Protein AF-0000000072323793 (afdb_homodimer)

Structure (mmCIF, N/CA/C/O backbone):
data_AF-0000000072323793-model_v1
#
loop_
_entity.id
_entity.type
_entity.pdbx_description
1 polymer 'non-reducing end alpha-L-arabinofuranosidase'
#
loop_
_atom_site.group_PDB
_atom_site.id
_atom_site.type_symbol
_atom_site.label_atom_id
_atom_site.label_alt_id
_atom_site.label_comp_id
_atom_site.label_asym_id
_atom_site.label_entity_id
_atom_site.label_seq_id
_atom_site.pdbx_PDB_ins_code
_atom_site.Cartn_x
_atom_site.Cartn_y
_atom_site.Cartn_z
_atom_site.occupancy
_atom_site.B_iso_or_equiv
_atom_site.auth_seq_id
_atom_site.auth_comp_id
_atom_site.auth_asym_id
_atom_site.auth_atom_id
_atom_site.pdbx_PDB_model_num
ATOM 1 N N . MET A 1 1 ? -12.787 -113.35 -5.081 1 18.27 1 MET A N 1
ATOM 2 C CA . MET A 1 1 ? -13.259 -112.503 -6.173 1 18.27 1 MET A CA 1
ATOM 3 C C . MET A 1 1 ? -13.75 -111.159 -5.646 1 18.27 1 MET A C 1
ATOM 5 O O . MET A 1 1 ? -14.801 -111.084 -5.008 1 18.27 1 MET A O 1
ATOM 9 N N . LYS A 1 2 ? -12.688 -110.393 -5.195 1 25.82 2 LYS A N 1
ATOM 10 C CA . LYS A 1 2 ? -12.521 -109.036 -4.682 1 25.82 2 LYS A CA 1
ATOM 11 C C . LYS A 1 2 ? -13.152 -108.012 -5.62 1 25.82 2 LYS A C 1
ATOM 13 O O . LYS A 1 2 ? -12.564 -107.656 -6.644 1 25.82 2 LYS A O 1
ATOM 18 N N . LYS A 1 3 ? -14.492 -108.191 -6.012 1 28.42 3 LYS A N 1
ATOM 19 C CA . LYS A 1 3 ? -15.191 -107.338 -6.969 1 28.42 3 LYS A CA 1
ATOM 20 C C . LYS A 1 3 ? -15.074 -105.866 -6.582 1 28.42 3 LYS A C 1
ATOM 22 O O . LYS A 1 3 ? -15.504 -105.468 -5.497 1 28.42 3 LYS A O 1
ATOM 27 N N . PHE A 1 4 ? -14.09 -105.135 -7.041 1 26.76 4 PHE A N 1
ATOM 28 C CA . PHE A 1 4 ? -13.703 -103.734 -6.925 1 26.76 4 PHE A CA 1
ATOM 29 C C . PHE A 1 4 ? -14.753 -102.829 -7.557 1 26.76 4 PHE A C 1
ATOM 31 O O . PHE A 1 4 ? -15.066 -102.965 -8.742 1 26.76 4 PHE A O 1
ATOM 38 N N . ILE A 1 5 ? -15.868 -102.491 -6.86 1 35.15 5 ILE A N 1
ATOM 39 C CA . ILE A 1 5 ? -16.909 -101.574 -7.312 1 35.15 5 ILE A CA 1
ATOM 40 C C . ILE A 1 5 ? -16.293 -100.218 -7.647 1 35.15 5 ILE A C 1
ATOM 42 O O . ILE A 1 5 ? -15.56 -99.645 -6.837 1 35.15 5 ILE A O 1
ATOM 46 N N . PHE A 1 6 ? -16.113 -99.847 -8.939 1 30.15 6 PHE A N 1
ATOM 47 C CA . PHE A 1 6 ? -15.674 -98.632 -9.615 1 30.15 6 PHE A CA 1
ATOM 48 C C . PHE A 1 6 ? -16.539 -97.445 -9.21 1 30.15 6 PHE A C 1
ATOM 50 O O . PHE A 1 6 ? -17.768 -97.519 -9.261 1 30.15 6 PHE A O 1
ATOM 57 N N . THR A 1 7 ? -16.111 -96.503 -8.342 1 30.54 7 THR A N 1
ATOM 58 C CA . THR A 1 7 ? -16.539 -95.22 -7.797 1 30.54 7 THR A CA 1
ATOM 59 C C . THR A 1 7 ? -16.63 -94.168 -8.899 1 30.54 7 THR A C 1
ATOM 61 O O . THR A 1 7 ? -15.613 -93.77 -9.471 1 30.54 7 THR A O 1
ATOM 64 N N . ALA A 1 8 ? -17.595 -94.174 -9.843 1 33.44 8 ALA A N 1
ATOM 65 C CA . ALA A 1 8 ? -17.637 -93.101 -10.834 1 33.44 8 ALA A CA 1
ATOM 66 C C . ALA A 1 8 ? -17.93 -91.757 -10.173 1 33.44 8 ALA A C 1
ATOM 68 O O . ALA A 1 8 ? -18.961 -91.593 -9.516 1 33.44 8 ALA A O 1
ATOM 69 N N . THR A 1 9 ? -16.978 -90.933 -9.824 1 29.99 9 THR A N 1
ATOM 70 C CA . THR A 1 9 ? -17.042 -89.576 -9.295 1 29.99 9 THR A CA 1
ATOM 71 C C . THR A 1 9 ? -17.604 -88.615 -10.34 1 29.99 9 THR A C 1
ATOM 73 O O . THR A 1 9 ? -17.064 -88.503 -11.442 1 29.99 9 THR A O 1
ATOM 76 N N . ILE A 1 10 ? -18.903 -88.248 -10.37 1 33.21 10 ILE A N 1
ATOM 77 C CA . ILE A 1 10 ? -19.568 -87.256 -11.209 1 33.21 10 ILE A CA 1
ATOM 78 C C . ILE A 1 10 ? -19.009 -85.868 -10.907 1 33.21 10 ILE A C 1
ATOM 80 O O . ILE A 1 10 ? -19.076 -85.399 -9.768 1 33.21 10 ILE A O 1
ATOM 84 N N . ALA A 1 11 ? -18.063 -85.301 -11.652 1 34.49 11 ALA A N 1
ATOM 85 C CA . ALA A 1 11 ? -17.523 -83.944 -11.632 1 34.49 11 ALA A CA 1
ATOM 86 C C . ALA A 1 11 ? -18.603 -82.919 -11.968 1 34.49 11 ALA A C 1
ATOM 88 O O . ALA A 1 11 ? -19.14 -82.916 -13.079 1 34.49 11 ALA A O 1
ATOM 89 N N . LEU A 1 12 ? -19.385 -82.386 -11.044 1 33.77 12 LEU A N 1
ATOM 90 C CA . LEU A 1 12 ? -20.275 -81.243 -11.22 1 33.77 12 LEU A CA 1
ATOM 91 C C . LEU A 1 12 ? -19.499 -80.019 -11.694 1 33.77 12 LEU A C 1
ATOM 93 O O . LEU A 1 12 ? -18.603 -79.538 -10.997 1 33.77 12 LEU A O 1
ATOM 97 N N . ALA A 1 13 ? -19.423 -79.712 -12.966 1 36.98 13 ALA A N 1
ATOM 98 C CA . ALA A 1 13 ? -18.908 -78.484 -13.567 1 36.98 13 ALA A CA 1
ATOM 99 C C . ALA A 1 13 ? -19.687 -77.267 -13.079 1 36.98 13 ALA A C 1
ATOM 101 O O . ALA A 1 13 ? -20.892 -77.156 -13.318 1 36.98 13 ALA A O 1
ATOM 102 N N . PHE A 1 14 ? -19.327 -76.606 -11.953 1 35.62 14 PHE A N 1
ATOM 103 C CA . PHE A 1 14 ? -19.832 -75.287 -11.591 1 35.62 14 PHE A CA 1
ATOM 104 C C . PHE A 1 14 ? -19.54 -74.274 -12.691 1 35.62 14 PHE A C 1
ATOM 106 O O . PHE A 1 14 ? -18.379 -74.032 -13.027 1 35.62 14 PHE A O 1
ATOM 113 N N . ALA A 1 15 ? -20.474 -74.068 -13.638 1 34.79 15 ALA A N 1
ATOM 114 C CA . ALA A 1 15 ? -20.429 -72.924 -14.544 1 34.79 15 ALA A CA 1
ATOM 115 C C . ALA A 1 15 ? -20.37 -71.611 -13.769 1 34.79 15 ALA A C 1
ATOM 117 O O . ALA A 1 15 ? -21.309 -71.267 -13.047 1 34.79 15 ALA A O 1
ATOM 118 N N . THR A 1 16 ? -19.225 -71.163 -13.387 1 35.62 16 THR A N 1
ATOM 119 C CA . THR A 1 16 ? -19.105 -69.786 -12.919 1 35.62 16 THR A CA 1
ATOM 120 C C . THR A 1 16 ? -19.744 -68.82 -13.913 1 35.62 16 THR A C 1
ATOM 122 O O . THR A 1 16 ? -19.358 -68.779 -15.082 1 35.62 16 THR A O 1
ATOM 125 N N . SER A 1 17 ? -21.087 -68.654 -13.862 1 35.11 17 SER A N 1
ATOM 126 C CA . SER A 1 17 ? -21.657 -67.526 -14.592 1 35.11 17 SER A CA 1
ATOM 127 C C . SER A 1 17 ? -20.727 -66.319 -14.557 1 35.11 17 SER A C 1
ATOM 129 O O . SER A 1 17 ? -20.309 -65.881 -13.483 1 35.11 17 SER A O 1
ATOM 131 N N . ALA A 1 18 ? -19.913 -66.18 -15.538 1 38.66 18 ALA A N 1
ATOM 132 C CA . ALA A 1 18 ? -19.244 -64.896 -15.737 1 38.66 18 ALA A CA 1
ATOM 133 C C . ALA A 1 18 ? -20.197 -63.734 -15.471 1 38.66 18 ALA A C 1
ATOM 135 O O . ALA A 1 18 ? -21.149 -63.519 -16.225 1 38.66 18 ALA A O 1
ATOM 136 N N . SER A 1 19 ? -20.684 -63.465 -14.268 1 39.88 19 SER A N 1
ATOM 137 C CA . SER A 1 19 ? -21.384 -62.204 -14.04 1 39.88 19 SER A CA 1
ATOM 138 C C . SER A 1 19 ? -20.84 -61.1 -14.94 1 39.88 19 SER A C 1
ATOM 140 O O . SER A 1 19 ? -19.644 -60.803 -14.914 1 39.88 19 SER A O 1
ATOM 142 N N . ALA A 1 20 ? -21.332 -60.95 -16.058 1 45.39 20 ALA A N 1
ATOM 143 C CA . ALA A 1 20 ? -21.017 -59.811 -16.916 1 45.39 20 ALA A CA 1
ATOM 144 C C . ALA A 1 20 ? -20.728 -58.563 -16.087 1 45.39 20 ALA A C 1
ATOM 146 O O . ALA A 1 20 ? -21.57 -58.124 -15.3 1 45.39 20 ALA A O 1
ATOM 147 N N . ALA A 1 21 ? -19.518 -58.334 -15.709 1 58.97 21 ALA A N 1
ATOM 148 C CA . ALA A 1 21 ? -19.072 -57.186 -14.924 1 58.97 21 ALA A CA 1
ATOM 149 C C . ALA A 1 21 ? -19.848 -55.928 -15.304 1 58.97 21 ALA A C 1
ATOM 151 O O . ALA A 1 21 ? -19.892 -55.549 -16.477 1 58.97 21 ALA A O 1
ATOM 152 N N . GLU A 1 22 ? -20.969 -55.484 -14.625 1 79.21 22 GLU A N 1
ATOM 153 C CA . GLU A 1 22 ? -21.842 -54.325 -14.79 1 79.21 22 GLU A CA 1
ATOM 154 C C . GLU A 1 22 ? -21.032 -53.056 -15.044 1 79.21 22 GLU A C 1
ATOM 156 O O . GLU A 1 22 ? -19.989 -52.845 -14.422 1 79.21 22 GLU A O 1
ATOM 161 N N . ASN A 1 23 ? -21.384 -52.337 -16.167 1 90.1 23 ASN A N 1
ATOM 162 C CA . ASN A 1 23 ? -20.757 -51.065 -16.508 1 90.1 23 ASN A CA 1
ATOM 163 C C . ASN A 1 23 ? -20.843 -50.07 -15.354 1 90.1 23 ASN A C 1
ATOM 165 O O . ASN A 1 23 ? -21.829 -50.054 -14.616 1 90.1 23 ASN A O 1
ATOM 169 N N . VAL A 1 24 ? -19.771 -49.389 -15.07 1 95.89 24 VAL A N 1
ATOM 170 C CA . VAL A 1 24 ? -19.806 -48.29 -14.111 1 95.89 24 VAL A CA 1
ATOM 171 C C . VAL A 1 24 ? -20.763 -47.206 -14.603 1 95.89 24 VAL A C 1
ATOM 173 O O . VAL A 1 24 ? -20.798 -46.894 -15.796 1 95.89 24 VAL A O 1
ATOM 176 N N . LYS A 1 25 ? -21.55 -46.653 -13.771 1 95.48 25 LYS A N 1
ATOM 177 C CA . LYS A 1 25 ? -22.51 -45.617 -14.139 1 95.48 25 LYS A CA 1
ATOM 178 C C . LYS A 1 25 ? -22.01 -44.234 -13.731 1 95.48 25 LYS A C 1
ATOM 180 O O . LYS A 1 25 ? -21.409 -44.075 -12.667 1 95.48 25 LYS A O 1
ATOM 185 N N . ALA A 1 26 ? -22.239 -43.269 -14.622 1 97.06 26 ALA A N 1
ATOM 186 C CA . ALA A 1 26 ? -21.906 -41.872 -14.357 1 97.06 26 ALA A CA 1
ATOM 187 C C . ALA A 1 26 ? -22.978 -40.939 -14.914 1 97.06 26 ALA A C 1
ATOM 189 O O . ALA A 1 26 ? -23.619 -41.25 -15.921 1 97.06 26 ALA A O 1
ATOM 190 N N . THR A 1 27 ? -23.237 -39.839 -14.236 1 97.04 27 THR A N 1
ATOM 191 C CA . THR A 1 27 ? -24.157 -38.809 -14.706 1 97.04 27 THR A CA 1
ATOM 192 C C . THR A 1 27 ? -23.459 -37.454 -14.782 1 97.04 27 THR A C 1
ATOM 194 O O . THR A 1 27 ? -22.867 -36.999 -13.801 1 97.04 27 THR A O 1
ATOM 197 N N . VAL A 1 28 ? -23.487 -36.867 -15.949 1 97.34 28 VAL A N 1
ATOM 198 C CA . VAL A 1 28 ? -23.057 -35.484 -16.127 1 97.34 28 VAL A CA 1
ATOM 199 C C . VAL A 1 28 ? -24.266 -34.554 -16.058 1 97.34 28 VAL A C 1
ATOM 201 O O . VAL A 1 28 ? -25.192 -34.669 -16.864 1 97.34 28 VAL A O 1
ATOM 204 N N . HIS A 1 29 ? -24.244 -33.671 -15.138 1 97.19 29 HIS A N 1
ATOM 205 C CA . HIS A 1 29 ? -25.372 -32.765 -14.955 1 97.19 29 HIS A CA 1
ATOM 206 C C . HIS A 1 29 ? -25.233 -31.526 -15.833 1 97.19 29 HIS A C 1
ATOM 208 O O . HIS A 1 29 ? -24.956 -30.433 -15.333 1 97.19 29 HIS A O 1
ATOM 214 N N . ALA A 1 30 ? -25.525 -31.696 -17.059 1 96.27 30 ALA A N 1
ATOM 215 C CA . ALA A 1 30 ? -25.408 -30.618 -18.038 1 96.27 30 ALA A CA 1
ATOM 216 C C . ALA A 1 30 ? -26.454 -29.535 -17.789 1 96.27 30 ALA A C 1
ATOM 218 O O . ALA A 1 30 ? -26.352 -28.429 -18.326 1 96.27 30 ALA A O 1
ATOM 219 N N . ASP A 1 31 ? -27.396 -29.794 -16.92 1 95.2 31 ASP A N 1
ATOM 220 C CA . ASP A 1 31 ? -28.464 -28.864 -16.567 1 95.2 31 ASP A CA 1
ATOM 221 C C . ASP A 1 31 ? -28.107 -28.07 -15.312 1 95.2 31 ASP A C 1
ATOM 223 O O . ASP A 1 31 ? -28.882 -27.22 -14.868 1 95.2 31 ASP A O 1
ATOM 227 N N . GLN A 1 32 ? -26.992 -28.35 -14.753 1 95.55 32 GLN A N 1
ATOM 228 C CA . GLN A 1 32 ? -26.543 -27.665 -13.546 1 95.55 32 GLN A CA 1
ATOM 229 C C . GLN A 1 32 ? -25.192 -26.99 -13.766 1 95.55 32 GLN A C 1
ATOM 231 O O . GLN A 1 32 ? -24.188 -27.391 -13.174 1 95.55 32 GLN A O 1
ATOM 236 N N . ALA A 1 33 ? -25.197 -25.911 -14.481 1 93.45 33 ALA A N 1
ATOM 237 C CA . ALA A 1 33 ? -23.966 -25.203 -14.822 1 93.45 33 ALA A CA 1
ATOM 238 C C . ALA A 1 33 ? -23.307 -24.617 -13.577 1 93.45 33 ALA A C 1
ATOM 240 O O . ALA A 1 33 ? -23.975 -23.99 -12.751 1 93.45 33 ALA A O 1
ATOM 241 N N . GLY A 1 34 ? -22.025 -24.949 -13.421 1 95.74 34 GLY A N 1
ATOM 242 C CA . GLY A 1 34 ? -21.248 -24.346 -12.35 1 95.74 34 GLY A CA 1
ATOM 243 C C . GLY A 1 34 ? -20.511 -23.092 -12.78 1 95.74 34 GLY A C 1
ATOM 244 O O . GLY A 1 34 ? -20.979 -22.36 -13.654 1 95.74 34 GLY A O 1
ATOM 245 N N . ALA A 1 35 ? -19.392 -22.824 -12.076 1 96.68 35 ALA A N 1
ATOM 246 C CA . ALA A 1 35 ? -18.578 -21.647 -12.371 1 96.68 35 ALA A CA 1
ATOM 247 C C . ALA A 1 35 ? -17.738 -21.862 -13.627 1 96.68 35 ALA A C 1
ATOM 249 O O . ALA A 1 35 ? -17.539 -22.999 -14.061 1 96.68 35 ALA A O 1
ATOM 250 N N . LYS A 1 36 ? -17.33 -20.799 -14.204 1 97.96 36 LYS A N 1
ATOM 251 C CA . LYS A 1 36 ? -16.411 -20.836 -15.338 1 97.96 36 LYS A CA 1
ATOM 252 C C . LYS A 1 36 ? -15.031 -21.329 -14.91 1 97.96 36 LYS A C 1
ATOM 254 O O . LYS A 1 36 ? -14.529 -20.943 -13.852 1 97.96 36 LYS A O 1
ATOM 259 N N . ILE A 1 37 ? -14.419 -22.24 -15.668 1 98.49 37 ILE A N 1
ATOM 260 C CA . ILE A 1 37 ? -13.043 -22.683 -15.471 1 98.49 37 ILE A CA 1
ATOM 261 C C . ILE A 1 37 ? -12.082 -21.671 -16.091 1 98.49 37 ILE A C 1
ATOM 263 O O . ILE A 1 37 ? -11.94 -21.61 -17.315 1 98.49 37 ILE A O 1
ATOM 267 N N . ASN A 1 38 ? -11.445 -20.907 -15.235 1 98.14 38 ASN A N 1
ATOM 268 C CA . ASN A 1 38 ? -10.5 -19.914 -15.733 1 98.14 38 ASN A CA 1
ATOM 269 C C . ASN A 1 38 ? -9.327 -20.569 -16.456 1 98.14 38 ASN A C 1
ATOM 271 O O . ASN A 1 38 ? -8.796 -21.582 -15.996 1 98.14 38 ASN A O 1
ATOM 275 N N . LYS A 1 39 ? -8.963 -19.999 -17.55 1 98.38 39 LYS A N 1
ATOM 276 C CA . LYS A 1 39 ? -7.827 -20.571 -18.267 1 98.38 39 LYS A CA 1
ATOM 277 C C . LYS A 1 39 ? -6.565 -20.543 -17.409 1 98.38 39 LYS A C 1
ATOM 279 O O . LYS A 1 39 ? -5.673 -21.377 -17.581 1 98.38 39 LYS A O 1
ATOM 284 N N . GLU A 1 40 ? -6.555 -19.624 -16.453 1 98.51 40 GLU A N 1
ATOM 285 C CA . GLU A 1 40 ? -5.385 -19.457 -15.596 1 98.51 40 GLU A CA 1
ATOM 286 C C . GLU A 1 40 ? -5.157 -20.69 -14.727 1 98.51 40 GLU A C 1
ATOM 288 O O . GLU A 1 40 ? -4.092 -20.845 -14.127 1 98.51 40 GLU A O 1
ATOM 293 N N . ILE A 1 41 ? -6.072 -21.628 -14.68 1 98.54 41 ILE A N 1
ATOM 294 C CA . ILE A 1 41 ? -5.913 -22.889 -13.965 1 98.54 41 ILE A CA 1
ATOM 295 C C . ILE A 1 41 ? -4.831 -23.731 -14.639 1 98.54 41 ILE A C 1
ATOM 297 O O . ILE A 1 41 ? -4.252 -24.624 -14.015 1 98.54 41 ILE A O 1
ATOM 301 N N . TYR A 1 42 ? -4.516 -23.425 -15.864 1 98.56 42 TYR A N 1
ATOM 302 C CA . TYR A 1 42 ? -3.531 -24.173 -16.636 1 98.56 42 TYR A CA 1
ATOM 303 C C . TYR A 1 42 ? -2.227 -23.395 -16.757 1 98.56 42 TYR A C 1
ATOM 305 O O . TYR A 1 42 ? -1.531 -23.49 -17.771 1 98.56 42 TYR A O 1
ATOM 313 N N . GLY A 1 43 ? -1.918 -22.613 -15.737 1 98.46 43 GLY A N 1
ATOM 314 C CA . GLY A 1 43 ? -0.735 -21.767 -15.731 1 98.46 43 GLY A CA 1
ATOM 315 C C . GLY A 1 43 ? 0.552 -22.544 -15.53 1 98.46 43 GLY A C 1
ATOM 316 O O . GLY A 1 43 ? 0.522 -23.727 -15.183 1 98.46 43 GLY A O 1
ATOM 317 N N . GLN A 1 44 ? 1.658 -21.841 -15.799 1 98.42 44 GLN A N 1
ATOM 318 C CA . GLN A 1 44 ? 3 -22.406 -15.715 1 98.42 44 GLN A CA 1
ATOM 319 C C . GLN A 1 44 ? 3.88 -21.597 -14.766 1 98.42 44 GLN A C 1
ATOM 321 O O . GLN A 1 44 ? 3.717 -20.381 -14.646 1 98.42 44 GLN A O 1
ATOM 326 N N . PHE A 1 45 ? 4.772 -22.304 -14.095 1 98.1 45 PHE A N 1
ATOM 327 C CA . PHE A 1 45 ? 5.715 -21.685 -13.172 1 98.1 45 PHE A CA 1
ATOM 328 C C . PHE A 1 45 ? 7.145 -21.83 -13.681 1 98.1 45 PHE A C 1
ATOM 330 O O . PHE A 1 45 ? 7.543 -22.906 -14.13 1 98.1 45 PHE A O 1
ATOM 337 N N . SER A 1 46 ? 7.915 -20.712 -13.697 1 97.8 46 SER A N 1
ATOM 338 C CA . SER A 1 46 ? 9.332 -20.714 -14.047 1 97.8 46 SER A CA 1
ATOM 339 C C . SER A 1 46 ? 10.166 -20.017 -12.977 1 97.8 46 SER A C 1
ATOM 341 O O . SER A 1 46 ? 9.746 -19.001 -12.419 1 97.8 46 SER A O 1
ATOM 343 N N . GLU A 1 47 ? 11.261 -20.568 -12.664 1 95.84 47 GLU A N 1
ATOM 344 C CA . GLU A 1 47 ? 12.218 -20.049 -11.692 1 95.84 47 GLU A CA 1
ATOM 345 C C . GLU A 1 47 ? 13.653 -20.24 -12.174 1 95.84 47 GLU A C 1
ATOM 347 O O . GLU A 1 47 ? 13.931 -21.134 -12.976 1 95.84 47 GLU A O 1
ATOM 352 N N . HIS A 1 48 ? 14.498 -19.357 -11.754 1 94.99 48 HIS A N 1
ATOM 353 C CA . HIS A 1 48 ? 15.924 -19.585 -11.96 1 94.99 48 HIS A CA 1
ATOM 354 C C . HIS A 1 48 ? 16.417 -20.769 -11.134 1 94.99 48 HIS A C 1
ATOM 356 O O . HIS A 1 48 ? 17.064 -20.583 -10.101 1 94.99 48 HIS A O 1
ATOM 362 N N . LEU A 1 49 ? 16.117 -21.89 -11.579 1 94.61 49 LEU A N 1
ATOM 363 C CA . LEU A 1 49 ? 16.402 -23.174 -10.947 1 94.61 49 LEU A CA 1
ATOM 364 C C . LEU A 1 49 ? 16.853 -24.2 -11.98 1 94.61 49 LEU A C 1
ATOM 366 O O . LEU A 1 49 ? 16.136 -24.472 -12.946 1 94.61 49 LEU A O 1
ATOM 370 N N . GLY A 1 50 ? 18.053 -24.716 -11.746 1 93.57 50 GLY A N 1
ATOM 371 C CA . GLY A 1 50 ? 18.606 -25.634 -12.73 1 93.57 50 GLY A CA 1
ATOM 372 C C . GLY A 1 50 ? 18.696 -25.035 -14.12 1 93.57 50 GLY A C 1
ATOM 373 O O . GLY A 1 50 ? 19.233 -23.939 -14.297 1 93.57 50 GLY A O 1
ATOM 374 N N . SER A 1 51 ? 18.167 -25.808 -15.09 1 95.13 51 SER A N 1
ATOM 375 C CA . SER A 1 51 ? 18.24 -25.335 -16.469 1 95.13 51 SER A CA 1
ATOM 376 C C . SER A 1 51 ? 16.872 -24.892 -16.975 1 95.13 51 SER A C 1
ATOM 378 O O . SER A 1 51 ? 16.597 -24.957 -18.175 1 95.13 51 SER A O 1
ATOM 380 N N . CYS A 1 52 ? 16.011 -24.505 -16.018 1 96.83 52 CYS A N 1
ATOM 381 C CA . CYS A 1 52 ? 14.683 -24.059 -16.423 1 96.83 52 CYS A CA 1
ATOM 382 C C . CYS A 1 52 ? 14.771 -22.826 -17.315 1 96.83 52 CYS A C 1
ATOM 384 O O . CYS A 1 52 ? 14.184 -22.796 -18.398 1 96.83 52 CYS A O 1
ATOM 386 N N . ILE A 1 53 ? 15.579 -21.839 -16.821 1 97.14 53 ILE A N 1
ATOM 387 C CA . ILE A 1 53 ? 15.75 -20.619 -17.603 1 97.14 53 ILE A CA 1
ATOM 388 C C . ILE A 1 53 ? 16.846 -20.824 -18.647 1 97.14 53 ILE A C 1
ATOM 390 O O . ILE A 1 53 ? 16.556 -21.021 -19.829 1 97.14 53 ILE A O 1
ATOM 394 N N . TYR A 1 54 ? 18.043 -21.03 -18.2 1 95.66 54 TYR A N 1
ATOM 395 C CA . TYR A 1 54 ? 19.185 -21.173 -19.095 1 95.66 54 TYR A CA 1
ATOM 396 C C . TYR A 1 54 ? 19.286 -22.598 -19.627 1 95.66 54 TYR A C 1
ATOM 398 O O . TYR A 1 54 ? 19.482 -23.542 -18.857 1 95.66 54 TYR A O 1
ATOM 406 N N . GLY A 1 55 ? 19.121 -22.722 -20.87 1 96.05 55 GLY A N 1
ATOM 407 C CA . GLY A 1 55 ? 19.079 -24.025 -21.514 1 96.05 55 GLY A CA 1
ATOM 408 C C . GLY A 1 55 ? 17.667 -24.516 -21.774 1 96.05 55 GLY A C 1
ATOM 409 O O . GLY A 1 55 ? 17.459 -25.422 -22.583 1 96.05 55 GLY A O 1
ATOM 410 N N . GLY A 1 56 ? 16.711 -23.94 -21.061 1 97.72 56 GLY A N 1
ATOM 411 C CA . GLY A 1 56 ? 15.307 -24.263 -21.256 1 97.72 56 GLY A CA 1
ATOM 412 C C . GLY A 1 56 ? 14.546 -23.189 -22.01 1 97.72 56 GLY A C 1
ATOM 413 O O . GLY A 1 56 ? 14.406 -23.263 -23.233 1 97.72 56 GLY A O 1
ATOM 414 N N . LEU A 1 57 ? 14.265 -22.075 -21.324 1 98.49 57 LEU A N 1
ATOM 415 C CA . LEU A 1 57 ? 13.541 -20.981 -21.962 1 98.49 57 LEU A CA 1
ATOM 416 C C . LEU A 1 57 ? 14.487 -20.104 -22.774 1 98.49 57 LEU A C 1
ATOM 418 O O . LEU A 1 57 ? 14.108 -19.581 -23.825 1 98.49 57 LEU A O 1
ATOM 422 N N . TRP A 1 58 ? 15.709 -20.003 -22.337 1 98.28 58 TRP A N 1
ATOM 423 C CA . TRP A 1 58 ? 16.66 -19.02 -22.846 1 98.28 58 TRP A CA 1
ATOM 424 C C . TRP A 1 58 ? 17.993 -19.678 -23.186 1 98.28 58 TRP A C 1
ATOM 426 O O . TRP A 1 58 ? 18.564 -20.4 -22.365 1 98.28 58 TRP A O 1
ATOM 436 N N . VAL A 1 59 ? 18.525 -19.425 -24.36 1 97.91 59 VAL A N 1
ATOM 437 C CA . VAL A 1 59 ? 19.825 -19.961 -24.751 1 97.91 59 VAL A CA 1
ATOM 438 C C . VAL A 1 59 ? 20.721 -18.829 -25.251 1 97.91 59 VAL A C 1
ATOM 440 O O . VAL A 1 59 ? 21.905 -19.041 -25.524 1 97.91 59 VAL A O 1
ATOM 443 N N . GLY A 1 60 ? 20.167 -17.634 -25.362 1 96.15 60 GLY A N 1
ATOM 444 C CA . GLY A 1 60 ? 20.921 -16.489 -25.848 1 96.15 60 GLY A CA 1
ATOM 445 C C . GLY A 1 60 ? 20.857 -16.33 -27.356 1 96.15 60 GLY A C 1
ATOM 446 O O . GLY A 1 60 ? 20.644 -17.304 -28.08 1 96.15 60 GLY A O 1
ATOM 447 N N . GLU A 1 61 ? 21.101 -15.208 -27.819 1 95.41 61 GLU A N 1
ATOM 448 C CA . GLU A 1 61 ? 20.938 -14.867 -29.229 1 95.41 61 GLU A CA 1
ATOM 449 C C . GLU A 1 61 ? 22.039 -15.494 -30.08 1 95.41 61 GLU A C 1
ATOM 451 O O . GLU A 1 61 ? 21.835 -15.771 -31.264 1 95.41 61 GLU A O 1
ATOM 456 N N . ASN A 1 62 ? 23.18 -15.799 -29.491 1 94.82 62 ASN A N 1
ATOM 457 C CA . ASN A 1 62 ? 24.321 -16.313 -30.241 1 94.82 62 ASN A CA 1
ATOM 458 C C . ASN A 1 62 ? 24.513 -17.81 -30.013 1 94.82 62 ASN A C 1
ATOM 460 O O . ASN A 1 62 ? 25.572 -18.359 -30.322 1 94.82 62 ASN A O 1
ATOM 464 N N . SER A 1 63 ? 23.525 -18.413 -29.519 1 96.05 63 SER A N 1
ATOM 465 C CA . SER A 1 63 ? 23.593 -19.841 -29.226 1 96.05 63 SER A CA 1
ATOM 466 C C . SER A 1 63 ? 23.535 -20.671 -30.504 1 96.05 63 SER A C 1
ATOM 468 O O . SER A 1 63 ? 22.896 -20.273 -31.48 1 96.05 63 SER A O 1
ATOM 470 N N . GLN A 1 64 ? 24.153 -21.828 -30.489 1 96.47 64 GLN A N 1
ATOM 471 C CA . GLN A 1 64 ? 24.043 -22.788 -31.583 1 96.47 64 GLN A CA 1
ATOM 472 C C . GLN A 1 64 ? 22.686 -23.486 -31.569 1 96.47 64 GLN A C 1
ATOM 474 O O . GLN A 1 64 ? 22.276 -24.079 -32.569 1 96.47 64 GLN A O 1
ATOM 479 N N . ILE A 1 65 ? 22.073 -23.453 -30.449 1 98.14 65 ILE A N 1
ATOM 480 C CA . ILE A 1 65 ? 20.709 -23.963 -30.361 1 98.14 65 ILE A CA 1
ATOM 481 C C . ILE A 1 65 ? 19.747 -22.979 -31.023 1 98.14 65 ILE A C 1
ATOM 483 O O . ILE A 1 65 ? 19.754 -21.786 -30.708 1 98.14 65 ILE A O 1
ATOM 487 N N . PRO A 1 66 ? 18.937 -23.432 -32.01 1 98.2 66 PRO A N 1
ATOM 488 C CA . PRO A 1 66 ? 18.009 -22.519 -32.681 1 98.2 66 PRO A CA 1
ATOM 489 C C . PRO A 1 66 ? 17.184 -21.689 -31.7 1 98.2 66 PRO A C 1
ATOM 491 O O . PRO A 1 66 ? 16.656 -22.227 -30.723 1 98.2 66 PRO A O 1
ATOM 494 N N . ASN A 1 67 ? 17.105 -20.371 -31.922 1 98.22 67 ASN A N 1
ATOM 495 C CA . ASN A 1 67 ? 16.445 -19.473 -30.981 1 98.22 67 ASN A CA 1
ATOM 496 C C . ASN A 1 67 ? 15.77 -18.307 -31.697 1 98.22 67 ASN A C 1
ATOM 498 O O . ASN A 1 67 ? 16.058 -18.039 -32.864 1 98.22 67 ASN A O 1
ATOM 502 N N . ILE A 1 68 ? 14.833 -17.728 -31.139 1 98.19 68 ILE A N 1
ATOM 503 C CA . ILE A 1 68 ? 14.178 -16.489 -31.544 1 98.19 68 ILE A CA 1
ATOM 504 C C . ILE A 1 68 ? 14.557 -15.367 -30.58 1 98.19 68 ILE A C 1
ATOM 506 O O . ILE A 1 68 ? 13.961 -15.232 -29.509 1 98.19 68 ILE A O 1
ATOM 510 N N . ASN A 1 69 ? 15.542 -14.545 -30.945 1 96.42 69 ASN A N 1
ATOM 511 C CA . ASN A 1 69 ? 16.011 -13.45 -30.104 1 96.42 69 ASN A CA 1
ATOM 512 C C . ASN A 1 69 ? 16.478 -13.951 -28.74 1 96.42 69 ASN A C 1
ATOM 514 O O . ASN A 1 69 ? 16.144 -13.362 -27.71 1 96.42 69 ASN A O 1
ATOM 518 N N . GLY A 1 70 ? 17.014 -15.144 -28.739 1 98.11 70 GLY A N 1
ATOM 519 C CA . GLY A 1 70 ? 17.586 -15.698 -27.522 1 98.11 70 GLY A CA 1
ATOM 520 C C . GLY A 1 70 ? 16.705 -16.749 -26.874 1 98.11 70 GLY A C 1
ATOM 521 O O . GLY A 1 70 ? 17.178 -17.551 -26.067 1 98.11 70 GLY A O 1
ATOM 522 N N . TYR A 1 71 ? 15.422 -16.782 -27.209 1 98.75 71 TYR A N 1
ATOM 523 C CA . TYR A 1 71 ? 14.506 -17.785 -26.674 1 98.75 71 TYR A CA 1
ATOM 524 C C . TYR A 1 71 ? 14.654 -19.108 -27.415 1 98.75 71 TYR A C 1
ATOM 526 O O . TYR A 1 71 ? 14.636 -19.142 -28.648 1 98.75 71 TYR A O 1
ATOM 534 N N . ARG A 1 72 ? 14.772 -20.108 -26.677 1 98.74 72 ARG A N 1
ATOM 535 C CA . ARG A 1 72 ? 14.929 -21.406 -27.326 1 98.74 72 ARG A CA 1
ATOM 536 C C . ARG A 1 72 ? 13.733 -21.72 -28.219 1 98.74 72 ARG A C 1
ATOM 538 O O . ARG A 1 72 ? 12.604 -21.832 -27.736 1 98.74 72 ARG A O 1
ATOM 545 N N . LYS A 1 73 ? 13.872 -21.924 -29.45 1 98.63 73 LYS A N 1
ATOM 546 C CA . LYS A 1 73 ? 12.812 -21.933 -30.454 1 98.63 73 LYS A CA 1
ATOM 547 C C . LYS A 1 73 ? 11.87 -23.116 -30.248 1 98.63 73 LYS A C 1
ATOM 549 O O . LYS A 1 73 ? 10.648 -22.955 -30.277 1 98.63 73 LYS A O 1
ATOM 554 N N . ASP A 1 74 ? 12.38 -24.307 -30.083 1 98.6 74 ASP A N 1
ATOM 555 C CA . ASP A 1 74 ? 11.541 -25.496 -29.968 1 98.6 74 ASP A CA 1
ATOM 556 C C . ASP A 1 74 ? 10.68 -25.441 -28.708 1 98.6 74 ASP A C 1
ATOM 558 O O . ASP A 1 74 ? 9.5 -25.793 -28.741 1 98.6 74 ASP A O 1
ATOM 562 N N . VAL A 1 75 ? 11.206 -24.96 -27.62 1 98.8 75 VAL A N 1
ATOM 563 C CA . VAL A 1 75 ? 10.449 -24.784 -26.385 1 98.8 75 VAL A CA 1
ATOM 564 C C . VAL A 1 75 ? 9.362 -23.732 -26.59 1 98.8 75 VAL A C 1
ATOM 566 O O . VAL A 1 75 ? 8.21 -23.936 -26.199 1 98.8 75 VAL A O 1
ATOM 569 N N . PHE A 1 76 ? 9.721 -22.642 -27.24 1 98.64 76 PHE A N 1
ATOM 570 C CA . PHE A 1 76 ? 8.766 -21.578 -27.53 1 98.64 76 PHE A CA 1
ATOM 571 C C . PHE A 1 76 ? 7.578 -22.117 -28.317 1 98.64 76 PHE A C 1
ATOM 573 O O . PHE A 1 76 ? 6.425 -21.861 -27.964 1 98.64 76 PHE A O 1
ATOM 580 N N . GLU A 1 77 ? 7.855 -22.822 -29.32 1 98.68 77 GLU A N 1
ATOM 581 C CA . GLU A 1 77 ? 6.807 -23.353 -30.186 1 98.68 77 GLU A CA 1
ATOM 582 C C . GLU A 1 77 ? 5.914 -24.335 -29.432 1 98.68 77 GLU A C 1
ATOM 584 O O . GLU A 1 77 ? 4.699 -24.363 -29.641 1 98.68 77 GLU A O 1
ATOM 589 N N . ALA A 1 78 ? 6.53 -25.126 -28.589 1 98.69 78 ALA A N 1
ATOM 590 C CA . ALA A 1 78 ? 5.752 -26.077 -27.799 1 98.69 78 ALA A CA 1
ATOM 591 C C . ALA A 1 78 ? 4.812 -25.353 -26.839 1 98.69 78 ALA A C 1
ATOM 593 O O . ALA A 1 78 ? 3.653 -25.744 -26.683 1 98.69 78 ALA A O 1
ATOM 594 N N . LEU A 1 79 ? 5.301 -24.321 -26.19 1 98.74 79 LEU A N 1
ATOM 595 C CA . LEU A 1 79 ? 4.488 -23.57 -25.24 1 98.74 79 LEU A CA 1
ATOM 596 C C . LEU A 1 79 ? 3.384 -22.801 -25.958 1 98.74 79 LEU A C 1
ATOM 598 O O . LEU A 1 79 ? 2.273 -22.672 -25.438 1 98.74 79 LEU A O 1
ATOM 602 N N . LYS A 1 80 ? 3.716 -22.251 -27.113 1 97.92 80 LYS A N 1
ATOM 603 C CA . LYS A 1 80 ? 2.707 -21.575 -27.924 1 97.92 80 LYS A CA 1
ATOM 604 C C . LYS A 1 80 ? 1.579 -22.529 -28.306 1 97.92 80 LYS A C 1
ATOM 606 O O . LYS A 1 80 ? 0.403 -22.165 -28.241 1 97.92 80 LYS A O 1
ATOM 611 N N . ALA A 1 81 ? 2.006 -23.697 -28.701 1 97.7 81 ALA A N 1
ATOM 612 C CA . ALA A 1 81 ? 1.023 -24.712 -29.071 1 97.7 81 ALA A CA 1
ATOM 613 C C . ALA A 1 81 ? 0.145 -25.084 -27.88 1 97.7 81 ALA A C 1
ATOM 615 O O . ALA A 1 81 ? -1.039 -25.389 -28.044 1 97.7 81 ALA A O 1
ATOM 616 N N . LEU A 1 82 ? 0.668 -25.032 -26.723 1 97.22 82 LEU A N 1
ATOM 617 C CA . LEU A 1 82 ? -0.043 -25.384 -25.499 1 97.22 82 LEU A CA 1
ATOM 618 C C . LEU A 1 82 ? -0.974 -24.256 -25.066 1 97.22 82 LEU A C 1
ATOM 620 O O . LEU A 1 82 ? -1.838 -24.453 -24.209 1 97.22 82 LEU A O 1
ATOM 624 N N . GLN A 1 83 ? -0.798 -23.106 -25.627 1 96.07 83 GLN A N 1
ATOM 625 C CA . GLN A 1 83 ? -1.609 -21.937 -25.303 1 96.07 83 GLN A CA 1
ATOM 626 C C . GLN A 1 83 ? -1.577 -21.643 -23.807 1 96.07 83 GLN A C 1
ATOM 628 O O . GLN A 1 83 ? -2.625 -21.506 -23.173 1 96.07 83 GLN A O 1
ATOM 633 N N . ILE A 1 84 ? -0.364 -21.581 -23.253 1 97.67 84 ILE A N 1
ATOM 634 C CA . ILE A 1 84 ? -0.266 -21.348 -21.816 1 97.67 84 ILE A CA 1
ATOM 635 C C . ILE A 1 84 ? -0.828 -19.969 -21.477 1 97.67 84 ILE A C 1
ATOM 637 O O . ILE A 1 84 ? -0.521 -18.984 -22.152 1 97.67 84 ILE A O 1
ATOM 641 N N . PRO A 1 85 ? -1.688 -19.874 -20.514 1 98.32 85 PRO A N 1
ATOM 642 C CA . PRO A 1 85 ? -2.409 -18.626 -20.253 1 98.32 85 PRO A CA 1
ATOM 643 C C . PRO A 1 85 ? -1.643 -17.684 -19.327 1 98.32 85 PRO A C 1
ATOM 645 O O . PRO A 1 85 ? -1.869 -16.472 -19.351 1 98.32 85 PRO A O 1
ATOM 648 N N . VAL A 1 86 ? -0.807 -18.275 -18.44 1 98.55 86 VAL A N 1
ATOM 649 C CA . VAL A 1 86 ? -0.049 -17.497 -17.466 1 98.55 86 VAL A CA 1
ATOM 650 C C . VAL A 1 86 ? 1.327 -18.127 -17.258 1 98.55 86 VAL A C 1
ATOM 652 O O . VAL A 1 86 ? 1.457 -19.353 -17.227 1 98.55 86 VAL A O 1
ATOM 655 N N . LEU A 1 87 ? 2.328 -17.346 -17.221 1 98.75 87 LEU A N 1
ATOM 656 C CA . LEU A 1 87 ? 3.685 -17.752 -16.871 1 98.75 87 LEU A CA 1
ATOM 657 C C . LEU A 1 87 ? 4.207 -16.943 -15.689 1 98.75 87 LEU A C 1
ATOM 659 O O . LEU A 1 87 ? 4.256 -15.712 -15.746 1 98.75 87 LEU A O 1
ATOM 663 N N . ARG A 1 88 ? 4.522 -17.632 -14.616 1 98.6 88 ARG A N 1
ATOM 664 C CA . ARG A 1 88 ? 4.956 -17.016 -13.366 1 98.6 88 ARG A CA 1
ATOM 665 C C . ARG A 1 88 ? 6.477 -16.97 -13.278 1 98.6 88 ARG A C 1
ATOM 667 O O . ARG A 1 88 ? 7.153 -17.952 -13.592 1 98.6 88 ARG A O 1
ATOM 674 N N . TRP A 1 89 ? 7.074 -15.887 -12.882 1 98.12 89 TRP A N 1
ATOM 675 C CA . TRP A 1 89 ? 8.504 -15.622 -12.76 1 98.12 89 TRP A CA 1
ATOM 676 C C . TRP A 1 89 ? 8.764 -14.454 -11.815 1 98.12 89 TRP A C 1
ATOM 678 O O . TRP A 1 89 ? 7.946 -13.537 -11.713 1 98.12 89 TRP A O 1
ATOM 688 N N . PRO A 1 90 ? 9.957 -14.309 -11.181 1 94.99 90 PRO A N 1
ATOM 689 C CA . PRO A 1 90 ? 11.074 -15.254 -11.098 1 94.99 90 PRO A CA 1
ATOM 690 C C . PRO A 1 90 ? 10.759 -16.464 -10.222 1 94.99 90 PRO A C 1
ATOM 692 O O . PRO A 1 90 ? 11.271 -17.559 -10.469 1 94.99 90 PRO A O 1
ATOM 695 N N . GLY A 1 91 ? 9.77 -16.166 -9.269 1 80.51 91 GLY A N 1
ATOM 696 C CA . GLY A 1 91 ? 9.079 -17.145 -8.445 1 80.51 91 GLY A CA 1
ATOM 697 C C . GLY A 1 91 ? 10.014 -17.941 -7.553 1 80.51 91 GLY A C 1
ATOM 698 O O . GLY A 1 91 ? 11.224 -17.707 -7.549 1 80.51 91 GLY A O 1
ATOM 699 N N . GLY A 1 92 ? 9.488 -18.776 -6.717 1 90.26 92 GLY A N 1
ATOM 700 C CA . GLY A 1 92 ? 10.166 -19.621 -5.747 1 90.26 92 GLY A CA 1
ATOM 701 C C . GLY A 1 92 ? 11.06 -18.844 -4.8 1 90.26 92 GLY A C 1
ATOM 702 O O . GLY A 1 92 ? 10.779 -17.687 -4.481 1 90.26 92 GLY A O 1
ATOM 703 N N . CYS A 1 93 ? 12.021 -19.497 -4.335 1 90.56 93 CYS A N 1
ATOM 704 C CA . CYS A 1 93 ? 12.924 -18.9 -3.357 1 90.56 93 CYS A CA 1
ATOM 705 C C . CYS A 1 93 ? 13.831 -17.866 -4.012 1 90.56 93 CYS A C 1
ATOM 707 O O . CYS A 1 93 ? 14.307 -16.943 -3.349 1 90.56 93 CYS A O 1
ATOM 709 N N . PHE A 1 94 ? 13.952 -18 -5.275 1 93.38 94 PHE A N 1
ATOM 710 C CA . PHE A 1 94 ? 14.821 -17.08 -5.999 1 93.38 94 PHE A CA 1
ATOM 711 C C . PHE A 1 94 ? 14.237 -15.672 -6.002 1 93.38 94 PHE A C 1
ATOM 713 O O . PHE A 1 94 ? 14.978 -14.687 -5.975 1 93.38 94 PHE A O 1
ATOM 720 N N . ALA A 1 95 ? 12.908 -15.583 -6.03 1 93.97 95 ALA A N 1
ATOM 721 C CA . ALA A 1 95 ? 12.215 -14.302 -6.151 1 93.97 95 ALA A CA 1
ATOM 722 C C . ALA A 1 95 ? 12.608 -13.358 -5.018 1 93.97 95 ALA A C 1
ATOM 724 O O . ALA A 1 95 ? 12.671 -12.141 -5.21 1 93.97 95 ALA A O 1
ATOM 725 N N . ASP A 1 96 ? 12.912 -13.928 -3.842 1 91.94 96 ASP A N 1
ATOM 726 C CA . ASP A 1 96 ? 13.165 -13.099 -2.668 1 91.94 96 ASP A CA 1
ATOM 727 C C . ASP A 1 96 ? 14.644 -12.736 -2.561 1 91.94 96 ASP A C 1
ATOM 729 O O . ASP A 1 96 ? 15.038 -11.965 -1.683 1 91.94 96 ASP A O 1
ATOM 733 N N . ASP A 1 97 ? 15.434 -13.22 -3.505 1 91.24 97 ASP A N 1
ATOM 734 C CA . ASP A 1 97 ? 16.839 -12.836 -3.613 1 91.24 97 ASP A CA 1
ATOM 735 C C . ASP A 1 97 ? 17.084 -11.997 -4.864 1 91.24 97 ASP A C 1
ATOM 737 O O . ASP A 1 97 ? 18.176 -11.455 -5.05 1 91.24 97 ASP A O 1
ATOM 741 N N . TYR A 1 98 ? 16.109 -11.946 -5.655 1 94.15 98 TYR A N 1
ATOM 742 C CA . TYR A 1 98 ? 16.258 -11.296 -6.952 1 94.15 98 TYR A CA 1
ATOM 743 C C . TYR A 1 98 ? 16.01 -9.796 -6.842 1 94.15 98 TYR A C 1
ATOM 745 O O . TYR A 1 98 ? 14.958 -9.367 -6.363 1 94.15 98 TYR A O 1
ATOM 753 N N . HIS A 1 99 ? 16.915 -9.023 -7.21 1 96.47 99 HIS A N 1
ATOM 754 C CA . HIS A 1 99 ? 16.792 -7.575 -7.337 1 96.47 99 HIS A CA 1
ATOM 755 C C . HIS A 1 99 ? 16.711 -7.156 -8.801 1 96.47 99 HIS A C 1
ATOM 757 O O . HIS A 1 99 ? 17.7 -7.242 -9.532 1 96.47 99 HIS A O 1
ATOM 763 N N . TRP A 1 100 ? 15.599 -6.667 -9.269 1 97.56 100 TRP A N 1
ATOM 764 C CA . TRP A 1 100 ? 15.191 -6.579 -10.667 1 97.56 100 TRP A CA 1
ATOM 765 C C . TRP A 1 100 ? 16.118 -5.653 -11.448 1 97.56 100 TRP A C 1
ATOM 767 O O . TRP A 1 100 ? 16.317 -5.833 -12.651 1 97.56 100 TRP A O 1
ATOM 777 N N . MET A 1 101 ? 16.681 -4.658 -10.775 1 97.36 101 MET A N 1
ATOM 778 C CA . MET A 1 101 ? 17.546 -3.712 -11.475 1 97.36 101 MET A CA 1
ATOM 779 C C . MET A 1 101 ? 18.811 -4.401 -11.977 1 97.36 101 MET A C 1
ATOM 781 O O . MET A 1 101 ? 19.465 -3.911 -12.9 1 97.36 101 MET A O 1
ATOM 785 N N . ASP A 1 102 ? 19.119 -5.493 -11.354 1 96.79 102 ASP A N 1
ATOM 786 C CA . ASP A 1 102 ? 20.282 -6.268 -11.775 1 96.79 102 ASP A CA 1
ATOM 787 C C . ASP A 1 102 ? 20.018 -6.978 -13.101 1 96.79 102 ASP A C 1
ATOM 789 O O . ASP A 1 102 ? 20.951 -7.443 -13.759 1 96.79 102 ASP A O 1
ATOM 793 N N . GLY A 1 103 ? 18.773 -7.109 -13.54 1 97.29 103 GLY A N 1
ATOM 794 C CA . GLY A 1 103 ? 18.416 -7.868 -14.728 1 97.29 103 GLY A CA 1
ATOM 795 C C . GLY A 1 103 ? 17.965 -6.992 -15.882 1 97.29 103 GLY A C 1
ATOM 796 O O . GLY A 1 103 ? 17.317 -7.471 -16.814 1 97.29 103 GLY A O 1
ATOM 797 N N . ILE A 1 104 ? 18.269 -5.659 -15.836 1 98.12 104 ILE A N 1
ATOM 798 C CA . ILE A 1 104 ? 17.879 -4.77 -16.925 1 98.12 104 ILE A CA 1
ATOM 799 C C . ILE A 1 104 ? 19.118 -4.09 -17.504 1 98.12 104 ILE A C 1
ATOM 801 O O . ILE A 1 104 ? 20.205 -4.169 -16.926 1 98.12 104 ILE A O 1
ATOM 805 N N . GLY A 1 105 ? 18.956 -3.394 -18.661 1 97 105 GLY A N 1
ATOM 806 C CA . GLY A 1 105 ? 20.078 -2.749 -19.325 1 97 105 GLY A CA 1
ATOM 807 C C . GLY A 1 105 ? 20.923 -3.711 -20.138 1 97 105 GLY A C 1
ATOM 808 O O . GLY A 1 105 ? 20.541 -4.865 -20.338 1 97 105 GLY A O 1
ATOM 809 N N . PRO A 1 106 ? 22.039 -3.211 -20.619 1 96.24 106 PRO A N 1
ATOM 810 C CA . PRO A 1 106 ? 22.921 -4.076 -21.407 1 96.24 106 PRO A CA 1
ATOM 811 C C . PRO A 1 106 ? 23.387 -5.306 -20.632 1 96.24 106 PRO A C 1
ATOM 813 O O . PRO A 1 106 ? 23.825 -5.188 -19.484 1 96.24 106 PRO A O 1
ATOM 816 N N . LYS A 1 107 ? 23.303 -6.427 -21.204 1 94.59 107 LYS A N 1
ATOM 817 C CA . LYS A 1 107 ? 23.606 -7.698 -20.553 1 94.59 107 LYS A CA 1
ATOM 818 C C . LYS A 1 107 ? 25.026 -7.705 -19.993 1 94.59 107 LYS A C 1
ATOM 820 O O . LYS A 1 107 ? 25.277 -8.272 -18.928 1 94.59 107 LYS A O 1
ATOM 825 N N . SER A 1 108 ? 25.944 -7.019 -20.697 1 94 108 SER A N 1
ATOM 826 C CA . SER A 1 108 ? 27.349 -6.993 -20.301 1 94 108 SER A CA 1
ATOM 827 C C . SER A 1 108 ? 27.542 -6.223 -18.999 1 94 108 SER A C 1
ATOM 829 O O . SER A 1 108 ? 28.577 -6.353 -18.343 1 94 108 SER A O 1
ATOM 831 N N . GLU A 1 109 ? 26.595 -5.465 -18.605 1 95.8 109 GLU A N 1
ATOM 832 C CA . GLU A 1 109 ? 26.711 -4.62 -17.42 1 95.8 109 GLU A CA 1
ATOM 833 C C . GLU A 1 109 ? 25.908 -5.19 -16.255 1 95.8 109 GLU A C 1
ATOM 835 O O . GLU A 1 109 ? 25.944 -4.651 -15.147 1 95.8 109 GLU A O 1
ATOM 840 N N . ARG A 1 110 ? 25.198 -6.294 -16.437 1 96.07 110 ARG A N 1
ATOM 841 C CA . ARG A 1 110 ? 24.374 -6.897 -15.395 1 96.07 110 ARG A CA 1
ATOM 842 C C . ARG A 1 110 ? 25.227 -7.698 -14.417 1 96.07 110 ARG A C 1
ATOM 844 O O . ARG A 1 110 ? 26.043 -8.525 -14.83 1 96.07 110 ARG A O 1
ATOM 851 N N . PRO A 1 111 ? 25.053 -7.385 -13.157 1 94.97 111 PRO A N 1
ATOM 852 C CA . PRO A 1 111 ? 25.855 -8.129 -12.183 1 94.97 111 PRO A CA 1
ATOM 853 C C . PRO A 1 111 ? 25.426 -9.589 -12.058 1 94.97 111 PRO A C 1
ATOM 855 O O . PRO A 1 111 ? 24.234 -9.895 -12.139 1 94.97 111 PRO A O 1
ATOM 858 N N . SER A 1 112 ? 26.404 -10.439 -11.87 1 91.77 112 SER A N 1
ATOM 859 C CA . SER A 1 112 ? 26.097 -11.843 -11.616 1 91.77 112 SER A CA 1
ATOM 860 C C . SER A 1 112 ? 25.765 -12.079 -10.147 1 91.77 112 SER A C 1
ATOM 862 O O . SER A 1 112 ? 26.103 -11.26 -9.289 1 91.77 112 SER A O 1
ATOM 864 N N . LEU A 1 113 ? 25.017 -13.068 -9.911 1 88.76 113 LEU A N 1
ATOM 865 C CA . LEU A 1 113 ? 24.689 -13.464 -8.546 1 88.76 113 LEU A CA 1
ATOM 866 C C . LEU A 1 113 ? 24.811 -14.975 -8.375 1 88.76 113 LEU A C 1
ATOM 868 O O . LEU A 1 113 ? 24.499 -15.735 -9.294 1 88.76 113 LEU A O 1
ATOM 872 N N . ARG A 1 114 ? 25.252 -15.347 -7.237 1 85.7 114 ARG A N 1
ATOM 873 C CA . ARG A 1 114 ? 25.233 -16.765 -6.894 1 85.7 114 ARG A CA 1
ATOM 874 C C . ARG A 1 114 ? 23.853 -17.191 -6.403 1 85.7 114 ARG A C 1
ATOM 876 O O . ARG A 1 114 ? 23.311 -16.599 -5.468 1 85.7 114 ARG A O 1
ATOM 883 N N . ASN A 1 115 ? 23.318 -18.1 -7.026 1 87.16 115 ASN A N 1
ATOM 884 C CA . ASN A 1 115 ? 22.042 -18.653 -6.582 1 87.16 115 ASN A CA 1
ATOM 885 C C . ASN A 1 115 ? 22.21 -19.524 -5.34 1 87.16 115 ASN A C 1
ATOM 887 O O . ASN A 1 115 ? 22.485 -20.72 -5.448 1 87.16 115 ASN A O 1
ATOM 891 N N . ASN A 1 116 ? 21.956 -18.989 -4.251 1 80.17 116 ASN A N 1
ATOM 892 C CA . ASN A 1 116 ? 22.224 -19.646 -2.976 1 80.17 116 ASN A CA 1
ATOM 893 C C . ASN A 1 116 ? 21.127 -20.644 -2.618 1 80.17 116 ASN A C 1
ATOM 895 O O . ASN A 1 116 ? 21.308 -21.481 -1.732 1 80.17 116 ASN A O 1
ATOM 899 N N . ASN A 1 117 ? 20.115 -20.619 -3.339 1 82.31 117 ASN A N 1
ATOM 900 C CA . ASN A 1 117 ? 18.999 -21.507 -3.03 1 82.31 117 ASN A CA 1
ATOM 901 C C . ASN A 1 117 ? 19.113 -22.832 -3.778 1 82.31 117 ASN A C 1
ATOM 903 O O . ASN A 1 117 ? 18.633 -23.862 -3.301 1 82.31 117 ASN A O 1
ATOM 907 N N . TRP A 1 118 ? 19.75 -22.621 -4.959 1 84.33 118 TRP A N 1
ATOM 908 C CA . TRP A 1 118 ? 19.688 -23.794 -5.824 1 84.33 118 TRP A CA 1
ATOM 909 C C . TRP A 1 118 ? 21.06 -24.114 -6.407 1 84.33 118 TRP A C 1
ATOM 911 O O . TRP A 1 118 ? 21.376 -23.705 -7.527 1 84.33 118 TRP A O 1
ATOM 921 N N . GLY A 1 119 ? 21.816 -24.959 -5.831 1 77.72 119 GLY A N 1
ATOM 922 C CA . GLY A 1 119 ? 23.035 -25.569 -6.338 1 77.72 119 GLY A CA 1
ATOM 923 C C . GLY A 1 119 ? 24.197 -24.598 -6.424 1 77.72 119 GLY A C 1
ATOM 924 O O . GLY A 1 119 ? 25.287 -24.963 -6.868 1 77.72 119 GLY A O 1
ATOM 925 N N . GLY A 1 120 ? 23.955 -23.294 -6.12 1 80.72 120 GLY A N 1
ATOM 926 C CA . GLY A 1 120 ? 25.047 -22.334 -6.084 1 80.72 120 GLY A CA 1
ATOM 927 C C . GLY A 1 120 ? 25.481 -21.872 -7.462 1 80.72 120 GLY A C 1
ATOM 928 O O . GLY A 1 120 ? 26.58 -21.338 -7.626 1 80.72 120 GLY A O 1
ATOM 929 N N . THR A 1 121 ? 24.641 -22.102 -8.495 1 84.87 121 THR A N 1
ATOM 930 C CA . THR A 1 121 ? 24.96 -21.7 -9.86 1 84.87 121 THR A CA 1
ATOM 931 C C . THR A 1 121 ? 25.068 -20.181 -9.966 1 84.87 121 THR A C 1
ATOM 933 O O . THR A 1 121 ? 24.397 -19.453 -9.231 1 84.87 121 THR A O 1
ATOM 936 N N . ILE A 1 122 ? 25.891 -19.753 -10.854 1 87.72 122 ILE A N 1
ATOM 937 C CA . ILE A 1 122 ? 26.05 -18.32 -11.073 1 87.72 122 ILE A CA 1
ATOM 938 C C . ILE A 1 122 ? 24.998 -17.829 -12.064 1 87.72 122 ILE A C 1
ATOM 940 O O . ILE A 1 122 ? 24.874 -18.369 -13.166 1 87.72 122 ILE A O 1
ATOM 944 N N . GLU A 1 123 ? 24.237 -16.956 -11.681 1 88.45 123 GLU A N 1
ATOM 945 C CA . GLU A 1 123 ? 23.24 -16.253 -12.484 1 88.45 123 GLU A CA 1
ATOM 946 C C . GLU A 1 123 ? 23.829 -14.997 -13.12 1 88.45 123 GLU A C 1
ATOM 948 O O . GLU A 1 123 ? 24.265 -14.084 -12.415 1 88.45 123 GLU A O 1
ATOM 953 N N . ASP A 1 124 ? 23.827 -14.932 -14.397 1 92.52 124 ASP A N 1
ATOM 954 C CA . ASP A 1 124 ? 24.424 -13.767 -15.042 1 92.52 124 ASP A CA 1
ATOM 955 C C . ASP A 1 124 ? 23.371 -12.702 -15.337 1 92.52 124 ASP A C 1
ATOM 957 O O . ASP A 1 124 ? 23.678 -11.665 -15.929 1 92.52 124 ASP A O 1
ATOM 961 N N . ASN A 1 125 ? 22.099 -13.012 -15.025 1 95.1 125 ASN A N 1
ATOM 962 C CA . ASN A 1 125 ? 20.963 -12.102 -15.128 1 95.1 125 ASN A CA 1
ATOM 963 C C . ASN A 1 125 ? 20.691 -11.706 -16.576 1 95.1 125 ASN A C 1
ATOM 965 O O . ASN A 1 125 ? 20.125 -10.643 -16.838 1 95.1 125 ASN A O 1
ATOM 969 N N . SER A 1 126 ? 21.192 -12.542 -17.5 1 96.09 126 SER A N 1
ATOM 970 C CA . SER A 1 126 ? 20.915 -12.243 -18.902 1 96.09 126 SER A CA 1
ATOM 971 C C . SER A 1 126 ? 19.434 -12.418 -19.222 1 96.09 126 SER A C 1
ATOM 973 O O . SER A 1 126 ? 18.953 -11.927 -20.245 1 96.09 126 SER A O 1
ATOM 975 N N . PHE A 1 127 ? 18.782 -13.163 -18.417 1 97.05 127 PHE A N 1
ATOM 976 C CA . PHE A 1 127 ? 17.327 -13.248 -18.464 1 97.05 127 PHE A CA 1
ATOM 977 C C . PHE A 1 127 ? 16.701 -12.448 -17.328 1 97.05 127 PHE A C 1
ATOM 979 O O . PHE A 1 127 ? 16.752 -12.862 -16.168 1 97.05 127 PHE A O 1
ATOM 986 N N . GLY A 1 128 ? 16.148 -11.292 -17.665 1 97.74 128 GLY A N 1
ATOM 987 C CA . GLY A 1 128 ? 15.558 -10.4 -16.679 1 97.74 128 GLY A CA 1
ATOM 988 C C . GLY A 1 128 ? 14.169 -9.924 -17.06 1 97.74 128 GLY A C 1
ATOM 989 O O . GLY A 1 128 ? 13.402 -10.664 -17.68 1 97.74 128 GLY A O 1
ATOM 990 N N . THR A 1 129 ? 13.822 -8.773 -16.669 1 98.62 129 THR A N 1
ATOM 991 C CA . THR A 1 129 ? 12.482 -8.217 -16.822 1 98.62 129 THR A CA 1
ATOM 992 C C . THR A 1 129 ? 12.081 -8.168 -18.293 1 98.62 129 THR A C 1
ATOM 994 O O . THR A 1 129 ? 10.994 -8.618 -18.661 1 98.62 129 THR A O 1
ATOM 997 N N . HIS A 1 130 ? 12.966 -7.668 -19.132 1 98.6 130 HIS A N 1
ATOM 998 C CA . HIS A 1 130 ? 12.654 -7.536 -20.55 1 98.6 130 HIS A CA 1
ATOM 999 C C . HIS A 1 130 ? 12.468 -8.902 -21.203 1 98.6 130 HIS A C 1
ATOM 1001 O O . HIS A 1 130 ? 11.505 -9.115 -21.943 1 98.6 130 HIS A O 1
ATOM 1007 N N . GLU A 1 131 ? 13.359 -9.764 -20.926 1 98.48 131 GLU A N 1
ATOM 1008 C CA . GLU A 1 131 ? 13.304 -11.1 -21.512 1 98.48 131 GLU A CA 1
ATOM 1009 C C . GLU A 1 131 ? 12.025 -11.828 -21.108 1 98.48 131 GLU A C 1
ATOM 1011 O O . GLU A 1 131 ? 11.349 -12.42 -21.951 1 98.48 131 GLU A O 1
ATOM 1016 N N . PHE A 1 132 ? 11.71 -11.724 -19.863 1 98.67 132 PHE A N 1
ATOM 1017 C CA . PHE A 1 132 ? 10.526 -12.429 -19.384 1 98.67 132 PHE A CA 1
ATOM 1018 C C . PHE A 1 132 ? 9.261 -11.84 -19.997 1 98.67 132 PHE A C 1
ATOM 1020 O O . PHE A 1 132 ? 8.426 -12.572 -20.533 1 98.67 132 PHE A O 1
ATOM 1027 N N . LEU A 1 133 ? 9.11 -10.55 -19.916 1 98.83 133 LEU A N 1
ATOM 1028 C CA . LEU A 1 133 ? 7.867 -9.924 -20.352 1 98.83 133 LEU A CA 1
ATOM 1029 C C . LEU A 1 133 ? 7.731 -9.984 -21.87 1 98.83 133 LEU A C 1
ATOM 1031 O O . LEU A 1 133 ? 6.625 -10.131 -22.394 1 98.83 133 LEU A O 1
ATOM 1035 N N . ASN A 1 134 ? 8.818 -9.845 -22.591 1 98.56 134 ASN A N 1
ATOM 1036 C CA . ASN A 1 134 ? 8.775 -10.036 -24.037 1 98.56 134 ASN A CA 1
ATOM 1037 C C . ASN A 1 134 ? 8.352 -11.456 -24.402 1 98.56 134 ASN A C 1
ATOM 1039 O O . ASN A 1 134 ? 7.6 -11.658 -25.358 1 98.56 134 ASN A O 1
ATOM 1043 N N . LEU A 1 135 ? 8.839 -12.42 -23.628 1 98.66 135 LEU A N 1
ATOM 1044 C CA . LEU A 1 135 ? 8.427 -13.801 -23.855 1 98.66 135 LEU A CA 1
ATOM 1045 C C . LEU A 1 135 ? 6.919 -13.953 -23.685 1 98.66 135 LEU A C 1
ATOM 1047 O O . LEU A 1 135 ? 6.256 -14.572 -24.52 1 98.66 135 LEU A O 1
ATOM 1051 N N . CYS A 1 136 ? 6.393 -13.427 -22.635 1 98.72 136 CYS A N 1
ATOM 1052 C CA . CYS A 1 136 ? 4.959 -13.51 -22.382 1 98.72 136 CYS A CA 1
ATOM 1053 C C . CYS A 1 136 ? 4.166 -12.885 -23.524 1 98.72 136 CYS A C 1
ATOM 1055 O O . CYS A 1 136 ? 3.153 -13.437 -23.957 1 98.72 136 CYS A O 1
ATOM 1057 N N . GLU A 1 137 ? 4.639 -11.749 -23.975 1 98.27 137 GLU A N 1
ATOM 1058 C CA . GLU A 1 137 ? 3.971 -11.1 -25.1 1 98.27 137 GLU A CA 1
ATOM 1059 C C . GLU A 1 137 ? 3.996 -11.987 -26.342 1 98.27 137 GLU A C 1
ATOM 1061 O O . GLU A 1 137 ? 2.984 -12.125 -27.032 1 98.27 137 GLU A O 1
ATOM 1066 N N . MET A 1 138 ? 5.186 -12.551 -26.616 1 98.28 138 MET A N 1
ATOM 1067 C CA . MET A 1 138 ? 5.325 -13.4 -27.796 1 98.28 138 MET A CA 1
ATOM 1068 C C . MET A 1 138 ? 4.439 -14.636 -27.684 1 98.28 138 MET A C 1
ATOM 1070 O O . MET A 1 138 ? 3.887 -15.101 -28.683 1 98.28 138 MET A O 1
ATOM 1074 N N . LEU A 1 139 ? 4.251 -15.124 -26.48 1 98.4 139 LEU A N 1
ATOM 1075 C CA . LEU A 1 139 ? 3.452 -16.321 -26.244 1 98.4 139 LEU A CA 1
ATOM 1076 C C . LEU A 1 139 ? 1.968 -15.979 -26.17 1 98.4 139 LEU A C 1
ATOM 1078 O O . LEU A 1 139 ? 1.116 -16.864 -26.278 1 98.4 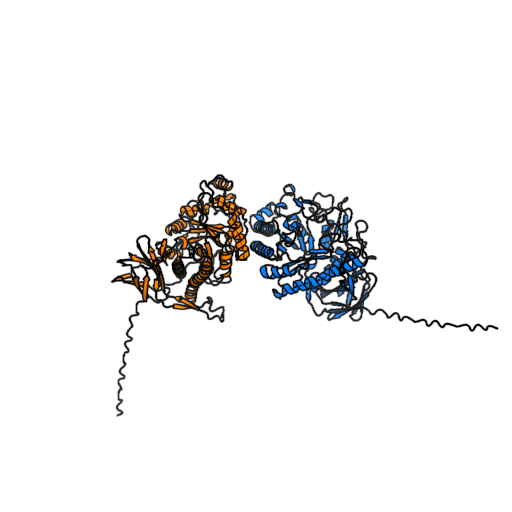139 LEU A O 1
ATOM 1082 N N . GLY A 1 140 ? 1.688 -14.721 -25.935 1 97.89 140 GLY A N 1
ATOM 1083 C CA . GLY A 1 140 ? 0.306 -14.297 -25.77 1 97.89 140 GLY A CA 1
ATOM 1084 C C . GLY A 1 140 ? -0.283 -14.693 -24.429 1 97.89 140 GLY A C 1
ATOM 1085 O O . GLY A 1 140 ? -1.487 -14.939 -24.323 1 97.89 140 GLY A O 1
ATOM 1086 N N . CYS A 1 141 ? 0.579 -14.837 -23.399 1 98.08 141 CYS A N 1
ATOM 1087 C CA . CYS A 1 141 ? 0.091 -15.204 -22.074 1 98.08 141 CYS A CA 1
ATOM 1088 C C . CYS A 1 141 ? 0.269 -14.054 -21.09 1 98.08 141 CYS A C 1
ATOM 1090 O O . CYS A 1 141 ? 0.938 -13.066 -21.397 1 98.08 141 CYS A O 1
ATOM 1092 N N . GLU A 1 142 ? -0.372 -14.141 -19.953 1 98.4 142 GLU A N 1
ATOM 1093 C CA . GLU A 1 142 ? -0.273 -13.131 -18.904 1 98.4 142 GLU A CA 1
ATOM 1094 C C . GLU A 1 142 ? 0.952 -13.365 -18.025 1 98.4 142 GLU A C 1
ATOM 1096 O O . GLU A 1 142 ? 1.206 -14.491 -17.593 1 98.4 142 GLU A O 1
ATOM 1101 N N . PRO A 1 143 ? 1.713 -12.332 -17.808 1 98.68 143 PRO A N 1
ATOM 1102 C CA . PRO A 1 143 ? 2.797 -12.467 -16.832 1 98.68 143 PRO A CA 1
ATOM 1103 C C . PRO A 1 143 ? 2.299 -12.45 -15.389 1 98.68 143 PRO A C 1
ATOM 1105 O O . PRO A 1 143 ? 1.369 -11.708 -15.062 1 98.68 143 PRO A O 1
ATOM 1108 N N . TYR A 1 144 ? 2.781 -13.32 -14.588 1 98.71 144 TYR A N 1
ATOM 1109 C CA . TYR A 1 144 ? 2.669 -13.295 -13.134 1 98.71 144 TYR A CA 1
ATOM 1110 C C . TYR A 1 144 ? 4.026 -13.044 -12.487 1 98.71 144 TYR A C 1
ATOM 1112 O O . TYR A 1 144 ? 4.907 -13.906 -12.525 1 98.71 144 TYR A O 1
ATOM 1120 N N . ILE A 1 145 ? 4.172 -11.856 -11.905 1 98.48 145 ILE A N 1
ATOM 1121 C CA . ILE A 1 145 ? 5.437 -11.441 -11.309 1 98.48 145 ILE A CA 1
ATOM 1122 C C . ILE A 1 145 ? 5.389 -11.651 -9.797 1 98.48 145 ILE A C 1
ATOM 1124 O O . ILE A 1 145 ? 4.429 -11.243 -9.138 1 98.48 145 ILE A O 1
ATOM 1128 N N . SER A 1 146 ? 6.386 -12.276 -9.279 1 97.38 146 SER A N 1
ATOM 1129 C CA . SER A 1 146 ? 6.551 -12.365 -7.832 1 97.38 146 SER A CA 1
ATOM 1130 C C . SER A 1 146 ? 7.528 -11.311 -7.321 1 97.38 146 SER A C 1
ATOM 1132 O O . SER A 1 146 ? 8.718 -11.352 -7.643 1 97.38 146 SER A O 1
ATOM 1134 N N . GLY A 1 147 ? 7.067 -10.448 -6.54 1 97.67 147 GLY A N 1
ATOM 1135 C CA . GLY A 1 147 ? 7.9 -9.378 -6.015 1 97.67 147 GLY A CA 1
ATOM 1136 C C . GLY A 1 147 ? 8.702 -9.789 -4.795 1 97.67 147 GLY A C 1
ATOM 1137 O O . GLY A 1 147 ? 8.244 -10.601 -3.989 1 97.67 147 GLY A O 1
ATOM 1138 N N . ASN A 1 148 ? 9.805 -9.17 -4.549 1 97.64 148 ASN A N 1
ATOM 1139 C CA . ASN A 1 148 ? 10.757 -9.476 -3.486 1 97.64 148 ASN A CA 1
ATOM 1140 C C . ASN A 1 148 ? 10.415 -8.737 -2.196 1 97.64 148 ASN A C 1
ATOM 1142 O O . ASN A 1 148 ? 10.632 -7.528 -2.092 1 97.64 148 ASN A O 1
ATOM 1146 N N . VAL A 1 149 ? 9.896 -9.424 -1.232 1 97.4 149 VAL A N 1
ATOM 1147 C CA . VAL A 1 149 ? 9.616 -8.864 0.087 1 97.4 149 VAL A CA 1
ATOM 1148 C C . VAL A 1 149 ? 10.727 -9.253 1.06 1 97.4 149 VAL A C 1
ATOM 1150 O O . VAL A 1 149 ? 10.982 -8.544 2.036 1 97.4 149 VAL A O 1
ATOM 1153 N N . GLY A 1 150 ? 11.372 -10.388 0.757 1 95.37 150 GLY A N 1
ATOM 1154 C CA . GLY A 1 150 ? 12.336 -10.959 1.684 1 95.37 150 GLY A CA 1
ATOM 1155 C C . GLY A 1 150 ? 13.589 -10.118 1.835 1 95.37 150 GLY A C 1
ATOM 1156 O O . GLY A 1 150 ? 13.925 -9.688 2.941 1 95.37 150 GLY A O 1
ATOM 1157 N N . SER A 1 151 ? 14.253 -9.805 0.774 1 95.73 151 SER A N 1
ATOM 1158 C CA . SER A 1 151 ? 15.513 -9.069 0.832 1 95.73 151 SER A CA 1
ATOM 1159 C C . SER A 1 151 ? 15.385 -7.702 0.169 1 95.73 151 SER A C 1
ATOM 1161 O O . SER A 1 151 ? 16.331 -6.911 0.179 1 95.73 151 SER A O 1
ATOM 1163 N N . GLY A 1 152 ? 14.24 -7.445 -0.462 1 96.13 152 GLY A N 1
ATOM 1164 C CA . GLY A 1 152 ? 14.014 -6.176 -1.136 1 96.13 152 GLY A CA 1
ATOM 1165 C C . GLY A 1 152 ? 13.343 -5.142 -0.251 1 96.13 152 GLY A C 1
ATOM 1166 O O . GLY A 1 152 ? 13.14 -5.376 0.942 1 96.13 152 GLY A O 1
ATOM 1167 N N . THR A 1 153 ? 13.038 -3.95 -0.863 1 96.72 153 THR A N 1
ATOM 1168 C CA . THR A 1 153 ? 12.398 -2.849 -0.152 1 96.72 153 THR A CA 1
ATOM 1169 C C . THR A 1 153 ? 11.102 -2.438 -0.845 1 96.72 153 THR A C 1
ATOM 1171 O O . THR A 1 153 ? 10.869 -2.797 -2.001 1 96.72 153 THR A O 1
ATOM 1174 N N . VAL A 1 154 ? 10.31 -1.693 -0.122 1 96.99 154 VAL A N 1
ATOM 1175 C CA . VAL A 1 154 ? 9.072 -1.145 -0.664 1 96.99 154 VAL A CA 1
ATOM 1176 C C . VAL A 1 154 ? 9.377 -0.302 -1.9 1 96.99 154 VAL A C 1
ATOM 1178 O O . VAL A 1 154 ? 8.729 -0.453 -2.938 1 96.99 154 VAL A O 1
ATOM 1181 N N . LYS A 1 155 ? 10.367 0.55 -1.821 1 95.19 155 LYS A N 1
ATOM 1182 C CA . LYS A 1 155 ? 10.754 1.422 -2.926 1 95.19 155 LYS A CA 1
ATOM 1183 C C . LYS A 1 155 ? 11.136 0.61 -4.16 1 95.19 155 LYS A C 1
ATOM 1185 O O . LYS A 1 155 ? 10.699 0.916 -5.271 1 95.19 155 LYS A O 1
ATOM 1190 N N . GLU A 1 156 ? 11.93 -0.402 -3.939 1 96.65 156 GLU A N 1
ATOM 1191 C CA . GLU A 1 156 ? 12.395 -1.234 -5.045 1 96.65 156 GLU A CA 1
ATOM 1192 C C . GLU A 1 156 ? 11.224 -1.878 -5.782 1 96.65 156 GLU A C 1
ATOM 1194 O O . GLU A 1 156 ? 11.177 -1.866 -7.014 1 96.65 156 GLU A O 1
ATOM 1199 N N . MET A 1 157 ? 10.318 -2.436 -5.057 1 97.6 157 MET A N 1
ATOM 1200 C CA . MET A 1 157 ? 9.175 -3.105 -5.67 1 97.6 157 MET A CA 1
ATOM 1201 C C . MET A 1 157 ? 8.29 -2.106 -6.408 1 97.6 157 MET A C 1
ATOM 1203 O O . MET A 1 157 ? 7.853 -2.368 -7.53 1 97.6 157 MET A O 1
ATOM 1207 N N . ALA A 1 158 ? 8.017 -0.984 -5.767 1 95.91 158 ALA A N 1
ATOM 1208 C CA . ALA A 1 158 ? 7.196 0.052 -6.389 1 95.91 158 ALA A CA 1
ATOM 1209 C C . ALA A 1 158 ? 7.812 0.527 -7.701 1 95.91 158 ALA A C 1
ATOM 1211 O O . ALA A 1 158 ? 7.104 0.722 -8.692 1 95.91 158 ALA A O 1
ATOM 1212 N N . GLN A 1 159 ? 9.098 0.733 -7.703 1 95.78 159 GLN A N 1
ATOM 1213 C CA . GLN A 1 159 ? 9.805 1.188 -8.895 1 95.78 159 GLN A CA 1
ATOM 1214 C C . GLN A 1 159 ? 9.748 0.139 -10.002 1 95.78 159 GLN A C 1
ATOM 1216 O O . GLN A 1 159 ? 9.709 0.48 -11.186 1 95.78 159 GLN A O 1
ATOM 1221 N N . TRP A 1 160 ? 9.705 -1.159 -9.607 1 98.09 160 TRP A N 1
ATOM 1222 C CA . TRP A 1 160 ? 9.605 -2.21 -10.614 1 98.09 160 TRP A CA 1
ATOM 1223 C C . TRP A 1 160 ? 8.263 -2.148 -11.335 1 98.09 160 TRP A C 1
ATOM 1225 O O . TRP A 1 160 ? 8.205 -2.25 -12.563 1 98.09 160 TRP A O 1
ATOM 1235 N N . VAL A 1 161 ? 7.241 -1.978 -10.592 1 97.38 161 VAL A N 1
ATOM 1236 C CA . VAL A 1 161 ? 5.907 -1.875 -11.175 1 97.38 161 VAL A CA 1
ATOM 1237 C C . VAL A 1 161 ? 5.84 -0.664 -12.103 1 97.38 161 VAL A C 1
ATOM 1239 O O . VAL A 1 161 ? 5.319 -0.757 -13.217 1 97.38 161 VAL A O 1
ATOM 1242 N N . GLU A 1 162 ? 6.4 0.448 -11.632 1 95.11 162 GLU A N 1
ATOM 1243 C CA . GLU A 1 162 ? 6.442 1.644 -12.468 1 95.11 162 GLU A CA 1
ATOM 1244 C C . GLU A 1 162 ? 7.236 1.396 -13.747 1 95.11 162 GLU A C 1
ATOM 1246 O O . GLU A 1 162 ? 6.797 1.765 -14.839 1 95.11 162 GLU A O 1
ATOM 1251 N N . TYR A 1 163 ? 8.367 0.76 -13.588 1 96.97 163 TYR A N 1
ATOM 1252 C CA . TYR A 1 163 ? 9.232 0.444 -14.719 1 96.97 163 TYR A CA 1
ATOM 1253 C C . TYR A 1 163 ? 8.488 -0.382 -15.762 1 96.97 163 TYR A C 1
ATOM 1255 O O . TYR A 1 163 ? 8.571 -0.102 -16.96 1 96.97 163 TYR A O 1
ATOM 1263 N N . MET A 1 164 ? 7.739 -1.243 -15.33 1 98.2 164 MET A N 1
ATOM 1264 C CA . MET A 1 164 ? 7.092 -2.192 -16.231 1 98.2 164 MET A CA 1
ATOM 1265 C C . MET A 1 164 ? 5.84 -1.583 -16.855 1 98.2 164 MET A C 1
ATOM 1267 O O . MET A 1 164 ? 5.564 -1.795 -18.037 1 98.2 164 MET A O 1
ATOM 1271 N N . THR A 1 165 ? 5.121 -0.728 -16.117 1 97 165 THR A N 1
ATOM 1272 C CA . THR A 1 165 ? 3.732 -0.542 -16.521 1 97 165 THR A CA 1
ATOM 1273 C C . THR A 1 165 ? 3.433 0.934 -16.768 1 97 165 THR A C 1
ATOM 1275 O O . THR A 1 165 ? 2.39 1.276 -17.328 1 97 165 THR A O 1
ATOM 1278 N N . SER A 1 166 ? 4.305 1.805 -16.332 1 93.2 166 SER A N 1
ATOM 1279 C CA . SER A 1 166 ? 4.012 3.227 -16.484 1 93.2 166 SER A CA 1
ATOM 1280 C C . SER A 1 166 ? 4.139 3.665 -17.94 1 93.2 166 SER A C 1
ATOM 1282 O O . SER A 1 166 ? 5.123 3.341 -18.608 1 93.2 166 SER A O 1
ATOM 1284 N N . ASP A 1 167 ? 3.204 4.415 -18.436 1 89.05 167 ASP A N 1
ATOM 1285 C CA . ASP A 1 167 ? 3.273 4.956 -19.79 1 89.05 167 ASP A CA 1
ATOM 1286 C C . ASP A 1 167 ? 3.589 6.449 -19.769 1 89.05 167 ASP A C 1
ATOM 1288 O O . ASP A 1 167 ? 3.64 7.093 -20.819 1 89.05 167 ASP A O 1
ATOM 1292 N N . GLY A 1 168 ? 3.775 6.989 -18.639 1 85.6 168 GLY A N 1
ATOM 1293 C CA . GLY A 1 168 ? 4.028 8.415 -18.505 1 85.6 168 GLY A CA 1
ATOM 1294 C C . GLY A 1 168 ? 5.502 8.768 -18.569 1 85.6 168 GLY A C 1
ATOM 1295 O O . GLY A 1 168 ? 6.326 7.945 -18.972 1 85.6 168 GLY A O 1
ATOM 1296 N N . ASP A 1 169 ? 5.786 9.996 -18.277 1 86.46 169 ASP A N 1
ATOM 1297 C CA . ASP A 1 169 ? 7.163 10.481 -18.237 1 86.46 169 ASP A CA 1
ATOM 1298 C C . ASP A 1 169 ? 7.707 10.475 -16.811 1 86.46 169 ASP A C 1
ATOM 1300 O O . ASP A 1 169 ? 7.879 11.533 -16.202 1 86.46 169 ASP A O 1
ATOM 1304 N N . THR A 1 170 ? 7.994 9.312 -16.303 1 85.51 170 THR A N 1
ATOM 1305 C CA . THR A 1 170 ? 8.535 9.085 -14.967 1 85.51 170 THR A CA 1
ATOM 1306 C C . THR A 1 170 ? 9.97 8.573 -15.045 1 85.51 170 THR A C 1
ATOM 1308 O O . THR A 1 170 ? 10.411 8.101 -16.095 1 85.51 170 THR A O 1
ATOM 1311 N N . PRO A 1 171 ? 10.664 8.639 -13.984 1 87.51 171 PRO A N 1
ATOM 1312 C CA . PRO A 1 171 ? 12.051 8.169 -14.009 1 87.51 171 PRO A CA 1
ATOM 1313 C C . PRO A 1 171 ? 12.171 6.708 -14.436 1 87.51 171 PRO A C 1
ATOM 1315 O O . PRO A 1 171 ? 13.022 6.371 -15.263 1 87.51 171 PRO A O 1
ATOM 1318 N N . MET A 1 172 ? 11.281 5.884 -13.999 1 93.7 172 MET A N 1
ATOM 1319 C CA . MET A 1 172 ? 11.388 4.462 -14.309 1 93.7 172 MET A CA 1
ATOM 1320 C C . MET A 1 172 ? 10.951 4.182 -15.743 1 93.7 172 MET A C 1
ATOM 1322 O O . MET A 1 172 ? 11.491 3.289 -16.398 1 93.7 172 MET A O 1
ATOM 1326 N N . ALA A 1 173 ? 9.948 4.946 -16.191 1 94.04 173 ALA A N 1
ATOM 1327 C CA . ALA A 1 173 ? 9.545 4.814 -17.589 1 94.04 173 ALA A CA 1
ATOM 1328 C C . ALA A 1 173 ? 10.671 5.241 -18.527 1 94.04 173 ALA A C 1
ATOM 1330 O O . ALA A 1 173 ? 10.907 4.601 -19.554 1 94.04 173 ALA A O 1
ATOM 1331 N N . ARG A 1 174 ? 11.371 6.351 -18.169 1 94.84 174 ARG A N 1
ATOM 1332 C CA . ARG A 1 174 ? 12.505 6.806 -18.966 1 94.84 174 ARG A CA 1
ATOM 1333 C C . ARG A 1 174 ? 13.62 5.764 -18.977 1 94.84 174 ARG A C 1
ATOM 1335 O O . ARG A 1 174 ? 14.25 5.533 -20.01 1 94.84 174 ARG A O 1
ATOM 1342 N N . LEU A 1 175 ? 13.786 5.203 -17.824 1 96.51 175 LEU A N 1
ATOM 1343 C CA . LEU A 1 175 ? 14.807 4.164 -17.738 1 96.51 175 LEU A CA 1
ATOM 1344 C C . LEU A 1 175 ? 14.455 2.98 -18.632 1 96.51 175 LEU A C 1
ATOM 1346 O O . LEU A 1 175 ? 15.324 2.431 -19.313 1 96.51 175 LEU A O 1
ATOM 1350 N N . ARG A 1 176 ? 13.193 2.539 -18.637 1 97.87 176 ARG A N 1
ATOM 1351 C CA . ARG A 1 176 ? 12.739 1.457 -19.505 1 97.87 176 ARG A CA 1
ATOM 1352 C C . ARG A 1 176 ? 12.994 1.789 -20.972 1 97.87 176 ARG A C 1
ATOM 1354 O O . ARG A 1 176 ? 13.483 0.947 -21.728 1 97.87 176 ARG A O 1
ATOM 1361 N N . ARG A 1 177 ? 12.69 3.019 -21.361 1 97.66 177 ARG A N 1
ATOM 1362 C CA . ARG A 1 177 ? 12.914 3.465 -22.732 1 97.66 177 ARG A CA 1
ATOM 1363 C C . ARG A 1 177 ? 14.4 3.459 -23.074 1 97.66 177 ARG A C 1
ATOM 1365 O O . ARG A 1 177 ? 14.79 3.031 -24.163 1 97.66 177 ARG A O 1
ATOM 1372 N N . ALA A 1 178 ? 15.162 3.909 -22.085 1 97.38 178 ALA A N 1
ATOM 1373 C CA . ALA A 1 178 ? 16.609 3.908 -22.283 1 97.38 178 ALA A CA 1
ATOM 1374 C C . ALA A 1 178 ? 17.136 2.489 -22.469 1 97.38 178 ALA A C 1
ATOM 1376 O O . ALA A 1 178 ? 18.148 2.279 -23.143 1 97.38 178 ALA A O 1
ATOM 1377 N N . ASN A 1 179 ? 16.389 1.563 -21.935 1 97.87 179 ASN A N 1
ATOM 1378 C CA . ASN A 1 179 ? 16.796 0.165 -22.036 1 97.87 179 ASN A CA 1
ATOM 1379 C C . ASN A 1 179 ? 16.152 -0.521 -23.237 1 97.87 179 ASN A C 1
ATOM 1381 O O . ASN A 1 179 ? 16.161 -1.749 -23.334 1 97.87 179 ASN A O 1
ATOM 1385 N N . GLY A 1 180 ? 15.483 0.237 -24.071 1 96.65 180 GLY A N 1
ATOM 1386 C CA . GLY A 1 180 ? 15.112 -0.278 -25.38 1 96.65 180 GLY A CA 1
ATOM 1387 C C . GLY A 1 180 ? 13.646 -0.655 -25.479 1 96.65 180 GLY A C 1
ATOM 1388 O O . GLY A 1 180 ? 13.238 -1.34 -26.419 1 96.6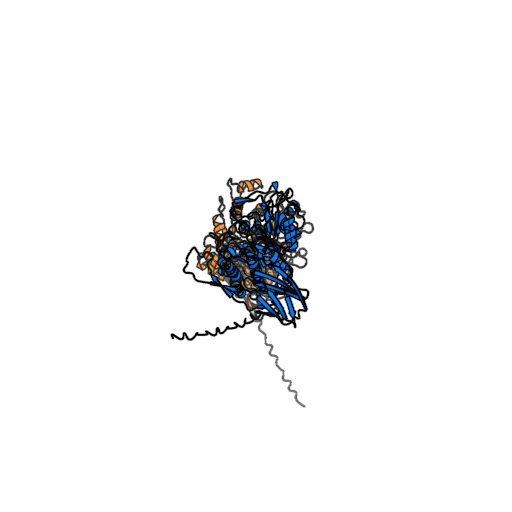5 180 GLY A O 1
ATOM 1389 N N . ARG A 1 181 ? 12.871 -0.248 -24.458 1 97.46 181 ARG A N 1
ATOM 1390 C CA . ARG A 1 181 ? 11.443 -0.549 -24.487 1 97.46 181 ARG A CA 1
ATOM 1391 C C . ARG A 1 181 ? 10.613 0.725 -24.365 1 97.46 181 ARG A C 1
ATOM 1393 O O . ARG A 1 181 ? 10.435 1.253 -23.266 1 97.46 181 ARG A O 1
ATOM 1400 N N . GLU A 1 182 ? 10.052 1.051 -25.373 1 96.41 182 GLU A N 1
ATOM 1401 C CA . GLU A 1 182 ? 9.293 2.298 -25.406 1 96.41 182 GLU A CA 1
ATOM 1402 C C . GLU A 1 182 ? 7.937 2.137 -24.724 1 96.41 182 GLU A C 1
ATOM 1404 O O . GLU A 1 182 ? 7.584 2.92 -23.84 1 96.41 182 GLU A O 1
ATOM 1409 N N . LYS A 1 183 ? 7.238 1.084 -25.161 1 96.57 183 LYS A N 1
ATOM 1410 C CA . LYS A 1 183 ? 5.879 0.889 -24.662 1 96.57 183 LYS A CA 1
ATOM 1411 C C . LYS A 1 183 ? 5.883 0.121 -23.343 1 96.57 183 LYS A C 1
ATOM 1413 O O . LYS A 1 183 ? 6.641 -0.837 -23.18 1 96.57 183 LYS A O 1
ATOM 1418 N N . ALA A 1 184 ? 5.099 0.499 -22.378 1 97.14 184 ALA A N 1
ATOM 1419 C CA . ALA A 1 184 ? 4.917 -0.247 -21.135 1 97.14 184 ALA A CA 1
ATOM 1420 C C . ALA A 1 184 ? 4.331 -1.63 -21.406 1 97.14 184 ALA A C 1
ATOM 1422 O O . ALA A 1 184 ? 3.679 -1.845 -22.43 1 97.14 184 ALA A O 1
ATOM 1423 N N . TRP A 1 185 ? 4.63 -2.546 -20.591 1 98.06 185 TRP A N 1
ATOM 1424 C CA . TRP A 1 185 ? 3.96 -3.842 -20.634 1 98.06 185 TRP A CA 1
ATOM 1425 C C . TRP A 1 185 ? 2.658 -3.808 -19.842 1 98.06 185 TRP A C 1
ATOM 1427 O O . TRP A 1 185 ? 2.406 -2.864 -19.089 1 98.06 185 TRP A O 1
ATOM 1437 N N . LYS A 1 186 ? 1.844 -4.746 -20.078 1 97.03 186 LYS A N 1
ATOM 1438 C CA . LYS A 1 186 ? 0.706 -5.041 -19.212 1 97.03 186 LYS A CA 1
ATOM 1439 C C . LYS A 1 186 ? 1.034 -6.172 -18.241 1 97.03 186 LYS A C 1
ATOM 1441 O O . LYS A 1 186 ? 1.423 -7.264 -18.659 1 97.03 186 LYS A O 1
ATOM 1446 N N . VAL A 1 187 ? 0.971 -5.853 -17.016 1 98.13 187 VAL A N 1
ATOM 1447 C CA . VAL A 1 187 ? 1.201 -6.843 -15.969 1 98.13 187 VAL A CA 1
ATOM 1448 C C . VAL A 1 187 ? -0.021 -6.924 -15.056 1 98.13 187 VAL A C 1
ATOM 1450 O O . VAL A 1 187 ? -0.281 -6.007 -14.274 1 98.13 187 VAL A O 1
ATOM 1453 N N . LYS A 1 188 ? -0.673 -7.947 -15.138 1 97.63 188 LYS A N 1
ATOM 1454 C CA . LYS A 1 188 ? -1.903 -8.078 -14.362 1 97.63 188 LYS A CA 1
ATOM 1455 C C . LYS A 1 188 ? -1.626 -8.695 -12.994 1 97.63 188 LYS A C 1
ATOM 1457 O O . LYS A 1 188 ? -1.957 -8.106 -11.963 1 97.63 188 LYS A O 1
ATOM 1462 N N . TYR A 1 189 ? -0.965 -9.858 -12.96 1 98.68 189 TYR A N 1
ATOM 1463 C CA . TYR A 1 189 ? -0.811 -10.617 -11.724 1 98.68 189 TYR A CA 1
ATOM 1464 C C . TYR A 1 189 ? 0.5 -10.267 -11.029 1 98.68 189 TYR A C 1
ATOM 1466 O O . TYR A 1 189 ? 1.57 -10.333 -11.639 1 98.68 189 TYR A O 1
ATOM 1474 N N . PHE A 1 190 ? 0.423 -9.922 -9.822 1 98.66 190 PHE A N 1
ATOM 1475 C CA . PHE A 1 190 ? 1.604 -9.52 -9.068 1 98.66 190 PHE A CA 1
ATOM 1476 C C . PHE A 1 190 ? 1.565 -10.091 -7.655 1 98.66 190 PHE A C 1
ATOM 1478 O O . PHE A 1 190 ? 0.674 -9.758 -6.87 1 98.66 190 PHE A O 1
ATOM 1485 N N . GLY A 1 191 ? 2.513 -10.942 -7.396 1 98.43 191 GLY A N 1
ATOM 1486 C CA . GLY A 1 191 ? 2.652 -11.476 -6.051 1 98.43 191 GLY A CA 1
ATOM 1487 C C . GLY A 1 191 ? 3.482 -10.591 -5.141 1 98.43 191 GLY A C 1
ATOM 1488 O O . GLY A 1 191 ? 4.544 -10.105 -5.538 1 98.43 191 GLY A O 1
ATOM 1489 N N . ILE A 1 192 ? 3.017 -10.38 -3.974 1 98.35 192 ILE A N 1
ATOM 1490 C CA . ILE A 1 192 ? 3.765 -9.634 -2.968 1 98.35 192 ILE A CA 1
ATOM 1491 C C . ILE A 1 192 ? 4.41 -10.603 -1.98 1 98.35 192 ILE A C 1
ATOM 1493 O O . ILE A 1 192 ? 3.839 -10.897 -0.927 1 98.35 192 ILE A O 1
ATOM 1497 N N . GLY A 1 193 ? 5.591 -11.027 -2.364 1 96.56 193 GLY A N 1
ATOM 1498 C CA . GLY A 1 193 ? 6.293 -12.075 -1.641 1 96.56 193 GLY A CA 1
ATOM 1499 C C . GLY A 1 193 ? 6.007 -13.465 -2.178 1 96.56 193 GLY A C 1
ATOM 1500 O O . GLY A 1 193 ? 5.095 -13.648 -2.987 1 96.56 193 GLY A O 1
ATOM 1501 N N . ASN A 1 194 ? 6.792 -14.327 -1.782 1 96.54 194 ASN A N 1
ATOM 1502 C CA . ASN A 1 194 ? 6.69 -15.745 -2.112 1 96.54 194 ASN A CA 1
ATOM 1503 C C . ASN A 1 194 ? 7.213 -16.623 -0.979 1 96.54 194 ASN A C 1
ATOM 1505 O O . ASN A 1 194 ? 8.32 -16.409 -0.483 1 96.54 194 ASN A O 1
ATOM 1509 N N . GLU A 1 195 ? 6.421 -17.508 -0.56 1 96.78 195 GLU A N 1
ATOM 1510 C CA . GLU A 1 195 ? 6.826 -18.453 0.476 1 96.78 195 GLU A CA 1
ATOM 1511 C C . GLU A 1 195 ? 7.414 -17.73 1.684 1 96.78 195 GLU A C 1
ATOM 1513 O O . GLU A 1 195 ? 8.496 -18.082 2.159 1 96.78 195 GLU A O 1
ATOM 1518 N N . ALA A 1 196 ? 6.704 -16.744 2.064 1 96.94 196 ALA A N 1
ATOM 1519 C CA . ALA A 1 196 ? 7.161 -15.877 3.147 1 96.94 196 ALA A CA 1
ATOM 1520 C C . ALA A 1 196 ? 7.416 -16.678 4.42 1 96.94 196 ALA A C 1
ATOM 1522 O O . ALA A 1 196 ? 8.242 -16.29 5.25 1 96.94 196 ALA A O 1
ATOM 1523 N N . TRP A 1 197 ? 6.814 -17.87 4.633 1 96.67 197 TRP A N 1
ATOM 1524 C CA . TRP A 1 197 ? 6.93 -18.732 5.805 1 96.67 197 TRP A CA 1
ATOM 1525 C C . TRP A 1 197 ? 8.223 -19.539 5.761 1 96.67 197 TRP A C 1
ATOM 1527 O O . TRP A 1 197 ? 8.613 -20.154 6.756 1 96.67 197 TRP A O 1
ATOM 1537 N N . GLY A 1 198 ? 8.897 -19.571 4.704 1 94.62 198 GLY A N 1
ATOM 1538 C CA . GLY A 1 198 ? 10.118 -20.336 4.506 1 94.62 198 GLY A CA 1
ATOM 1539 C C . GLY A 1 198 ? 11.251 -19.511 3.926 1 94.62 198 GLY A C 1
ATOM 1540 O O . GLY A 1 198 ? 11.617 -18.472 4.48 1 94.62 198 GLY A O 1
ATOM 1541 N N . CYS A 1 199 ? 11.635 -19.808 2.726 1 92.36 199 CYS A N 1
ATOM 1542 C CA . CYS A 1 199 ? 12.812 -19.201 2.115 1 92.36 199 CYS A CA 1
ATOM 1543 C C . CYS A 1 199 ? 12.555 -17.739 1.77 1 92.36 199 CYS A C 1
ATOM 1545 O O . CYS A 1 199 ? 13.491 -16.988 1.489 1 92.36 199 CYS A O 1
ATOM 1547 N N . GLY A 1 200 ? 11.331 -17.304 1.79 1 93.78 200 GLY A N 1
ATOM 1548 C CA . GLY A 1 200 ? 11.016 -15.904 1.555 1 93.78 200 GLY A CA 1
ATOM 1549 C C . GLY A 1 200 ? 11.298 -15.019 2.754 1 93.78 200 GLY A C 1
ATOM 1550 O O . GLY A 1 200 ? 11.211 -13.792 2.661 1 93.78 200 GLY A O 1
ATOM 1551 N N . GLY A 1 201 ? 11.601 -15.66 3.991 1 95.21 201 GLY A N 1
ATOM 1552 C CA . GLY A 1 201 ? 11.967 -14.834 5.131 1 95.21 201 GLY A CA 1
ATOM 1553 C C . GLY A 1 201 ? 11.653 -15.486 6.464 1 95.21 201 GLY A C 1
ATOM 1554 O O . GLY A 1 201 ? 11.903 -14.902 7.521 1 95.21 201 GLY A O 1
ATOM 1555 N N . ASN A 1 202 ? 11.092 -16.718 6.471 1 96.95 202 ASN A N 1
ATOM 1556 C CA . ASN A 1 202 ? 10.696 -17.42 7.687 1 96.95 202 ASN A CA 1
ATOM 1557 C C . ASN A 1 202 ? 9.821 -16.544 8.58 1 96.95 202 ASN A C 1
ATOM 1559 O O . ASN A 1 202 ? 10.048 -16.46 9.788 1 96.95 202 ASN A O 1
ATOM 1563 N N . MET A 1 203 ? 8.902 -15.849 8.027 1 97.65 203 MET A N 1
ATOM 1564 C CA . MET A 1 203 ? 8.058 -14.89 8.735 1 97.65 203 MET A CA 1
ATOM 1565 C C . MET A 1 203 ? 6.875 -15.59 9.396 1 97.65 203 MET A C 1
ATOM 1567 O O . MET A 1 203 ? 6.448 -16.654 8.945 1 97.65 203 MET A O 1
ATOM 1571 N N . SER A 1 204 ? 6.415 -15.01 10.492 1 97.77 204 SER A N 1
ATOM 1572 C CA . SER A 1 204 ? 5.088 -15.376 10.977 1 97.77 204 SER A CA 1
ATOM 1573 C C . SER A 1 204 ? 3.994 -14.792 10.09 1 97.77 204 SER A C 1
ATOM 1575 O O . SER A 1 204 ? 4.224 -13.814 9.375 1 97.77 204 SER A O 1
ATOM 1577 N N . PRO A 1 205 ? 2.839 -15.439 10.01 1 98.11 205 PRO A N 1
ATOM 1578 C CA . PRO A 1 205 ? 1.782 -14.878 9.165 1 98.11 205 PRO A CA 1
ATOM 1579 C C . PRO A 1 205 ? 1.377 -13.467 9.585 1 98.11 205 PRO A C 1
ATOM 1581 O O . PRO A 1 205 ? 0.997 -12.653 8.74 1 98.11 205 PRO A O 1
ATOM 1584 N N . GLU A 1 206 ? 1.457 -13.098 10.913 1 98.02 206 GLU A N 1
ATOM 1585 C CA . GLU A 1 206 ? 1.151 -11.752 11.388 1 98.02 206 GLU A CA 1
ATOM 1586 C C . GLU A 1 206 ? 2.14 -10.732 10.831 1 98.02 206 GLU A C 1
ATOM 1588 O O . GLU A 1 206 ? 1.738 -9.68 10.329 1 98.02 206 GLU A O 1
ATOM 1593 N N . TYR A 1 207 ? 3.393 -11.072 10.966 1 97.73 207 TYR A N 1
ATOM 1594 C CA . TYR A 1 207 ? 4.428 -10.174 10.467 1 97.73 207 TYR A CA 1
ATOM 1595 C C . TYR A 1 207 ? 4.325 -10.009 8.956 1 97.73 207 TYR A C 1
ATOM 1597 O O . TYR A 1 207 ? 4.36 -8.887 8.444 1 97.73 207 TYR A O 1
ATOM 1605 N N . TYR A 1 208 ? 4.15 -11.118 8.234 1 98.36 208 TYR A N 1
ATOM 1606 C CA . TYR A 1 208 ? 4.015 -11.038 6.784 1 98.36 208 TYR A CA 1
ATOM 1607 C C . TYR A 1 208 ? 2.817 -10.179 6.394 1 98.36 208 TYR A C 1
ATOM 1609 O O . TYR A 1 208 ? 2.9 -9.372 5.466 1 98.36 208 TYR A O 1
ATOM 1617 N N . SER A 1 209 ? 1.723 -10.398 7.068 1 98.54 209 SER A N 1
ATOM 1618 C CA . SER A 1 209 ? 0.527 -9.631 6.739 1 98.54 209 SER A CA 1
ATOM 1619 C C . SER A 1 209 ? 0.771 -8.133 6.893 1 98.54 209 SER A C 1
ATOM 1621 O O . SER A 1 209 ? 0.273 -7.333 6.099 1 98.54 209 SER A O 1
ATOM 1623 N N . ASP A 1 210 ? 1.525 -7.722 7.91 1 97.98 210 ASP A N 1
ATOM 1624 C CA . ASP A 1 210 ? 1.886 -6.32 8.097 1 97.98 210 ASP A CA 1
ATOM 1625 C C . ASP A 1 210 ? 2.783 -5.827 6.963 1 97.98 210 ASP A C 1
ATOM 1627 O O . ASP A 1 210 ? 2.586 -4.727 6.443 1 97.98 210 ASP A O 1
ATOM 1631 N N . GLU A 1 211 ? 3.716 -6.635 6.586 1 97.8 211 GLU A N 1
ATOM 1632 C CA . GLU A 1 211 ? 4.581 -6.288 5.462 1 97.8 211 GLU A CA 1
ATOM 1633 C C . GLU A 1 211 ? 3.782 -6.169 4.168 1 97.8 211 GLU A C 1
ATOM 1635 O O . GLU A 1 211 ? 3.984 -5.234 3.391 1 97.8 211 GLU A O 1
ATOM 1640 N N . PHE A 1 212 ? 2.865 -7.15 3.95 1 98.51 212 PHE A N 1
ATOM 1641 C CA . PHE A 1 212 ? 2.013 -7.102 2.768 1 98.51 212 PHE A CA 1
ATOM 1642 C C . PHE A 1 212 ? 1.297 -5.76 2.671 1 98.51 212 PHE A C 1
ATOM 1644 O O . PHE A 1 212 ? 1.29 -5.129 1.612 1 98.51 212 PHE A O 1
ATOM 1651 N N . ARG A 1 213 ? 0.699 -5.369 3.748 1 98.25 213 ARG A N 1
ATOM 1652 C CA . ARG A 1 213 ? -0.066 -4.127 3.756 1 98.25 213 ARG A CA 1
ATOM 1653 C C . ARG A 1 213 ? 0.821 -2.936 3.408 1 98.25 213 ARG A C 1
ATOM 1655 O O . ARG A 1 213 ? 0.435 -2.08 2.609 1 98.25 213 ARG A O 1
ATOM 1662 N N . LYS A 1 214 ? 1.965 -2.915 3.998 1 97.22 214 LYS A N 1
ATOM 1663 C CA . LYS A 1 214 ? 2.9 -1.819 3.761 1 97.22 214 LYS A CA 1
ATOM 1664 C C . LYS A 1 214 ? 3.357 -1.792 2.305 1 97.22 214 LYS A C 1
ATOM 1666 O O . LYS A 1 214 ? 3.252 -0.763 1.635 1 97.22 214 LYS A O 1
ATOM 1671 N N . PHE A 1 215 ? 3.819 -2.912 1.712 1 97.93 215 PHE A N 1
ATOM 1672 C CA . PHE A 1 215 ? 4.253 -2.982 0.322 1 97.93 215 PHE A CA 1
ATOM 1673 C C . PHE A 1 215 ? 3.106 -2.638 -0.621 1 97.93 215 PHE A C 1
ATOM 1675 O O . PHE A 1 215 ? 3.287 -1.88 -1.577 1 97.93 215 PHE A O 1
ATOM 1682 N N . ASN A 1 216 ? 1.989 -3.209 -0.304 1 97.87 216 ASN A N 1
ATOM 1683 C CA . ASN A 1 216 ? 0.813 -3.031 -1.149 1 97.87 216 ASN A CA 1
ATOM 1684 C C . ASN A 1 216 ? 0.401 -1.564 -1.235 1 97.87 216 ASN A C 1
ATOM 1686 O O . ASN A 1 216 ? -0.106 -1.116 -2.265 1 97.87 216 ASN A O 1
ATOM 1690 N N . THR A 1 217 ? 0.618 -0.822 -0.188 1 96.14 217 THR A N 1
ATOM 1691 C CA . THR A 1 217 ? 0.232 0.583 -0.12 1 96.14 217 THR A CA 1
ATOM 1692 C C . THR A 1 217 ? 0.91 1.385 -1.227 1 96.14 217 THR A C 1
ATOM 1694 O O . THR A 1 217 ? 0.319 2.318 -1.776 1 96.14 217 THR A O 1
ATOM 1697 N N . TYR A 1 218 ? 2.055 1.012 -1.616 1 94.2 218 TYR A N 1
ATOM 1698 C CA . TYR A 1 218 ? 2.852 1.828 -2.526 1 94.2 218 TYR A CA 1
ATOM 1699 C C . TYR A 1 218 ? 2.917 1.195 -3.911 1 94.2 218 TYR A C 1
ATOM 1701 O O . TYR A 1 218 ? 3.577 1.721 -4.81 1 94.2 218 TYR A O 1
ATOM 1709 N N . LEU A 1 219 ? 2.272 0.047 -4.031 1 94.44 219 LEU A N 1
ATOM 1710 C CA . LEU A 1 219 ? 2.149 -0.579 -5.344 1 94.44 219 LEU A CA 1
ATOM 1711 C C . LEU A 1 219 ? 0.997 0.035 -6.132 1 94.44 219 LEU A C 1
ATOM 1713 O O . LEU A 1 219 ? -0.119 -0.49 -6.12 1 94.44 219 LEU A O 1
ATOM 1717 N N . ARG A 1 220 ? 1.266 1.004 -6.881 1 90.74 220 ARG A N 1
ATOM 1718 C CA . ARG A 1 220 ? 0.21 1.776 -7.527 1 90.74 220 ARG A CA 1
ATOM 1719 C C . ARG A 1 220 ? -0.079 1.246 -8.927 1 90.74 220 ARG A C 1
ATOM 1721 O O . ARG A 1 220 ? 0.835 0.816 -9.635 1 90.74 220 ARG A O 1
ATOM 1728 N N . ASP A 1 221 ? -1.344 1.314 -9.28 1 91.87 221 ASP A N 1
ATOM 1729 C CA . ASP A 1 221 ? -1.736 1.1 -10.67 1 91.87 221 ASP A CA 1
ATOM 1730 C C . ASP A 1 221 ? -1.263 2.25 -11.557 1 91.87 221 ASP A C 1
ATOM 1732 O O . ASP A 1 221 ? -1.326 3.415 -11.157 1 91.87 221 ASP A O 1
ATOM 1736 N N . GLN A 1 222 ? -0.682 1.97 -12.603 1 86.31 222 GLN A N 1
ATOM 1737 C CA . GLN A 1 222 ? -0.135 2.977 -13.507 1 86.31 222 GLN A CA 1
ATOM 1738 C C . GLN A 1 222 ? -0.867 2.969 -14.846 1 86.31 222 GLN A C 1
ATOM 1740 O O . GLN A 1 222 ? -1.037 1.914 -15.46 1 86.31 222 GLN A O 1
ATOM 1745 N N . GLY A 1 223 ? -1.264 4.171 -15.226 1 81.72 223 GLY A N 1
ATOM 1746 C CA . GLY A 1 223 ? -1.973 4.227 -16.494 1 81.72 223 GLY A CA 1
ATOM 1747 C C . GLY A 1 223 ? -3.211 3.35 -16.525 1 81.72 223 GLY A C 1
ATOM 1748 O O . GLY A 1 223 ? -4.058 3.431 -15.632 1 81.72 223 GLY A O 1
ATOM 1749 N N . GLY A 1 224 ? -3.27 2.541 -17.485 1 88.23 224 GLY A N 1
ATOM 1750 C CA . GLY A 1 224 ? -4.41 1.65 -17.627 1 88.23 224 GLY A CA 1
ATOM 1751 C C . GLY A 1 224 ? -4.188 0.29 -16.994 1 88.23 224 GLY A C 1
ATOM 1752 O O . GLY A 1 224 ? -5.091 -0.55 -16.98 1 88.23 224 GLY A O 1
ATOM 1753 N N . ASN A 1 225 ? -2.984 0.101 -16.385 1 95.12 225 ASN A N 1
ATOM 1754 C CA . ASN A 1 225 ? -2.68 -1.193 -15.785 1 95.12 225 ASN A CA 1
ATOM 1755 C C . ASN A 1 225 ? -3.269 -1.313 -14.382 1 95.12 225 ASN A C 1
ATOM 1757 O O . ASN A 1 225 ? -3.089 -0.422 -13.551 1 95.12 225 ASN A O 1
ATOM 1761 N N . ARG A 1 226 ? -4.001 -2.348 -14.129 1 96.4 226 ARG A N 1
ATOM 1762 C CA . ARG A 1 226 ? -4.545 -2.693 -12.82 1 96.4 226 ARG A CA 1
ATOM 1763 C C . ARG A 1 226 ? -3.949 -3.999 -12.306 1 96.4 226 ARG A C 1
ATOM 1765 O O . ARG A 1 226 ? -4.007 -5.025 -12.988 1 96.4 226 ARG A O 1
ATOM 1772 N N . LEU A 1 227 ? -3.41 -3.886 -11.141 1 97.72 227 LEU A N 1
ATOM 1773 C CA . LEU A 1 227 ? -2.747 -5.067 -10.6 1 97.72 227 LEU A CA 1
ATOM 1774 C C . LEU A 1 227 ? -3.747 -5.977 -9.895 1 97.72 227 LEU A C 1
ATOM 1776 O O . LEU A 1 227 ? -4.645 -5.498 -9.198 1 97.72 227 LEU A O 1
ATOM 1780 N N . TYR A 1 228 ? -3.711 -7.229 -10.178 1 98.48 228 TYR A N 1
ATOM 1781 C CA . TYR A 1 228 ? -4.264 -8.3 -9.357 1 98.48 228 TYR A CA 1
ATOM 1782 C C . TYR A 1 228 ? -3.257 -8.757 -8.307 1 98.48 228 TYR A C 1
ATOM 1784 O O . TYR A 1 228 ? -2.322 -9.498 -8.617 1 98.48 228 TYR A O 1
ATOM 1792 N N . ARG A 1 229 ? -3.443 -8.27 -7.086 1 98.46 229 ARG A N 1
ATOM 1793 C CA . ARG A 1 229 ? -2.458 -8.436 -6.022 1 98.46 229 ARG A CA 1
ATOM 1794 C C . ARG A 1 229 ? -2.655 -9.762 -5.296 1 98.46 229 ARG A C 1
ATOM 1796 O O . ARG A 1 229 ? -3.747 -10.049 -4.801 1 98.46 229 ARG A O 1
ATOM 1803 N N . ILE A 1 230 ? -1.554 -10.473 -5.202 1 98.75 230 ILE A N 1
ATOM 1804 C CA . ILE A 1 230 ? -1.622 -11.826 -4.661 1 98.75 230 ILE A CA 1
ATOM 1805 C C . ILE A 1 230 ? -0.764 -11.923 -3.402 1 98.75 230 ILE A C 1
ATOM 1807 O O . ILE A 1 230 ? 0.425 -11.594 -3.427 1 98.75 230 ILE A O 1
ATOM 1811 N N . ALA A 1 231 ? -1.31 -12.387 -2.318 1 98.79 231 ALA A N 1
ATOM 1812 C CA . ALA A 1 231 ? -0.566 -12.605 -1.08 1 98.79 231 ALA A CA 1
ATOM 1813 C C . ALA A 1 231 ? 0.151 -13.952 -1.1 1 98.79 231 ALA A C 1
ATOM 1815 O O . ALA A 1 231 ? -0.361 -14.926 -1.656 1 98.79 231 ALA A O 1
ATOM 1816 N N . SER A 1 232 ? 1.35 -13.933 -0.551 1 98.07 232 SER A N 1
ATOM 1817 C CA . SER A 1 232 ? 2.012 -15.208 -0.293 1 98.07 232 SER A CA 1
ATOM 1818 C C . SER A 1 232 ? 1.207 -16.061 0.682 1 98.07 232 SER A C 1
ATOM 1820 O O . SER A 1 232 ? 1.157 -15.766 1.878 1 98.07 232 SER A O 1
ATOM 1822 N N . GLY A 1 233 ? 0.543 -17.076 0.198 1 97.45 233 GLY A N 1
ATOM 1823 C CA . GLY A 1 233 ? -0.346 -17.883 1.019 1 97.45 233 GLY A CA 1
ATOM 1824 C C . GLY A 1 233 ? 0.349 -19.068 1.663 1 97.45 233 GLY A C 1
ATOM 1825 O O . GLY A 1 233 ? 1.566 -19.051 1.856 1 97.45 233 GLY A O 1
ATOM 1826 N N . ALA A 1 234 ? -0.376 -20.075 1.984 1 97.99 234 ALA A N 1
ATOM 1827 C CA . ALA A 1 234 ? 0.017 -21.153 2.888 1 97.99 234 ALA A CA 1
ATOM 1828 C C . ALA A 1 234 ? 0.803 -22.231 2.147 1 97.99 234 ALA A C 1
ATOM 1830 O O . ALA A 1 234 ? 0.615 -22.429 0.944 1 97.99 234 ALA A O 1
ATOM 1831 N N . SER A 1 235 ? 1.578 -22.826 2.896 1 96.25 235 SER A N 1
ATOM 1832 C CA . SER A 1 235 ? 2.124 -24.121 2.505 1 96.25 235 SER A CA 1
ATOM 1833 C C . SER A 1 235 ? 1.206 -25.26 2.936 1 96.25 235 SER A C 1
ATOM 1835 O O . SER A 1 235 ? 1.051 -25.522 4.13 1 96.25 235 SER A O 1
ATOM 1837 N N . ASP A 1 236 ? 0.589 -25.865 2.035 1 95.25 236 ASP A N 1
ATOM 1838 C CA . ASP A 1 236 ? -0.21 -27.075 2.201 1 95.25 236 ASP A CA 1
ATOM 1839 C C . ASP A 1 236 ? -1.275 -26.886 3.279 1 95.25 236 ASP A C 1
ATOM 1841 O O . ASP A 1 236 ? -2.273 -26.196 3.06 1 95.25 236 ASP A O 1
ATOM 1845 N N . TYR A 1 237 ? -0.897 -27.267 4.558 1 96.43 237 TYR A N 1
ATOM 1846 C CA . TYR A 1 237 ? -1.892 -27.486 5.601 1 96.43 237 TYR A CA 1
ATOM 1847 C C . TYR A 1 237 ? -1.896 -26.336 6.601 1 96.43 237 TYR A C 1
ATOM 1849 O O . TYR A 1 237 ? -2.569 -26.404 7.632 1 96.43 237 TYR A O 1
ATOM 1857 N N . ASP A 1 238 ? -1.127 -25.325 6.327 1 97.98 238 ASP A N 1
ATOM 1858 C CA . ASP A 1 238 ? -1.067 -24.225 7.284 1 97.98 238 ASP A CA 1
ATOM 1859 C C . ASP A 1 238 ? -2.311 -23.345 7.188 1 97.98 238 ASP A C 1
ATOM 1861 O O . ASP A 1 238 ? -2.249 -22.227 6.673 1 97.98 238 ASP A O 1
ATOM 1865 N N . TYR A 1 239 ? -3.344 -23.822 7.8 1 98.63 239 TYR A N 1
ATOM 1866 C CA . TYR A 1 239 ? -4.647 -23.168 7.735 1 98.63 239 TYR A CA 1
ATOM 1867 C C . TYR A 1 239 ? -4.644 -21.868 8.53 1 98.63 239 TYR A C 1
ATOM 1869 O O . TYR A 1 239 ? -5.378 -20.932 8.204 1 98.63 239 TYR A O 1
ATOM 1877 N N . ASN A 1 240 ? -3.806 -21.819 9.541 1 98.6 240 ASN A N 1
ATOM 1878 C CA . ASN A 1 240 ? -3.689 -20.588 10.316 1 98.6 240 ASN A CA 1
ATOM 1879 C C . ASN A 1 240 ? -3.127 -19.447 9.474 1 98.6 240 ASN A C 1
ATOM 1881 O O . ASN A 1 240 ? -3.52 -18.291 9.646 1 98.6 240 ASN A O 1
ATOM 1885 N N . TRP A 1 241 ? -2.243 -19.772 8.621 1 98.72 241 TRP A N 1
ATOM 1886 C CA . TRP A 1 241 ? -1.695 -18.761 7.723 1 98.72 241 TRP A CA 1
ATOM 1887 C C . TRP A 1 241 ? -2.803 -18.093 6.914 1 98.72 241 TRP A C 1
ATOM 1889 O O . TRP A 1 241 ? -2.857 -16.865 6.82 1 98.72 241 TRP A O 1
ATOM 1899 N N . THR A 1 242 ? -3.688 -18.881 6.353 1 98.81 242 THR A N 1
ATOM 1900 C CA . THR A 1 242 ? -4.809 -18.363 5.577 1 98.81 242 THR A CA 1
ATOM 1901 C C . THR A 1 242 ? -5.741 -17.535 6.457 1 98.81 242 THR A C 1
ATOM 1903 O O . THR A 1 242 ? -6.19 -16.46 6.055 1 98.81 242 THR A O 1
ATOM 1906 N N . LYS A 1 243 ? -5.962 -18.02 7.618 1 98.75 243 LYS A N 1
ATOM 1907 C CA . LYS A 1 243 ? -6.839 -17.307 8.541 1 98.75 243 LYS A CA 1
ATOM 1908 C C . LYS A 1 243 ? -6.289 -15.92 8.861 1 98.75 243 LYS A C 1
ATOM 1910 O O . LYS A 1 243 ? -7.014 -14.926 8.785 1 98.75 243 LYS A O 1
ATOM 1915 N N . VAL A 1 244 ? -5.041 -15.851 9.182 1 98.59 244 VAL A N 1
ATOM 1916 C CA . VAL A 1 244 ? -4.417 -14.591 9.572 1 98.59 244 VAL A CA 1
ATOM 1917 C C . VAL A 1 244 ? -4.385 -13.639 8.378 1 98.59 244 VAL A C 1
ATOM 1919 O O . VAL A 1 244 ? -4.686 -12.451 8.515 1 98.59 244 VAL A O 1
ATOM 1922 N N . CYS A 1 245 ? -4.035 -14.138 7.185 1 98.59 245 CYS A N 1
ATOM 1923 C CA . CYS A 1 245 ? -4.026 -13.297 5.993 1 98.59 245 CYS A CA 1
ATOM 1924 C C . CYS A 1 245 ? -5.413 -12.732 5.714 1 98.59 245 CYS A C 1
ATOM 1926 O O . CYS A 1 245 ? -5.555 -11.546 5.408 1 98.59 245 CYS A O 1
ATOM 1928 N N . MET A 1 246 ? -6.467 -13.59 5.842 1 98.69 246 MET A N 1
ATOM 1929 C CA . MET A 1 246 ? -7.835 -13.134 5.609 1 98.69 246 MET A CA 1
ATOM 1930 C C . MET A 1 246 ? -8.24 -12.08 6.634 1 98.69 246 MET A C 1
ATOM 1932 O O . MET A 1 246 ? -8.949 -11.128 6.305 1 98.69 246 MET A O 1
ATOM 1936 N N . ASP A 1 247 ? -7.721 -12.201 7.852 1 98.04 247 ASP A N 1
ATOM 1937 C CA . ASP A 1 247 ? -8.073 -11.287 8.934 1 98.04 247 ASP A CA 1
ATOM 1938 C C . ASP A 1 247 ? -7.349 -9.951 8.782 1 98.04 247 ASP A C 1
ATOM 1940 O O . ASP A 1 247 ? -7.946 -8.89 8.978 1 98.04 247 ASP A O 1
ATOM 1944 N N . LYS A 1 248 ? -6.145 -9.973 8.432 1 97.74 248 LYS A N 1
ATOM 1945 C CA . LYS A 1 248 ? -5.304 -8.785 8.544 1 97.74 248 LYS A CA 1
ATOM 1946 C C . LYS A 1 248 ? -5.17 -8.077 7.199 1 97.74 248 LYS A C 1
ATOM 1948 O O . LYS A 1 248 ? -5.047 -6.852 7.146 1 97.74 248 LYS A O 1
ATOM 1953 N N . ILE A 1 249 ? -5.073 -8.856 6.112 1 97.85 249 ILE A N 1
ATOM 1954 C CA . ILE A 1 249 ? -4.942 -8.268 4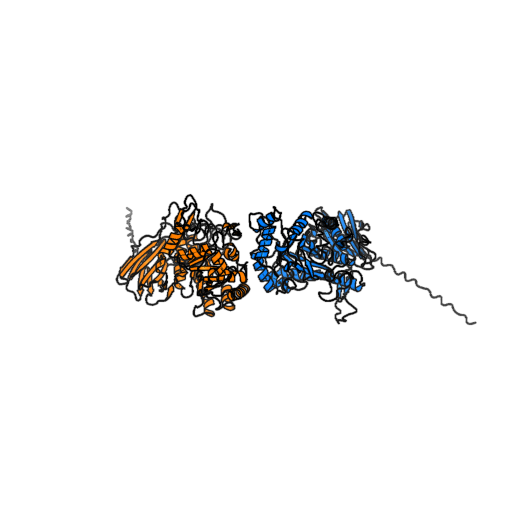.784 1 97.85 249 ILE A CA 1
ATOM 1955 C C . ILE A 1 249 ? -6.327 -7.998 4.2 1 97.85 249 ILE A C 1
ATOM 1957 O O . ILE A 1 249 ? -6.592 -6.905 3.695 1 97.85 249 ILE A O 1
ATOM 1961 N N . GLY A 1 250 ? -7.185 -9.015 4.215 1 94.96 250 GLY A N 1
ATOM 1962 C CA . GLY A 1 250 ? -8.569 -8.873 3.792 1 94.96 250 GLY A CA 1
ATOM 1963 C C . GLY A 1 250 ? -8.71 -8.467 2.337 1 94.96 250 GLY A C 1
ATOM 1964 O O . GLY A 1 250 ? -8.095 -9.071 1.456 1 94.96 250 GLY A O 1
ATOM 1965 N N . ALA A 1 251 ? -9.461 -7.42 2.117 1 93.96 251 ALA A N 1
ATOM 1966 C CA . ALA A 1 251 ? -9.859 -7.02 0.77 1 93.96 251 ALA A CA 1
ATOM 1967 C C . ALA A 1 251 ? -8.727 -6.281 0.061 1 93.96 251 ALA A C 1
ATOM 1969 O O . ALA A 1 251 ? -8.86 -5.902 -1.105 1 93.96 251 ALA A O 1
ATOM 1970 N N . ARG A 1 252 ? -7.633 -6.17 0.727 1 96.49 252 ARG A N 1
ATOM 1971 C CA . ARG A 1 252 ? -6.484 -5.522 0.101 1 96.49 252 ARG A CA 1
ATOM 1972 C C . ARG A 1 252 ? -5.788 -6.465 -0.874 1 96.49 252 ARG A C 1
ATOM 1974 O O . ARG A 1 252 ? -4.916 -6.044 -1.637 1 96.49 252 ARG A O 1
ATOM 1981 N N . MET A 1 253 ? -6.178 -7.678 -0.891 1 98.4 253 MET A N 1
ATOM 1982 C CA . MET A 1 253 ? -5.687 -8.641 -1.873 1 98.4 253 MET A CA 1
ATOM 1983 C C . MET A 1 253 ? -6.823 -9.143 -2.758 1 98.4 253 MET A C 1
ATOM 1985 O O . MET A 1 253 ? -7.973 -9.21 -2.321 1 98.4 253 MET A O 1
ATOM 1989 N N . GLN A 1 254 ? -6.486 -9.526 -3.974 1 98.54 254 GLN A N 1
ATOM 1990 C CA . GLN A 1 254 ? -7.453 -10.153 -4.868 1 98.54 254 GLN A CA 1
ATOM 1991 C C . GLN A 1 254 ? -7.267 -11.668 -4.904 1 98.54 254 GLN A C 1
ATOM 1993 O O . GLN A 1 254 ? -8.134 -12.393 -5.395 1 98.54 254 GLN A O 1
ATOM 1998 N N . GLY A 1 255 ? -6.124 -12.145 -4.441 1 98.67 255 GLY A N 1
ATOM 1999 C CA . GLY A 1 255 ? -5.861 -13.573 -4.379 1 98.67 255 GLY A CA 1
ATOM 2000 C C . GLY A 1 255 ? -4.879 -13.952 -3.287 1 98.67 255 GLY A C 1
ATOM 2001 O O . GLY A 1 255 ? -4.089 -13.119 -2.838 1 98.67 255 GLY A O 1
ATOM 2002 N N . ILE A 1 256 ? -4.93 -15.187 -2.845 1 98.8 256 ILE A N 1
ATOM 2003 C CA . ILE A 1 256 ? -3.984 -15.76 -1.894 1 98.8 256 ILE A CA 1
ATOM 2004 C C . ILE A 1 256 ? -3.415 -17.062 -2.452 1 98.8 256 ILE A C 1
ATOM 2006 O O . ILE A 1 256 ? -4.161 -17.914 -2.94 1 98.8 256 ILE A O 1
ATOM 2010 N N . SER A 1 257 ? -2.135 -17.174 -2.399 1 98.28 257 SER A N 1
ATOM 2011 C CA . SER A 1 257 ? -1.434 -18.328 -2.954 1 98.28 257 SER A CA 1
ATOM 2012 C C . SER A 1 257 ? -1.625 -19.563 -2.08 1 98.28 257 SER A C 1
ATOM 2014 O O . SER A 1 257 ? -1.963 -19.449 -0.9 1 98.28 257 SER A O 1
ATOM 2016 N N . LEU A 1 258 ? -1.452 -20.702 -2.644 1 98.67 258 LEU A N 1
ATOM 2017 C CA . LEU A 1 258 ? -1.364 -22 -1.985 1 98.67 258 LEU A CA 1
ATOM 2018 C C . LEU A 1 258 ? -0.348 -22.897 -2.685 1 98.67 258 LEU A C 1
ATOM 2020 O O . LEU A 1 258 ? -0.435 -23.113 -3.896 1 98.67 258 LEU A O 1
ATOM 2024 N N . HIS A 1 259 ? 0.616 -23.309 -1.962 1 97.91 259 HIS A N 1
ATOM 2025 C CA . HIS A 1 259 ? 1.597 -24.255 -2.482 1 97.91 259 HIS A CA 1
ATOM 2026 C C . HIS A 1 259 ? 1.275 -25.679 -2.044 1 97.91 259 HIS A C 1
ATOM 2028 O O . HIS A 1 259 ? 1.026 -25.929 -0.862 1 97.91 259 HIS A O 1
ATOM 2034 N N . TYR A 1 260 ? 1.213 -26.593 -2.955 1 97.86 260 TYR A N 1
ATOM 2035 C CA . TYR A 1 260 ? 0.968 -28 -2.656 1 97.86 260 TYR A CA 1
ATOM 2036 C C . TYR A 1 260 ? 1.713 -28.903 -3.631 1 97.86 260 TYR A C 1
ATOM 2038 O O . TYR A 1 260 ? 1.427 -28.901 -4.831 1 97.86 260 TYR A O 1
ATOM 2046 N N . TYR A 1 261 ? 2.577 -29.707 -3.128 1 97.07 261 TYR A N 1
ATOM 2047 C CA . TYR A 1 261 ? 3.335 -30.635 -3.96 1 97.07 261 TYR A CA 1
ATOM 2048 C C . TYR A 1 261 ? 3.033 -32.08 -3.579 1 97.07 261 TYR A C 1
ATOM 2050 O O . TYR A 1 261 ? 2.836 -32.39 -2.401 1 97.07 261 TYR A O 1
ATOM 2058 N N . THR A 1 262 ? 2.965 -32.932 -4.527 1 97.49 262 THR A N 1
ATOM 2059 C CA . THR A 1 262 ? 2.967 -34.375 -4.309 1 97.49 262 THR A CA 1
ATOM 2060 C C . THR A 1 262 ? 4.384 -34.881 -4.053 1 97.49 262 THR A C 1
ATOM 2062 O O . THR A 1 262 ? 5.121 -35.18 -4.995 1 97.49 262 THR A O 1
ATOM 2065 N N . CYS A 1 263 ? 4.702 -34.943 -2.841 1 94.96 263 CYS A N 1
ATOM 2066 C CA . CYS A 1 263 ? 6.028 -35.372 -2.412 1 94.96 263 CYS A CA 1
ATOM 2067 C C . CYS A 1 263 ? 5.998 -35.882 -0.976 1 94.96 263 CYS A C 1
ATOM 2069 O O . CYS A 1 263 ? 5.008 -35.695 -0.267 1 94.96 263 CYS A O 1
ATOM 2071 N N . THR A 1 264 ? 7.025 -36.52 -0.524 1 90.2 264 THR A N 1
ATOM 2072 C CA . THR A 1 264 ? 7.062 -37.156 0.788 1 90.2 264 THR A CA 1
ATOM 2073 C C . THR A 1 264 ? 7.4 -36.138 1.873 1 90.2 264 THR A C 1
ATOM 2075 O O . THR A 1 264 ? 7.228 -36.411 3.063 1 90.2 264 THR A O 1
ATOM 2078 N N . GLY A 1 265 ? 7.894 -35.002 1.492 1 86.37 265 GLY A N 1
ATOM 2079 C CA . GLY A 1 265 ? 8.317 -33.97 2.425 1 86.37 265 GLY A CA 1
ATOM 2080 C C . GLY A 1 265 ? 9.483 -33.145 1.914 1 86.37 265 GLY A C 1
ATOM 2081 O O . GLY A 1 265 ? 9.858 -33.248 0.744 1 86.37 265 GLY A O 1
ATOM 2082 N N . TRP A 1 266 ? 10.019 -32.388 2.764 1 81.6 266 TRP A N 1
ATOM 2083 C CA . TRP A 1 266 ? 10.991 -31.398 2.311 1 81.6 266 TRP A CA 1
ATOM 2084 C C . TRP A 1 266 ? 12.413 -31.84 2.64 1 81.6 266 TRP A C 1
ATOM 2086 O O . TRP A 1 266 ? 13.381 -31.212 2.205 1 81.6 266 TRP A O 1
ATOM 2096 N N . ASN A 1 267 ? 12.457 -32.908 3.405 1 79.78 267 ASN A N 1
ATOM 2097 C CA . ASN A 1 267 ? 13.767 -33.43 3.778 1 79.78 267 ASN A CA 1
ATOM 2098 C C . ASN A 1 267 ? 13.923 -34.893 3.372 1 79.78 267 ASN A C 1
ATOM 2100 O O . ASN A 1 267 ? 12.936 -35.624 3.276 1 79.78 267 ASN A O 1
ATOM 2104 N N . GLY A 1 268 ? 15.044 -35.257 2.973 1 82.09 268 GLY A N 1
ATOM 2105 C CA . GLY A 1 268 ? 15.338 -36.65 2.677 1 82.09 268 GLY A CA 1
ATOM 2106 C C . GLY A 1 268 ? 14.961 -37.053 1.264 1 82.09 268 GLY A C 1
ATOM 2107 O O . GLY A 1 268 ? 14.587 -36.206 0.451 1 82.09 268 GLY A O 1
ATOM 2108 N N . PRO A 1 269 ? 15.065 -38.305 0.957 1 88.61 269 PRO A N 1
ATOM 2109 C CA . PRO A 1 269 ? 14.742 -38.806 -0.381 1 88.61 269 PRO A CA 1
ATOM 2110 C C . PRO A 1 269 ? 13.248 -38.747 -0.69 1 88.61 269 PRO A C 1
ATOM 2112 O O . PRO A 1 269 ? 12.421 -38.97 0.198 1 88.61 269 PRO A O 1
ATOM 2115 N N . LYS A 1 270 ? 12.915 -38.531 -1.892 1 93.35 270 LYS A N 1
ATOM 2116 C CA . LYS A 1 270 ? 11.523 -38.393 -2.312 1 93.35 270 LYS A CA 1
ATOM 2117 C C . LYS A 1 270 ? 11.101 -39.556 -3.205 1 93.35 270 LYS A C 1
ATOM 2119 O O . LYS A 1 270 ? 9.914 -39.724 -3.494 1 93.35 270 LYS A O 1
ATOM 2124 N N . GLY A 1 271 ? 12.117 -40.397 -3.568 1 93.99 271 GLY A N 1
ATOM 2125 C CA . GLY A 1 271 ? 11.845 -41.52 -4.451 1 93.99 271 GLY A CA 1
ATOM 2126 C C . GLY A 1 271 ? 12.141 -41.219 -5.908 1 93.99 271 GLY A C 1
ATOM 2127 O O . GLY A 1 271 ? 12.221 -40.054 -6.303 1 93.99 271 GLY A O 1
ATOM 2128 N N . SER A 1 272 ? 12.231 -42.287 -6.686 1 95.36 272 SER A N 1
ATOM 2129 C CA . SER A 1 272 ? 12.616 -42.172 -8.088 1 95.36 272 SER A CA 1
ATOM 2130 C C . SER A 1 272 ? 11.442 -41.714 -8.948 1 95.36 272 SER A C 1
ATOM 2132 O O . SER A 1 272 ? 10.302 -42.122 -8.719 1 95.36 272 SER A O 1
ATOM 2134 N N . ALA A 1 273 ? 11.769 -41.013 -9.986 1 96.95 273 ALA A N 1
ATOM 2135 C CA . ALA A 1 273 ? 10.752 -40.554 -10.929 1 96.95 273 ALA A CA 1
ATOM 2136 C C . ALA A 1 273 ? 10.279 -41.697 -11.823 1 96.95 273 ALA A C 1
ATOM 2138 O O . ALA A 1 273 ? 9.154 -41.673 -12.329 1 96.95 273 ALA A O 1
ATOM 2139 N N . ILE A 1 274 ? 11.114 -42.717 -11.989 1 96.75 274 ILE A N 1
ATOM 2140 C CA . ILE A 1 274 ? 10.767 -43.689 -13.021 1 96.75 274 ILE A CA 1
ATOM 2141 C C . ILE A 1 274 ? 10.857 -45.102 -12.449 1 96.75 274 ILE A C 1
ATOM 2143 O O . ILE A 1 274 ? 10.431 -46.066 -13.091 1 96.75 274 ILE A O 1
ATOM 2147 N N . ASN A 1 275 ? 11.544 -45.247 -11.286 1 96.13 275 ASN A N 1
ATOM 2148 C CA . ASN A 1 275 ? 11.619 -46.536 -10.608 1 96.13 275 ASN A CA 1
ATOM 2149 C C . ASN A 1 275 ? 10.803 -46.54 -9.319 1 96.13 275 ASN A C 1
ATOM 2151 O O . ASN A 1 275 ? 11.254 -46.031 -8.291 1 96.13 275 ASN A O 1
ATOM 2155 N N . PHE A 1 276 ? 9.666 -47.107 -9.366 1 95.96 276 PHE A N 1
ATOM 2156 C CA . PHE A 1 276 ? 8.754 -47.196 -8.232 1 95.96 276 PHE A CA 1
ATOM 2157 C C . PHE A 1 276 ? 7.878 -48.439 -8.338 1 95.96 276 PHE A C 1
ATOM 2159 O O . PHE A 1 276 ? 7.64 -48.945 -9.437 1 95.96 276 PHE A O 1
ATOM 2166 N N . ASP A 1 277 ? 7.409 -48.906 -7.296 1 95.07 277 ASP A N 1
ATOM 2167 C CA . ASP A 1 277 ? 6.539 -50.079 -7.293 1 95.07 277 ASP A CA 1
ATOM 2168 C C . ASP A 1 277 ? 5.069 -49.671 -7.222 1 95.07 277 ASP A C 1
ATOM 2170 O O . ASP A 1 277 ? 4.746 -48.482 -7.265 1 95.07 277 ASP A O 1
ATOM 2174 N N . ASN A 1 278 ? 4.207 -50.65 -7.18 1 94.96 278 ASN A N 1
ATOM 2175 C CA . ASN A 1 278 ? 2.769 -50.405 -7.215 1 94.96 278 ASN A CA 1
ATOM 2176 C C . ASN A 1 278 ? 2.306 -49.61 -5.997 1 94.96 278 ASN A C 1
ATOM 2178 O O . ASN A 1 278 ? 1.427 -48.754 -6.107 1 94.96 278 ASN A O 1
ATOM 2182 N N . ASP A 1 279 ? 2.878 -49.847 -4.846 1 93.14 279 ASP A N 1
ATOM 2183 C CA . ASP A 1 279 ? 2.502 -49.132 -3.631 1 93.14 279 ASP A CA 1
ATOM 2184 C C . ASP A 1 279 ? 2.888 -47.657 -3.72 1 93.14 279 ASP A C 1
ATOM 2186 O O . ASP A 1 279 ? 2.113 -46.782 -3.33 1 93.14 279 ASP A O 1
ATOM 2190 N N . GLN A 1 280 ? 4.038 -47.47 -4.239 1 94.92 280 GLN A N 1
ATOM 2191 C CA . GLN A 1 280 ? 4.514 -46.102 -4.415 1 94.92 280 GLN A CA 1
ATOM 2192 C C . GLN A 1 280 ? 3.674 -45.356 -5.448 1 94.92 280 GLN A C 1
ATOM 2194 O O . GLN A 1 280 ? 3.451 -44.15 -5.32 1 94.92 280 GLN A O 1
ATOM 2199 N N . TYR A 1 281 ? 3.265 -46.139 -6.404 1 96.58 281 TYR A N 1
ATOM 2200 C CA . TYR A 1 281 ? 2.38 -45.579 -7.42 1 96.58 281 TYR A CA 1
ATOM 2201 C C . TYR A 1 281 ? 1.081 -45.082 -6.798 1 96.58 281 TYR A C 1
ATOM 2203 O O . TYR A 1 281 ? 0.716 -43.915 -6.956 1 96.58 281 TYR A O 1
ATOM 2211 N N . TYR A 1 282 ? 0.432 -45.83 -6.062 1 96.22 282 TYR A N 1
ATOM 2212 C CA . TYR A 1 282 ? -0.848 -45.457 -5.47 1 96.22 282 TYR A CA 1
ATOM 2213 C C . TYR A 1 282 ? -0.655 -44.441 -4.351 1 96.22 282 TYR A C 1
ATOM 2215 O O . TYR A 1 282 ? -1.511 -43.582 -4.129 1 96.22 282 TYR A O 1
ATOM 2223 N N . TRP A 1 283 ? 0.453 -44.537 -3.664 1 95.45 283 TRP A N 1
ATOM 2224 C CA . TRP A 1 283 ? 0.76 -43.501 -2.684 1 95.45 283 TRP A CA 1
ATOM 2225 C C . TRP A 1 283 ? 0.746 -42.119 -3.329 1 95.45 283 TRP A C 1
ATOM 2227 O O . TRP A 1 283 ? 0.127 -41.189 -2.806 1 95.45 283 TRP A O 1
ATOM 2237 N N . ALA A 1 284 ? 1.45 -42.006 -4.482 1 97.04 284 ALA A N 1
ATOM 2238 C CA . ALA A 1 284 ? 1.551 -40.728 -5.183 1 97.04 284 ALA A CA 1
ATOM 2239 C C . ALA A 1 284 ? 0.171 -40.209 -5.579 1 97.04 284 ALA A C 1
ATOM 2241 O O . ALA A 1 284 ? -0.124 -39.023 -5.414 1 97.04 284 ALA A O 1
ATOM 2242 N N . LEU A 1 285 ? -0.641 -41.079 -6.052 1 98.08 285 LEU A N 1
ATOM 2243 C CA . LEU A 1 285 ? -1.971 -40.684 -6.503 1 98.08 285 LEU A CA 1
ATOM 2244 C C . LEU A 1 285 ? -2.848 -40.281 -5.322 1 98.08 285 LEU A C 1
ATOM 2246 O O . LEU A 1 285 ? -3.599 -39.307 -5.405 1 98.08 285 LEU A O 1
ATOM 2250 N N . GLY A 1 286 ? -2.76 -41.074 -4.273 1 96.89 286 GLY A N 1
ATOM 2251 C CA . GLY A 1 286 ? -3.476 -40.688 -3.067 1 96.89 286 GLY A CA 1
ATOM 2252 C C . GLY A 1 286 ? -3.035 -39.345 -2.516 1 96.89 286 GLY A C 1
ATOM 2253 O O . GLY A 1 286 ? -3.869 -38.521 -2.133 1 96.89 286 GLY A O 1
ATOM 2254 N N . LYS A 1 287 ? -1.728 -39.137 -2.46 1 96.91 287 LYS A N 1
ATOM 2255 C CA . LYS A 1 287 ? -1.174 -37.871 -1.992 1 96.91 287 LYS A CA 1
ATOM 2256 C C . LYS A 1 287 ? -1.625 -36.712 -2.877 1 96.91 287 LYS A C 1
ATOM 2258 O O . LYS A 1 287 ? -1.969 -35.639 -2.376 1 96.91 287 LYS A O 1
ATOM 2263 N N . CYS A 1 288 ? -1.605 -36.957 -4.132 1 97.22 288 CYS A N 1
ATOM 2264 C CA . CYS A 1 288 ? -2.08 -35.978 -5.103 1 97.22 288 CYS A CA 1
ATOM 2265 C C . CYS A 1 288 ? -3.52 -35.574 -4.81 1 97.22 288 CYS A C 1
ATOM 2267 O O . CYS A 1 288 ? -3.837 -34.384 -4.759 1 97.22 288 CYS A O 1
ATOM 2269 N N . LEU A 1 289 ? -4.373 -36.446 -4.536 1 97.95 289 LEU A N 1
ATOM 2270 C CA . LEU A 1 289 ? -5.806 -36.222 -4.379 1 97.95 289 LEU A CA 1
ATOM 2271 C C . LEU A 1 289 ? -6.114 -35.601 -3.021 1 97.95 289 LEU A C 1
ATOM 2273 O O . LEU A 1 289 ? -7.184 -35.02 -2.827 1 97.95 289 LEU A O 1
ATOM 2277 N N . GLU A 1 290 ? -5.207 -35.684 -2.131 1 97.04 290 GLU A N 1
ATOM 2278 C CA . GLU A 1 290 ? -5.365 -35.067 -0.817 1 97.04 290 GLU A CA 1
ATOM 2279 C C . GLU A 1 290 ? -5.507 -33.552 -0.933 1 97.04 290 GLU A C 1
ATOM 2281 O O . GLU A 1 290 ? -6.037 -32.902 -0.029 1 97.04 290 GLU A O 1
ATOM 2286 N N . ILE A 1 291 ? -5.155 -32.968 -2.022 1 98.04 291 ILE A N 1
ATOM 2287 C CA . ILE A 1 291 ? -5.257 -31.527 -2.23 1 98.04 291 ILE A CA 1
ATOM 2288 C C . ILE A 1 291 ? -6.719 -31.097 -2.149 1 98.04 291 ILE A C 1
ATOM 2290 O O . ILE A 1 291 ? -7.017 -29.944 -1.825 1 98.04 291 ILE A O 1
ATOM 2294 N N . GLU A 1 292 ? -7.631 -31.992 -2.499 1 98.13 292 GLU A N 1
ATOM 2295 C CA . GLU A 1 292 ? -9.045 -31.632 -2.438 1 98.13 292 GLU A CA 1
ATOM 2296 C C . GLU A 1 292 ? -9.454 -31.239 -1.022 1 98.13 292 GLU A C 1
ATOM 2298 O O . GLU A 1 292 ? -10.093 -30.205 -0.819 1 98.13 292 GLU A O 1
ATOM 2303 N N . GLU A 1 293 ? -9.044 -32.017 -0.044 1 97.7 293 GLU A N 1
ATOM 2304 C CA . GLU A 1 293 ? -9.359 -31.691 1.344 1 97.7 293 GLU A CA 1
ATOM 2305 C C . GLU A 1 293 ? -8.664 -30.404 1.78 1 97.7 293 GLU A C 1
ATOM 2307 O O . GLU A 1 293 ? -9.228 -29.615 2.541 1 97.7 293 GLU A O 1
ATOM 2312 N N . VAL A 1 294 ? -7.469 -30.203 1.319 1 98.33 294 VAL A N 1
ATOM 2313 C CA . VAL A 1 294 ? -6.708 -28.997 1.629 1 98.33 294 VAL A CA 1
ATOM 2314 C C . VAL A 1 294 ? -7.441 -27.771 1.089 1 98.33 294 VAL A C 1
ATOM 2316 O O . VAL A 1 294 ? -7.634 -26.788 1.809 1 98.33 294 VAL A O 1
ATOM 2319 N N . ILE A 1 295 ? -7.893 -27.858 -0.144 1 98.71 295 ILE A N 1
ATOM 2320 C CA . ILE A 1 295 ? -8.622 -26.763 -0.775 1 98.71 295 ILE A CA 1
ATOM 2321 C C . ILE A 1 295 ? -9.929 -26.514 -0.027 1 98.71 295 ILE A C 1
ATOM 2323 O O . ILE A 1 295 ? -10.276 -25.367 0.264 1 98.71 295 ILE A O 1
ATOM 2327 N N . LYS A 1 296 ? -10.636 -27.533 0.349 1 98.46 296 LYS A N 1
ATOM 2328 C CA . LYS A 1 296 ? -11.905 -27.403 1.058 1 98.46 296 LYS A CA 1
ATOM 2329 C C . LYS A 1 296 ? -11.727 -26.641 2.369 1 98.46 296 LYS A C 1
ATOM 2331 O O . LYS A 1 296 ? -12.533 -25.771 2.702 1 98.46 296 LYS A O 1
ATOM 2336 N N . LYS A 1 297 ? -10.684 -26.943 3.031 1 98.63 297 LYS A N 1
ATOM 2337 C CA . LYS A 1 297 ? -10.473 -26.336 4.342 1 98.63 297 LYS A CA 1
ATOM 2338 C C . LYS A 1 297 ? -10.029 -24.882 4.21 1 98.63 297 LYS A C 1
ATOM 2340 O O . LYS A 1 297 ? -10.497 -24.015 4.952 1 98.63 297 LYS A O 1
ATOM 2345 N N . HIS A 1 298 ? -9.117 -24.616 3.298 1 98.8 298 HIS A N 1
ATOM 2346 C CA . HIS A 1 298 ? -8.751 -23.227 3.049 1 98.8 298 HIS A CA 1
ATOM 2347 C C . HIS A 1 298 ? -9.955 -22.416 2.58 1 98.8 298 HIS A C 1
ATOM 2349 O O . HIS A 1 298 ? -10.162 -21.287 3.032 1 98.8 298 HIS A O 1
ATOM 2355 N N . LYS A 1 299 ? -10.758 -23.004 1.671 1 98.68 299 LYS A N 1
ATOM 2356 C CA . LYS A 1 299 ? -11.954 -22.342 1.158 1 98.68 299 LYS A CA 1
ATOM 2357 C C . LYS A 1 299 ? -12.93 -22.02 2.285 1 98.68 299 LYS A C 1
ATOM 2359 O O . LYS A 1 299 ? -13.509 -20.932 2.32 1 98.68 299 LYS A O 1
ATOM 2364 N N . ALA A 1 300 ? -13.106 -22.905 3.204 1 98.66 300 ALA A N 1
ATOM 2365 C CA . ALA A 1 300 ? -14.021 -22.69 4.322 1 98.66 300 ALA A CA 1
ATOM 2366 C C . ALA A 1 300 ? -13.582 -21.499 5.169 1 98.66 300 ALA A C 1
ATOM 2368 O O . ALA A 1 300 ? -14.412 -20.693 5.595 1 98.66 300 ALA A O 1
ATOM 2369 N N . ILE A 1 301 ? -12.318 -21.42 5.379 1 98.63 301 ILE A N 1
ATOM 2370 C CA . ILE A 1 301 ? -11.767 -20.309 6.147 1 98.63 301 ILE A CA 1
ATOM 2371 C C . ILE A 1 301 ? -11.982 -19 5.39 1 98.63 301 ILE A C 1
ATOM 2373 O O . ILE A 1 301 ? -12.412 -18.002 5.974 1 98.63 301 ILE A O 1
ATOM 2377 N N . MET A 1 302 ? -11.718 -19.006 4.133 1 98.68 302 MET A N 1
ATOM 2378 C CA . MET A 1 302 ? -11.887 -17.815 3.305 1 98.68 302 MET A CA 1
ATOM 2379 C C . MET A 1 302 ? -13.352 -17.395 3.248 1 98.68 302 MET A C 1
ATOM 2381 O O . MET A 1 302 ? -13.663 -16.203 3.28 1 98.68 302 MET A O 1
ATOM 2385 N N . ASP A 1 303 ? -14.301 -18.364 3.199 1 98.22 303 ASP A N 1
ATOM 2386 C CA . ASP A 1 303 ? -15.732 -18.103 3.082 1 98.22 303 ASP A CA 1
ATOM 2387 C C . ASP A 1 303 ? -16.26 -17.375 4.316 1 98.22 303 ASP A C 1
ATOM 2389 O O . ASP A 1 303 ? -17.235 -16.626 4.231 1 98.22 303 ASP A O 1
ATOM 2393 N N . GLU A 1 304 ? -15.639 -17.581 5.417 1 97.99 304 GLU A N 1
ATOM 2394 C CA . GLU A 1 304 ? -16.063 -16.905 6.639 1 97.99 304 GLU A CA 1
ATOM 2395 C C . GLU A 1 304 ? -15.936 -15.391 6.505 1 97.99 304 GLU A C 1
ATOM 2397 O O . GLU A 1 304 ? -16.784 -14.645 7 1 97.99 304 GLU A O 1
ATOM 2402 N N . LYS A 1 305 ? -14.96 -14.965 5.81 1 96.92 305 LYS A N 1
ATOM 2403 C CA . LYS A 1 305 ? -14.687 -13.535 5.702 1 96.92 305 LYS A CA 1
ATOM 2404 C C . LYS A 1 305 ? -15.087 -13.001 4.33 1 96.92 305 LYS A C 1
ATOM 2406 O O . LYS A 1 305 ? -15.264 -11.793 4.155 1 96.92 305 LYS A O 1
ATOM 2411 N N . ASP A 1 306 ? -15.228 -13.885 3.403 1 98.05 306 ASP A N 1
ATOM 2412 C CA . ASP A 1 306 ? -15.493 -13.53 2.012 1 98.05 306 ASP A CA 1
ATOM 2413 C C . ASP A 1 306 ? -16.465 -14.517 1.369 1 98.05 306 ASP A C 1
ATOM 2415 O O . ASP A 1 306 ? -16.102 -15.232 0.432 1 98.05 306 ASP A O 1
ATOM 2419 N N . PRO A 1 307 ? -17.667 -14.512 1.736 1 96.93 307 PRO A N 1
ATOM 2420 C CA . PRO A 1 307 ? -18.635 -15.512 1.279 1 96.93 307 PRO A CA 1
ATOM 2421 C C . PRO A 1 307 ? -18.974 -15.372 -0.203 1 96.93 307 PRO A C 1
ATOM 2423 O O . PRO A 1 307 ? -19.497 -16.308 -0.812 1 96.93 307 PRO A O 1
ATOM 2426 N N . GLN A 1 308 ? -18.682 -14.247 -0.786 1 96.43 308 GLN A N 1
ATOM 2427 C CA . GLN A 1 308 ? -19.011 -14.02 -2.189 1 96.43 308 GLN A CA 1
ATOM 2428 C C . GLN A 1 308 ? -17.853 -14.421 -3.098 1 96.43 308 GLN A C 1
ATOM 2430 O O . GLN A 1 308 ? -17.922 -14.242 -4.316 1 96.43 308 GLN A O 1
ATOM 2435 N N . ASN A 1 309 ? -16.73 -14.95 -2.602 1 96.26 309 ASN A N 1
ATOM 2436 C CA . ASN A 1 309 ? -15.588 -15.478 -3.341 1 96.26 309 ASN A CA 1
ATOM 2437 C C . ASN A 1 309 ? -14.914 -14.395 -4.179 1 96.26 309 ASN A C 1
ATOM 2439 O O . ASN A 1 309 ? -14.572 -14.627 -5.34 1 96.26 309 ASN A O 1
ATOM 2443 N N . ASN A 1 310 ? -14.823 -13.258 -3.55 1 97.43 310 ASN A N 1
ATOM 2444 C CA . ASN A 1 310 ? -14.14 -12.17 -4.241 1 97.43 310 ASN A CA 1
ATOM 2445 C C . ASN A 1 310 ? -12.632 -12.395 -4.289 1 97.43 310 ASN A C 1
ATOM 2447 O O . ASN A 1 310 ? -11.968 -11.979 -5.24 1 97.43 310 ASN A O 1
ATOM 2451 N N . ILE A 1 311 ? -12.103 -12.991 -3.243 1 98.63 311 ILE A N 1
ATOM 2452 C CA . ILE A 1 311 ? -10.677 -13.289 -3.167 1 98.63 311 ILE A CA 1
ATOM 2453 C C . ILE A 1 311 ? -10.412 -14.69 -3.712 1 98.63 311 ILE A C 1
ATOM 2455 O O . ILE A 1 311 ? -11.001 -15.667 -3.243 1 98.63 311 ILE A O 1
ATOM 2459 N N . GLY A 1 312 ? -9.566 -14.789 -4.658 1 98.72 312 GLY A N 1
ATOM 2460 C CA . GLY A 1 312 ? -9.274 -16.073 -5.274 1 98.72 312 GLY A CA 1
ATOM 2461 C C . GLY A 1 312 ? -8.26 -16.891 -4.498 1 98.72 312 GLY A C 1
ATOM 2462 O O . GLY A 1 312 ? -7.34 -16.336 -3.892 1 98.72 312 GLY A O 1
ATOM 2463 N N . LEU A 1 313 ? -8.422 -18.149 -4.512 1 98.85 313 LEU A N 1
ATOM 2464 C CA . LEU A 1 313 ? -7.38 -19.086 -4.106 1 98.85 313 LEU A CA 1
ATOM 2465 C C . LEU A 1 313 ? -6.54 -19.517 -5.303 1 98.85 313 LEU A C 1
ATOM 2467 O O . LEU A 1 313 ? -7.074 -20.031 -6.289 1 98.85 313 LEU A O 1
ATOM 2471 N N . LEU A 1 314 ? -5.27 -19.29 -5.236 1 98.86 314 LEU A N 1
ATOM 2472 C CA . LEU A 1 314 ? -4.385 -19.588 -6.357 1 98.86 314 LEU A CA 1
ATOM 2473 C C . LEU A 1 314 ? -3.415 -20.709 -6.001 1 98.86 314 LEU A C 1
ATOM 2475 O O . LEU A 1 314 ? -2.519 -20.522 -5.175 1 98.86 314 LEU A O 1
ATOM 2479 N N . VAL A 1 315 ? -3.568 -21.847 -6.551 1 98.75 315 VAL A N 1
ATOM 2480 C CA . VAL A 1 315 ? -2.608 -22.933 -6.38 1 98.75 315 VAL A CA 1
ATOM 2481 C C . VAL A 1 315 ? -1.417 -22.722 -7.312 1 98.75 315 VAL A C 1
ATOM 2483 O O . VAL A 1 315 ? -1.223 -23.482 -8.263 1 98.75 315 VAL A O 1
ATOM 2486 N N . ASP A 1 316 ? -0.656 -21.714 -6.929 1 97.5 316 ASP A N 1
ATOM 2487 C CA . ASP A 1 316 ? 0.259 -21.192 -7.939 1 97.5 316 ASP A CA 1
ATOM 2488 C C . ASP A 1 316 ? 1.637 -21.84 -7.821 1 97.5 316 ASP A C 1
ATOM 2490 O O . ASP A 1 316 ? 2.612 -21.348 -8.392 1 97.5 316 ASP A O 1
ATOM 2494 N N . GLU A 1 317 ? 1.763 -22.96 -7.043 1 97.62 317 GLU A N 1
ATOM 2495 C CA . GLU A 1 317 ? 2.855 -23.927 -7.105 1 97.62 317 GLU A CA 1
ATOM 2496 C C . GLU A 1 317 ? 2.367 -25.333 -6.765 1 97.62 317 GLU A C 1
ATOM 2498 O O . GLU A 1 317 ? 1.93 -25.589 -5.641 1 97.62 317 GLU A O 1
ATOM 2503 N N . TRP A 1 318 ? 2.434 -26.137 -7.713 1 98.32 318 TRP A N 1
ATOM 2504 C CA . TRP A 1 318 ? 2.008 -27.516 -7.497 1 98.32 318 TRP A CA 1
ATOM 2505 C C . TRP A 1 318 ? 2.683 -28.456 -8.49 1 98.32 318 TRP A C 1
ATOM 2507 O O . TRP A 1 318 ? 3.307 -28.007 -9.454 1 98.32 318 TRP A O 1
ATOM 2517 N N . GLY A 1 319 ? 2.655 -29.739 -8.321 1 98.11 319 GLY A N 1
ATOM 2518 C CA . GLY A 1 319 ? 3.263 -30.774 -9.141 1 98.11 319 GLY A CA 1
ATOM 2519 C C . GLY A 1 319 ? 3.938 -31.861 -8.326 1 98.11 319 GLY A C 1
ATOM 2520 O O . GLY A 1 319 ? 3.753 -31.937 -7.11 1 98.11 319 GLY A O 1
ATOM 2521 N N . THR A 1 320 ? 4.688 -32.731 -8.987 1 98.3 320 THR A N 1
ATOM 2522 C CA . THR A 1 320 ? 5.422 -33.793 -8.308 1 98.3 320 THR A CA 1
ATOM 2523 C C . THR A 1 320 ? 6.841 -33.342 -7.976 1 98.3 320 THR A C 1
ATOM 2525 O O . THR A 1 320 ? 7.413 -32.506 -8.678 1 98.3 320 THR A O 1
ATOM 2528 N N . TRP A 1 321 ? 7.316 -33.791 -6.961 1 97.21 321 TRP A N 1
ATOM 2529 C CA . TRP A 1 321 ? 8.707 -33.593 -6.568 1 97.21 321 TRP A CA 1
ATOM 2530 C C . TRP A 1 321 ? 9.367 -34.922 -6.215 1 97.21 321 TRP A C 1
ATOM 2532 O O . TRP A 1 321 ? 9.102 -35.491 -5.154 1 97.21 321 TRP A O 1
ATOM 2542 N N . TRP A 1 322 ? 10.212 -35.421 -7.076 1 96.61 322 TRP A N 1
ATOM 2543 C CA . TRP A 1 322 ? 10.965 -36.659 -6.909 1 96.61 322 TRP A CA 1
ATOM 2544 C C . TRP A 1 322 ? 12.457 -36.376 -6.777 1 96.61 322 TRP A C 1
ATOM 2546 O O . TRP A 1 322 ? 12.891 -35.228 -6.903 1 96.61 322 TRP A O 1
ATOM 2556 N N . ASP A 1 323 ? 13.171 -37.452 -6.513 1 94.75 323 ASP A N 1
ATOM 2557 C CA . ASP A 1 323 ? 14.624 -37.323 -6.493 1 94.75 323 ASP A CA 1
ATOM 2558 C C . ASP A 1 323 ? 15.158 -36.906 -7.862 1 94.75 323 ASP A C 1
ATOM 2560 O O . ASP A 1 323 ? 14.64 -37.34 -8.893 1 94.75 323 ASP A O 1
ATOM 2564 N N . GLU A 1 324 ? 16.158 -36.16 -7.868 1 92.87 324 GLU A N 1
ATOM 2565 C CA . GLU A 1 324 ? 16.834 -35.795 -9.11 1 92.87 324 GLU A CA 1
ATOM 2566 C C . GLU A 1 324 ? 17.323 -37.032 -9.857 1 92.87 324 GLU A C 1
ATOM 2568 O O . GLU A 1 324 ? 17.769 -38.001 -9.238 1 92.87 324 GLU A O 1
ATOM 2573 N N . GLU A 1 325 ? 17.241 -36.879 -11.151 1 94.29 325 GLU A N 1
ATOM 2574 C CA . GLU A 1 325 ? 17.768 -37.967 -11.969 1 94.29 325 GLU A CA 1
ATOM 2575 C C . GLU A 1 325 ? 19.253 -38.193 -11.697 1 94.29 325 GLU A C 1
ATOM 2577 O O . GLU A 1 325 ? 20.028 -37.237 -11.623 1 94.29 325 GLU A O 1
ATOM 2582 N N . PRO A 1 326 ? 19.632 -39.464 -11.524 1 91.48 326 PRO A N 1
ATOM 2583 C CA . PRO A 1 326 ? 21.053 -39.739 -11.302 1 91.48 326 PRO A CA 1
ATOM 2584 C C . PRO A 1 326 ? 21.943 -39.182 -12.41 1 91.48 326 PRO A C 1
ATOM 2586 O O . PRO A 1 326 ? 21.591 -39.265 -13.59 1 91.48 326 PRO A O 1
ATOM 2589 N N . GLY A 1 327 ? 23.075 -38.617 -12.019 1 90.41 327 GLY A N 1
ATOM 2590 C CA . GLY A 1 327 ? 24.038 -38.122 -12.99 1 90.41 327 GLY A CA 1
ATOM 2591 C C . GLY A 1 327 ? 23.809 -36.672 -13.372 1 90.41 327 GLY A C 1
ATOM 2592 O O . GLY A 1 327 ? 24.585 -36.097 -14.138 1 90.41 327 GLY A O 1
ATOM 2593 N N . THR A 1 328 ? 22.751 -36.122 -12.876 1 91.37 328 THR A N 1
ATOM 2594 C CA . THR A 1 328 ? 22.494 -34.714 -13.158 1 91.37 328 THR A CA 1
ATOM 2595 C C . THR A 1 328 ? 23.095 -33.827 -12.071 1 91.37 328 THR A C 1
ATOM 2597 O O . THR A 1 328 ? 23.66 -34.327 -11.096 1 91.37 328 THR A O 1
ATOM 2600 N N . ILE A 1 329 ? 23.084 -32.548 -12.21 1 88.93 329 ILE A N 1
ATOM 2601 C CA . ILE A 1 329 ? 23.725 -31.608 -11.297 1 88.93 329 ILE A CA 1
ATOM 2602 C C . ILE A 1 329 ? 22.898 -31.483 -10.019 1 88.93 329 ILE A C 1
ATOM 2604 O O . ILE A 1 329 ? 21.733 -31.082 -10.064 1 88.93 329 ILE A O 1
ATOM 2608 N N . PRO A 1 330 ? 23.55 -31.825 -8.9 1 87.21 330 PRO A N 1
ATOM 2609 C CA . PRO A 1 330 ? 22.815 -31.728 -7.637 1 87.21 330 PRO A CA 1
ATOM 2610 C C . PRO A 1 330 ? 22.248 -30.332 -7.39 1 87.21 330 PRO A C 1
ATOM 2612 O O . PRO A 1 330 ? 22.917 -29.332 -7.662 1 87.21 330 PRO A O 1
ATOM 2615 N N . GLY A 1 331 ? 20.992 -30.313 -6.926 1 88.8 331 GLY A N 1
ATOM 2616 C CA . GLY A 1 331 ? 20.364 -29.041 -6.606 1 88.8 331 GLY A CA 1
ATOM 2617 C C . GLY A 1 331 ? 19.586 -28.451 -7.767 1 88.8 331 GLY A C 1
ATOM 2618 O O . GLY A 1 331 ? 18.799 -27.52 -7.585 1 88.8 331 GLY A O 1
ATOM 2619 N N . HIS A 1 332 ? 19.687 -29.074 -8.927 1 92.05 332 HIS A N 1
ATOM 2620 C CA . HIS A 1 332 ? 19.021 -28.54 -10.109 1 92.05 332 HIS A CA 1
ATOM 2621 C C . HIS A 1 332 ? 17.629 -29.14 -10.277 1 92.05 332 HIS A C 1
ATOM 2623 O O . HIS A 1 332 ? 16.839 -28.667 -11.096 1 92.05 332 HIS A O 1
ATOM 2629 N N . LEU A 1 333 ? 17.36 -30.198 -9.571 1 93.98 333 LEU A N 1
ATOM 2630 C CA . LEU A 1 333 ? 16.053 -30.832 -9.435 1 93.98 333 LEU A CA 1
ATOM 2631 C C . LEU A 1 333 ? 15.527 -31.287 -10.792 1 93.98 333 LEU A C 1
ATOM 2633 O O . LEU A 1 333 ? 14.332 -31.164 -11.073 1 93.98 333 LEU A O 1
ATOM 2637 N N . TYR A 1 334 ? 16.497 -31.716 -11.668 1 96.33 334 TYR A N 1
ATOM 2638 C CA . TYR A 1 334 ? 16.11 -32.361 -12.918 1 96.33 334 TYR A CA 1
ATOM 2639 C C . TYR A 1 334 ? 15.483 -33.726 -12.656 1 96.33 334 TYR A C 1
ATOM 2641 O O . TYR A 1 334 ? 16.075 -34.567 -11.977 1 96.33 334 TYR A O 1
ATOM 2649 N N . GLN A 1 335 ? 14.339 -33.931 -13.137 1 96.18 335 GLN A N 1
ATOM 2650 C CA . GLN A 1 335 ? 13.711 -35.238 -12.974 1 96.18 335 GLN A CA 1
ATOM 2651 C C . GLN A 1 335 ? 12.941 -35.639 -14.229 1 96.18 335 GLN A C 1
ATOM 2653 O O . GLN A 1 335 ? 12.474 -34.778 -14.978 1 96.18 335 GLN A O 1
ATOM 2658 N N . GLN A 1 336 ? 12.827 -36.917 -14.488 1 97.16 336 GLN A N 1
ATOM 2659 C CA . GLN A 1 336 ? 11.997 -37.463 -15.557 1 97.16 336 GLN A CA 1
ATOM 2660 C C . GLN A 1 336 ? 10.515 -37.376 -15.201 1 97.16 336 GLN A C 1
ATOM 2662 O O . GLN A 1 336 ? 10.162 -37.116 -14.049 1 97.16 336 GLN A O 1
ATOM 2667 N N . ASN A 1 337 ? 9.689 -37.533 -16.182 1 97.86 337 ASN A N 1
ATOM 2668 C CA . ASN A 1 337 ? 8.237 -37.454 -16.065 1 97.86 337 ASN A CA 1
ATOM 2669 C C . ASN A 1 337 ? 7.559 -38.684 -16.662 1 97.86 337 ASN A C 1
ATOM 2671 O O . ASN A 1 337 ? 7.487 -38.827 -17.884 1 97.86 337 ASN A O 1
ATOM 2675 N N . ALA A 1 338 ? 7.042 -39.481 -15.806 1 98.49 338 ALA A N 1
ATOM 2676 C CA . ALA A 1 338 ? 6.445 -40.742 -16.238 1 98.49 338 ALA A CA 1
ATOM 2677 C C . ALA A 1 338 ? 4.94 -40.594 -16.441 1 98.49 338 ALA A C 1
ATOM 2679 O O . ALA A 1 338 ? 4.366 -39.545 -16.14 1 98.49 338 ALA A O 1
ATOM 2680 N N . LEU A 1 339 ? 4.298 -41.644 -16.935 1 98.81 339 LEU A N 1
ATOM 2681 C CA . LEU A 1 339 ? 2.844 -41.663 -17.06 1 98.81 339 LEU A CA 1
ATOM 2682 C C . LEU A 1 339 ? 2.179 -41.439 -15.707 1 98.81 339 LEU A C 1
ATOM 2684 O O . LEU A 1 339 ? 1.121 -40.811 -15.626 1 98.81 339 LEU A O 1
ATOM 2688 N N . ARG A 1 340 ? 2.78 -41.892 -14.611 1 98.67 340 ARG A N 1
ATOM 2689 C CA . ARG A 1 340 ? 2.296 -41.615 -13.262 1 98.67 340 ARG A CA 1
ATOM 2690 C C . ARG A 1 340 ? 2.063 -40.122 -13.059 1 98.67 340 ARG A C 1
ATOM 2692 O O . ARG A 1 340 ? 1.062 -39.72 -12.463 1 98.67 340 ARG A O 1
ATOM 2699 N N . ASP A 1 341 ? 2.992 -39.365 -13.504 1 98.73 341 ASP A N 1
ATOM 2700 C CA . ASP A 1 341 ? 2.931 -37.922 -13.292 1 98.73 341 ASP A CA 1
ATOM 2701 C C . ASP A 1 341 ? 1.823 -37.29 -14.133 1 98.73 341 ASP A C 1
ATOM 2703 O O . ASP A 1 341 ? 1.222 -36.293 -13.728 1 98.73 341 ASP A O 1
ATOM 2707 N N . ALA A 1 342 ? 1.56 -37.853 -15.284 1 98.82 342 ALA A N 1
ATOM 2708 C CA . ALA A 1 342 ? 0.401 -37.434 -16.067 1 98.82 342 ALA A CA 1
ATOM 2709 C C . ALA A 1 342 ? -0.894 -37.647 -15.287 1 98.82 342 ALA A C 1
ATOM 2711 O O . ALA A 1 342 ? -1.812 -36.826 -15.36 1 98.82 342 ALA A O 1
ATOM 2712 N N . PHE A 1 343 ? -0.975 -38.767 -14.578 1 98.86 343 PHE A N 1
ATOM 2713 C CA . PHE A 1 343 ? -2.139 -39.02 -13.737 1 98.86 343 PHE A CA 1
ATOM 2714 C C . PHE A 1 343 ? -2.255 -37.966 -12.642 1 98.86 343 PHE A C 1
ATOM 2716 O O . PHE A 1 343 ? -3.354 -37.495 -12.341 1 98.86 343 PHE A O 1
ATOM 2723 N N . VAL A 1 344 ? -1.143 -37.586 -12.041 1 98.78 344 VAL A N 1
ATOM 2724 C CA . VAL A 1 344 ? -1.156 -36.541 -11.024 1 98.78 344 VAL A CA 1
ATOM 2725 C C . VAL A 1 344 ? -1.717 -35.25 -11.616 1 98.78 344 VAL A C 1
ATOM 2727 O O . VAL A 1 344 ? -2.553 -34.587 -10.996 1 98.78 344 VAL A O 1
ATOM 2730 N N . ALA A 1 345 ? -1.293 -34.91 -12.814 1 98.84 345 ALA A N 1
ATOM 2731 C CA . ALA A 1 345 ? -1.771 -33.696 -13.471 1 98.84 345 ALA A CA 1
ATOM 2732 C C . ALA A 1 345 ? -3.27 -33.773 -13.743 1 98.84 345 ALA A C 1
ATOM 2734 O O . ALA A 1 345 ? -4.015 -32.843 -13.421 1 98.84 345 ALA A O 1
ATOM 2735 N N . ALA A 1 346 ? -3.702 -34.865 -14.3 1 98.87 346 ALA A N 1
ATOM 2736 C CA . ALA A 1 346 ? -5.109 -35.027 -14.661 1 98.87 346 ALA A CA 1
ATOM 2737 C C . ALA A 1 346 ? -6 -34.991 -13.423 1 98.87 346 ALA A C 1
ATOM 2739 O O . ALA A 1 346 ? -7.015 -34.292 -13.401 1 98.87 346 ALA A O 1
ATOM 2740 N N . LEU A 1 347 ? -5.591 -35.74 -12.42 1 98.78 347 LEU A N 1
ATOM 2741 C CA . LEU A 1 347 ? -6.368 -35.804 -11.187 1 98.78 347 LEU A CA 1
ATOM 2742 C C . LEU A 1 347 ? -6.435 -34.436 -10.515 1 98.78 347 LEU A C 1
ATOM 2744 O O . LEU A 1 347 ? -7.495 -34.027 -10.036 1 98.78 347 LEU A O 1
ATOM 2748 N N . SER A 1 348 ? -5.332 -33.732 -10.465 1 98.78 348 SER A N 1
ATOM 2749 C CA . SER A 1 348 ? -5.302 -32.398 -9.873 1 98.78 348 SER A CA 1
ATOM 2750 C C . SER A 1 348 ? -6.221 -31.44 -10.623 1 98.78 348 SER A C 1
ATOM 2752 O O . SER A 1 348 ? -7.009 -30.718 -10.009 1 98.78 348 SER A O 1
ATOM 2754 N N . LEU A 1 349 ? -6.114 -31.433 -11.933 1 98.85 349 LEU A N 1
ATOM 2755 C CA . LEU A 1 349 ? -6.945 -30.55 -12.744 1 98.85 349 LEU A CA 1
ATOM 2756 C C . LEU A 1 349 ? -8.425 -30.85 -12.533 1 98.85 349 LEU A C 1
ATOM 2758 O O . LEU A 1 349 ? -9.245 -29.932 -12.463 1 98.85 349 LEU A O 1
ATOM 2762 N N . ASN A 1 350 ? -8.762 -32.131 -12.454 1 98.74 350 ASN A N 1
ATOM 2763 C CA . ASN A 1 350 ? -10.146 -32.493 -12.168 1 98.74 350 ASN A CA 1
ATOM 2764 C C . ASN A 1 350 ? -10.62 -31.898 -10.845 1 98.74 350 ASN A C 1
ATOM 2766 O O . ASN A 1 350 ? -11.75 -31.416 -10.746 1 98.74 350 ASN A O 1
ATOM 2770 N N . VAL A 1 351 ? -9.763 -31.919 -9.868 1 98.58 351 VAL A N 1
ATOM 2771 C CA . VAL A 1 351 ? -10.107 -31.339 -8.574 1 98.58 351 VAL A CA 1
ATOM 2772 C C . VAL A 1 351 ? -10.237 -29.824 -8.705 1 98.58 351 VAL A C 1
ATOM 2774 O O . VAL A 1 351 ? -11.188 -29.229 -8.193 1 98.58 351 VAL A O 1
ATOM 2777 N N . PHE A 1 352 ? -9.314 -29.172 -9.392 1 98.81 352 PHE A N 1
ATOM 2778 C CA . PHE A 1 352 ? -9.356 -27.723 -9.55 1 98.81 352 PHE A CA 1
ATOM 2779 C C . PHE A 1 352 ? -10.646 -27.29 -10.234 1 98.81 352 PHE A C 1
ATOM 2781 O O . PHE A 1 352 ? -11.238 -26.272 -9.869 1 98.81 352 PHE A O 1
ATOM 2788 N N . HIS A 1 353 ? -11.068 -28.087 -11.235 1 98.66 353 HIS A N 1
ATOM 2789 C CA . HIS A 1 353 ? -12.317 -27.791 -11.927 1 98.66 353 HIS A CA 1
ATOM 2790 C C . HIS A 1 353 ? -13.49 -27.745 -10.953 1 98.66 353 HIS A C 1
ATOM 2792 O O . HIS A 1 353 ? -14.353 -26.87 -11.054 1 98.66 353 HIS A O 1
ATOM 2798 N N . LYS A 1 354 ? -13.475 -28.646 -10.079 1 97.8 354 LYS A N 1
ATOM 2799 C CA . LYS A 1 354 ? -14.57 -28.793 -9.124 1 97.8 354 LYS A CA 1
ATOM 2800 C C . LYS A 1 354 ? -14.675 -27.571 -8.216 1 97.8 354 LYS A C 1
ATOM 2802 O O . LYS A 1 354 ? -15.765 -27.228 -7.752 1 97.8 354 LYS A O 1
ATOM 2807 N N . TYR A 1 355 ? -13.58 -26.865 -8.033 1 98.28 355 TYR A N 1
ATOM 2808 C CA . TYR A 1 355 ? -13.555 -25.77 -7.07 1 98.28 355 TYR A CA 1
ATOM 2809 C C . TYR A 1 355 ? -13.228 -24.448 -7.755 1 98.28 355 TYR A C 1
ATOM 2811 O O . TYR A 1 355 ? -12.672 -23.54 -7.133 1 98.28 355 TYR A O 1
ATOM 2819 N N . THR A 1 356 ? -13.576 -24.335 -8.988 1 97.63 356 THR A N 1
ATOM 2820 C CA . THR A 1 356 ? -13.218 -23.18 -9.803 1 97.63 356 THR A CA 1
ATOM 2821 C C . THR A 1 356 ? -13.98 -21.939 -9.345 1 97.63 356 THR A C 1
ATOM 2823 O O . THR A 1 356 ? -13.651 -20.82 -9.745 1 97.63 356 THR A O 1
ATOM 2826 N N . ASP A 1 357 ? -14.933 -22.063 -8.502 1 97.4 357 ASP A N 1
ATOM 2827 C CA . ASP A 1 357 ? -15.592 -20.9 -7.917 1 97.4 357 ASP A CA 1
ATOM 2828 C C . ASP A 1 357 ? -14.642 -20.135 -6.998 1 97.4 357 ASP A C 1
ATOM 2830 O O . ASP A 1 357 ? -14.791 -18.926 -6.81 1 97.4 357 ASP A O 1
ATOM 2834 N N . ARG A 1 358 ? -13.645 -20.838 -6.446 1 98.43 358 ARG A N 1
ATOM 2835 C CA . ARG A 1 358 ? -12.682 -20.227 -5.535 1 98.43 358 ARG A CA 1
ATOM 2836 C C . ARG A 1 358 ? -11.264 -20.328 -6.088 1 98.43 358 ARG A C 1
ATOM 2838 O O . ARG A 1 358 ? -10.497 -19.365 -6.023 1 98.43 358 ARG A O 1
ATOM 2845 N N . VAL A 1 359 ? -10.961 -21.492 -6.652 1 98.73 359 VAL A N 1
ATOM 2846 C CA . VAL A 1 359 ? -9.658 -21.676 -7.282 1 98.73 359 VAL A CA 1
ATOM 2847 C C . VAL A 1 359 ? -9.633 -20.972 -8.636 1 98.73 359 VAL A C 1
ATOM 2849 O O . VAL A 1 359 ? -10.289 -21.412 -9.584 1 98.73 359 VAL A O 1
ATOM 2852 N N . LYS A 1 360 ? -8.803 -19.939 -8.722 1 98.59 360 LYS A N 1
ATOM 2853 C CA . LYS A 1 360 ? -8.883 -19.078 -9.898 1 98.59 360 LYS A CA 1
ATOM 2854 C C . LYS A 1 360 ? -7.66 -19.256 -10.793 1 98.59 360 LYS A C 1
ATOM 2856 O O . LYS A 1 360 ? -7.671 -18.85 -11.957 1 98.59 360 LYS A O 1
ATOM 2861 N N . MET A 1 361 ? -6.649 -19.887 -10.225 1 98.74 361 MET A N 1
ATOM 2862 C CA . MET A 1 361 ? -5.393 -20.076 -10.944 1 98.74 361 MET A CA 1
ATOM 2863 C C . MET A 1 361 ? -4.615 -21.26 -10.379 1 98.74 361 MET A C 1
ATOM 2865 O O . MET A 1 361 ? -4.718 -21.565 -9.19 1 98.74 361 MET A O 1
ATOM 2869 N N . ALA A 1 362 ? -3.927 -21.897 -11.201 1 98.76 362 ALA A N 1
ATOM 2870 C CA . ALA A 1 362 ? -2.935 -22.894 -10.807 1 98.76 362 ALA A CA 1
ATOM 2871 C C . ALA A 1 362 ? -1.714 -22.845 -11.722 1 98.76 362 ALA A C 1
ATOM 2873 O O . ALA A 1 362 ? -1.847 -22.673 -12.936 1 98.76 362 ALA A O 1
ATOM 2874 N N . ASN A 1 363 ? -0.543 -22.937 -11.143 1 98.72 363 ASN A N 1
ATOM 2875 C CA . ASN A 1 363 ? 0.698 -22.974 -11.91 1 98.72 363 ASN A CA 1
ATOM 2876 C C . ASN A 1 363 ? 1.521 -24.217 -11.583 1 98.72 363 ASN A C 1
ATOM 2878 O O . ASN A 1 363 ? 2.031 -24.355 -10.47 1 98.72 363 ASN A O 1
ATOM 2882 N N . ILE A 1 364 ? 1.642 -25.09 -12.489 1 98.46 364 ILE A N 1
ATOM 2883 C CA . ILE A 1 364 ? 2.398 -26.317 -12.257 1 98.46 364 ILE A CA 1
ATOM 2884 C C . ILE A 1 364 ? 3.894 -26.018 -12.304 1 98.46 364 ILE A C 1
ATOM 2886 O O . ILE A 1 364 ? 4.354 -25.247 -13.15 1 98.46 364 ILE A O 1
ATOM 2890 N N . ALA A 1 365 ? 4.638 -26.654 -11.343 1 96.83 365 ALA A N 1
ATOM 2891 C CA . ALA A 1 365 ? 6.083 -26.465 -11.255 1 96.83 365 ALA A CA 1
ATOM 2892 C C . ALA A 1 365 ? 6.828 -27.584 -11.978 1 96.83 365 ALA A C 1
ATOM 2894 O O . ALA A 1 365 ? 6.676 -28.759 -11.638 1 96.83 365 ALA A O 1
ATOM 2895 N N . GLN A 1 366 ? 7.746 -27.474 -12.914 1 95.73 366 GLN A N 1
ATOM 2896 C CA . GLN A 1 366 ? 7.967 -26.208 -13.605 1 95.73 366 GLN A CA 1
ATOM 2897 C C . GLN A 1 366 ? 7.824 -26.373 -15.115 1 95.73 366 GLN A C 1
ATOM 2899 O O . GLN A 1 366 ? 7.585 -27.479 -15.604 1 95.73 366 GLN A O 1
ATOM 2904 N N . VAL A 1 367 ? 7.973 -25.342 -15.798 1 98.16 367 VAL A N 1
ATOM 2905 C CA . VAL A 1 367 ? 7.624 -25.32 -17.215 1 98.16 367 VAL A CA 1
ATOM 2906 C C . VAL A 1 367 ? 8.639 -26.139 -18.01 1 98.16 367 VAL A C 1
ATOM 2908 O O . VAL A 1 367 ? 8.269 -26.875 -18.928 1 98.16 367 VAL A O 1
ATOM 2911 N N . VAL A 1 368 ? 9.988 -26.066 -17.559 1 98.45 368 VAL A N 1
ATOM 2912 C CA . VAL A 1 368 ? 11.018 -26.77 -18.315 1 98.45 368 VAL A CA 1
ATOM 2913 C C . VAL A 1 368 ? 12.038 -27.38 -17.356 1 98.45 368 VAL A C 1
ATOM 2915 O O . VAL A 1 368 ? 12.496 -26.716 -16.423 1 98.45 368 VAL A O 1
ATOM 2918 N N . ASN A 1 369 ? 12.384 -28.637 -17.448 1 97.8 369 ASN A N 1
ATOM 2919 C CA . ASN A 1 369 ? 13.556 -29.375 -16.987 1 97.8 369 ASN A CA 1
ATOM 2920 C C . ASN A 1 369 ? 13.487 -29.658 -15.49 1 97.8 369 ASN A C 1
ATOM 2922 O O . ASN A 1 369 ? 14.217 -30.51 -14.98 1 97.8 369 ASN A O 1
ATOM 2926 N N . VAL A 1 370 ? 12.652 -28.967 -14.736 1 96.86 370 VAL A N 1
ATOM 2927 C CA . VAL A 1 370 ? 12.666 -29.023 -13.278 1 96.86 370 VAL A CA 1
ATOM 2928 C C . VAL A 1 370 ? 11.332 -29.565 -12.769 1 96.86 370 VAL A C 1
ATOM 2930 O O . VAL A 1 370 ? 10.267 -29.134 -13.217 1 96.86 370 VAL A O 1
ATOM 2933 N N . LEU A 1 371 ? 11.391 -30.567 -11.827 1 97.09 371 LEU A N 1
ATOM 2934 C CA . LEU A 1 371 ? 10.211 -31.134 -11.185 1 97.09 371 LEU A CA 1
ATOM 2935 C C . LEU A 1 371 ? 9.242 -31.691 -12.222 1 97.09 371 LEU A C 1
ATOM 2937 O O . LEU A 1 371 ? 9.643 -32.448 -13.109 1 97.09 371 LEU A O 1
ATOM 2941 N N . GLN A 1 372 ? 7.966 -31.443 -12.118 1 98.05 372 GLN A N 1
ATOM 2942 C CA . GLN A 1 372 ? 7.014 -32.009 -13.068 1 98.05 372 GLN A CA 1
ATOM 2943 C C . GLN A 1 372 ? 6.895 -31.135 -14.314 1 98.05 372 GLN A C 1
ATOM 2945 O O . GLN A 1 372 ? 5.828 -30.584 -14.593 1 98.05 372 GLN A O 1
ATOM 2950 N N . SER A 1 373 ? 7.938 -31.149 -15.081 1 98.01 373 SER A N 1
ATOM 2951 C CA . SER A 1 373 ? 8.061 -30.191 -16.175 1 98.01 373 SER A CA 1
ATOM 2952 C C . SER A 1 373 ? 7.26 -30.639 -17.394 1 98.01 373 SER A C 1
ATOM 2954 O O . SER A 1 373 ? 7.072 -31.837 -17.613 1 98.01 373 SER A O 1
ATOM 2956 N N . MET A 1 374 ? 6.846 -29.658 -18.164 1 98.54 374 MET A N 1
ATOM 2957 C CA . MET A 1 374 ? 6.173 -29.913 -19.434 1 98.54 374 MET A CA 1
ATOM 2958 C C . MET A 1 374 ? 7.156 -30.438 -20.475 1 98.54 374 MET A C 1
ATOM 2960 O O . MET A 1 374 ? 6.797 -31.27 -21.311 1 98.54 374 MET A O 1
ATOM 2964 N N . ILE A 1 375 ? 8.371 -29.904 -20.366 1 98.82 375 ILE A N 1
ATOM 2965 C CA . ILE A 1 375 ? 9.353 -30.084 -21.43 1 98.82 375 ILE A CA 1
ATOM 2966 C C . ILE A 1 375 ? 10.716 -30.411 -20.825 1 98.82 375 ILE A C 1
ATOM 2968 O O . ILE A 1 375 ? 11.116 -29.816 -19.822 1 98.82 375 ILE A O 1
ATOM 2972 N N . LEU A 1 376 ? 11.441 -31.323 -21.434 1 98.71 376 LEU A N 1
ATOM 2973 C CA . LEU A 1 376 ? 12.838 -31.584 -21.105 1 98.71 376 LEU A CA 1
ATOM 2974 C C . LEU A 1 376 ? 13.749 -31.215 -22.271 1 98.71 376 LEU A C 1
ATOM 2976 O O . LEU A 1 376 ? 13.404 -31.447 -23.431 1 98.71 376 LEU A O 1
ATOM 2980 N N . THR A 1 377 ? 14.843 -30.657 -21.926 1 98.43 377 THR A N 1
ATOM 2981 C CA . THR A 1 377 ? 15.793 -30.241 -22.951 1 98.43 377 THR A CA 1
ATOM 2982 C C . THR A 1 377 ? 17.216 -30.628 -22.56 1 98.43 377 THR A C 1
ATOM 2984 O O . THR A 1 377 ? 17.493 -30.891 -21.388 1 98.43 377 THR A O 1
ATOM 2987 N N . ASP A 1 378 ? 18.063 -30.751 -23.493 1 96.56 378 ASP A N 1
ATOM 2988 C CA . ASP A 1 378 ? 19.508 -30.722 -23.287 1 96.56 378 ASP A CA 1
ATOM 2989 C C . ASP A 1 378 ? 20.182 -29.755 -24.257 1 96.56 378 ASP A C 1
ATOM 2991 O O . ASP A 1 378 ? 19.51 -29.104 -25.06 1 96.56 378 ASP A O 1
ATOM 2995 N N . GLN A 1 379 ? 21.427 -29.578 -24.096 1 94.16 379 GLN A N 1
ATOM 2996 C CA . GLN A 1 379 ? 22.138 -28.596 -24.908 1 94.16 379 GLN A CA 1
ATOM 2997 C C . GLN A 1 379 ? 23.2 -29.265 -25.776 1 94.16 379 GLN A C 1
ATOM 2999 O O . GLN A 1 379 ? 24.156 -28.616 -26.207 1 94.16 379 GLN A O 1
ATOM 3004 N N . GLU A 1 380 ? 23.038 -30.554 -25.951 1 94.19 380 GLU A N 1
ATOM 3005 C CA . GLU A 1 380 ? 23.994 -31.276 -26.785 1 94.19 380 GLU A CA 1
ATOM 3006 C C . GLU A 1 380 ? 23.792 -30.953 -28.263 1 94.19 380 GLU A C 1
ATOM 3008 O O . GLU A 1 380 ? 22.668 -31.003 -28.767 1 94.19 380 GLU A O 1
ATOM 3013 N N . GLY A 1 381 ? 24.875 -30.664 -28.92 1 93.55 381 GLY A N 1
ATOM 3014 C CA . GLY A 1 381 ? 24.771 -30.304 -30.325 1 93.55 381 GLY A CA 1
ATOM 3015 C C . GLY A 1 381 ? 23.909 -29.079 -30.565 1 93.55 381 GLY A C 1
ATOM 3016 O O . GLY A 1 381 ? 24.148 -28.021 -29.981 1 93.55 381 GLY A O 1
ATOM 3017 N N . THR A 1 382 ? 22.896 -29.332 -31.314 1 94.45 382 THR A N 1
ATOM 3018 C CA . THR A 1 382 ? 21.969 -28.236 -31.57 1 94.45 382 THR A CA 1
ATOM 3019 C C . THR A 1 382 ? 20.781 -28.297 -30.614 1 94.45 382 THR A C 1
ATOM 3021 O O . THR A 1 382 ? 19.762 -27.641 -30.84 1 94.45 382 THR A O 1
ATOM 3024 N N . GLY A 1 383 ? 20.947 -29.094 -29.547 1 96.11 383 GLY A N 1
ATOM 3025 C CA . GLY A 1 383 ? 19.932 -29.189 -28.511 1 96.11 383 GLY A CA 1
ATOM 3026 C C . GLY A 1 383 ? 18.841 -30.192 -28.836 1 96.11 383 GLY A C 1
ATOM 3027 O O . GLY A 1 383 ? 18.464 -30.353 -29.998 1 96.11 383 GLY A O 1
ATOM 3028 N N . HIS A 1 384 ? 18.374 -30.872 -27.849 1 97.78 384 HIS A N 1
ATOM 3029 C CA . HIS A 1 384 ? 17.232 -31.771 -27.969 1 97.78 384 HIS A CA 1
ATOM 3030 C C . HIS A 1 384 ? 16.106 -31.362 -27.025 1 97.78 384 HIS A C 1
ATOM 3032 O O . HIS A 1 384 ? 16.356 -30.757 -25.98 1 97.78 384 HIS A O 1
ATOM 3038 N N . MET A 1 385 ? 14.967 -31.634 -27.441 1 98.22 385 MET A N 1
ATOM 3039 C CA . MET A 1 385 ? 13.774 -31.354 -26.648 1 98.22 385 MET A CA 1
ATOM 3040 C C . MET A 1 385 ? 12.791 -32.518 -26.714 1 98.22 385 MET A C 1
ATOM 3042 O O . MET A 1 385 ? 12.633 -33.144 -27.764 1 98.22 385 MET A O 1
ATOM 3046 N N . VAL A 1 386 ? 12.142 -32.821 -25.655 1 98.67 386 VAL A N 1
ATOM 3047 C CA . VAL A 1 386 ? 11.106 -33.849 -25.653 1 98.67 386 VAL A CA 1
ATOM 3048 C C . VAL A 1 386 ? 9.916 -33.381 -24.818 1 98.67 386 VAL A C 1
ATOM 3050 O O . VAL A 1 386 ? 10.089 -32.705 -23.802 1 98.67 386 VAL A O 1
ATOM 3053 N N . LEU A 1 387 ? 8.746 -33.652 -25.302 1 98.84 387 LEU A N 1
ATOM 3054 C CA . LEU A 1 387 ? 7.518 -33.368 -24.567 1 98.84 387 LEU A CA 1
ATOM 3055 C C . LEU A 1 387 ? 7.214 -34.478 -23.567 1 98.84 387 LEU A C 1
ATOM 3057 O O . LEU A 1 387 ? 7.362 -35.661 -23.882 1 98.84 387 LEU A O 1
ATOM 3061 N N . THR A 1 388 ? 6.832 -34.117 -22.402 1 98.79 388 THR A N 1
ATOM 3062 C CA . THR A 1 388 ? 6.582 -35.098 -21.352 1 98.79 388 THR A CA 1
ATOM 3063 C C . THR A 1 388 ? 5.127 -35.558 -21.376 1 98.79 388 THR A C 1
ATOM 3065 O O . THR A 1 388 ? 4.281 -34.924 -22.01 1 98.79 388 THR A O 1
ATOM 3068 N N . PRO A 1 389 ? 4.783 -36.619 -20.672 1 98.8 389 PRO A N 1
ATOM 3069 C CA . PRO A 1 389 ? 3.384 -37.031 -20.542 1 98.8 389 PRO A CA 1
ATOM 3070 C C . PRO A 1 389 ? 2.501 -35.942 -19.937 1 98.8 389 PRO A C 1
ATOM 3072 O O . PRO A 1 389 ? 1.332 -35.811 -20.309 1 98.8 389 PRO A O 1
ATOM 3075 N N . THR A 1 390 ? 3.037 -35.184 -19.026 1 98.84 390 THR A N 1
ATOM 3076 C CA . THR A 1 390 ? 2.294 -34.082 -18.423 1 98.84 390 THR A CA 1
ATOM 3077 C C . THR A 1 390 ? 1.922 -33.041 -19.474 1 98.84 390 THR A C 1
ATOM 3079 O O . THR A 1 390 ? 0.807 -32.515 -19.467 1 98.84 390 THR A O 1
ATOM 3082 N N . TYR A 1 391 ? 2.853 -32.736 -20.394 1 98.83 391 TYR A N 1
ATOM 3083 C CA . TYR A 1 391 ? 2.562 -31.842 -21.509 1 98.83 391 TYR A CA 1
ATOM 3084 C C . TYR A 1 391 ? 1.318 -32.298 -22.263 1 98.83 391 TYR A C 1
ATOM 3086 O O . TYR A 1 391 ? 0.445 -31.487 -22.581 1 98.83 391 TYR A O 1
ATOM 3094 N N . HIS A 1 392 ? 1.262 -33.533 -22.525 1 98.86 392 HIS A N 1
ATOM 3095 C CA . HIS A 1 392 ? 0.173 -34.093 -23.316 1 98.86 392 HIS A CA 1
ATOM 3096 C C . HIS A 1 392 ? -1.158 -33.98 -22.58 1 98.86 392 HIS A C 1
ATOM 3098 O O . HIS A 1 392 ? -2.2 -33.764 -23.203 1 98.86 392 HIS A O 1
ATOM 3104 N N . VAL A 1 393 ? -1.135 -34.124 -21.269 1 98.83 393 VAL A N 1
ATOM 3105 C CA . VAL A 1 393 ? -2.356 -33.936 -20.493 1 98.83 393 VAL A CA 1
ATOM 3106 C C . VAL A 1 393 ? -2.847 -32.497 -20.643 1 98.83 393 VAL A C 1
ATOM 3108 O O . VAL A 1 393 ? -4.026 -32.262 -20.917 1 98.83 393 VAL A O 1
ATOM 3111 N N . PHE A 1 394 ? -1.951 -31.549 -20.456 1 98.8 394 PHE A N 1
ATOM 3112 C CA . PHE A 1 394 ? -2.332 -30.147 -20.578 1 98.8 394 PHE A CA 1
ATOM 3113 C C . PHE A 1 394 ? -2.887 -29.855 -21.967 1 98.8 394 PHE A C 1
ATOM 3115 O O . PHE A 1 394 ? -3.854 -29.103 -22.109 1 98.8 394 PHE A O 1
ATOM 3122 N N . GLN A 1 395 ? -2.246 -30.423 -22.951 1 98.52 395 GLN A N 1
ATOM 3123 C CA . GLN A 1 395 ? -2.73 -30.244 -24.316 1 98.52 395 GLN A CA 1
ATOM 3124 C C . GLN A 1 395 ? -4.137 -30.81 -24.479 1 98.52 395 GLN A C 1
ATOM 3126 O O . GLN A 1 395 ? -5.002 -30.173 -25.085 1 98.52 395 GLN A O 1
ATOM 3131 N N . MET A 1 396 ? -4.373 -31.951 -23.937 1 98.47 396 MET A N 1
ATOM 3132 C CA . MET A 1 396 ? -5.669 -32.614 -24.05 1 98.47 396 MET A CA 1
ATOM 3133 C C . MET A 1 396 ? -6.74 -31.851 -23.277 1 98.47 396 MET A C 1
ATOM 3135 O O . MET A 1 396 ? -7.924 -31.927 -23.61 1 98.47 396 MET A O 1
ATOM 3139 N N . TYR A 1 397 ? -6.366 -31.092 -22.304 1 98.49 397 TYR A N 1
ATOM 3140 C CA . TYR A 1 397 ? -7.316 -30.407 -21.435 1 98.49 397 TYR A CA 1
ATOM 3141 C C . TYR A 1 397 ? -7.589 -28.993 -21.934 1 98.49 397 TYR A C 1
ATOM 3143 O O . TYR A 1 397 ? -8.349 -28.245 -21.314 1 98.49 397 TYR A O 1
ATOM 3151 N N . THR A 1 398 ? -7.016 -28.489 -23.05 1 97.57 398 THR A N 1
ATOM 3152 C CA . THR A 1 398 ? -7.157 -27.135 -23.573 1 97.57 398 THR A CA 1
ATOM 3153 C C . THR A 1 398 ? -8.626 -26.793 -23.802 1 97.57 398 THR A C 1
ATOM 3155 O O . THR A 1 398 ? -9.04 -25.648 -23.608 1 97.57 398 THR A O 1
ATOM 3158 N N . PRO A 1 399 ? -9.505 -27.78 -24.133 1 97.51 399 PRO A N 1
ATOM 3159 C CA . PRO A 1 399 ? -10.91 -27.438 -24.371 1 97.51 399 PRO A CA 1
ATOM 3160 C C . PRO A 1 399 ? -11.639 -27.02 -23.097 1 97.51 399 PRO A C 1
ATOM 3162 O O . PRO A 1 399 ? -12.724 -26.436 -23.165 1 97.51 399 PRO A O 1
ATOM 3165 N N . PHE A 1 400 ? -11.088 -27.33 -21.942 1 98.28 400 PHE A N 1
ATOM 3166 C CA . PHE A 1 400 ? -11.712 -26.958 -20.678 1 98.28 400 PHE A CA 1
ATOM 3167 C C . PHE A 1 400 ? -11.501 -25.478 -20.384 1 98.28 400 PHE A C 1
ATOM 3169 O O . PHE A 1 400 ? -12.182 -24.906 -19.531 1 98.28 400 PHE A O 1
ATOM 3176 N N . GLN A 1 401 ? -10.505 -24.823 -21.049 1 97.9 401 GLN A N 1
ATOM 3177 C CA . GLN A 1 401 ? -10.206 -23.419 -20.787 1 97.9 401 GLN A CA 1
ATOM 3178 C C . GLN A 1 401 ? -11.409 -22.533 -21.096 1 97.9 401 GLN A C 1
ATOM 3180 O O . GLN A 1 401 ? -11.895 -22.51 -22.228 1 97.9 401 GLN A O 1
ATOM 3185 N N . GLU A 1 402 ? -11.915 -21.817 -20.086 1 97.9 402 GLU A N 1
ATOM 3186 C CA . GLU A 1 402 ? -13.017 -20.863 -20.165 1 97.9 402 GLU A CA 1
ATOM 3187 C C . GLU A 1 402 ? -14.356 -21.578 -20.314 1 97.9 402 GLU A C 1
ATOM 3189 O O . GLU A 1 402 ? -15.377 -20.944 -20.588 1 97.9 402 GLU A O 1
ATOM 3194 N N . ALA A 1 403 ? -14.332 -22.922 -20.186 1 98.45 403 ALA A N 1
ATOM 3195 C CA . ALA A 1 403 ? -15.587 -23.669 -20.22 1 98.45 403 ALA A CA 1
ATOM 3196 C C . ALA A 1 403 ? -16.313 -23.584 -18.881 1 98.45 403 ALA A C 1
ATOM 3198 O O . ALA A 1 403 ? -15.744 -23.125 -17.887 1 98.45 403 ALA A O 1
ATOM 3199 N N . THR A 1 404 ? -17.577 -23.92 -18.887 1 98.51 404 THR A N 1
ATOM 3200 C CA . THR A 1 404 ? -18.383 -23.904 -17.672 1 98.51 404 THR A CA 1
ATOM 3201 C C . THR A 1 404 ? -18.397 -25.281 -17.014 1 98.51 404 THR A C 1
ATOM 3203 O O . THR A 1 404 ? -18.8 -26.267 -17.635 1 98.51 404 THR A O 1
ATOM 3206 N N . TYR A 1 405 ? -17.996 -25.355 -15.83 1 98.5 405 TYR A N 1
ATOM 3207 C CA . TYR A 1 405 ? -17.911 -26.614 -15.099 1 98.5 405 TYR A CA 1
ATOM 3208 C C . TYR A 1 405 ? -19.281 -27.269 -14.978 1 98.5 405 TYR A C 1
ATOM 3210 O O . TYR A 1 405 ? -20.279 -26.592 -14.72 1 98.5 405 TYR A O 1
ATOM 3218 N N . LEU A 1 406 ? -19.37 -28.625 -15.18 1 98.61 406 LEU A N 1
ATOM 3219 C CA . LEU A 1 406 ? -20.556 -29.446 -14.961 1 98.61 406 LEU A CA 1
ATOM 3220 C C . LEU A 1 406 ? -20.291 -30.513 -13.904 1 98.61 406 LEU A C 1
ATOM 3222 O O . LEU A 1 406 ? -19.328 -31.275 -14.013 1 98.61 406 LEU A O 1
ATOM 3226 N N . PRO A 1 407 ? -21.13 -30.598 -12.92 1 97.97 407 PRO A N 1
ATOM 3227 C CA . PRO A 1 407 ? -20.945 -31.653 -11.92 1 97.97 407 PRO A CA 1
ATOM 3228 C C . PRO A 1 407 ? -21.074 -33.055 -12.511 1 97.97 407 PRO A C 1
ATOM 3230 O O . PRO A 1 407 ? -21.903 -33.282 -13.396 1 97.97 407 PRO A O 1
ATOM 3233 N N . VAL A 1 408 ? -20.235 -34.013 -12.033 1 97.92 408 VAL A N 1
ATOM 3234 C CA . VAL A 1 408 ? -20.255 -35.404 -12.474 1 97.92 408 VAL A CA 1
ATOM 3235 C C . VAL A 1 408 ? -20.437 -36.324 -11.269 1 97.92 408 VAL A C 1
ATOM 3237 O O . VAL A 1 408 ? -19.681 -36.243 -10.298 1 97.92 408 VAL A O 1
ATOM 3240 N N . ASP A 1 409 ? -21.461 -37.083 -11.346 1 97.07 409 ASP A N 1
ATOM 3241 C CA . ASP A 1 409 ? -21.603 -38.188 -10.403 1 97.07 409 ASP A CA 1
ATOM 3242 C C . ASP A 1 409 ? -21.023 -39.478 -10.978 1 97.07 409 ASP A C 1
ATOM 3244 O O . ASP A 1 409 ? -21.563 -40.035 -11.937 1 97.07 409 ASP A O 1
ATOM 3248 N N . LEU A 1 410 ? -19.913 -39.909 -10.496 1 96.71 410 LEU A N 1
ATOM 3249 C CA . LEU A 1 410 ? -19.207 -41.088 -10.985 1 96.71 410 LEU A CA 1
ATOM 3250 C C . LEU A 1 410 ? -18.961 -42.083 -9.855 1 96.71 410 LEU A C 1
ATOM 3252 O O . LEU A 1 410 ? -18.383 -41.728 -8.825 1 96.71 410 LEU A O 1
ATOM 3256 N N . GLN A 1 411 ? -19.456 -43.259 -9.969 1 91.28 411 GLN A N 1
ATOM 3257 C CA . GLN A 1 411 ? -19.148 -44.334 -9.032 1 91.28 411 GLN A CA 1
ATOM 3258 C C . GLN A 1 411 ? -17.78 -44.945 -9.326 1 91.28 411 GLN A C 1
ATOM 3260 O O . GLN A 1 411 ? -17.465 -45.248 -10.479 1 91.28 411 GLN A O 1
ATOM 3265 N N . SER A 1 412 ? -16.922 -44.993 -8.349 1 93.04 412 SER A N 1
ATOM 3266 C CA . SER A 1 412 ? -15.586 -45.539 -8.565 1 93.04 412 SER A CA 1
ATOM 3267 C C . SER A 1 412 ? -15.155 -46.421 -7.398 1 93.04 412 SER A C 1
ATOM 3269 O O . SER A 1 412 ? -15.391 -46.082 -6.236 1 93.04 412 SER A O 1
ATOM 3271 N N . GLU A 1 413 ? -14.607 -47.574 -7.736 1 94.91 413 GLU A N 1
ATOM 3272 C CA . GLU A 1 413 ? -13.883 -48.322 -6.713 1 94.91 413 GLU A CA 1
ATOM 3273 C C . GLU A 1 413 ? -12.735 -47.499 -6.136 1 94.91 413 GLU A C 1
ATOM 3275 O O . GLU A 1 413 ? -12.096 -46.727 -6.853 1 94.91 413 GLU A O 1
ATOM 3280 N N . THR A 1 414 ? -12.508 -47.62 -4.826 1 95.86 414 THR A N 1
ATOM 3281 C CA . THR A 1 414 ? -11.467 -46.85 -4.154 1 95.86 414 THR A CA 1
ATOM 3282 C C . THR A 1 414 ? -10.426 -47.776 -3.531 1 95.86 414 THR A C 1
ATOM 3284 O O . THR A 1 414 ? -10.775 -48.729 -2.831 1 95.86 414 THR A O 1
ATOM 3287 N N . VAL A 1 415 ? -9.221 -47.531 -3.854 1 94.44 415 VAL A N 1
ATOM 3288 C CA . VAL A 1 415 ? -8.117 -48.228 -3.202 1 94.44 415 VAL A CA 1
ATOM 3289 C C . VAL A 1 415 ? -7.615 -47.407 -2.017 1 94.44 415 VAL A C 1
ATOM 3291 O O . VAL A 1 415 ? -7.526 -46.18 -2.098 1 94.44 415 VAL A O 1
ATOM 3294 N N . GLN A 1 416 ? -7.337 -48.139 -0.977 1 93.22 416 GLN A N 1
ATOM 3295 C CA . GLN A 1 416 ? -6.739 -47.475 0.176 1 93.22 416 GLN A CA 1
ATOM 3296 C C . GLN A 1 416 ? -5.215 -47.525 0.111 1 93.22 416 GLN A C 1
ATOM 3298 O O . GLN A 1 416 ? -4.622 -48.605 0.149 1 93.22 416 GLN A O 1
ATOM 3303 N N . CYS A 1 417 ? -4.652 -46.412 -0.032 1 92.27 417 CYS A N 1
ATOM 3304 C CA . CYS A 1 417 ? -3.2 -46.367 -0.166 1 92.27 417 CYS A CA 1
A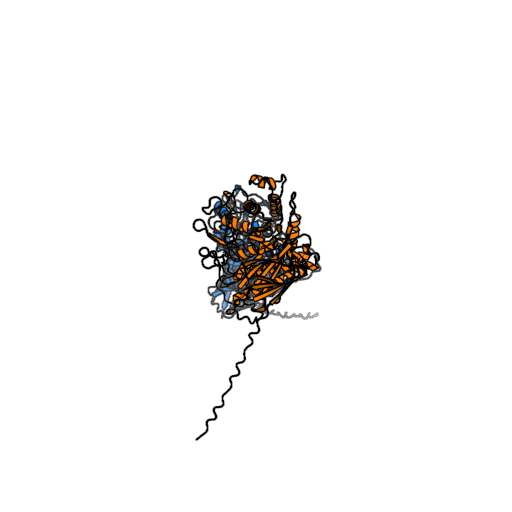TOM 3305 C C . CYS A 1 417 ? -2.546 -45.931 1.14 1 92.27 417 CYS A C 1
ATOM 3307 O O . CYS A 1 417 ? -3.062 -45.055 1.836 1 92.27 417 CYS A O 1
ATOM 3309 N N . SER A 1 418 ? -1.448 -46.437 1.5 1 87.93 418 SER A N 1
ATOM 3310 C CA . SER A 1 418 ? -0.694 -46.074 2.696 1 87.93 418 SER A CA 1
ATOM 3311 C C . SER A 1 418 ? -0.277 -44.607 2.663 1 87.93 418 SER A C 1
ATOM 3313 O O . SER A 1 418 ? 0.04 -44.071 1.6 1 87.93 418 SER A O 1
ATOM 3315 N N . THR A 1 419 ? -0.203 -44.034 3.741 1 89.07 419 THR A N 1
ATOM 3316 C CA . THR A 1 419 ? 0.301 -42.667 3.814 1 89.07 419 THR A CA 1
ATOM 3317 C C . THR A 1 419 ? 1.825 -42.655 3.889 1 89.07 419 THR A C 1
ATOM 3319 O O . THR A 1 419 ? 2.452 -41.607 3.722 1 89.07 419 THR A O 1
ATOM 3322 N N . GLU A 1 420 ? 2.385 -43.808 4.088 1 85.98 420 GLU A N 1
ATOM 3323 C CA . GLU A 1 420 ? 3.837 -43.954 4.098 1 85.98 420 GLU A CA 1
ATOM 3324 C C . GLU A 1 420 ? 4.371 -44.264 2.702 1 85.98 420 GLU A C 1
ATOM 3326 O O . GLU A 1 420 ? 3.851 -45.145 2.015 1 85.98 420 GLU A O 1
ATOM 3331 N N . TYR A 1 421 ? 5.319 -43.609 2.337 1 83.13 421 TYR A N 1
ATOM 3332 C CA . TYR A 1 421 ? 5.877 -43.79 1.002 1 83.13 421 TYR A CA 1
ATOM 3333 C C . TYR A 1 421 ? 6.878 -44.939 0.98 1 83.13 421 TYR A C 1
ATOM 3335 O O . TYR A 1 421 ? 6.89 -45.743 0.045 1 83.13 421 TYR A O 1
ATOM 3343 N N . TRP A 1 422 ? 7.831 -44.834 2.059 1 72.9 422 TRP A N 1
ATOM 3344 C CA . TRP A 1 422 ? 8.869 -45.857 2.113 1 72.9 422 TRP A CA 1
ATOM 3345 C C . TRP A 1 422 ? 8.448 -47.014 3.013 1 72.9 422 TRP A C 1
ATOM 3347 O O . TRP A 1 422 ? 8.121 -46.81 4.185 1 72.9 422 TRP A O 1
ATOM 3357 N N . LYS A 1 423 ? 7.976 -48.059 2.511 1 58.49 423 LYS A N 1
ATOM 3358 C CA . LYS A 1 423 ? 7.562 -49.203 3.319 1 58.49 423 LYS A CA 1
ATOM 3359 C C . LYS A 1 423 ? 8.728 -49.749 4.138 1 58.49 423 LYS A C 1
ATOM 3361 O O . LYS A 1 423 ? 8.54 -50.202 5.269 1 58.49 423 LYS A O 1
ATOM 3366 N N . GLU A 1 424 ? 9.849 -49.937 3.444 1 52.74 424 GLU A N 1
ATOM 3367 C CA . GLU A 1 424 ? 10.932 -50.587 4.175 1 52.74 424 GLU A CA 1
ATOM 3368 C C . GLU A 1 424 ? 11.348 -49.765 5.391 1 52.74 424 GLU A C 1
ATOM 3370 O O . GLU A 1 424 ? 11.919 -50.301 6.343 1 52.74 424 GLU A O 1
ATOM 3375 N N . LYS A 1 425 ? 11.375 -48.52 5.121 1 51.03 425 LYS A N 1
ATOM 3376 C CA . LYS A 1 425 ? 11.999 -47.765 6.203 1 51.03 425 LYS A CA 1
ATOM 3377 C C . LYS A 1 425 ? 11.128 -47.778 7.456 1 51.03 425 LYS A C 1
ATOM 3379 O O . LYS A 1 425 ? 11.308 -48.624 8.334 1 51.03 425 LYS A O 1
ATOM 3384 N N . GLN A 1 426 ? 10.607 -46.532 7.976 1 48.06 426 GLN A N 1
ATOM 3385 C CA . GLN A 1 426 ? 10.24 -46.334 9.374 1 48.06 426 GLN A CA 1
ATOM 3386 C C . GLN A 1 426 ? 8.894 -46.981 9.687 1 48.06 426 GLN A C 1
ATOM 3388 O O . GLN A 1 426 ? 7.864 -46.579 9.142 1 48.06 426 GLN A O 1
ATOM 3393 N N . LYS A 1 427 ? 9.026 -48.144 9.929 1 47.9 427 LYS A N 1
ATOM 3394 C CA . LYS A 1 427 ? 7.902 -48.754 10.633 1 47.9 427 LYS A CA 1
ATOM 3395 C C . LYS A 1 427 ? 7.258 -47.766 11.601 1 47.9 427 LYS A C 1
ATOM 3397 O O . LYS A 1 427 ? 7.69 -47.642 12.748 1 47.9 427 LYS A O 1
ATOM 3402 N N . THR A 1 428 ? 6.967 -46.674 10.843 1 52.66 428 THR A N 1
ATOM 3403 C CA . THR A 1 428 ? 6.145 -45.982 11.83 1 52.66 428 THR A CA 1
ATOM 3404 C C . THR A 1 428 ? 4.841 -46.736 12.072 1 52.66 428 THR A C 1
ATOM 3406 O O . THR A 1 428 ? 4.379 -47.482 11.205 1 52.66 428 THR A O 1
ATOM 3409 N N . SER A 1 429 ? 4.427 -47.021 13.189 1 57.73 429 SER A N 1
ATOM 3410 C CA . SER A 1 429 ? 3.151 -47.515 13.697 1 57.73 429 SER A CA 1
ATOM 3411 C C . SER A 1 429 ? 1.979 -46.775 13.062 1 57.73 429 SER A C 1
ATOM 3413 O O . SER A 1 429 ? 0.821 -47.035 13.394 1 57.73 429 SER A O 1
ATOM 3415 N N . ASP A 1 430 ? 2.368 -45.962 12.016 1 61.84 430 ASP A N 1
ATOM 3416 C CA . ASP A 1 430 ? 1.253 -45.219 11.437 1 61.84 430 ASP A CA 1
ATOM 3417 C C . ASP A 1 430 ? 0.577 -46.02 10.326 1 61.84 430 ASP A C 1
ATOM 3419 O O . ASP A 1 430 ? 1.147 -46.199 9.248 1 61.84 430 ASP A O 1
ATOM 3423 N N . ASN A 1 431 ? -0.456 -46.615 10.495 1 73.34 431 ASN A N 1
ATOM 3424 C CA . ASN A 1 431 ? -1.25 -47.44 9.59 1 73.34 431 ASN A CA 1
ATOM 3425 C C . ASN A 1 431 ? -2.383 -46.642 8.952 1 73.34 431 ASN A C 1
ATOM 3427 O O . ASN A 1 431 ? -3.395 -47.212 8.541 1 73.34 431 ASN A O 1
ATOM 3431 N N . THR A 1 432 ? -2.1 -45.467 8.804 1 86.36 432 THR A N 1
ATOM 3432 C CA . THR A 1 432 ? -3.146 -44.62 8.242 1 86.36 432 THR A CA 1
ATOM 3433 C C . THR A 1 432 ? -3.151 -44.706 6.718 1 86.36 432 THR A C 1
ATOM 3435 O O . THR A 1 432 ? -2.115 -44.962 6.102 1 86.36 432 THR A O 1
ATOM 3438 N N . THR A 1 433 ? -4.305 -44.666 6.051 1 91.11 433 THR A N 1
ATOM 3439 C CA . THR A 1 433 ? -4.478 -44.745 4.605 1 91.11 433 THR A CA 1
ATOM 3440 C C . THR A 1 433 ? -5.223 -43.52 4.081 1 91.11 433 THR A C 1
ATOM 3442 O O . THR A 1 433 ? -5.799 -42.757 4.86 1 91.11 433 THR A O 1
ATOM 3445 N N . ARG A 1 434 ? -5.097 -43.308 2.885 1 93.24 434 ARG A N 1
ATOM 3446 C CA . ARG A 1 434 ? -5.899 -42.316 2.175 1 93.24 434 ARG A CA 1
ATOM 3447 C C . ARG A 1 434 ? -6.56 -42.926 0.944 1 93.24 434 ARG A C 1
ATOM 3449 O O . ARG A 1 434 ? -6.029 -43.867 0.35 1 93.24 434 ARG A O 1
ATOM 3456 N N . PRO A 1 435 ? -7.665 -42.408 0.694 1 94.98 435 PRO A N 1
ATOM 3457 C CA . PRO A 1 435 ? -8.414 -42.978 -0.429 1 94.98 435 PRO A CA 1
ATOM 3458 C C . PRO A 1 435 ? -7.852 -42.561 -1.786 1 94.98 435 PRO A C 1
ATOM 3460 O O . PRO A 1 435 ? -7.414 -41.419 -1.952 1 94.98 435 PRO A O 1
ATOM 3463 N N . CYS A 1 436 ? -7.875 -43.506 -2.702 1 96.57 436 CYS A N 1
ATOM 3464 C CA . CYS A 1 436 ? -7.551 -43.262 -4.103 1 96.57 436 CYS A CA 1
ATOM 3465 C C . CYS A 1 436 ? -8.594 -43.889 -5.02 1 96.57 436 CYS A C 1
ATOM 3467 O O . CYS A 1 436 ? -8.492 -45.066 -5.37 1 96.57 436 CYS A O 1
ATOM 3469 N N . PRO A 1 437 ? -9.602 -43.132 -5.358 1 97.49 437 PRO A N 1
ATOM 3470 C CA . PRO A 1 437 ? -10.542 -43.668 -6.345 1 97.49 437 PRO A CA 1
ATOM 3471 C C . PRO A 1 437 ? -9.864 -44.044 -7.661 1 97.49 437 PRO A C 1
ATOM 3473 O O . PRO A 1 437 ? -9.005 -43.307 -8.15 1 97.49 437 PRO A O 1
ATOM 3476 N N . LEU A 1 438 ? -10.284 -45.122 -8.279 1 97.67 438 LEU A N 1
ATOM 3477 C CA . LEU A 1 438 ? -9.631 -45.639 -9.477 1 97.67 438 LEU A CA 1
ATOM 3478 C C . LEU A 1 438 ? -10.065 -44.858 -10.713 1 97.67 438 LEU A C 1
ATOM 3480 O O . LEU A 1 438 ? -9.335 -44.803 -11.705 1 97.67 438 LEU A O 1
ATOM 3484 N N . LEU A 1 439 ? -11.288 -44.246 -10.641 1 98.31 439 LEU A N 1
ATOM 3485 C CA . LEU A 1 439 ? -11.797 -43.413 -11.725 1 98.31 439 LEU A CA 1
ATOM 3486 C C . LEU A 1 439 ? -12.004 -41.977 -11.255 1 98.31 439 LEU A C 1
ATOM 3488 O O . LEU A 1 439 ? -12.441 -41.745 -10.126 1 98.31 439 LEU A O 1
ATOM 3492 N N . SER A 1 440 ? -11.659 -41.073 -12.053 1 98.31 440 SER A N 1
ATOM 3493 C CA . SER A 1 440 ? -11.913 -39.65 -11.86 1 98.31 440 SER A CA 1
ATOM 3494 C C . SER A 1 440 ? -12.391 -38.993 -13.15 1 98.31 440 SER A C 1
ATOM 3496 O O . SER A 1 440 ? -11.915 -39.328 -14.237 1 98.31 440 SER A O 1
ATOM 3498 N N . ALA A 1 441 ? -13.357 -38.076 -13.048 1 98.5 441 ALA A N 1
ATOM 3499 C CA . ALA A 1 441 ? -13.872 -37.44 -14.258 1 98.5 441 ALA A CA 1
ATOM 3500 C C . ALA A 1 441 ? -14.121 -35.952 -14.032 1 98.5 441 ALA A C 1
ATOM 3502 O O . ALA A 1 441 ? -14.365 -35.522 -12.902 1 98.5 441 ALA A O 1
ATOM 3503 N N . SER A 1 442 ? -14.034 -35.19 -15.012 1 98.65 442 SER A N 1
ATOM 3504 C CA . SER A 1 442 ? -14.409 -33.782 -15.088 1 98.65 442 SER A CA 1
ATOM 3505 C C . SER A 1 442 ? -15.124 -33.47 -16.399 1 98.65 442 SER A C 1
ATOM 3507 O O . SER A 1 442 ? -14.78 -34.023 -17.446 1 98.65 442 SER A O 1
ATOM 3509 N N . ALA A 1 443 ? -16.117 -32.619 -16.341 1 98.72 443 ALA A N 1
ATOM 3510 C CA . ALA A 1 443 ? -16.883 -32.237 -17.525 1 98.72 443 ALA A CA 1
ATOM 3511 C C . ALA A 1 443 ? -17.162 -30.737 -17.537 1 98.72 443 ALA A C 1
ATOM 3513 O O . ALA A 1 443 ? -17.238 -30.105 -16.481 1 98.72 443 ALA A O 1
ATOM 3514 N N . ALA A 1 444 ? -17.313 -30.255 -18.724 1 98.72 444 ALA A N 1
ATOM 3515 C CA . ALA A 1 444 ? -17.592 -28.829 -18.875 1 98.72 444 ALA A CA 1
ATOM 3516 C C . ALA A 1 444 ? -18.292 -28.544 -20.2 1 98.72 444 ALA A C 1
ATOM 3518 O O . ALA A 1 444 ? -18.136 -29.294 -21.166 1 98.72 444 ALA A O 1
ATOM 3519 N N . LYS A 1 445 ? -19.051 -27.537 -20.18 1 98.36 445 LYS A N 1
ATOM 3520 C CA . LYS A 1 445 ? -19.691 -27.046 -21.397 1 98.36 445 LYS A CA 1
ATOM 3521 C C . LYS A 1 445 ? -18.863 -25.94 -22.045 1 98.36 445 LYS A C 1
ATOM 3523 O O . LYS A 1 445 ? -18.608 -24.905 -21.427 1 98.36 445 LYS A O 1
ATOM 3528 N N . THR A 1 446 ? -18.473 -26.204 -23.264 1 97.26 446 THR A N 1
ATOM 3529 C CA . THR A 1 446 ? -17.636 -25.246 -23.979 1 97.26 446 THR A CA 1
ATOM 3530 C C . THR A 1 446 ? -18.479 -24.103 -24.537 1 97.26 446 THR A C 1
ATOM 3532 O O . THR A 1 446 ? -19.71 -24.152 -24.491 1 97.26 446 THR A O 1
ATOM 3535 N N . LYS A 1 447 ? -17.84 -23.101 -25.039 1 94.22 447 LYS A N 1
ATOM 3536 C CA . LYS A 1 447 ? -18.508 -21.903 -25.541 1 94.22 447 LYS A CA 1
ATOM 3537 C C . LYS A 1 447 ? -19.421 -22.236 -26.717 1 94.22 447 LYS A C 1
ATOM 3539 O O . LYS A 1 447 ? -20.468 -21.61 -26.894 1 94.22 447 LYS A O 1
ATOM 3544 N N . ASP A 1 448 ? -19.024 -23.203 -27.492 1 94.6 448 ASP A N 1
ATOM 3545 C CA . ASP A 1 448 ? -19.806 -23.53 -28.681 1 94.6 448 ASP A CA 1
ATOM 3546 C C . ASP A 1 448 ? -20.945 -24.488 -28.342 1 94.6 448 ASP A C 1
ATOM 3548 O O . ASP A 1 448 ? -21.643 -24.972 -29.235 1 94.6 448 ASP A O 1
ATOM 3552 N N . GLY A 1 449 ? -21.056 -24.832 -27.047 1 94.23 449 GLY A N 1
ATOM 3553 C CA . GLY A 1 449 ? -22.176 -25.643 -26.596 1 94.23 449 GLY A CA 1
ATOM 3554 C C . GLY A 1 449 ? -21.836 -27.117 -26.478 1 94.23 449 GLY A C 1
ATOM 3555 O O . GLY A 1 449 ? -22.624 -27.899 -25.942 1 94.23 449 GLY A O 1
ATOM 3556 N N . SER A 1 450 ? -20.645 -27.507 -26.908 1 96.83 450 SER A N 1
ATOM 3557 C CA . SER A 1 450 ? -20.195 -28.887 -26.757 1 96.83 450 SER A CA 1
ATOM 3558 C C . SER A 1 450 ? -19.849 -29.199 -25.305 1 96.83 450 SER A C 1
ATOM 3560 O O . SER A 1 450 ? -19.731 -28.291 -24.48 1 96.83 450 SER A O 1
ATOM 3562 N N . ILE A 1 451 ? -19.833 -30.455 -25.062 1 97.83 451 ILE A N 1
ATOM 3563 C CA . ILE A 1 451 ? -19.384 -30.886 -23.743 1 97.83 451 ILE A CA 1
ATOM 3564 C C . ILE A 1 451 ? -18.035 -31.593 -23.862 1 97.83 451 ILE A C 1
ATOM 3566 O O . ILE A 1 451 ? -17.854 -32.458 -24.722 1 97.83 451 ILE A O 1
ATOM 3570 N N . VAL A 1 452 ? -17.113 -31.153 -23.112 1 98.61 452 VAL A N 1
ATOM 3571 C CA . VAL A 1 452 ? -15.848 -31.869 -22.987 1 98.61 452 VAL A CA 1
ATOM 3572 C C . VAL A 1 452 ? -15.849 -32.698 -21.705 1 98.61 452 VAL A C 1
ATOM 3574 O O . VAL A 1 452 ? -16.336 -32.246 -20.666 1 98.61 452 VAL A O 1
ATOM 3577 N N . LEU A 1 453 ? -15.422 -33.915 -21.832 1 98.57 453 LEU A N 1
ATOM 3578 C CA . LEU A 1 453 ? -15.389 -34.871 -20.731 1 98.57 453 LEU A CA 1
ATOM 3579 C C . LEU A 1 453 ? -14.017 -35.528 -20.624 1 98.57 453 LEU A C 1
ATOM 3581 O O . LEU A 1 453 ? -13.496 -36.053 -21.611 1 98.57 453 LEU A O 1
ATOM 3585 N N . ALA A 1 454 ? -13.39 -35.413 -19.487 1 98.82 454 ALA A N 1
ATOM 3586 C CA . ALA A 1 454 ? -12.162 -36.14 -19.173 1 98.82 454 ALA A CA 1
ATOM 3587 C C . ALA A 1 454 ? -12.434 -37.277 -18.192 1 98.82 454 ALA A C 1
ATOM 3589 O O . ALA A 1 454 ? -13.162 -37.099 -17.213 1 98.82 454 ALA A O 1
ATOM 3590 N N . ILE A 1 455 ? -11.972 -38.41 -18.447 1 98.66 455 ILE A N 1
ATOM 3591 C CA . ILE A 1 455 ? -12.051 -39.537 -17.524 1 98.66 455 ILE A CA 1
ATOM 3592 C C . ILE A 1 455 ? -10.679 -40.193 -17.391 1 98.66 455 ILE A C 1
ATOM 3594 O O . ILE A 1 455 ? -9.982 -40.397 -18.388 1 98.66 455 ILE A O 1
ATOM 3598 N N . THR A 1 456 ? -10.255 -40.463 -16.207 1 98.72 456 THR A N 1
ATOM 3599 C CA . THR A 1 456 ? -8.961 -41.045 -15.87 1 98.72 456 THR A CA 1
ATOM 3600 C C . THR A 1 456 ? -9.139 -42.369 -15.132 1 98.72 456 THR A C 1
ATOM 3602 O O . THR A 1 456 ? -9.858 -42.436 -14.132 1 98.72 456 THR A O 1
ATOM 3605 N N . ASN A 1 457 ? -8.593 -43.43 -15.621 1 98.71 457 ASN A N 1
ATOM 3606 C CA . ASN A 1 457 ? -8.531 -44.729 -14.96 1 98.71 457 ASN A CA 1
ATOM 3607 C C . ASN A 1 457 ? -7.119 -45.044 -14.474 1 98.71 457 ASN A C 1
ATOM 3609 O O . ASN A 1 457 ? -6.244 -45.383 -15.273 1 98.71 457 ASN A O 1
ATOM 3613 N N . VAL A 1 458 ? -6.952 -45.082 -13.182 1 98.58 458 VAL A N 1
ATOM 3614 C CA . VAL A 1 458 ? -5.597 -45.196 -12.652 1 98.58 458 VAL A CA 1
ATOM 3615 C C . VAL A 1 458 ? -5.324 -46.641 -12.239 1 98.58 458 VAL A C 1
ATOM 3617 O O . VAL A 1 458 ? -4.262 -46.946 -11.691 1 98.58 458 VAL A O 1
ATOM 3620 N N . SER A 1 459 ? -6.303 -47.487 -12.531 1 98.13 459 SER A N 1
ATOM 3621 C CA . SER A 1 459 ? -6.083 -48.894 -12.214 1 98.13 459 SER A CA 1
ATOM 3622 C C . SER A 1 459 ? -4.902 -49.459 -12.996 1 98.13 459 SER A C 1
ATOM 3624 O O . SER A 1 459 ? -4.726 -49.148 -14.175 1 98.13 459 SER A O 1
ATOM 3626 N N . LEU A 1 460 ? -4.136 -50.341 -12.339 1 97.74 460 LEU A N 1
ATOM 3627 C CA . LEU A 1 460 ? -2.965 -50.929 -12.979 1 97.74 460 LEU A CA 1
ATOM 3628 C C . LEU A 1 460 ? -3.37 -52.056 -13.924 1 97.74 460 LEU A C 1
ATOM 3630 O O . LEU A 1 460 ? -2.618 -52.408 -14.836 1 97.74 460 LEU A O 1
ATOM 3634 N N . ASP A 1 461 ? -4.589 -52.586 -13.707 1 95.73 461 ASP A N 1
ATOM 3635 C CA . ASP A 1 461 ? -4.837 -53.81 -14.462 1 95.73 461 ASP A CA 1
ATOM 3636 C C . ASP A 1 461 ? -6.307 -53.924 -14.857 1 95.73 461 ASP A C 1
ATOM 3638 O O . ASP A 1 461 ? -6.688 -54.832 -15.6 1 95.73 461 ASP A O 1
ATOM 3642 N N . LYS A 1 462 ? -7.129 -53.021 -14.383 1 96.19 462 LYS A N 1
ATOM 3643 C CA . LYS A 1 462 ? -8.561 -53.17 -14.623 1 96.19 462 LYS A CA 1
ATOM 3644 C C . LYS A 1 462 ? -9.052 -52.167 -15.663 1 96.19 462 LYS A C 1
ATOM 3646 O O . LYS A 1 462 ? -9.058 -50.959 -15.413 1 96.19 462 LYS A O 1
ATOM 3651 N N . ASP A 1 463 ? -9.442 -52.663 -16.767 1 96.98 463 ASP A N 1
ATOM 3652 C CA . ASP A 1 463 ? -10.216 -51.863 -17.711 1 96.98 463 ASP A CA 1
ATOM 3653 C C . ASP A 1 463 ? -11.631 -51.616 -17.191 1 96.98 463 ASP A C 1
ATOM 3655 O O . ASP A 1 463 ? -12.223 -52.486 -16.55 1 96.98 463 ASP A O 1
ATOM 3659 N N . GLN A 1 464 ? -12.15 -50.472 -17.479 1 96.42 464 GLN A N 1
ATOM 3660 C CA . GLN A 1 464 ? -13.507 -50.158 -17.046 1 96.42 464 GLN A CA 1
ATOM 3661 C C . GLN A 1 464 ? -14.359 -49.675 -18.216 1 96.42 464 GLN A C 1
ATOM 3663 O O . GLN A 1 464 ? -13.877 -48.941 -19.081 1 96.42 464 GLN A O 1
ATOM 3668 N N . THR A 1 465 ? -15.585 -50.175 -18.287 1 97.48 465 THR A N 1
ATOM 3669 C CA . THR A 1 465 ? -16.585 -49.607 -19.184 1 97.48 465 THR A CA 1
ATOM 3670 C C . THR A 1 465 ? -17.547 -48.703 -18.418 1 97.48 465 THR A C 1
ATOM 3672 O O . THR A 1 465 ? -18.141 -49.122 -17.422 1 97.48 465 THR A O 1
ATOM 3675 N N . VAL A 1 466 ? -17.71 -47.503 -18.893 1 97.67 466 VAL A N 1
ATOM 3676 C CA . VAL A 1 466 ? -18.505 -46.517 -18.167 1 97.67 466 VAL A CA 1
ATOM 3677 C C . VAL A 1 466 ? -19.649 -46.024 -19.05 1 97.67 466 VAL A C 1
ATOM 3679 O O . VAL A 1 466 ? -19.435 -45.667 -20.211 1 97.67 466 VAL A O 1
ATOM 3682 N N . ASP A 1 467 ? -20.844 -46.003 -18.511 1 96.73 467 ASP A N 1
ATOM 3683 C CA . ASP A 1 467 ? -22.01 -45.399 -19.149 1 96.73 467 ASP A CA 1
ATOM 3684 C C . ASP A 1 467 ? -22.275 -44 -18.597 1 96.73 467 ASP A C 1
ATOM 3686 O O . ASP A 1 467 ? -22.628 -43.846 -17.426 1 96.73 467 ASP A O 1
ATOM 3690 N N . PHE A 1 468 ? -22.162 -43.008 -19.445 1 96.53 468 PHE A N 1
ATOM 3691 C CA . PHE A 1 468 ? -22.418 -41.623 -19.068 1 96.53 468 PHE A CA 1
ATOM 3692 C C . PHE A 1 468 ? -23.799 -41.18 -19.537 1 96.53 468 PHE A C 1
ATOM 3694 O O . PHE A 1 468 ? -24.084 -41.183 -20.736 1 96.53 468 PHE A O 1
ATOM 3701 N N . ASN A 1 469 ? -24.579 -40.821 -18.618 1 95.17 469 ASN A N 1
ATOM 3702 C CA . ASN A 1 469 ? -25.822 -40.115 -18.908 1 95.17 469 ASN A CA 1
ATOM 3703 C C . ASN A 1 469 ? -25.644 -38.603 -18.805 1 95.17 469 ASN A C 1
ATOM 3705 O O . ASN A 1 469 ? -24.964 -38.113 -17.902 1 95.17 469 ASN A O 1
ATOM 3709 N N . PHE A 1 470 ? -26.209 -37.878 -19.751 1 94.96 470 PHE A N 1
ATOM 3710 C CA . PHE A 1 470 ? -26.113 -36.423 -19.747 1 94.96 470 PHE A CA 1
ATOM 3711 C C . PHE A 1 470 ? -27.473 -35.792 -19.472 1 94.96 470 PHE A C 1
ATOM 3713 O O . PHE A 1 470 ? -28.324 -35.726 -20.362 1 94.96 470 PHE A O 1
ATOM 3720 N N . ALA A 1 471 ? -27.661 -35.386 -18.311 1 90.65 471 ALA A N 1
ATOM 3721 C CA . ALA A 1 471 ? -28.912 -34.705 -17.986 1 90.65 471 ALA A CA 1
ATOM 3722 C C . ALA A 1 471 ? -28.985 -33.34 -18.666 1 90.65 471 ALA A C 1
ATOM 3724 O O . ALA A 1 471 ? -28.177 -32.454 -18.38 1 90.65 471 ALA A O 1
ATOM 3725 N N . GLY A 1 472 ? -29.933 -33.161 -19.639 1 88.67 472 GLY A N 1
ATOM 3726 C CA . GLY A 1 472 ? -30.117 -31.868 -20.278 1 88.67 472 GLY A CA 1
ATOM 3727 C C . GLY A 1 472 ? -29.285 -31.699 -21.535 1 88.67 472 GLY A C 1
ATOM 3728 O O . GLY A 1 472 ? -29.092 -30.579 -22.012 1 88.67 472 GLY A O 1
ATOM 3729 N N . PHE A 1 473 ? -28.685 -32.697 -22.007 1 90.44 473 PHE A N 1
ATOM 3730 C CA . PHE A 1 473 ? -27.866 -32.644 -23.213 1 90.44 473 PHE A CA 1
ATOM 3731 C C . PHE A 1 473 ? -28.013 -33.927 -24.023 1 90.44 473 PHE A C 1
ATOM 3733 O O . PHE A 1 473 ? -28.008 -35.025 -23.464 1 90.44 473 PHE A O 1
ATOM 3740 N N . ASN A 1 474 ? -28.2 -33.834 -25.287 1 89.05 474 ASN A N 1
ATOM 3741 C CA . ASN A 1 474 ? -28.284 -34.974 -26.194 1 89.05 474 ASN A CA 1
ATOM 3742 C C . ASN A 1 474 ? -27.049 -35.072 -27.086 1 89.05 474 ASN A C 1
ATOM 3744 O O . ASN A 1 474 ? -26.983 -34.427 -28.134 1 89.05 474 ASN A O 1
ATOM 3748 N N . ALA A 1 475 ? -26.134 -35.955 -26.727 1 86.78 475 ALA A N 1
ATOM 3749 C CA . ALA A 1 475 ? -24.891 -36.14 -27.471 1 86.78 475 ALA A CA 1
ATOM 3750 C C . ALA A 1 475 ? -25.136 -36.913 -28.764 1 86.78 475 ALA A C 1
ATOM 3752 O O . ALA A 1 475 ? -25.818 -37.94 -28.761 1 86.78 475 ALA A O 1
ATOM 3753 N N . LYS A 1 476 ? -24.589 -36.442 -29.871 1 89.3 476 LYS A N 1
ATOM 3754 C CA . LYS A 1 476 ? -24.784 -37.112 -31.153 1 89.3 476 LYS A CA 1
ATOM 3755 C C . LYS A 1 476 ? -23.461 -37.633 -31.708 1 89.3 476 LYS A C 1
ATOM 3757 O O . LYS A 1 476 ? -23.432 -38.644 -32.412 1 89.3 476 LYS A O 1
ATOM 3762 N N . GLN A 1 477 ? -22.434 -36.891 -31.414 1 94.17 477 GLN A N 1
ATOM 3763 C CA . GLN A 1 477 ? -21.104 -37.24 -31.9 1 94.17 477 GLN A CA 1
ATOM 3764 C C . GLN A 1 477 ? -20.076 -37.194 -30.773 1 94.17 477 GLN A C 1
ATOM 3766 O O . GLN A 1 477 ? -20.223 -36.421 -29.824 1 94.17 477 GLN A O 1
ATOM 3771 N N . VAL A 1 478 ? -19.096 -38.066 -30.887 1 96.6 478 VAL A N 1
ATOM 3772 C CA . VAL A 1 478 ? -18.035 -38.11 -29.886 1 96.6 478 VAL A CA 1
ATOM 3773 C C . VAL A 1 478 ? -16.683 -38.285 -30.574 1 96.6 478 VAL A C 1
ATOM 3775 O O . VAL A 1 478 ? -16.571 -39.015 -31.561 1 96.6 478 VAL A O 1
ATOM 3778 N N . SER A 1 479 ? -15.737 -37.528 -30.241 1 96.89 479 SER A N 1
ATOM 3779 C CA . SER A 1 479 ? -14.341 -37.651 -30.65 1 96.89 479 SER A CA 1
ATOM 3780 C C . SER A 1 479 ? -13.398 -37.361 -29.487 1 96.89 479 SER A C 1
ATOM 3782 O O . SER A 1 479 ? -13.73 -36.584 -28.59 1 96.89 479 SER A O 1
ATOM 3784 N N . GLY A 1 480 ? -12.335 -38.066 -29.507 1 96.95 480 GLY A N 1
ATOM 3785 C CA . GLY A 1 480 ? -11.457 -37.787 -28.382 1 96.95 480 GLY A CA 1
ATOM 3786 C C . GLY A 1 480 ? -10.072 -38.384 -28.543 1 96.95 480 GLY A C 1
ATOM 3787 O O . GLY A 1 480 ? -9.711 -38.845 -29.628 1 96.95 480 GLY A O 1
ATOM 3788 N N . ARG A 1 481 ? -9.317 -38.195 -27.552 1 98.66 481 ARG A N 1
ATOM 3789 C CA . ARG A 1 481 ? -7.939 -38.669 -27.465 1 98.66 481 ARG A CA 1
ATOM 3790 C C . ARG A 1 481 ? -7.715 -39.471 -26.187 1 98.66 481 ARG A C 1
ATOM 3792 O O . ARG A 1 481 ? -8.43 -39.288 -25.2 1 98.66 481 ARG A O 1
ATOM 3799 N N . ILE A 1 482 ? -6.751 -40.36 -26.292 1 98.82 482 ILE A N 1
ATOM 3800 C CA . ILE A 1 482 ? -6.384 -41.194 -25.153 1 98.82 482 ILE A CA 1
ATOM 3801 C C . ILE A 1 482 ? -4.874 -41.133 -24.933 1 98.82 482 ILE A C 1
ATOM 3803 O O . ILE A 1 482 ? -4.102 -41.103 -25.894 1 98.82 482 ILE A O 1
ATOM 3807 N N . LEU A 1 483 ? -4.445 -40.977 -23.751 1 98.91 483 LEU A N 1
ATOM 3808 C CA . LEU A 1 483 ? -3.061 -41.116 -23.314 1 98.91 483 LEU A CA 1
ATOM 3809 C C . LEU A 1 483 ? -2.888 -42.354 -22.441 1 98.91 483 LEU A C 1
ATOM 3811 O O . LEU A 1 483 ? -3.545 -42.487 -21.407 1 98.91 483 LEU A O 1
ATOM 3815 N N . THR A 1 484 ? -2.077 -43.259 -22.831 1 98.59 484 THR A N 1
ATOM 3816 C CA . THR A 1 484 ? -1.838 -44.502 -22.105 1 98.59 484 THR A CA 1
ATOM 3817 C C . THR A 1 484 ? -0.499 -45.114 -22.509 1 98.59 484 THR A C 1
ATOM 3819 O O . THR A 1 484 ? 0.174 -44.609 -23.41 1 98.59 484 THR A O 1
ATOM 3822 N N . SER A 1 485 ? -0.042 -46.046 -21.769 1 98.39 485 SER A N 1
ATOM 3823 C CA . SER A 1 485 ? 1.138 -46.855 -22.057 1 98.39 485 SER A CA 1
ATOM 3824 C C . SER A 1 485 ? 1.064 -48.208 -21.358 1 98.39 485 SER A C 1
ATOM 3826 O O . SER A 1 485 ? 0.165 -48.448 -20.55 1 98.39 485 SER A O 1
ATOM 3828 N N . LYS A 1 486 ? 1.95 -49.063 -21.684 1 96.7 486 LYS A N 1
ATOM 3829 C CA . LYS A 1 486 ? 1.987 -50.403 -21.107 1 96.7 486 LYS A CA 1
ATOM 3830 C C . LYS A 1 486 ? 2.295 -50.35 -19.613 1 96.7 486 LYS A C 1
ATOM 3832 O O . LYS A 1 486 ? 1.74 -51.126 -18.832 1 96.7 486 LYS A O 1
ATOM 3837 N N . ASN A 1 487 ? 3.152 -49.445 -19.271 1 97.73 487 ASN A N 1
ATOM 3838 C CA . ASN A 1 487 ? 3.558 -49.311 -17.876 1 97.73 487 ASN A CA 1
ATOM 3839 C C . ASN A 1 487 ? 3.395 -47.878 -17.38 1 97.73 487 ASN A C 1
ATOM 3841 O O . ASN A 1 487 ? 3.642 -46.927 -18.124 1 97.73 487 ASN A O 1
ATOM 3845 N N . VAL A 1 488 ? 3.064 -47.777 -16.102 1 98.48 488 VAL A N 1
ATOM 3846 C CA . VAL A 1 488 ? 2.854 -46.459 -15.512 1 98.48 488 VAL A CA 1
ATOM 3847 C C . VAL A 1 488 ? 4.197 -45.755 -15.329 1 98.48 488 VAL A C 1
ATOM 3849 O O . VAL A 1 488 ? 4.246 -44.538 -15.138 1 98.48 488 VAL A O 1
ATOM 3852 N N . ALA A 1 489 ? 5.322 -46.433 -15.449 1 98.41 489 ALA A N 1
ATOM 3853 C CA . ALA A 1 489 ? 6.665 -45.876 -15.312 1 98.41 489 ALA A CA 1
ATOM 3854 C C . ALA A 1 489 ? 7.22 -45.444 -16.666 1 98.41 489 ALA A C 1
ATOM 3856 O O . ALA A 1 489 ? 8.316 -44.884 -16.744 1 98.41 489 ALA A O 1
ATOM 3857 N N . ASP A 1 490 ? 6.475 -45.698 -17.737 1 98.69 490 ASP A N 1
ATOM 3858 C CA . ASP A 1 490 ? 6.935 -45.286 -19.06 1 98.69 490 ASP A CA 1
ATOM 3859 C C . ASP A 1 490 ? 7.061 -43.767 -19.149 1 98.69 490 ASP A C 1
ATOM 3861 O O . ASP A 1 490 ? 6.3 -43.037 -18.512 1 98.69 490 ASP A O 1
ATOM 3865 N N . TYR A 1 491 ? 8.017 -43.346 -19.929 1 98.59 491 TYR A N 1
ATOM 3866 C CA . TYR A 1 491 ? 8.318 -41.929 -20.099 1 98.59 491 TYR A CA 1
ATOM 3867 C C . TYR A 1 491 ? 8.913 -41.659 -21.475 1 98.59 491 TYR A C 1
ATOM 3869 O O . TYR A 1 491 ? 9.232 -42.593 -22.215 1 98.59 491 TYR A O 1
ATOM 3877 N N . ASN A 1 492 ? 8.969 -40.418 -21.873 1 98.71 492 ASN A N 1
ATOM 3878 C CA . ASN A 1 492 ? 9.626 -39.984 -23.101 1 98.71 492 ASN A CA 1
ATOM 3879 C C . ASN A 1 492 ? 11.048 -39.5 -22.835 1 98.71 492 ASN A C 1
ATOM 3881 O O . ASN A 1 492 ? 11.301 -38.817 -21.842 1 98.71 492 ASN A O 1
ATOM 3885 N N . ASP A 1 493 ? 11.923 -39.88 -23.57 1 97.52 493 ASP A N 1
ATOM 3886 C CA . ASP A 1 493 ? 13.278 -39.338 -23.528 1 97.52 493 ASP A CA 1
ATOM 3887 C C . ASP A 1 493 ? 13.74 -38.906 -24.918 1 97.52 493 ASP A C 1
ATOM 3889 O O . ASP A 1 493 ? 12.976 -38.98 -25.882 1 97.52 493 ASP A O 1
ATOM 3893 N N . PHE A 1 494 ? 14.912 -38.428 -25.045 1 97.5 494 PHE A N 1
ATOM 3894 C CA . PHE A 1 494 ? 15.375 -37.801 -26.277 1 97.5 494 PHE A CA 1
ATOM 3895 C C . PHE A 1 494 ? 15.489 -38.827 -27.398 1 97.5 494 PHE A C 1
ATOM 3897 O O . PHE A 1 494 ? 15.307 -38.495 -28.571 1 97.5 494 PHE A O 1
ATOM 3904 N N . ASN A 1 495 ? 15.719 -40.011 -27.005 1 96.97 495 ASN A N 1
ATOM 3905 C CA . ASN A 1 495 ? 15.872 -41.074 -27.993 1 96.97 495 ASN A CA 1
ATOM 3906 C C . ASN A 1 495 ? 14.539 -41.753 -28.297 1 96.97 495 ASN A C 1
ATOM 3908 O O . ASN A 1 495 ? 14.375 -42.361 -29.356 1 96.97 495 ASN A O 1
ATOM 3912 N N . HIS A 1 496 ? 13.63 -41.712 -27.374 1 97.83 496 HIS A N 1
ATOM 3913 C CA . HIS A 1 496 ? 12.29 -42.274 -27.498 1 97.83 496 HIS A CA 1
ATOM 3914 C C . HIS A 1 496 ? 11.224 -41.247 -27.13 1 97.83 496 HIS A C 1
ATOM 3916 O O . HIS A 1 496 ? 10.538 -41.394 -26.116 1 97.83 496 HIS A O 1
ATOM 3922 N N . PRO A 1 497 ? 11.098 -40.317 -27.97 1 98.05 497 PRO A N 1
ATOM 3923 C CA . PRO A 1 497 ? 10.322 -39.136 -27.587 1 98.05 497 PRO A CA 1
ATOM 3924 C C . PRO A 1 497 ? 8.816 -39.386 -27.608 1 98.05 497 PRO A C 1
ATOM 3926 O O . PRO A 1 497 ? 8.041 -38.554 -27.131 1 98.05 497 PRO A O 1
ATOM 3929 N N . ASN A 1 498 ? 8.295 -40.576 -28.056 1 97.91 498 ASN A N 1
ATOM 3930 C CA . ASN A 1 498 ? 6.86 -40.747 -28.255 1 97.91 498 ASN A CA 1
ATOM 3931 C C . ASN A 1 498 ? 6.356 -42.037 -27.614 1 97.91 498 ASN A C 1
ATOM 3933 O O . ASN A 1 498 ? 5.384 -42.631 -28.085 1 97.91 498 ASN A O 1
ATOM 3937 N N . VAL A 1 499 ? 7.115 -42.482 -26.596 1 98.49 499 VAL A N 1
ATOM 3938 C CA . VAL A 1 499 ? 6.683 -43.682 -25.887 1 98.49 499 VAL A CA 1
ATOM 3939 C C . VAL A 1 499 ? 5.299 -43.455 -25.284 1 98.49 499 VAL A C 1
ATOM 3941 O O . VAL A 1 499 ? 4.429 -44.326 -25.365 1 98.49 499 VAL A O 1
ATOM 3944 N N . VAL A 1 500 ? 5.118 -42.362 -24.671 1 98.66 500 VAL A N 1
ATOM 3945 C CA . VAL A 1 500 ? 3.826 -41.936 -24.142 1 98.66 500 VAL A CA 1
ATOM 3946 C C . VAL A 1 500 ? 3.319 -40.728 -24.925 1 98.66 500 VAL A C 1
ATOM 3948 O O . VAL A 1 500 ? 3.814 -39.612 -24.747 1 98.66 500 VAL A O 1
ATOM 3951 N N . ALA A 1 501 ? 2.402 -40.857 -25.742 1 98.34 501 ALA A N 1
ATOM 3952 C CA . ALA A 1 501 ? 1.837 -39.813 -26.593 1 98.34 501 ALA A CA 1
ATOM 3953 C C . ALA A 1 501 ? 0.348 -40.047 -26.832 1 98.34 501 ALA A C 1
ATOM 3955 O O . ALA A 1 501 ? -0.112 -41.191 -26.856 1 98.34 501 ALA A O 1
ATOM 3956 N N . PRO A 1 502 ? -0.384 -39.033 -27.023 1 98.49 502 PRO A N 1
ATOM 3957 C CA . PRO A 1 502 ? -1.821 -39.195 -27.255 1 98.49 502 PRO A CA 1
ATOM 3958 C C . PRO A 1 502 ? -2.13 -39.913 -28.566 1 98.49 502 PRO A C 1
ATOM 3960 O O . PRO A 1 502 ? -1.42 -39.729 -29.558 1 98.49 502 PRO A O 1
ATOM 3963 N N . LYS A 1 503 ? -3.157 -40.653 -28.541 1 98.37 503 LYS A N 1
ATOM 3964 C CA . LYS A 1 503 ? -3.713 -41.309 -29.721 1 98.37 503 LYS A CA 1
ATOM 3965 C C . LYS A 1 503 ? -5.207 -41.028 -29.853 1 98.37 503 LYS A C 1
ATOM 3967 O O . LYS A 1 503 ? -5.845 -40.575 -28.901 1 98.37 503 LYS A O 1
ATOM 3972 N N . GLU A 1 504 ? -5.635 -41.291 -31.048 1 98.11 504 GLU A N 1
ATOM 3973 C CA . GLU A 1 504 ? -7.078 -41.171 -31.239 1 98.11 504 GLU A CA 1
ATOM 3974 C C . GLU A 1 504 ? -7.833 -42.2 -30.402 1 98.11 504 GLU A C 1
ATOM 3976 O O . GLU A 1 504 ? -7.418 -43.357 -30.309 1 98.11 504 GLU A O 1
ATOM 3981 N N . TYR A 1 505 ? -8.789 -41.767 -29.734 1 97.97 505 TYR A N 1
ATOM 3982 C CA . TYR A 1 505 ? -9.639 -42.656 -28.95 1 97.97 505 TYR A CA 1
ATOM 3983 C C . TYR A 1 505 ? -10.865 -43.082 -29.748 1 97.97 505 TYR A C 1
ATOM 3985 O O . TYR A 1 505 ? -11.645 -42.239 -30.197 1 97.97 505 TYR A O 1
ATOM 3993 N N . LYS A 1 506 ? -11.165 -44.413 -29.848 1 95.48 506 LYS A N 1
ATOM 3994 C CA . LYS A 1 506 ? -12.211 -44.901 -30.743 1 95.48 506 LYS A CA 1
ATOM 3995 C C . LYS A 1 506 ? -13.215 -45.771 -29.993 1 95.48 506 LYS A C 1
ATOM 3997 O O . LYS A 1 506 ? -14.196 -46.239 -30.575 1 95.48 506 LYS A O 1
ATOM 4002 N N . ASP A 1 507 ? -13.035 -45.926 -28.773 1 96.28 507 ASP A N 1
ATOM 4003 C CA . ASP A 1 507 ? -13.84 -46.896 -28.036 1 96.28 507 ASP A CA 1
ATOM 4004 C C . ASP A 1 507 ? -14.958 -46.204 -27.259 1 96.28 507 ASP A C 1
ATOM 4006 O O . ASP A 1 507 ? -15.125 -46.438 -26.061 1 96.28 507 ASP A O 1
ATOM 4010 N N . ALA A 1 508 ? -15.621 -45.323 -27.932 1 96.15 508 ALA A N 1
ATOM 4011 C CA . ALA A 1 508 ? -16.802 -44.636 -27.417 1 96.15 508 ALA A CA 1
ATOM 4012 C C . ALA A 1 508 ? -17.985 -44.789 -28.368 1 96.15 508 ALA A C 1
ATOM 4014 O O . ALA A 1 508 ? -17.818 -44.741 -29.589 1 96.15 508 ALA A O 1
ATOM 4015 N N . LYS A 1 509 ? -19.184 -45.048 -27.756 1 95.02 509 LYS A N 1
ATOM 4016 C CA . LYS A 1 509 ? -20.408 -45.177 -28.542 1 95.02 509 LYS A CA 1
ATOM 4017 C C . LYS A 1 509 ? -21.578 -44.476 -27.857 1 95.02 509 LYS A C 1
ATOM 4019 O O . LYS A 1 509 ? -21.719 -44.544 -26.635 1 95.02 509 LYS A O 1
ATOM 4024 N N . ILE A 1 510 ? -22.365 -43.868 -28.673 1 94.76 510 ILE A N 1
ATOM 4025 C CA . ILE A 1 510 ? -23.58 -43.228 -28.181 1 94.76 510 ILE A CA 1
ATOM 4026 C C . ILE A 1 510 ? -24.802 -44.026 -28.631 1 94.76 510 ILE A C 1
ATOM 4028 O O . ILE A 1 510 ? -24.978 -44.285 -29.823 1 94.76 510 ILE A O 1
ATOM 4032 N N . LYS A 1 511 ? -25.541 -44.4 -27.648 1 90.73 511 LYS A N 1
ATOM 4033 C CA . LYS A 1 511 ? -26.811 -45.068 -27.916 1 90.73 511 LYS A CA 1
ATOM 4034 C C . LYS A 1 511 ? -27.916 -44.533 -27.01 1 90.73 511 LYS A C 1
ATOM 4036 O O . LYS A 1 511 ? -27.808 -44.603 -25.784 1 90.73 511 LYS A O 1
ATOM 4041 N N . LYS A 1 512 ? -29.019 -44.037 -27.617 1 84.92 512 LYS A N 1
ATOM 4042 C CA . LYS A 1 512 ? -30.194 -43.547 -26.902 1 84.92 512 LYS A CA 1
ATOM 4043 C C . LYS A 1 512 ? -29.804 -42.518 -25.845 1 84.92 512 LYS A C 1
ATOM 4045 O O . LYS A 1 512 ? -30.21 -42.626 -24.686 1 84.92 512 LYS A O 1
ATOM 4050 N N . GLY A 1 513 ? -28.856 -41.772 -26.155 1 83.33 513 GLY A N 1
ATOM 4051 C CA . GLY A 1 513 ? -28.492 -40.661 -25.291 1 83.33 513 GLY A CA 1
ATOM 4052 C C . GLY A 1 513 ? -27.45 -41.029 -24.252 1 83.33 513 GLY A C 1
ATOM 4053 O O . GLY A 1 513 ? -27.059 -40.193 -23.434 1 83.33 513 GLY A O 1
ATOM 4054 N N . VAL A 1 514 ? -27.049 -42.218 -24.229 1 92.62 514 VAL A N 1
ATOM 4055 C CA . VAL A 1 514 ? -26.05 -42.69 -23.276 1 92.62 514 VAL A CA 1
ATOM 4056 C C . VAL A 1 514 ? -24.713 -42.894 -23.986 1 92.62 514 VAL A C 1
ATOM 4058 O O . VAL A 1 514 ? -24.65 -43.555 -25.025 1 92.62 514 VAL A O 1
ATOM 4061 N N . LEU A 1 515 ? -23.687 -42.284 -23.482 1 96.55 515 LEU A N 1
ATOM 4062 C CA . LEU A 1 515 ? -22.339 -42.512 -23.992 1 96.55 515 LEU A CA 1
ATOM 4063 C C . LEU A 1 515 ? -21.671 -43.673 -23.262 1 96.55 515 LEU A C 1
ATOM 4065 O O . LEU A 1 515 ? -21.486 -43.621 -22.044 1 96.55 515 LEU A O 1
ATOM 4069 N N . THR A 1 516 ? -21.352 -44.701 -23.931 1 97.38 516 THR A N 1
ATOM 4070 C CA . THR A 1 516 ? -20.592 -45.812 -23.369 1 97.38 516 THR A CA 1
ATOM 4071 C C . THR A 1 516 ? -19.128 -45.736 -23.795 1 97.38 516 THR A C 1
ATOM 4073 O O . THR A 1 516 ? -18.826 -45.701 -24.99 1 97.38 516 THR A O 1
ATOM 4076 N N . MET A 1 517 ? -18.242 -45.723 -22.811 1 97.88 517 MET A N 1
ATOM 4077 C CA . MET A 1 517 ? -16.812 -45.62 -23.084 1 97.88 517 MET A CA 1
ATOM 4078 C C . MET A 1 517 ? -16.054 -46.788 -22.46 1 97.88 517 MET A C 1
ATOM 4080 O O . MET A 1 517 ? -16.236 -47.092 -21.28 1 97.88 517 MET A O 1
ATOM 4084 N N . LYS A 1 518 ? -15.246 -47.418 -23.215 1 98 518 LYS A N 1
ATOM 4085 C CA . LYS A 1 518 ? -14.241 -48.316 -22.654 1 98 518 LYS A CA 1
ATOM 4086 C C . LYS A 1 518 ? -12.997 -47.545 -22.219 1 98 518 LYS A C 1
ATOM 4088 O O . LYS A 1 518 ? -12.322 -46.928 -23.045 1 98 518 LYS A O 1
ATOM 4093 N N . VAL A 1 519 ? -12.717 -47.586 -21.007 1 98.03 519 VAL A N 1
ATOM 4094 C CA . VAL A 1 519 ? -11.585 -46.86 -20.44 1 98.03 519 VAL A CA 1
ATOM 4095 C C . VAL A 1 519 ? -10.517 -47.847 -19.976 1 98.03 519 VAL A C 1
ATOM 4097 O O . VAL A 1 519 ? -10.588 -48.369 -18.86 1 98.03 519 VAL A O 1
ATOM 4100 N N . PRO A 1 520 ? -9.49 -48.043 -20.73 1 98.21 520 PRO A N 1
ATOM 4101 C CA . PRO A 1 520 ? -8.451 -49.01 -20.371 1 98.21 520 PRO A CA 1
ATOM 4102 C C . PRO A 1 520 ? -7.746 -48.662 -19.062 1 98.21 520 PRO A C 1
ATOM 4104 O O . PRO A 1 520 ? -7.735 -47.498 -18.653 1 98.21 520 PRO A O 1
ATOM 4107 N N . ALA A 1 521 ? -7.191 -49.724 -18.436 1 98.06 521 ALA A N 1
ATOM 4108 C CA . ALA A 1 521 ? -6.3 -49.467 -17.308 1 98.06 521 ALA A CA 1
ATOM 4109 C C . ALA A 1 521 ? -5.168 -48.523 -17.707 1 98.06 521 ALA A C 1
ATOM 4111 O O . ALA A 1 521 ? -4.74 -48.512 -18.864 1 98.06 521 ALA A O 1
ATOM 4112 N N . LYS A 1 522 ? -4.742 -47.689 -16.738 1 98.67 522 LYS A N 1
ATOM 4113 C CA . LYS A 1 522 ? -3.617 -46.775 -16.917 1 98.67 522 LYS A CA 1
ATOM 4114 C C . LYS A 1 522 ? -3.846 -45.848 -18.108 1 98.67 522 LYS A C 1
ATOM 4116 O O . LYS A 1 522 ? -3.01 -45.772 -19.011 1 98.67 522 LYS A O 1
ATOM 4121 N N . SER A 1 523 ? -5.043 -45.101 -18.038 1 98.8 523 SER A N 1
ATOM 4122 C CA . SER A 1 523 ? -5.336 -44.274 -19.204 1 98.8 523 SER A CA 1
ATOM 4123 C C . SER A 1 523 ? -6.037 -42.98 -18.802 1 98.8 523 SER A C 1
ATOM 4125 O O . SER A 1 523 ? -6.698 -42.923 -17.763 1 98.8 523 SER A O 1
ATOM 4127 N N . ILE A 1 524 ? -5.848 -41.97 -19.568 1 98.91 524 ILE A N 1
ATOM 4128 C CA . ILE A 1 524 ? -6.552 -40.693 -19.54 1 98.91 524 ILE A CA 1
ATOM 4129 C C . ILE A 1 524 ? -7.254 -40.461 -20.876 1 98.91 524 ILE A C 1
ATOM 4131 O O . ILE A 1 524 ? -6.615 -40.474 -21.931 1 98.91 524 ILE A O 1
ATOM 4135 N N . VAL A 1 525 ? -8.544 -40.266 -20.809 1 98.85 525 VAL A N 1
ATOM 4136 C CA . VAL A 1 525 ? -9.318 -40.058 -22.028 1 98.85 525 VAL A CA 1
ATOM 4137 C C . VAL A 1 525 ? -10.04 -38.714 -21.959 1 98.85 525 VAL A C 1
ATOM 4139 O O . VAL A 1 525 ? -10.655 -38.384 -20.942 1 98.85 525 VAL A O 1
ATOM 4142 N N . VAL A 1 526 ? -9.926 -37.933 -22.981 1 98.83 526 VAL A N 1
ATOM 4143 C CA . VAL A 1 526 ? -10.688 -36.696 -23.121 1 98.83 526 VAL A CA 1
ATOM 4144 C C . VAL A 1 526 ? -11.516 -36.741 -24.403 1 98.83 526 VAL A C 1
ATOM 4146 O O . VAL A 1 526 ? -10.98 -36.982 -25.488 1 98.83 526 VAL A O 1
ATOM 4149 N N . VAL A 1 527 ? -12.797 -36.525 -24.251 1 98.45 527 VAL A N 1
ATOM 4150 C CA . VAL A 1 527 ? -13.669 -36.564 -25.421 1 98.45 527 VAL A CA 1
ATOM 4151 C C . VAL A 1 527 ? -14.478 -35.271 -25.506 1 98.45 527 VAL A C 1
ATOM 4153 O O . VAL A 1 527 ? -14.702 -34.604 -24.493 1 98.45 527 VAL A O 1
ATOM 4156 N N . THR A 1 528 ? -14.833 -34.939 -26.657 1 97.82 528 THR A N 1
ATOM 4157 C CA . THR A 1 528 ? -15.754 -33.844 -26.941 1 97.82 528 THR A CA 1
ATOM 4158 C C . THR A 1 528 ? -17.048 -34.371 -27.555 1 97.82 528 THR A C 1
ATOM 4160 O O . THR A 1 528 ? -17.016 -35.161 -28.501 1 97.82 528 THR A O 1
ATOM 4163 N N . LEU A 1 529 ? -18.084 -33.919 -26.961 1 97.08 529 LEU A N 1
ATOM 4164 C CA . LEU A 1 529 ? -19.415 -34.304 -27.417 1 97.08 529 LEU A CA 1
ATOM 4165 C C . LEU A 1 529 ? -20.135 -33.121 -28.056 1 97.08 529 LEU A C 1
ATOM 4167 O O . LEU A 1 529 ? -20.064 -31.999 -27.55 1 97.08 529 LEU A O 1
ATOM 4171 N N . LYS A 1 530 ? -20.74 -33.457 -29.144 1 94.28 530 LYS A N 1
ATOM 4172 C CA . LYS A 1 530 ? -21.541 -32.455 -29.84 1 94.28 530 LYS A CA 1
ATOM 4173 C C . LYS A 1 530 ? -22.982 -32.928 -30.016 1 94.28 530 LYS A C 1
ATOM 4175 O O . LYS A 1 530 ? -23.239 -34.13 -30.104 1 94.28 530 LYS A O 1
ATOM 4180 N N . MET B 1 1 ? -87.313 50.809 17.979 1 27.21 1 MET B N 1
ATOM 4181 C CA . MET B 1 1 ? -86.285 51.7 18.51 1 27.21 1 MET B CA 1
ATOM 4182 C C . MET B 1 1 ? -85.294 50.932 19.377 1 27.21 1 MET B C 1
ATOM 4184 O O . MET B 1 1 ? -85.515 50.761 20.577 1 27.21 1 MET B O 1
ATOM 4188 N N . LYS B 1 2 ? -84.835 49.72 18.827 1 30.53 2 LYS B N 1
ATOM 4189 C CA . LYS B 1 2 ? -83.841 48.78 19.336 1 30.53 2 LYS B CA 1
ATOM 4190 C C . LYS B 1 2 ? -82.524 49.487 19.644 1 30.53 2 LYS B C 1
ATOM 4192 O O . LYS B 1 2 ? -81.919 50.097 18.76 1 30.53 2 LYS B O 1
ATOM 4197 N N . LYS B 1 3 ? -82.423 49.966 20.884 1 30.22 3 LYS B N 1
ATOM 4198 C CA . LYS B 1 3 ? -81.27 50.622 21.493 1 30.22 3 LYS B CA 1
ATOM 4199 C C . LYS B 1 3 ? -80.014 49.766 21.356 1 30.22 3 LYS B C 1
ATOM 4201 O O . LYS B 1 3 ? -79.982 48.623 21.817 1 30.22 3 LYS B O 1
ATOM 4206 N N . PHE B 1 4 ? -79.323 49.868 20.248 1 30.88 4 PHE B N 1
ATOM 4207 C CA . PHE B 1 4 ? -78.036 49.252 19.951 1 30.88 4 PHE B CA 1
ATOM 4208 C C . PHE B 1 4 ? -76.99 49.658 20.982 1 30.88 4 PHE B C 1
ATOM 4210 O O . PHE B 1 4 ? -76.705 50.846 21.15 1 30.88 4 PHE B O 1
ATOM 4217 N N . ILE B 1 5 ? -77.031 49.018 22.181 1 32.19 5 ILE B N 1
ATOM 4218 C CA . ILE B 1 5 ? -76.005 49.262 23.189 1 32.19 5 ILE B CA 1
ATOM 4219 C C . ILE B 1 5 ? -74.625 48.971 22.603 1 32.19 5 ILE B C 1
ATOM 4221 O O . ILE B 1 5 ? -74.38 47.877 22.09 1 32.19 5 ILE B O 1
ATOM 4225 N N . PHE B 1 6 ? -73.911 50.015 22.159 1 30.37 6 PHE B N 1
ATOM 4226 C CA . PHE B 1 6 ? -72.524 50.064 21.709 1 30.37 6 PHE B CA 1
ATOM 4227 C C . PHE B 1 6 ? -71.578 49.63 22.822 1 30.37 6 PHE B C 1
ATOM 4229 O O . PHE B 1 6 ? -71.52 50.265 23.877 1 30.37 6 PHE B O 1
ATOM 4236 N N . THR B 1 7 ? -71.447 48.33 23.119 1 30.67 7 THR B N 1
ATOM 4237 C CA . THR B 1 7 ? -70.431 47.887 24.067 1 30.67 7 THR B CA 1
ATOM 4238 C C . THR B 1 7 ? -69.036 48.277 23.587 1 30.67 7 THR B C 1
ATOM 4240 O O . THR B 1 7 ? -68.64 47.936 22.47 1 30.67 7 THR B O 1
ATOM 4243 N N . ALA B 1 8 ? -68.493 49.367 24.079 1 30.38 8 ALA B N 1
ATOM 4244 C CA . ALA B 1 8 ? -67.12 49.824 23.884 1 30.38 8 ALA B CA 1
ATOM 4245 C C . ALA B 1 8 ? -66.12 48.788 24.389 1 30.38 8 ALA B C 1
ATOM 4247 O O . ALA B 1 8 ? -66.153 48.403 25.56 1 30.38 8 ALA B O 1
ATOM 4248 N N . THR B 1 9 ? -65.683 47.853 23.575 1 30.43 9 THR B N 1
ATOM 4249 C CA . THR B 1 9 ? -64.597 46.931 23.888 1 30.43 9 THR B CA 1
ATOM 4250 C C . THR B 1 9 ? -63.304 47.692 24.164 1 30.43 9 THR B C 1
ATOM 4252 O O . THR B 1 9 ? -62.841 48.466 23.323 1 30.43 9 THR B O 1
ATOM 4255 N N . ILE B 1 10 ? -62.994 47.976 25.404 1 30.99 10 ILE B N 1
ATOM 4256 C CA . ILE B 1 10 ? -61.712 48.541 25.81 1 30.99 10 ILE B CA 1
ATOM 4257 C C . ILE B 1 10 ? -60.584 47.584 25.431 1 30.99 10 ILE B C 1
ATOM 4259 O O . ILE B 1 10 ? -60.59 46.417 25.831 1 30.99 10 ILE B O 1
ATOM 4263 N N . ALA B 1 11 ? -59.876 47.786 24.324 1 31.52 11 ALA B N 1
ATOM 4264 C CA . ALA B 1 11 ? -58.64 47.125 23.915 1 31.52 11 ALA B CA 1
ATOM 4265 C C . ALA B 1 11 ? -57.537 47.336 24.949 1 31.52 11 ALA B C 1
ATOM 4267 O O . ALA B 1 11 ? -57.116 48.469 25.194 1 31.52 11 ALA B O 1
ATOM 4268 N N . LEU B 1 12 ? -57.43 46.475 25.906 1 33.62 12 LEU B N 1
ATOM 4269 C CA . LEU B 1 12 ? -56.268 46.448 26.787 1 33.62 12 LEU B CA 1
ATOM 4270 C C . LEU B 1 12 ? -54.982 46.273 25.985 1 33.62 12 LEU B C 1
ATOM 4272 O O . LEU B 1 12 ? -54.813 45.27 25.288 1 33.62 12 LEU B O 1
ATOM 4276 N N . ALA B 1 13 ? -54.288 47.32 25.621 1 33.58 13 ALA B N 1
ATOM 4277 C CA . ALA B 1 13 ? -52.933 47.294 25.075 1 33.58 13 ALA B CA 1
ATOM 4278 C C . ALA B 1 13 ? -51.97 46.595 26.031 1 33.58 13 ALA B C 1
ATOM 4280 O O . ALA B 1 13 ? -51.773 47.045 27.162 1 33.58 13 ALA B O 1
ATOM 4281 N N . PHE B 1 14 ? -51.775 45.29 25.961 1 35.12 14 PHE B N 1
ATOM 4282 C CA . PHE B 1 14 ? -50.653 44.639 26.626 1 35.12 14 PHE B CA 1
ATOM 4283 C C . PHE B 1 14 ? -49.33 45.25 26.18 1 35.12 14 PHE B C 1
ATOM 4285 O O . PHE B 1 14 ? -48.994 45.219 24.995 1 35.12 14 PHE B O 1
ATOM 4292 N N . ALA B 1 15 ? -48.859 46.263 26.872 1 32.75 15 ALA B N 1
ATOM 4293 C CA . ALA B 1 15 ? -47.468 46.678 26.712 1 32.75 15 ALA B CA 1
ATOM 4294 C C . ALA B 1 15 ? -46.518 45.502 26.92 1 32.75 15 ALA B C 1
ATOM 4296 O O . ALA B 1 15 ? -46.463 44.925 28.008 1 32.75 15 ALA B O 1
ATOM 4297 N N . THR B 1 16 ? -46.245 44.753 25.927 1 35.49 16 THR B N 1
ATOM 4298 C CA . THR B 1 16 ? -45.106 43.846 26.019 1 35.49 16 THR B CA 1
ATOM 4299 C C . THR B 1 16 ? -43.872 44.578 26.538 1 35.49 16 THR B C 1
ATOM 4301 O O . THR B 1 16 ? -43.419 45.55 25.93 1 35.49 16 THR B O 1
ATOM 4304 N N . SER B 1 17 ? -43.788 44.746 27.843 1 34.09 17 SER B N 1
ATOM 4305 C CA . SER B 1 17 ? -42.482 45.164 28.341 1 34.09 17 SER B CA 1
ATOM 4306 C C . SER B 1 17 ? -41.354 44.506 27.554 1 34.09 17 SER B C 1
ATOM 4308 O O . SER B 1 17 ? -41.316 43.281 27.419 1 34.09 17 SER B O 1
ATOM 4310 N N . ALA B 1 18 ? -40.917 45.138 26.531 1 38.34 18 ALA B N 1
ATOM 4311 C CA . ALA B 1 18 ? -39.624 44.744 25.978 1 38.34 18 ALA B CA 1
ATOM 4312 C C . ALA B 1 18 ? -38.649 44.355 27.085 1 38.34 18 ALA B C 1
ATOM 4314 O O . ALA B 1 18 ? -38.22 45.205 27.869 1 38.34 18 ALA B O 1
ATOM 4315 N N . SER B 1 19 ? -38.831 43.284 27.82 1 39.61 19 SER B N 1
ATOM 4316 C CA . SER B 1 19 ? -37.737 42.84 28.679 1 39.61 19 SER B CA 1
ATOM 4317 C C . SER B 1 19 ? -36.383 43.202 28.079 1 39.61 19 SER B C 1
ATOM 4319 O O . SER B 1 19 ? -36.086 42.839 26.939 1 39.61 19 SER B O 1
ATOM 4321 N N . ALA B 1 20 ? -35.855 44.232 28.319 1 45.13 20 ALA B N 1
ATOM 4322 C CA . ALA B 1 20 ? -34.472 44.564 27.985 1 45.13 20 ALA B CA 1
ATOM 4323 C C . ALA B 1 20 ? -33.599 43.312 27.96 1 45.13 20 ALA B C 1
ATOM 4325 O O . ALA B 1 20 ? -33.523 42.581 28.95 1 45.13 20 ALA B O 1
ATOM 4326 N N . ALA B 1 21 ? -33.456 42.63 26.881 1 57.87 21 ALA B N 1
ATOM 4327 C CA . ALA B 1 21 ? -32.623 41.444 26.697 1 57.87 21 ALA B CA 1
ATOM 4328 C C . ALA B 1 21 ? -31.373 41.511 27.57 1 57.87 21 ALA B C 1
ATOM 4330 O O . ALA B 1 21 ? -30.613 42.479 27.503 1 57.87 21 ALA B O 1
ATOM 4331 N N . GLU B 1 22 ? -31.338 40.879 28.793 1 78.22 22 GLU B N 1
ATOM 4332 C CA . GLU B 1 22 ? -30.265 40.794 29.779 1 78.22 22 GLU B CA 1
ATOM 4333 C C . GLU B 1 22 ? -28.935 40.441 29.118 1 78.22 22 GLU B C 1
ATOM 4335 O O . GLU B 1 22 ? -28.889 39.609 28.209 1 78.22 22 GLU B O 1
ATOM 4340 N N . ASN B 1 23 ? -27.878 41.283 29.372 1 90.65 23 ASN B N 1
ATOM 4341 C CA . ASN B 1 23 ? -26.525 41.039 28.882 1 90.65 23 ASN B CA 1
ATOM 4342 C C . ASN B 1 23 ? -26.032 39.648 29.269 1 90.65 23 ASN B C 1
ATOM 4344 O O . ASN B 1 23 ? -26.362 39.144 30.344 1 90.65 23 ASN B O 1
ATOM 4348 N N . VAL B 1 24 ? -25.429 38.972 28.359 1 95.79 24 VAL B N 1
ATOM 4349 C CA . VAL B 1 24 ? -24.762 37.715 28.684 1 95.79 24 VAL B CA 1
ATOM 4350 C C . VAL B 1 24 ? -23.64 37.97 29.688 1 95.79 24 VAL B C 1
ATOM 4352 O O . VAL B 1 24 ? -22.916 38.963 29.58 1 95.79 24 VAL B O 1
ATOM 4355 N N . LYS B 1 25 ? -23.482 37.157 30.649 1 95.44 25 LYS B N 1
ATOM 4356 C CA . LYS B 1 25 ? -22.447 37.313 31.667 1 95.44 25 LYS B CA 1
ATOM 4357 C C . LYS B 1 25 ? -21.283 36.358 31.418 1 95.44 25 LYS B C 1
ATOM 4359 O O . LYS B 1 25 ? -21.489 35.212 31.013 1 95.44 25 LYS B O 1
ATOM 4364 N N . ALA B 1 26 ? -20.08 36.899 31.65 1 97.06 26 ALA B N 1
ATOM 4365 C CA . ALA B 1 26 ? -18.861 36.102 31.545 1 97.06 26 ALA B CA 1
ATOM 4366 C C . ALA B 1 26 ? -17.858 36.488 32.629 1 97.06 26 ALA B C 1
ATOM 4368 O O . ALA B 1 26 ? -17.821 37.641 33.067 1 97.06 26 ALA B O 1
ATOM 4369 N N . THR B 1 27 ? -17.108 35.526 33.104 1 97.06 27 THR B N 1
ATOM 4370 C CA . THR B 1 27 ? -16.038 35.77 34.065 1 97.06 27 THR B CA 1
ATOM 4371 C C . THR B 1 27 ? -14.708 35.236 33.542 1 97.06 27 THR B C 1
ATOM 4373 O O . THR B 1 27 ? -14.607 34.066 33.166 1 97.06 27 THR B O 1
ATOM 4376 N N . VAL B 1 28 ? -13.735 36.111 33.478 1 97.34 28 VAL B N 1
ATOM 4377 C CA . VAL B 1 28 ? -12.359 35.709 33.208 1 97.34 28 VAL B CA 1
ATOM 4378 C C . VAL B 1 28 ? -11.6 35.548 34.524 1 97.34 28 VAL B C 1
ATOM 4380 O O . VAL B 1 28 ? -11.47 36.503 35.293 1 97.34 28 VAL B O 1
ATOM 4383 N N . HIS B 1 29 ? -11.118 34.392 34.74 1 97.16 29 HIS B N 1
ATOM 4384 C CA . HIS B 1 29 ? -10.421 34.117 35.992 1 97.16 29 HIS B CA 1
ATOM 4385 C C . HIS B 1 29 ? -8.941 34.47 35.887 1 97.16 29 HIS B C 1
ATOM 4387 O O . HIS B 1 29 ? -8.088 33.581 35.832 1 97.16 29 HIS B O 1
ATOM 4393 N N . ALA B 1 30 ? -8.669 35.715 35.958 1 96.09 30 ALA B N 1
ATOM 4394 C CA . ALA B 1 30 ? -7.304 36.221 35.834 1 96.09 30 ALA B CA 1
ATOM 4395 C C . ALA B 1 30 ? -6.457 35.813 37.036 1 96.09 30 ALA B C 1
ATOM 4397 O O . ALA B 1 30 ? -5.227 35.902 36.995 1 96.09 30 ALA B O 1
ATOM 4398 N N . ASP B 1 31 ? -7.079 35.318 38.064 1 95.14 31 ASP B N 1
ATOM 4399 C CA . ASP B 1 31 ? -6.413 34.868 39.282 1 95.14 31 ASP B CA 1
ATOM 4400 C C . ASP B 1 31 ? -6.118 33.371 39.225 1 95.14 31 ASP B C 1
ATOM 4402 O O . ASP B 1 31 ? -5.544 32.81 40.161 1 95.14 31 ASP B O 1
ATOM 4406 N N . GLN B 1 32 ? -6.499 32.74 38.199 1 95.44 32 GLN B N 1
ATOM 4407 C CA . GLN B 1 32 ? -6.282 31.308 38.025 1 95.44 32 GLN B CA 1
ATOM 4408 C C . GLN B 1 32 ? -5.491 31.021 36.752 1 95.44 32 GLN B C 1
ATOM 4410 O O . GLN B 1 32 ? -6.019 30.437 35.804 1 95.44 32 GLN B O 1
ATOM 4415 N N . ALA B 1 33 ? -4.231 31.308 36.783 1 93.75 33 ALA B N 1
ATOM 4416 C CA . ALA B 1 33 ? -3.37 31.136 35.615 1 93.75 33 ALA B CA 1
ATOM 4417 C C . ALA B 1 33 ? -3.241 29.663 35.242 1 93.75 33 ALA B C 1
ATOM 4419 O O . ALA B 1 33 ? -3.004 28.815 36.106 1 93.75 33 ALA B O 1
ATOM 4420 N N . GLY B 1 34 ? -3.542 29.388 33.988 1 95.7 34 GLY B N 1
ATOM 4421 C CA . GLY B 1 34 ? -3.331 28.046 33.47 1 95.7 34 GLY B CA 1
ATOM 4422 C C . GLY B 1 34 ? -1.961 27.856 32.846 1 95.7 34 GLY B C 1
ATOM 4423 O O . GLY B 1 34 ? -0.989 28.487 33.265 1 95.7 34 GLY B O 1
ATOM 4424 N N . ALA B 1 35 ? -1.869 26.913 31.899 1 96.7 35 ALA B N 1
ATOM 4425 C CA . ALA B 1 35 ? -0.615 26.612 31.213 1 96.7 35 ALA B CA 1
ATOM 4426 C C . ALA B 1 35 ? -0.3 27.668 30.158 1 96.7 35 ALA B C 1
ATOM 4428 O O . ALA B 1 35 ? -1.186 28.415 29.735 1 96.7 35 ALA B O 1
ATOM 4429 N N . LYS B 1 36 ? 0.919 27.751 29.778 1 97.88 36 LYS B N 1
ATOM 4430 C CA . LYS B 1 36 ? 1.358 28.627 28.696 1 97.88 36 LYS B CA 1
ATOM 4431 C C . LYS B 1 36 ? 0.835 28.141 27.347 1 97.88 36 LYS B C 1
ATOM 4433 O O . LYS B 1 36 ? 0.843 26.94 27.069 1 97.88 36 LYS B O 1
ATOM 4438 N N . ILE B 1 37 ? 0.31 29.033 26.542 1 98.5 37 ILE B N 1
ATOM 4439 C CA . ILE B 1 37 ? -0.082 28.743 25.166 1 98.5 37 ILE B CA 1
ATOM 4440 C C . ILE B 1 37 ? 1.148 28.775 24.262 1 98.5 37 ILE B C 1
ATOM 4442 O O . ILE B 1 37 ? 1.649 29.849 23.922 1 98.5 37 ILE B O 1
ATOM 4446 N N . ASN B 1 38 ? 1.612 27.596 23.891 1 98.17 38 ASN B N 1
ATOM 4447 C CA . ASN B 1 38 ? 2.78 27.523 23.02 1 98.17 38 ASN B CA 1
ATOM 4448 C C . ASN B 1 38 ? 2.516 28.182 21.67 1 98.17 38 ASN B C 1
ATOM 4450 O O . ASN B 1 38 ? 1.444 28.007 21.088 1 98.17 38 ASN B O 1
ATOM 4454 N N . LYS B 1 39 ? 3.481 28.939 21.215 1 98.35 39 LYS B N 1
ATOM 4455 C CA . LYS B 1 39 ? 3.291 29.574 19.914 1 98.35 39 LYS B CA 1
ATOM 4456 C C . LYS B 1 39 ? 3.084 28.532 18.819 1 98.35 39 LYS B C 1
ATOM 4458 O O . LYS B 1 39 ? 2.432 28.807 17.809 1 98.35 39 LYS B O 1
ATOM 4463 N N . GLU B 1 40 ? 3.586 27.314 19.071 1 98.52 40 GLU B N 1
ATOM 4464 C CA . GLU B 1 40 ? 3.507 26.241 18.085 1 98.52 40 GLU B CA 1
ATOM 4465 C C . GLU B 1 40 ? 2.059 25.834 17.828 1 98.52 40 GLU B C 1
ATOM 4467 O O . GLU B 1 40 ? 1.768 25.134 16.856 1 98.52 40 GLU B O 1
ATOM 4472 N N . ILE B 1 41 ? 1.101 26.272 18.624 1 98.54 41 ILE B N 1
ATOM 4473 C CA . ILE B 1 41 ? -0.321 26.022 18.413 1 98.54 41 ILE B CA 1
ATOM 4474 C C . ILE B 1 41 ? -0.785 26.725 17.139 1 98.54 41 ILE B C 1
ATOM 4476 O O . ILE B 1 41 ? -1.793 26.341 16.543 1 98.54 41 ILE B O 1
ATOM 4480 N N . TYR B 1 42 ? -0.023 27.697 16.697 1 98.56 42 TYR B N 1
ATOM 4481 C CA . TYR B 1 42 ? -0.368 28.475 15.513 1 98.56 42 TYR B CA 1
ATOM 4482 C C . TYR B 1 42 ? 0.486 28.064 14.321 1 98.56 42 TYR B C 1
ATOM 4484 O O . TYR B 1 42 ? 0.819 28.894 13.471 1 98.56 42 TYR B O 1
ATOM 4492 N N . GLY B 1 43 ? 0.872 26.772 14.25 1 98.43 43 GLY B N 1
ATOM 4493 C CA . GLY B 1 43 ? 1.733 26.246 13.203 1 98.43 43 GLY B CA 1
ATOM 4494 C C . GLY B 1 43 ? 1.023 26.081 11.873 1 98.43 43 GLY B C 1
ATOM 4495 O O . GLY B 1 43 ? -0.203 26.184 11.801 1 98.43 43 GLY B O 1
ATOM 4496 N N . GLN B 1 44 ? 1.859 25.878 10.84 1 98.32 44 GLN B N 1
ATOM 4497 C CA . GLN B 1 44 ? 1.393 25.731 9.466 1 98.32 44 GLN B CA 1
ATOM 4498 C C . GLN B 1 44 ? 1.851 24.404 8.868 1 98.32 44 GLN B C 1
ATOM 4500 O O . GLN B 1 44 ? 2.924 23.902 9.208 1 98.32 44 GLN B O 1
ATOM 4505 N N . PHE B 1 45 ? 1.018 23.893 8 1 97.88 45 PHE B N 1
ATOM 4506 C CA . PHE B 1 45 ? 1.307 22.641 7.31 1 97.88 45 PHE B CA 1
ATOM 4507 C C . PHE B 1 45 ? 1.451 22.87 5.81 1 97.88 45 PHE B C 1
ATOM 4509 O O . PHE B 1 45 ? 0.621 23.546 5.197 1 97.88 45 PHE B O 1
ATOM 4516 N N . SER B 1 46 ? 2.572 22.354 5.225 1 97.72 46 SER B N 1
ATOM 4517 C CA . SER B 1 46 ? 2.792 22.392 3.782 1 97.72 46 SER B CA 1
ATOM 4518 C C . SER B 1 46 ? 3.084 21 3.231 1 97.72 46 SER B C 1
ATOM 4520 O O . SER B 1 46 ? 3.757 20.198 3.882 1 97.72 46 SER B O 1
ATOM 4522 N N . GLU B 1 47 ? 2.574 20.725 2.109 1 95.92 47 GLU B N 1
ATOM 4523 C CA . GLU B 1 47 ? 2.743 19.458 1.403 1 95.92 47 GLU B CA 1
ATOM 4524 C C . GLU B 1 47 ? 2.824 19.675 -0.106 1 95.92 47 GLU B C 1
ATOM 4526 O O . GLU B 1 47 ? 2.284 20.653 -0.628 1 95.92 47 GLU B O 1
ATOM 4531 N N . HIS B 1 48 ? 3.576 18.819 -0.759 1 95.37 48 HIS B N 1
ATOM 4532 C CA . HIS B 1 48 ? 3.523 18.8 -2.216 1 95.37 48 HIS B CA 1
ATOM 4533 C C . HIS B 1 48 ? 2.151 18.356 -2.712 1 95.37 48 HIS B C 1
ATOM 4535 O O . HIS B 1 48 ? 1.982 17.213 -3.143 1 95.37 48 HIS B O 1
ATOM 4541 N N . LEU B 1 49 ? 1.23 19.227 -2.665 1 95.17 49 LEU B N 1
ATOM 4542 C CA . LEU B 1 49 ? -0.175 19.046 -3.011 1 95.17 49 LEU B CA 1
ATOM 4543 C C . LEU B 1 49 ? -0.713 20.264 -3.754 1 95.17 49 LEU B C 1
ATOM 4545 O O . LEU B 1 49 ? -0.644 21.386 -3.248 1 95.17 49 LEU B O 1
ATOM 4549 N N . GLY B 1 50 ? -1.227 20.004 -4.947 1 93.77 50 GLY B N 1
ATOM 4550 C CA . GLY B 1 50 ? -1.675 21.122 -5.761 1 93.77 50 GLY B CA 1
ATOM 4551 C C . GLY B 1 50 ? -0.596 22.163 -5.991 1 93.77 50 GLY B C 1
ATOM 4552 O O . GLY B 1 50 ? 0.517 21.831 -6.404 1 93.77 50 GLY B O 1
ATOM 4553 N N . SER B 1 51 ? -0.973 23.413 -5.724 1 95.27 51 SER B N 1
ATOM 4554 C CA . SER B 1 51 ? -0.015 24.492 -5.946 1 95.27 51 SER B CA 1
ATOM 4555 C C . SER B 1 51 ? 0.492 25.061 -4.626 1 95.27 51 SER B C 1
ATOM 4557 O O . SER B 1 51 ? 0.868 26.233 -4.552 1 95.27 51 SER B O 1
ATOM 4559 N N . CYS B 1 52 ? 0.452 24.209 -3.586 1 97.02 52 CYS B N 1
ATOM 4560 C CA . CYS B 1 52 ? 0.925 24.677 -2.288 1 97.02 52 CYS B CA 1
ATOM 4561 C C . CYS B 1 52 ? 2.403 25.045 -2.346 1 97.02 52 CYS B C 1
ATOM 4563 O O . CYS B 1 52 ? 2.793 26.134 -1.921 1 97.02 52 CYS B O 1
ATOM 4565 N N . ILE B 1 53 ? 3.175 24.093 -2.919 1 97.33 53 ILE B N 1
ATOM 4566 C CA . ILE B 1 53 ? 4.606 24.347 -3.046 1 97.33 53 ILE B CA 1
ATOM 4567 C C . ILE B 1 53 ? 4.876 25.167 -4.306 1 97.33 53 ILE B C 1
ATOM 4569 O O . ILE B 1 53 ? 5.138 26.37 -4.227 1 97.33 53 ILE B O 1
ATOM 4573 N N . TYR B 1 54 ? 4.604 24.584 -5.416 1 96.01 54 TYR B N 1
ATOM 4574 C CA . TYR B 1 54 ? 4.882 25.238 -6.69 1 96.01 54 TYR B CA 1
ATOM 4575 C C . TYR B 1 54 ? 3.768 26.209 -7.06 1 96.01 54 TYR B C 1
ATOM 4577 O O . TYR B 1 54 ? 2.621 25.801 -7.26 1 96.01 54 TYR B O 1
ATOM 4585 N N . GLY B 1 55 ? 4.114 27.425 -7.109 1 96.43 55 GLY B N 1
ATOM 4586 C CA . GLY B 1 55 ? 3.144 28.484 -7.344 1 96.43 55 GLY B CA 1
ATOM 4587 C C . GLY B 1 55 ? 2.688 29.168 -6.069 1 96.43 55 GLY B C 1
ATOM 4588 O O . GLY B 1 55 ? 2.141 30.272 -6.113 1 96.43 55 GLY B O 1
ATOM 4589 N N . GLY B 1 56 ? 2.874 28.487 -4.94 1 97.9 56 GLY B N 1
ATOM 4590 C CA . GLY B 1 56 ? 2.542 29.048 -3.64 1 97.9 56 GLY B CA 1
ATOM 4591 C C . GLY B 1 56 ? 3.758 29.516 -2.864 1 97.9 56 GLY B C 1
ATOM 4592 O O . GLY B 1 56 ? 4.112 30.697 -2.907 1 97.9 56 GLY B O 1
ATOM 4593 N N . LEU B 1 57 ? 4.509 28.551 -2.381 1 98.55 57 LEU B N 1
ATOM 4594 C CA . LEU B 1 57 ? 5.706 28.899 -1.623 1 98.55 57 LEU B CA 1
ATOM 4595 C C . LEU B 1 57 ? 6.885 29.155 -2.556 1 98.55 57 LEU B C 1
ATOM 4597 O O . LEU B 1 57 ? 7.732 30.005 -2.274 1 98.55 57 LEU B O 1
ATOM 4601 N N . TRP B 1 58 ? 6.906 28.473 -3.667 1 98.35 58 TRP B N 1
ATOM 4602 C CA . TRP B 1 58 ? 8.07 28.413 -4.546 1 98.35 58 TRP B CA 1
ATOM 4603 C C . TRP B 1 58 ? 7.675 28.699 -5.991 1 98.35 58 TRP B C 1
ATOM 4605 O O . TRP B 1 58 ? 6.744 28.088 -6.52 1 98.35 58 TRP B O 1
ATOM 4615 N N . VAL B 1 59 ? 8.383 29.586 -6.657 1 98.01 59 VAL B N 1
ATOM 4616 C CA . VAL B 1 59 ? 8.122 29.878 -8.062 1 98.01 59 VAL B CA 1
ATOM 4617 C C . VAL B 1 59 ? 9.417 29.768 -8.863 1 98.01 59 VAL B C 1
ATOM 4619 O O . VAL B 1 59 ? 9.404 29.859 -10.093 1 98.01 59 VAL B O 1
ATOM 4622 N N . GLY B 1 60 ? 10.519 29.568 -8.176 1 96.41 60 GLY B N 1
ATOM 4623 C CA . GLY B 1 60 ? 11.809 29.47 -8.839 1 96.41 60 GLY B CA 1
ATOM 4624 C C . GLY B 1 60 ? 12.507 30.808 -8.988 1 96.41 60 GLY B C 1
ATOM 4625 O O . GLY B 1 60 ? 11.855 31.854 -9.016 1 96.41 60 GLY B O 1
ATOM 4626 N N . GLU B 1 61 ? 13.752 30.768 -9.176 1 95.73 61 GLU B N 1
ATOM 4627 C CA . GLU B 1 61 ? 14.578 31.972 -9.195 1 95.73 61 GLU B CA 1
ATOM 4628 C C . GLU B 1 61 ? 14.38 32.757 -10.489 1 95.73 61 GLU B C 1
ATOM 4630 O O . GLU B 1 61 ? 14.535 33.979 -10.509 1 95.73 61 GLU B O 1
ATOM 4635 N N . ASN B 1 62 ? 13.986 32.108 -11.557 1 95.06 62 ASN B N 1
ATOM 4636 C CA . ASN B 1 62 ? 13.863 32.754 -12.86 1 95.06 62 ASN B CA 1
ATOM 4637 C C . ASN B 1 62 ? 12.405 33.035 -13.211 1 95.06 62 ASN B C 1
ATOM 4639 O O . ASN B 1 62 ? 12.081 33.303 -14.37 1 95.06 62 ASN B O 1
ATOM 4643 N N . SER B 1 63 ? 11.594 32.999 -12.232 1 96.29 63 SER B N 1
ATOM 4644 C CA . SER B 1 63 ? 10.166 33.218 -12.44 1 96.29 63 SER B CA 1
ATOM 4645 C C . SER B 1 63 ? 9.864 34.69 -12.699 1 96.29 63 SER B C 1
ATOM 4647 O O . SER B 1 63 ? 10.546 35.571 -12.17 1 96.29 63 SER B O 1
ATOM 4649 N N . GLN B 1 64 ? 8.826 34.957 -13.488 1 96.71 64 GLN B N 1
ATOM 4650 C CA . GLN B 1 64 ? 8.332 36.315 -13.685 1 96.71 64 GLN B CA 1
ATOM 4651 C C . GLN B 1 64 ? 7.584 36.813 -12.451 1 96.71 64 GLN B C 1
ATOM 4653 O O . GLN B 1 64 ? 7.369 38.017 -12.293 1 96.71 64 GLN B O 1
ATOM 4658 N N . ILE B 1 65 ? 7.171 35.918 -11.64 1 98.24 65 ILE B N 1
ATOM 4659 C CA . ILE B 1 65 ? 6.565 36.281 -10.364 1 98.24 65 ILE B CA 1
ATOM 4660 C C . ILE B 1 65 ? 7.649 36.739 -9.39 1 98.24 65 ILE B C 1
ATOM 4662 O O . ILE B 1 65 ? 8.641 36.037 -9.182 1 98.24 65 ILE B O 1
ATOM 4666 N N . PRO B 1 66 ? 7.53 37.958 -8.792 1 98.22 66 PRO B N 1
ATOM 4667 C CA . PRO B 1 66 ? 8.552 38.44 -7.861 1 98.22 66 PRO B CA 1
ATOM 4668 C C . PRO B 1 66 ? 8.902 37.414 -6.785 1 98.22 66 PRO B C 1
ATOM 4670 O O . PRO B 1 66 ? 8.007 36.81 -6.189 1 98.22 66 PRO B O 1
ATOM 4673 N N . ASN B 1 67 ? 10.193 37.156 -6.576 1 98.31 67 ASN B N 1
ATOM 4674 C CA . ASN B 1 67 ? 10.633 36.109 -5.659 1 98.31 67 ASN B CA 1
ATOM 4675 C C . ASN B 1 67 ? 11.931 36.491 -4.954 1 98.31 67 ASN B C 1
ATOM 4677 O O . ASN B 1 67 ? 12.631 37.408 -5.386 1 98.31 67 ASN B O 1
ATOM 4681 N N . ILE B 1 68 ? 12.181 35.954 -3.873 1 98.25 68 ILE B N 1
ATOM 4682 C CA . ILE B 1 68 ? 13.436 36.022 -3.131 1 98.25 68 ILE B CA 1
ATOM 4683 C C . ILE B 1 68 ? 14.15 34.674 -3.202 1 98.25 68 ILE B C 1
ATOM 4685 O O . ILE B 1 68 ? 13.838 33.758 -2.437 1 98.25 68 ILE B O 1
ATOM 4689 N N . ASN B 1 69 ? 15.126 34.533 -4.113 1 96.75 69 ASN B N 1
ATOM 4690 C CA . ASN B 1 69 ? 15.863 33.287 -4.301 1 96.75 69 ASN B CA 1
ATOM 4691 C C . ASN B 1 69 ? 14.927 32.124 -4.616 1 96.75 69 ASN B C 1
ATOM 4693 O O . ASN B 1 69 ? 15.066 31.039 -4.05 1 96.75 69 ASN B O 1
ATOM 4697 N N . GLY B 1 70 ? 13.872 32.437 -5.295 1 98.15 70 GLY B N 1
ATOM 4698 C CA . GLY B 1 70 ? 12.949 31.406 -5.74 1 98.15 70 GLY B CA 1
ATOM 4699 C C . GLY B 1 70 ? 11.675 31.35 -4.919 1 98.15 70 GLY B C 1
ATOM 4700 O O . GLY B 1 70 ? 10.664 30.806 -5.367 1 98.15 70 GLY B O 1
ATOM 4701 N N . TYR B 1 71 ? 11.675 31.897 -3.706 1 98.74 71 TYR B N 1
ATOM 4702 C CA . TYR B 1 71 ? 10.487 31.937 -2.861 1 98.74 71 TYR B CA 1
ATOM 4703 C C . TYR B 1 71 ? 9.541 33.048 -3.302 1 98.74 71 TYR B C 1
ATOM 4705 O O . TYR B 1 71 ? 9.963 34.191 -3.495 1 98.74 71 TYR B O 1
ATOM 4713 N N . ARG B 1 72 ? 8.361 32.703 -3.422 1 98.75 72 ARG B N 1
ATOM 4714 C CA . ARG B 1 72 ? 7.408 33.72 -3.853 1 98.75 72 ARG B CA 1
ATOM 4715 C C . ARG B 1 72 ? 7.364 34.883 -2.867 1 98.75 72 ARG B C 1
ATOM 4717 O O . ARG B 1 72 ? 7.006 34.702 -1.702 1 98.75 72 ARG B O 1
ATOM 4724 N N . LYS B 1 73 ? 7.633 36.063 -3.218 1 98.65 73 LYS B N 1
ATOM 4725 C CA . LYS B 1 73 ? 7.917 37.193 -2.338 1 98.65 73 LYS B CA 1
ATOM 4726 C C . LYS B 1 73 ? 6.678 37.598 -1.546 1 98.65 73 LYS B C 1
ATOM 4728 O O . LYS B 1 73 ? 6.751 37.807 -0.333 1 98.65 73 LYS B O 1
ATOM 4733 N N . ASP B 1 74 ? 5.552 37.761 -2.183 1 98.61 74 ASP B N 1
ATOM 4734 C CA . ASP B 1 74 ? 4.347 38.232 -1.507 1 98.61 74 ASP B CA 1
ATOM 4735 C C . ASP B 1 74 ? 3.879 37.227 -0.456 1 98.61 74 ASP B C 1
ATOM 4737 O O . ASP B 1 74 ? 3.476 37.613 0.643 1 98.61 74 ASP B O 1
ATOM 4741 N N . VAL B 1 75 ? 3.958 35.96 -0.738 1 98.81 75 VAL B N 1
ATOM 4742 C CA . VAL B 1 75 ? 3.613 34.915 0.219 1 98.81 75 VAL B CA 1
ATOM 4743 C C . VAL B 1 75 ? 4.59 34.945 1.392 1 98.81 75 VAL B C 1
ATOM 4745 O O . VAL B 1 75 ? 4.18 34.876 2.553 1 98.81 75 VAL B O 1
ATOM 4748 N N . PHE B 1 76 ? 5.859 35.077 1.091 1 98.66 76 PHE B N 1
ATOM 4749 C CA . PHE B 1 76 ? 6.887 35.159 2.122 1 98.66 76 PHE B CA 1
ATOM 4750 C C . PHE B 1 76 ? 6.596 36.3 3.088 1 98.66 76 PHE B C 1
ATOM 4752 O O . PHE B 1 76 ? 6.629 36.113 4.306 1 98.66 76 PHE B O 1
ATOM 4759 N N . GLU B 1 77 ? 6.321 37.42 2.581 1 98.71 77 GLU B N 1
ATOM 4760 C CA . GLU B 1 77 ? 6.074 38.602 3.402 1 98.71 77 GLU B CA 1
ATOM 4761 C C . GLU B 1 77 ? 4.826 38.426 4.263 1 98.71 77 GLU B C 1
ATOM 4763 O O . GLU B 1 77 ? 4.795 38.858 5.417 1 98.71 77 GLU B O 1
ATOM 4768 N N . ALA B 1 78 ? 3.835 37.818 3.669 1 98.72 78 ALA B N 1
ATOM 4769 C CA . ALA B 1 78 ? 2.609 37.573 4.425 1 98.72 78 ALA B CA 1
ATOM 4770 C C . ALA B 1 78 ? 2.865 36.623 5.592 1 98.72 78 ALA B C 1
ATOM 4772 O O . ALA B 1 78 ? 2.353 36.831 6.694 1 98.72 78 ALA B O 1
ATOM 4773 N N . LEU B 1 79 ? 3.622 35.583 5.366 1 98.76 79 LEU B N 1
ATOM 4774 C CA . LEU B 1 79 ? 3.913 34.608 6.411 1 98.76 79 LEU B CA 1
ATOM 4775 C C . LEU B 1 79 ? 4.815 35.212 7.483 1 98.76 79 LEU B C 1
ATOM 4777 O O . LEU B 1 79 ? 4.67 34.903 8.668 1 98.76 79 LEU B O 1
ATOM 4781 N N . LYS B 1 80 ? 5.756 36.014 7.033 1 98.03 80 LYS B N 1
ATOM 4782 C CA . LYS B 1 80 ? 6.608 36.72 7.986 1 98.03 80 LYS B CA 1
ATOM 4783 C C . LYS B 1 80 ? 5.782 37.621 8.899 1 98.03 80 LYS B C 1
ATOM 4785 O O . LYS B 1 80 ? 6.012 37.665 10.109 1 98.03 80 LYS B O 1
ATOM 4790 N N . ALA B 1 81 ? 4.868 38.306 8.272 1 97.76 81 ALA B N 1
ATOM 4791 C CA . ALA B 1 81 ? 3.993 39.188 9.039 1 97.76 81 ALA B CA 1
ATOM 4792 C C . ALA B 1 81 ? 3.153 38.396 10.037 1 97.76 81 ALA B C 1
ATOM 4794 O O . ALA B 1 81 ? 2.849 38.885 11.128 1 97.76 81 ALA B O 1
ATOM 4795 N N . LEU B 1 82 ? 2.829 37.226 9.729 1 97.27 82 LEU B N 1
ATOM 4796 C CA . LEU B 1 82 ? 2.005 36.364 10.57 1 97.27 82 LEU B CA 1
ATOM 4797 C C . LEU B 1 82 ? 2.832 35.754 11.698 1 97.27 82 LEU B C 1
ATOM 4799 O O . LEU B 1 82 ? 2.277 35.224 12.662 1 97.27 82 LEU B O 1
ATOM 4803 N N . GLN B 1 83 ? 4.108 35.87 11.598 1 96.29 83 GLN B N 1
ATOM 4804 C CA . GLN B 1 83 ? 5.017 35.32 12.598 1 96.29 83 GLN B CA 1
ATOM 4805 C C . GLN B 1 83 ? 4.741 33.838 12.835 1 96.29 83 GLN B C 1
ATOM 4807 O O . GLN B 1 83 ? 4.556 33.411 13.977 1 96.29 83 GLN B O 1
ATOM 4812 N N . ILE B 1 84 ? 4.677 33.056 11.731 1 97.74 84 ILE B N 1
ATOM 4813 C CA . ILE B 1 84 ? 4.373 31.638 11.89 1 97.74 84 ILE B CA 1
ATOM 4814 C C . ILE B 1 84 ? 5.49 30.956 12.678 1 97.74 84 ILE B C 1
ATOM 4816 O O . ILE B 1 84 ? 6.673 31.176 12.407 1 97.74 84 ILE B O 1
ATOM 4820 N N . PRO B 1 85 ? 5.158 30.204 13.668 1 98.34 85 PRO B N 1
ATOM 4821 C CA . PRO B 1 85 ? 6.168 29.667 14.583 1 98.34 85 PRO B CA 1
ATOM 4822 C C . PRO B 1 85 ? 6.755 28.342 14.101 1 98.34 85 PRO B C 1
ATOM 4824 O O . PRO B 1 85 ? 7.873 27.984 14.479 1 98.34 85 PRO B O 1
ATOM 4827 N N . VAL B 1 86 ? 5.957 27.547 13.33 1 98.52 86 VAL B N 1
ATOM 4828 C CA . VAL B 1 86 ? 6.369 26.235 12.843 1 98.52 86 VAL B CA 1
ATOM 4829 C C . VAL B 1 86 ? 5.801 25.999 11.446 1 98.52 86 VAL B C 1
ATOM 4831 O O . VAL B 1 86 ? 4.663 26.378 11.159 1 98.52 86 VAL B O 1
ATOM 4834 N N . LEU B 1 87 ? 6.591 25.501 10.565 1 98.71 87 LEU B N 1
ATOM 4835 C CA . LEU B 1 87 ? 6.176 25.057 9.239 1 98.71 87 LEU B CA 1
ATOM 4836 C C . LEU B 1 87 ? 6.525 23.588 9.023 1 98.71 87 LEU B C 1
ATOM 4838 O O . LEU B 1 87 ? 7.691 23.201 9.131 1 98.71 87 LEU B O 1
ATOM 4842 N N . ARG B 1 88 ? 5.506 22.786 8.776 1 98.58 88 ARG B N 1
ATOM 4843 C CA . ARG B 1 88 ? 5.651 21.342 8.624 1 98.58 88 ARG B CA 1
ATOM 4844 C C . ARG B 1 88 ? 5.768 20.955 7.153 1 98.58 88 ARG B C 1
ATOM 4846 O O . ARG B 1 88 ? 5.024 21.463 6.312 1 98.58 88 ARG B O 1
ATOM 4853 N N . TRP B 1 89 ? 6.66 20.081 6.8 1 98.01 89 TRP B N 1
ATOM 4854 C CA . TRP B 1 89 ? 6.964 19.593 5.459 1 98.01 89 TRP B CA 1
ATOM 4855 C C . TRP B 1 89 ? 7.711 18.265 5.519 1 98.01 89 TRP B C 1
ATOM 4857 O O . TRP B 1 89 ? 8.465 18.012 6.461 1 98.01 89 TRP B O 1
ATOM 4867 N N . PRO B 1 90 ? 7.712 17.404 4.48 1 95.22 90 PRO B N 1
ATOM 4868 C CA . PRO B 1 90 ? 6.922 17.444 3.246 1 95.22 90 PRO B CA 1
ATOM 4869 C C . PRO B 1 90 ? 5.445 17.138 3.482 1 95.22 90 PRO B C 1
ATOM 4871 O O . PRO B 1 90 ? 4.584 17.631 2.748 1 95.22 90 PRO B O 1
ATOM 4874 N N . GLY B 1 91 ? 5.276 16.434 4.672 1 81.43 91 GLY B N 1
ATOM 4875 C CA . GLY B 1 91 ? 4.008 16.175 5.334 1 81.43 91 GLY B CA 1
ATOM 4876 C C . GLY B 1 91 ? 3.03 15.403 4.469 1 81.43 91 GLY B C 1
ATOM 4877 O O . GLY B 1 91 ? 3.354 15.029 3.34 1 81.43 91 GLY B O 1
ATOM 4878 N N . GLY B 1 92 ? 1.909 14.992 5.002 1 90.66 92 GLY B N 1
ATOM 4879 C CA . GLY B 1 92 ? 0.823 14.24 4.394 1 90.66 92 GLY B CA 1
ATOM 4880 C C . GLY B 1 92 ? 1.276 12.931 3.775 1 90.66 92 GLY B C 1
ATOM 4881 O O . GLY B 1 92 ? 2.253 12.33 4.227 1 90.66 92 GLY B O 1
ATOM 4882 N N . CYS B 1 93 ? 0.549 12.529 2.833 1 91.5 93 CYS B N 1
ATOM 4883 C CA . CYS B 1 93 ? 0.811 11.249 2.186 1 91.5 93 CYS B CA 1
ATOM 4884 C C . CYS B 1 93 ? 2.077 11.316 1.339 1 91.5 93 CYS B C 1
ATOM 4886 O O . CYS B 1 93 ? 2.713 10.291 1.084 1 91.5 93 CYS B O 1
ATOM 4888 N N . PHE B 1 94 ? 2.469 12.492 1.007 1 93.77 94 PHE B N 1
ATOM 4889 C CA . PHE B 1 94 ? 3.658 12.668 0.182 1 93.77 94 PHE B CA 1
ATOM 4890 C C . PHE B 1 94 ? 4.917 12.305 0.96 1 93.77 94 PHE B C 1
ATOM 4892 O O . PHE B 1 94 ? 5.879 11.787 0.388 1 93.77 94 PHE B O 1
ATOM 4899 N N . ALA B 1 95 ? 4.901 12.539 2.285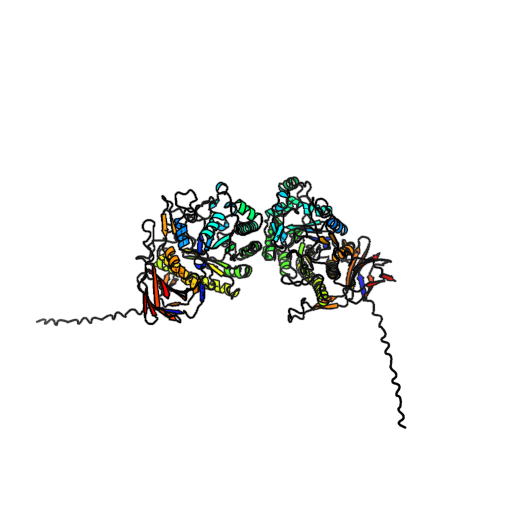 1 94.57 95 ALA B N 1
ATOM 4900 C CA . ALA B 1 95 ? 6.081 12.361 3.127 1 94.57 95 ALA B CA 1
ATOM 4901 C C . ALA B 1 95 ? 6.581 10.92 3.073 1 94.57 95 ALA B C 1
ATOM 4903 O O . ALA B 1 95 ? 7.788 10.673 3.13 1 94.57 95 ALA B O 1
ATOM 4904 N N . ASP B 1 96 ? 5.675 10.003 2.926 1 92.51 96 ASP B N 1
ATOM 4905 C CA . ASP B 1 96 ? 6.056 8.596 3.008 1 92.51 96 ASP B CA 1
ATOM 4906 C C . ASP B 1 96 ? 6.425 8.046 1.633 1 92.51 96 ASP B C 1
ATOM 4908 O O . ASP B 1 96 ? 6.846 6.893 1.512 1 92.51 96 ASP B O 1
ATOM 4912 N N . ASP B 1 97 ? 6.332 8.86 0.609 1 91.59 97 ASP B N 1
ATOM 4913 C CA . ASP B 1 97 ? 6.809 8.543 -0.733 1 91.59 97 ASP B CA 1
ATOM 4914 C C . ASP B 1 97 ? 8.082 9.319 -1.061 1 91.59 97 ASP B C 1
ATOM 4916 O O . ASP B 1 97 ? 8.738 9.049 -2.07 1 91.59 97 ASP B O 1
ATOM 4920 N N . TYR B 1 98 ? 8.37 10.265 -0.217 1 94.02 98 TYR B N 1
ATOM 4921 C CA . TYR B 1 98 ? 9.46 11.192 -0.5 1 94.02 98 TYR B CA 1
ATOM 4922 C C . TYR B 1 98 ? 10.796 10.619 -0.042 1 94.02 98 TYR B C 1
ATOM 4924 O O . TYR B 1 98 ? 10.944 10.224 1.117 1 94.02 98 TYR B O 1
ATOM 4932 N N . HIS B 1 99 ? 11.679 10.531 -0.902 1 95.98 99 HIS B N 1
ATOM 4933 C CA . HIS B 1 99 ? 13.064 10.173 -0.613 1 95.98 99 HIS B CA 1
ATOM 4934 C C . HIS B 1 99 ? 13.98 11.388 -0.719 1 95.98 99 HIS B C 1
ATOM 4936 O O . HIS B 1 99 ? 14.244 11.877 -1.819 1 95.98 99 HIS B O 1
ATOM 4942 N N . TRP B 1 100 ? 14.51 11.838 0.34 1 97.4 100 TRP B N 1
ATOM 4943 C CA . TRP B 1 100 ? 15.07 13.173 0.521 1 97.4 100 TRP B CA 1
ATOM 4944 C C . TRP B 1 100 ? 16.273 13.387 -0.391 1 97.4 100 TRP B C 1
ATOM 4946 O O . TRP B 1 100 ? 16.548 14.513 -0.814 1 97.4 100 TRP B O 1
ATOM 4956 N N . MET B 1 101 ? 16.963 12.321 -0.733 1 97.02 101 MET B N 1
ATOM 4957 C CA . MET B 1 101 ? 18.153 12.465 -1.567 1 97.02 101 MET B CA 1
ATOM 4958 C C . MET B 1 101 ? 17.779 12.903 -2.979 1 97.02 101 MET B C 1
ATOM 4960 O O . MET B 1 101 ? 18.609 13.455 -3.704 1 97.02 101 MET B O 1
ATOM 4964 N N . ASP B 1 102 ? 16.556 12.684 -3.304 1 95.55 102 ASP B N 1
ATOM 4965 C CA . ASP B 1 102 ? 16.07 13.093 -4.618 1 95.55 102 ASP B CA 1
ATOM 4966 C C . ASP B 1 102 ? 15.882 14.606 -4.688 1 95.55 102 ASP B C 1
ATOM 4968 O O . ASP B 1 102 ? 15.754 15.172 -5.776 1 95.55 102 ASP B O 1
ATOM 4972 N N . GLY B 1 103 ? 15.846 15.32 -3.554 1 96.99 103 GLY B N 1
ATOM 4973 C CA . GLY B 1 103 ? 15.552 16.744 -3.511 1 96.99 103 GLY B CA 1
ATOM 4974 C C . GLY B 1 103 ? 16.756 17.59 -3.142 1 96.99 103 GLY B C 1
ATOM 4975 O O . GLY B 1 103 ? 16.608 18.742 -2.726 1 96.99 103 GLY B O 1
ATOM 4976 N N . ILE B 1 104 ? 18.02 17.015 -3.24 1 98.1 104 ILE B N 1
ATOM 4977 C CA . ILE B 1 104 ? 19.215 17.785 -2.915 1 98.1 104 ILE B CA 1
ATOM 4978 C C . ILE B 1 104 ? 20.145 17.83 -4.125 1 98.1 104 ILE B C 1
ATOM 4980 O O . ILE B 1 104 ? 19.944 17.099 -5.098 1 98.1 104 ILE B O 1
ATOM 4984 N N . GLY B 1 105 ? 21.143 18.695 -4.086 1 97.02 105 GLY B N 1
ATOM 4985 C CA . GLY B 1 105 ? 22.062 18.855 -5.202 1 97.02 105 GLY B CA 1
ATOM 4986 C C . GLY B 1 105 ? 21.524 19.761 -6.293 1 97.02 105 GLY B C 1
ATOM 4987 O O . GLY B 1 105 ? 20.505 20.429 -6.106 1 97.02 105 GLY B O 1
ATOM 4988 N N . PRO B 1 106 ? 22.25 19.768 -7.38 1 96.27 106 PRO B N 1
ATOM 4989 C CA . PRO B 1 106 ? 21.793 20.612 -8.487 1 96.27 106 PRO B CA 1
ATOM 4990 C C . PRO B 1 106 ? 20.393 20.243 -8.972 1 96.27 106 PRO B C 1
ATOM 4992 O O . PRO B 1 106 ? 20.102 19.064 -9.189 1 96.27 106 PRO B O 1
ATOM 4995 N N . LYS B 1 107 ? 19.553 21.189 -9.106 1 94.57 107 LYS B N 1
ATOM 4996 C CA . LYS B 1 107 ? 18.15 20.977 -9.453 1 94.57 107 LYS B CA 1
ATOM 4997 C C . LYS B 1 107 ? 18.019 20.186 -10.751 1 94.57 107 LYS B C 1
ATOM 4999 O O . LYS B 1 107 ? 17.114 19.36 -10.892 1 94.57 107 LYS B O 1
ATOM 5004 N N . SER B 1 108 ? 18.939 20.396 -11.694 1 92.64 108 SER B N 1
ATOM 5005 C CA . SER B 1 108 ? 18.891 19.742 -12.997 1 92.64 108 SER B CA 1
ATOM 5006 C C . SER B 1 108 ? 19.146 18.244 -12.874 1 92.64 108 SER B C 1
ATOM 5008 O O . SER B 1 108 ? 18.834 17.478 -13.789 1 92.64 108 SER B O 1
ATOM 5010 N N . GLU B 1 109 ? 19.675 17.829 -11.798 1 93.85 109 GLU B N 1
ATOM 5011 C CA . GLU B 1 109 ? 20.039 16.427 -11.612 1 93.85 109 GLU B CA 1
ATOM 5012 C C . GLU B 1 109 ? 19.043 15.714 -10.703 1 93.85 109 GLU B C 1
ATOM 5014 O O . GLU B 1 109 ? 19.144 14.503 -10.492 1 93.85 109 GLU B O 1
ATOM 5019 N N . ARG B 1 110 ? 18.055 16.388 -10.184 1 94.87 110 ARG B N 1
ATOM 5020 C CA . ARG B 1 110 ? 17.07 15.802 -9.281 1 94.87 110 ARG B CA 1
ATOM 5021 C C . ARG B 1 110 ? 16.018 15.014 -10.055 1 94.87 110 ARG B C 1
ATOM 5023 O O . ARG B 1 110 ? 15.439 15.522 -11.017 1 94.87 110 ARG B O 1
ATOM 5030 N N . PRO B 1 111 ? 15.876 13.785 -9.647 1 91.59 111 PRO B N 1
ATOM 5031 C CA . PRO B 1 111 ? 14.878 12.994 -10.371 1 91.59 111 PRO B CA 1
ATOM 5032 C C . PRO B 1 111 ? 13.451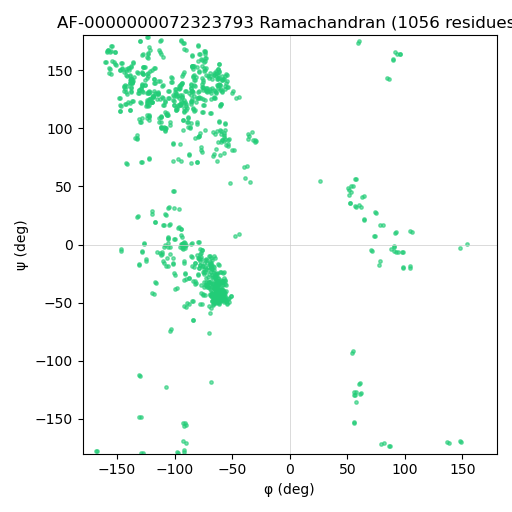 13.479 -10.127 1 91.59 111 PRO B C 1
ATOM 5034 O O . PRO B 1 111 ? 13.118 13.897 -9.014 1 91.59 111 PRO B O 1
ATOM 5037 N N . SER B 1 112 ? 12.669 13.433 -11.137 1 88.19 112 SER B N 1
ATOM 5038 C CA . SER B 1 112 ? 11.252 13.746 -10.982 1 88.19 112 SER B CA 1
ATOM 5039 C C . SER B 1 112 ? 10.484 12.562 -10.406 1 88.19 112 SER B C 1
ATOM 5041 O O . SER B 1 112 ? 10.97 11.429 -10.429 1 88.19 112 SER B O 1
ATOM 5043 N N . LEU B 1 113 ? 9.396 12.869 -9.843 1 83.68 113 LEU B N 1
ATOM 5044 C CA . LEU B 1 113 ? 8.511 11.864 -9.264 1 83.68 113 LEU B CA 1
ATOM 5045 C C . LEU B 1 113 ? 7.054 12.161 -9.605 1 83.68 113 LEU B C 1
ATOM 5047 O O . LEU B 1 113 ? 6.635 13.32 -9.6 1 83.68 113 LEU B O 1
ATOM 5051 N N . ARG B 1 114 ? 6.349 11.125 -9.911 1 81.63 114 ARG B N 1
ATOM 5052 C CA . ARG B 1 114 ? 4.905 11.296 -10.037 1 81.63 114 ARG B CA 1
ATOM 5053 C C . ARG B 1 114 ? 4.232 11.29 -8.668 1 81.63 114 ARG B C 1
ATOM 5055 O O . ARG B 1 114 ? 4.408 10.352 -7.888 1 81.63 114 ARG B O 1
ATOM 5062 N N . ASN B 1 115 ? 3.524 12.232 -8.413 1 85.31 115 ASN B N 1
ATOM 5063 C CA . ASN B 1 115 ? 2.756 12.277 -7.173 1 85.31 115 ASN B CA 1
ATOM 5064 C C . ASN B 1 115 ? 1.512 11.398 -7.252 1 85.31 115 ASN B C 1
ATOM 5066 O O . ASN B 1 115 ? 0.449 11.855 -7.676 1 85.31 115 ASN B O 1
ATOM 5070 N N . ASN B 1 116 ? 1.61 10.267 -6.785 1 79.02 116 ASN B N 1
ATOM 5071 C CA . ASN B 1 116 ? 0.552 9.272 -6.924 1 79.02 116 ASN B CA 1
ATOM 5072 C C . ASN B 1 116 ? -0.596 9.535 -5.954 1 79.02 116 ASN B C 1
ATOM 5074 O O . ASN B 1 116 ? -1.681 8.969 -6.101 1 79.02 116 ASN B O 1
ATOM 5078 N N . ASN B 1 117 ? -0.368 10.385 -5.038 1 80.25 117 ASN B N 1
ATOM 5079 C CA . ASN B 1 117 ? -1.384 10.649 -4.025 1 80.25 117 ASN B CA 1
ATOM 5080 C C . ASN B 1 117 ? -2.321 11.776 -4.451 1 80.25 117 ASN B C 1
ATOM 5082 O O . ASN B 1 117 ? -3.482 11.813 -4.04 1 80.25 117 ASN B O 1
ATOM 5086 N N . TRP B 1 118 ? -1.665 12.636 -5.251 1 83.97 118 TRP B N 1
ATOM 5087 C CA . TRP B 1 118 ? -2.426 13.857 -5.498 1 83.97 118 TRP B CA 1
ATOM 5088 C C . TRP B 1 118 ? -2.426 14.208 -6.982 1 83.97 118 TRP B C 1
ATOM 5090 O O . TRP B 1 118 ? -1.641 15.049 -7.427 1 83.97 118 TRP B O 1
ATOM 5100 N N . GLY B 1 119 ? -3.378 13.76 -7.729 1 75.91 119 GLY B N 1
ATOM 5101 C CA . GLY B 1 119 ? -3.68 14.173 -9.091 1 75.91 119 GLY B CA 1
ATOM 5102 C C . GLY B 1 119 ? -2.662 13.683 -10.103 1 75.91 119 GLY B C 1
ATOM 5103 O O . GLY B 1 119 ? -2.771 13.98 -11.294 1 75.91 119 GLY B O 1
ATOM 5104 N N . GLY B 1 120 ? -1.53 13.028 -9.631 1 77.62 120 GLY B N 1
ATOM 5105 C CA . GLY B 1 120 ? -0.571 12.453 -10.562 1 77.62 120 GLY B CA 1
ATOM 5106 C C . GLY B 1 120 ? 0.391 13.475 -11.135 1 77.62 120 GLY B C 1
ATOM 5107 O O . GLY B 1 120 ? 1.061 13.213 -12.136 1 77.62 120 GLY B O 1
ATOM 5108 N N . THR B 1 121 ? 0.479 14.643 -10.486 1 81.73 121 THR B N 1
ATOM 5109 C CA . THR B 1 121 ? 1.369 15.697 -10.96 1 81.73 121 THR B CA 1
ATOM 5110 C C . THR B 1 121 ? 2.828 15.263 -10.851 1 81.73 121 THR B C 1
ATOM 5112 O O . THR B 1 121 ? 3.189 14.5 -9.953 1 81.73 121 THR B O 1
ATOM 5115 N N . ILE B 1 122 ? 3.592 15.724 -11.733 1 82.52 122 ILE B N 1
ATOM 5116 C CA . ILE B 1 122 ? 5.017 15.412 -11.714 1 82.52 122 ILE B CA 1
ATOM 5117 C C . ILE B 1 122 ? 5.744 16.38 -10.783 1 82.52 122 ILE B C 1
ATOM 5119 O O . ILE B 1 122 ? 5.601 17.598 -10.909 1 82.52 122 ILE B O 1
ATOM 5123 N N . GLU B 1 123 ? 6.404 15.862 -9.849 1 88.16 123 GLU B N 1
ATOM 5124 C CA . GLU B 1 123 ? 7.265 16.576 -8.911 1 88.16 123 GLU B CA 1
ATOM 5125 C C . GLU B 1 123 ? 8.705 16.628 -9.413 1 88.16 123 GLU B C 1
ATOM 5127 O O . GLU B 1 123 ? 9.354 15.59 -9.56 1 88.16 123 GLU B O 1
ATOM 5132 N N . ASP B 1 124 ? 9.206 17.827 -9.654 1 91.08 124 ASP B N 1
ATOM 5133 C CA . ASP B 1 124 ? 10.563 17.918 -10.184 1 91.08 124 ASP B CA 1
ATOM 5134 C C . ASP B 1 124 ? 11.586 18.033 -9.057 1 91.08 124 ASP B C 1
ATOM 5136 O O . ASP B 1 124 ? 12.786 18.161 -9.312 1 91.08 124 ASP B O 1
ATOM 5140 N N . ASN B 1 125 ? 11.115 18.098 -7.817 1 94.73 125 ASN B N 1
ATOM 5141 C CA . ASN B 1 125 ? 11.919 18.098 -6.599 1 94.73 125 ASN B CA 1
ATOM 5142 C C . ASN B 1 125 ? 12.805 19.338 -6.513 1 94.73 125 ASN B C 1
ATOM 5144 O O . ASN B 1 125 ? 13.852 19.314 -5.863 1 94.73 125 ASN B O 1
ATOM 5148 N N . SER B 1 126 ? 12.4 20.398 -7.259 1 96.13 126 SER B N 1
ATOM 5149 C CA . SER B 1 126 ? 13.174 21.632 -7.168 1 96.13 126 SER B CA 1
ATOM 5150 C C . SER B 1 126 ? 13.028 22.277 -5.793 1 96.13 126 SER B C 1
ATOM 5152 O O . SER B 1 126 ? 13.826 23.138 -5.417 1 96.13 126 SER B O 1
ATOM 5154 N N . PHE B 1 127 ? 12.002 21.926 -5.109 1 97.18 127 PHE B N 1
ATOM 5155 C CA . PHE B 1 127 ? 11.835 22.286 -3.706 1 97.18 127 PHE B CA 1
ATOM 5156 C C . PHE B 1 127 ? 12.117 21.09 -2.804 1 97.18 127 PHE B C 1
ATOM 5158 O O . PHE B 1 127 ? 11.305 20.167 -2.716 1 97.18 127 PHE B O 1
ATOM 5165 N N . GLY B 1 128 ? 13.292 21.071 -2.171 1 97.8 128 GLY B N 1
ATOM 5166 C CA . GLY B 1 128 ? 13.719 19.974 -1.316 1 97.8 128 GLY B CA 1
ATOM 5167 C C . GLY B 1 128 ? 14.2 20.433 0.047 1 97.8 128 GLY B C 1
ATOM 5168 O O . GLY B 1 128 ? 13.687 21.411 0.595 1 97.8 128 GLY B O 1
ATOM 5169 N N . THR B 1 129 ? 15.125 19.736 0.6 1 98.62 129 THR B N 1
ATOM 5170 C CA . THR B 1 129 ? 15.605 19.952 1.96 1 98.62 129 THR B CA 1
ATOM 5171 C C . THR B 1 129 ? 16.157 21.366 2.12 1 98.62 129 THR B C 1
ATOM 5173 O O . THR B 1 129 ? 15.805 22.072 3.067 1 98.62 129 THR B O 1
ATOM 5176 N N . HIS B 1 130 ? 16.966 21.788 1.147 1 98.59 130 HIS B N 1
ATOM 5177 C CA . HIS B 1 130 ? 17.584 23.106 1.239 1 98.59 130 HIS B CA 1
ATOM 5178 C C . HIS B 1 130 ? 16.539 24.213 1.139 1 98.59 130 HIS B C 1
ATOM 5180 O O . HIS B 1 130 ? 16.546 25.153 1.936 1 98.59 130 HIS B O 1
ATOM 5186 N N . GLU B 1 131 ? 15.721 24.095 0.195 1 98.48 131 GLU B N 1
ATOM 5187 C CA . GLU B 1 131 ? 14.694 25.108 -0.03 1 98.48 131 GLU B CA 1
ATOM 5188 C C . GLU B 1 131 ? 13.776 25.243 1.181 1 98.48 131 GLU B C 1
ATOM 5190 O O . GLU B 1 131 ? 13.465 26.356 1.61 1 98.48 131 GLU B O 1
ATOM 5195 N N . PHE B 1 132 ? 13.437 24.148 1.738 1 98.65 132 PHE B N 1
ATOM 5196 C CA . PHE B 1 132 ? 12.521 24.184 2.872 1 98.65 132 PHE B CA 1
ATOM 5197 C C . PHE B 1 132 ? 13.198 24.791 4.096 1 98.65 132 PHE B C 1
ATOM 5199 O O . PHE B 1 132 ? 12.649 25.694 4.731 1 98.65 132 PHE B O 1
ATOM 5206 N N . LEU B 1 133 ? 14.325 24.266 4.449 1 98.8 133 LEU B N 1
ATOM 5207 C CA . LEU B 1 133 ? 14.978 24.696 5.68 1 98.8 133 LEU B CA 1
ATOM 5208 C C . LEU B 1 133 ? 15.468 26.135 5.563 1 98.8 133 LEU B C 1
ATOM 5210 O O . LEU B 1 133 ? 15.443 26.886 6.541 1 98.8 133 LEU B O 1
ATOM 5214 N N . ASN B 1 134 ? 15.923 26.528 4.375 1 98.57 134 ASN B N 1
ATOM 5215 C CA . ASN B 1 134 ? 16.274 27.928 4.162 1 98.57 134 ASN B CA 1
ATOM 5216 C C . ASN B 1 134 ? 15.062 28.84 4.324 1 98.57 134 ASN B C 1
ATOM 5218 O O . ASN B 1 134 ? 15.175 29.938 4.872 1 98.57 134 ASN B O 1
ATOM 5222 N N . LEU B 1 135 ? 13.939 28.362 3.857 1 98.68 135 LEU B N 1
ATOM 5223 C CA . LEU B 1 135 ? 12.709 29.127 4.033 1 98.68 135 LEU B CA 1
ATOM 5224 C C . LEU B 1 135 ? 12.398 29.322 5.513 1 98.68 135 LEU B C 1
ATOM 5226 O O . LEU B 1 135 ? 12.059 30.428 5.94 1 98.68 135 LEU B O 1
ATOM 5230 N N . CYS B 1 136 ? 12.479 28.292 6.271 1 98.71 136 CYS B N 1
ATOM 5231 C CA . CYS B 1 136 ? 12.206 28.372 7.702 1 98.71 136 CYS B CA 1
ATOM 5232 C C . CYS B 1 136 ? 13.146 29.36 8.382 1 98.71 136 CYS B C 1
ATOM 5234 O O . CYS B 1 136 ? 12.72 30.148 9.227 1 98.71 136 CYS B O 1
ATOM 5236 N N . GLU B 1 137 ? 14.386 29.311 8.003 1 98.3 137 GLU B N 1
ATOM 5237 C CA . GLU B 1 137 ? 15.352 30.25 8.565 1 98.3 137 GLU B CA 1
ATOM 5238 C C . GLU B 1 137 ? 14.983 31.691 8.223 1 98.3 137 GLU B C 1
ATOM 5240 O O . GLU B 1 137 ? 15.038 32.572 9.083 1 98.3 137 GLU B O 1
ATOM 5245 N N . MET B 1 138 ? 14.644 31.883 6.953 1 98.29 138 MET B N 1
ATOM 5246 C CA . MET B 1 138 ? 14.3 33.232 6.513 1 98.29 138 MET B CA 1
ATOM 5247 C C . MET B 1 138 ? 13.048 33.734 7.224 1 98.29 138 MET B C 1
ATOM 5249 O O . MET B 1 138 ? 12.939 34.922 7.535 1 98.29 138 MET B O 1
ATOM 5253 N N . LEU B 1 139 ? 12.14 32.854 7.558 1 98.38 139 LEU B N 1
ATOM 5254 C CA . LEU B 1 139 ? 10.884 33.206 8.211 1 98.38 139 LEU B CA 1
ATOM 5255 C C . LEU B 1 139 ? 11.068 33.314 9.721 1 98.38 139 LEU B C 1
ATOM 5257 O O . LEU B 1 139 ? 10.223 33.885 10.415 1 98.38 139 LEU B O 1
ATOM 5261 N N . GLY B 1 140 ? 12.122 32.75 10.2 1 97.89 140 GLY B N 1
ATOM 5262 C CA . GLY B 1 140 ? 12.356 32.726 11.635 1 97.89 140 GLY B CA 1
ATOM 5263 C C . GLY B 1 140 ? 11.458 31.748 12.37 1 97.89 140 GLY B C 1
ATOM 5264 O O . GLY B 1 140 ? 11.102 31.975 13.528 1 97.89 140 GLY B O 1
ATOM 5265 N N . CYS B 1 141 ? 11.031 30.673 11.675 1 98.04 141 CYS B N 1
ATOM 5266 C CA . CYS B 1 141 ? 10.176 29.677 12.31 1 98.04 141 CYS B CA 1
ATOM 5267 C C . CYS B 1 141 ? 10.9 28.342 12.442 1 98.04 141 CYS B C 1
ATOM 5269 O O . CYS B 1 141 ? 11.978 28.157 11.875 1 98.04 141 CYS B O 1
ATOM 5271 N N . GLU B 1 142 ? 10.353 27.434 13.224 1 98.4 142 GLU B N 1
ATOM 5272 C CA . GLU B 1 142 ? 10.915 26.102 13.423 1 98.4 142 GLU B CA 1
ATOM 5273 C C . GLU B 1 142 ? 10.454 25.14 12.331 1 98.4 142 GLU B C 1
ATOM 5275 O O . GLU B 1 142 ? 9.269 25.097 11.994 1 98.4 142 GLU B O 1
ATOM 5280 N N . PRO B 1 143 ? 11.427 24.409 11.767 1 98.62 143 PRO B N 1
ATOM 5281 C CA . PRO B 1 143 ? 11.013 23.355 10.838 1 98.62 143 PRO B CA 1
ATOM 5282 C C . PRO B 1 143 ? 10.465 22.121 11.553 1 98.62 143 PRO B C 1
ATOM 5284 O O . PRO B 1 143 ? 10.975 21.737 12.608 1 98.62 143 PRO B O 1
ATOM 5287 N N . TYR B 1 144 ? 9.373 21.595 11.07 1 98.68 144 TYR B N 1
ATOM 5288 C CA . TYR B 1 144 ? 8.856 20.273 11.405 1 98.68 144 TYR B CA 1
ATOM 5289 C C . TYR B 1 144 ? 8.949 19.332 10.21 1 98.68 144 TYR B C 1
ATOM 5291 O O . TYR B 1 144 ? 8.22 19.493 9.228 1 98.68 144 TYR B O 1
ATOM 5299 N N . ILE B 1 145 ? 9.859 18.359 10.344 1 98.37 145 ILE B N 1
ATOM 5300 C CA . ILE B 1 145 ? 10.115 17.423 9.255 1 98.37 145 ILE B CA 1
ATOM 5301 C C . ILE B 1 145 ? 9.374 16.113 9.517 1 98.37 145 ILE B C 1
ATOM 5303 O O . ILE B 1 145 ? 9.458 15.554 10.613 1 98.37 145 ILE B O 1
ATOM 5307 N N . SER B 1 146 ? 8.692 15.657 8.541 1 97.3 146 SER B N 1
ATOM 5308 C CA . SER B 1 146 ? 8.093 14.328 8.6 1 97.3 146 SER B CA 1
ATOM 5309 C C . SER B 1 146 ? 8.948 13.302 7.865 1 97.3 146 SER B C 1
ATOM 5311 O O . SER B 1 146 ? 9.115 13.384 6.646 1 97.3 146 SER B O 1
ATOM 5313 N N . GLY B 1 147 ? 9.436 12.34 8.582 1 97.65 147 GLY B N 1
ATOM 5314 C CA . GLY B 1 147 ? 10.305 11.329 8.002 1 97.65 147 GLY B CA 1
ATOM 5315 C C . GLY B 1 147 ? 9.543 10.186 7.358 1 97.65 147 GLY B C 1
ATOM 5316 O O . GLY B 1 147 ? 8.463 9.814 7.822 1 97.65 147 GLY B O 1
ATOM 5317 N N . ASN B 1 148 ? 10.123 9.535 6.406 1 97.58 148 ASN B N 1
ATOM 5318 C CA . ASN B 1 148 ? 9.524 8.474 5.603 1 97.58 148 ASN B CA 1
ATOM 5319 C C . ASN B 1 148 ? 9.724 7.104 6.245 1 97.58 148 ASN B C 1
ATOM 5321 O O . ASN B 1 148 ? 10.823 6.548 6.201 1 97.58 148 ASN B O 1
ATOM 5325 N N . VAL B 1 149 ? 8.668 6.582 6.807 1 97.58 149 VAL B N 1
ATOM 5326 C CA . VAL B 1 149 ? 8.701 5.243 7.386 1 97.58 149 VAL B CA 1
ATOM 5327 C C . VAL B 1 149 ? 8.063 4.247 6.42 1 97.58 149 VAL B C 1
ATOM 5329 O O . VAL B 1 149 ? 8.344 3.047 6.482 1 97.58 149 VAL B O 1
ATOM 5332 N N . GLY B 1 150 ? 7.209 4.76 5.57 1 96.32 150 GLY B N 1
ATOM 5333 C CA . GLY B 1 150 ? 6.435 3.899 4.69 1 96.32 150 GLY B CA 1
ATOM 5334 C C . GLY B 1 150 ? 7.275 3.231 3.618 1 96.32 150 GLY B C 1
ATOM 5335 O O . GLY B 1 150 ? 7.41 2.006 3.601 1 96.32 150 GLY B O 1
ATOM 5336 N N . SER B 1 151 ? 7.928 4.005 2.799 1 96.25 151 SER B N 1
ATOM 5337 C CA . SER B 1 151 ? 8.689 3.463 1.678 1 96.25 151 SER B CA 1
ATOM 5338 C C . SER B 1 151 ? 10.189 3.631 1.895 1 96.25 151 SER B C 1
ATOM 5340 O O . SER B 1 151 ? 10.994 3.184 1.075 1 96.25 151 SER B O 1
ATOM 5342 N N . GLY B 1 152 ? 10.57 4.33 2.957 1 96.7 152 GLY B N 1
ATOM 5343 C CA . GLY B 1 152 ? 11.971 4.564 3.266 1 96.7 152 GLY B CA 1
ATOM 5344 C C . GLY B 1 152 ? 12.562 3.516 4.189 1 96.7 152 GLY B C 1
ATOM 5345 O O . GLY B 1 152 ? 11.906 2.523 4.511 1 96.7 152 GLY B O 1
ATOM 5346 N N . THR B 1 153 ? 13.828 3.675 4.544 1 96.98 153 THR B N 1
ATOM 5347 C CA . THR B 1 153 ? 14.549 2.759 5.421 1 96.98 153 THR B CA 1
ATOM 5348 C C . THR B 1 153 ? 15.113 3.499 6.63 1 96.98 153 THR B C 1
ATOM 5350 O O . THR B 1 153 ? 15.205 4.729 6.625 1 96.98 153 THR B O 1
ATOM 5353 N N . VAL B 1 154 ? 15.484 2.749 7.64 1 96.89 154 VAL B N 1
ATOM 5354 C CA . VAL B 1 154 ? 16.135 3.285 8.831 1 96.89 154 VAL B CA 1
ATOM 5355 C C . VAL B 1 154 ? 17.39 4.057 8.43 1 96.89 154 VAL B C 1
ATOM 5357 O O . VAL B 1 154 ? 17.62 5.171 8.908 1 96.89 154 VAL B O 1
ATOM 5360 N N . LYS B 1 155 ? 18.117 3.499 7.488 1 96.63 155 LYS B N 1
ATOM 5361 C CA . LYS B 1 155 ? 19.353 4.128 7.032 1 96.63 155 LYS B CA 1
ATOM 5362 C C . LYS B 1 155 ? 19.074 5.479 6.379 1 96.63 155 LYS B C 1
ATOM 5364 O O . LYS B 1 155 ? 19.747 6.469 6.675 1 96.63 155 LYS B O 1
ATOM 5369 N N . GLU B 1 156 ? 18.12 5.484 5.533 1 97.39 156 GLU B N 1
ATOM 5370 C CA . GLU B 1 156 ? 17.78 6.7 4.801 1 97.39 156 GLU B CA 1
ATOM 5371 C C . GLU B 1 156 ? 17.386 7.825 5.754 1 97.39 156 GLU B C 1
ATOM 5373 O O . GLU B 1 156 ? 17.837 8.962 5.601 1 97.39 156 GLU B O 1
ATOM 5378 N N . MET B 1 157 ? 16.577 7.548 6.747 1 97.65 157 MET B N 1
ATOM 5379 C CA . MET B 1 157 ? 16.107 8.563 7.685 1 97.65 157 MET B CA 1
ATOM 5380 C C . MET B 1 157 ? 17.25 9.064 8.562 1 97.65 157 MET B C 1
ATOM 5382 O O . MET B 1 157 ? 17.386 10.269 8.783 1 97.65 157 MET B O 1
ATOM 5386 N N . ALA B 1 158 ? 18.063 8.132 9.057 1 97.27 158 ALA B N 1
ATOM 5387 C CA . ALA B 1 158 ? 19.204 8.502 9.89 1 97.27 158 ALA B CA 1
ATOM 5388 C C . ALA B 1 158 ? 20.163 9.416 9.132 1 97.27 158 ALA B C 1
ATOM 5390 O O . ALA B 1 158 ? 20.67 10.392 9.689 1 97.27 158 ALA B O 1
ATOM 5391 N N . GLN B 1 159 ? 20.349 9.089 7.879 1 97.73 159 GLN B N 1
ATOM 5392 C CA . GLN B 1 159 ? 21.252 9.884 7.053 1 97.73 159 GLN B CA 1
ATOM 5393 C C . GLN B 1 159 ? 20.678 11.274 6.792 1 97.73 159 GLN B C 1
ATOM 5395 O O . GLN B 1 159 ? 21.424 12.249 6.683 1 97.73 159 GLN B O 1
ATOM 5400 N N . TRP B 1 160 ? 19.349 11.396 6.729 1 98.24 160 TRP B N 1
ATOM 5401 C CA . TRP B 1 160 ? 18.729 12.7 6.521 1 98.24 160 TRP B CA 1
ATOM 5402 C C . TRP B 1 160 ? 18.96 13.61 7.723 1 98.24 160 TRP B C 1
ATOM 5404 O O . TRP B 1 160 ? 19.305 14.783 7.565 1 98.24 160 TRP B O 1
ATOM 5414 N N . VAL B 1 161 ? 18.79 13.064 8.916 1 97.82 161 VAL B N 1
ATOM 5415 C CA . VAL B 1 161 ? 19.009 13.83 10.139 1 97.82 161 VAL B CA 1
ATOM 5416 C C . VAL B 1 161 ? 20.467 14.276 10.216 1 97.82 161 VAL B C 1
ATOM 5418 O O . VAL B 1 161 ? 20.753 15.429 10.548 1 97.82 161 VAL B O 1
ATOM 5421 N N . GLU B 1 162 ? 21.373 13.366 9.861 1 97.08 162 GLU B N 1
ATOM 5422 C CA . GLU B 1 162 ? 22.792 13.709 9.844 1 97.08 162 GLU B CA 1
ATOM 5423 C C . GLU B 1 162 ? 23.082 14.809 8.827 1 97.08 162 GLU B C 1
ATOM 5425 O O . GLU B 1 162 ? 23.799 15.766 9.126 1 97.08 162 GLU B O 1
ATOM 5430 N N . TYR B 1 163 ? 22.507 14.626 7.679 1 97.87 163 TYR B N 1
ATOM 5431 C CA . TYR B 1 163 ? 22.685 15.598 6.606 1 97.87 163 TYR B CA 1
ATOM 5432 C C . TYR B 1 163 ? 22.245 16.988 7.051 1 97.87 163 TYR B C 1
ATOM 5434 O O . TYR B 1 163 ? 22.942 17.975 6.804 1 97.87 163 TYR B O 1
ATOM 5442 N N . MET B 1 164 ? 21.19 17.106 7.751 1 98.12 164 MET B N 1
ATOM 5443 C CA . MET B 1 164 ? 20.59 18.387 8.112 1 98.12 164 MET B CA 1
ATOM 5444 C C . MET B 1 164 ? 21.296 18.997 9.319 1 98.12 164 MET B C 1
ATOM 5446 O O . MET B 1 164 ? 21.505 20.21 9.373 1 98.12 164 MET B O 1
ATOM 5450 N N . THR B 1 165 ? 21.783 18.137 10.262 1 97.53 165 THR B N 1
ATOM 5451 C CA . THR B 1 165 ? 22.012 18.719 11.58 1 97.53 165 THR B CA 1
ATOM 5452 C C . THR B 1 165 ? 23.451 18.488 12.031 1 97.53 165 THR B C 1
ATOM 5454 O O . THR B 1 165 ? 23.903 19.082 13.012 1 97.53 165 THR B O 1
ATOM 5457 N N . SER B 1 166 ? 24.127 17.641 11.348 1 95.43 166 SER B N 1
ATOM 5458 C CA . SER B 1 166 ? 25.486 17.35 11.793 1 95.43 166 SER B CA 1
ATOM 5459 C C . SER B 1 166 ? 26.422 18.521 11.51 1 95.43 166 SER B C 1
ATOM 5461 O O . SER B 1 166 ? 26.424 19.068 10.406 1 95.43 166 SER B O 1
ATOM 5463 N N . ASP B 1 167 ? 27.244 18.891 12.469 1 91.45 167 ASP B N 1
ATOM 5464 C CA . ASP B 1 167 ? 28.235 19.946 12.283 1 91.45 167 ASP B CA 1
ATOM 5465 C C . ASP B 1 167 ? 29.642 19.365 12.165 1 91.45 167 ASP B C 1
ATOM 5467 O O . ASP B 1 167 ? 30.619 20.108 12.052 1 91.45 167 ASP B O 1
ATOM 5471 N N . GLY B 1 168 ? 29.761 18.094 12.146 1 91.33 168 GLY B N 1
ATOM 5472 C CA . GLY B 1 168 ? 31.056 17.436 12.074 1 91.33 168 GLY B CA 1
ATOM 5473 C C . GLY B 1 168 ? 31.49 17.128 10.653 1 91.33 168 GLY B C 1
ATOM 5474 O O . GLY B 1 168 ? 30.921 17.656 9.696 1 91.33 168 GLY B O 1
ATOM 5475 N N . ASP B 1 169 ? 32.533 16.344 10.551 1 92.81 169 ASP B N 1
ATOM 5476 C CA . ASP B 1 169 ? 33.056 15.914 9.258 1 92.81 169 ASP B CA 1
ATOM 5477 C C . ASP B 1 169 ? 32.615 14.489 8.933 1 92.81 169 ASP B C 1
ATOM 5479 O O . ASP B 1 169 ? 33.424 13.56 8.969 1 92.81 169 ASP B O 1
ATOM 5483 N N . THR B 1 170 ? 31.392 14.339 8.638 1 91.76 170 THR B N 1
ATOM 5484 C CA . THR B 1 170 ? 30.774 13.065 8.29 1 91.76 170 THR B CA 1
ATOM 5485 C C . THR B 1 170 ? 30.403 13.03 6.81 1 91.76 170 THR B C 1
ATOM 5487 O O . THR B 1 170 ? 30.355 14.071 6.152 1 91.76 170 THR B O 1
ATOM 5490 N N . PRO B 1 171 ? 30.182 11.873 6.248 1 93.22 171 PRO B N 1
ATOM 5491 C CA . PRO B 1 171 ? 29.817 11.788 4.831 1 93.22 171 PRO B CA 1
ATOM 5492 C C . PRO B 1 171 ? 28.593 12.633 4.486 1 93.22 171 PRO B C 1
ATOM 5494 O O . PRO B 1 171 ? 28.591 13.339 3.474 1 93.22 171 PRO B O 1
ATOM 5497 N N . MET B 1 172 ? 27.599 12.66 5.342 1 96.6 172 MET B N 1
ATOM 5498 C CA . MET B 1 172 ? 26.381 13.41 5.053 1 96.6 172 MET B CA 1
ATOM 5499 C C . MET B 1 172 ? 26.612 14.909 5.216 1 96.6 172 MET B C 1
ATOM 5501 O O . MET B 1 172 ? 26.036 15.713 4.482 1 96.6 172 MET B O 1
ATOM 5505 N N . ALA B 1 173 ? 27.436 15.256 6.236 1 96.17 173 ALA B N 1
ATOM 5506 C CA . ALA B 1 173 ? 27.792 16.663 6.393 1 96.17 173 ALA B CA 1
ATOM 5507 C C . ALA B 1 173 ? 28.594 17.164 5.195 1 96.17 173 ALA B C 1
ATOM 5509 O O . ALA B 1 173 ? 28.394 18.29 4.733 1 96.17 173 ALA B O 1
ATOM 5510 N N . ARG B 1 174 ? 29.527 16.306 4.686 1 97.52 174 ARG B N 1
ATOM 5511 C CA . ARG B 1 174 ? 30.306 16.665 3.506 1 97.52 174 ARG B CA 1
ATOM 5512 C C . ARG B 1 174 ? 29.407 16.816 2.283 1 97.52 174 ARG B C 1
ATOM 5514 O O . ARG B 1 174 ? 29.605 17.72 1.468 1 97.52 174 ARG B O 1
ATOM 5521 N N . LEU B 1 175 ? 28.476 15.943 2.225 1 98.1 175 LEU B N 1
ATOM 5522 C CA . LEU B 1 175 ? 27.536 16.026 1.113 1 98.1 175 LEU B CA 1
ATOM 5523 C C . LEU B 1 175 ? 26.733 17.321 1.175 1 98.1 175 LEU B C 1
ATOM 5525 O O . LEU B 1 175 ? 26.506 17.966 0.149 1 98.1 175 LEU B O 1
ATOM 5529 N N . ARG B 1 176 ? 26.248 17.751 2.338 1 98.05 176 ARG B N 1
ATOM 5530 C CA . ARG B 1 176 ? 25.527 19.007 2.512 1 98.05 176 ARG B CA 1
ATOM 5531 C C . ARG B 1 176 ? 26.38 20.193 2.076 1 98.05 176 ARG B C 1
ATOM 5533 O O . ARG B 1 176 ? 25.899 21.085 1.372 1 98.05 176 ARG B O 1
ATOM 5540 N N . ARG B 1 177 ? 27.66 20.202 2.488 1 97.91 177 ARG B N 1
ATOM 5541 C CA . ARG B 1 177 ? 28.583 21.268 2.111 1 97.91 177 ARG B CA 1
ATOM 5542 C C . ARG B 1 177 ? 28.798 21.298 0.601 1 97.91 177 ARG B C 1
ATOM 5544 O O . ARG B 1 177 ? 28.831 22.371 -0.005 1 97.91 177 ARG B O 1
ATOM 5551 N N . ALA B 1 178 ? 28.875 20.082 0.043 1 97.82 178 ALA B N 1
ATOM 5552 C CA . ALA B 1 178 ? 29.042 19.984 -1.405 1 97.82 178 ALA B CA 1
ATOM 5553 C C . ALA B 1 178 ? 27.822 20.537 -2.136 1 97.82 178 ALA B C 1
ATOM 5555 O O . ALA B 1 178 ? 27.938 21.041 -3.256 1 97.82 178 ALA B O 1
ATOM 5556 N N . ASN B 1 179 ? 26.724 20.499 -1.452 1 97.89 179 ASN B N 1
ATOM 5557 C CA . ASN B 1 179 ? 25.487 20.993 -2.047 1 97.89 179 ASN B CA 1
ATOM 5558 C C . ASN B 1 179 ? 25.242 22.458 -1.698 1 97.89 179 ASN B C 1
ATOM 5560 O O . ASN B 1 179 ? 24.136 22.968 -1.882 1 97.89 179 ASN B O 1
ATOM 5564 N N . GLY B 1 180 ? 26.228 23.109 -1.024 1 96.52 180 GLY B N 1
ATOM 5565 C CA . GLY B 1 180 ? 26.199 24.56 -0.936 1 96.52 180 GLY B CA 1
ATOM 5566 C C . GLY B 1 180 ? 25.789 25.066 0.434 1 96.52 180 GLY B C 1
ATOM 5567 O O . GLY B 1 180 ? 25.463 26.244 0.595 1 96.52 180 GLY B O 1
ATOM 5568 N N . ARG B 1 181 ? 25.721 24.163 1.437 1 97.17 181 ARG B N 1
ATOM 5569 C CA . ARG B 1 181 ? 25.358 24.573 2.79 1 97.17 181 ARG B CA 1
ATOM 5570 C C . ARG B 1 181 ? 26.446 24.192 3.788 1 97.17 181 ARG B C 1
ATOM 5572 O O . ARG B 1 181 ? 26.53 23.038 4.213 1 97.17 181 ARG B O 1
ATOM 5579 N N . GLU B 1 182 ? 27.102 25.134 4.203 1 96.22 182 GLU B N 1
ATOM 5580 C CA . GLU B 1 182 ? 28.222 24.89 5.108 1 96.22 182 GLU B CA 1
ATOM 5581 C C . GLU B 1 182 ? 27.733 24.586 6.521 1 96.22 182 GLU B C 1
ATOM 5583 O O . GLU B 1 182 ? 28.113 23.573 7.111 1 96.22 182 GLU B O 1
ATOM 5588 N N . LYS B 1 183 ? 26.856 25.497 7.006 1 96.23 183 LYS B N 1
ATOM 5589 C CA . LYS B 1 183 ? 26.399 25.365 8.387 1 96.23 183 LYS B CA 1
ATOM 5590 C C . LYS B 1 183 ? 25.208 24.416 8.483 1 96.23 183 LYS B C 1
ATOM 5592 O O . LYS B 1 183 ? 24.303 24.46 7.647 1 96.23 183 LYS B O 1
ATOM 5597 N N . ALA B 1 184 ? 25.151 23.555 9.448 1 96.96 184 ALA B N 1
ATOM 5598 C CA . ALA B 1 184 ? 23.995 22.704 9.718 1 96.96 184 ALA B CA 1
ATOM 5599 C C . ALA B 1 184 ? 22.768 23.541 10.069 1 96.96 184 ALA B C 1
ATOM 5601 O O . ALA B 1 184 ? 22.896 24.675 10.536 1 96.96 184 ALA B O 1
ATOM 5602 N N . TRP B 1 185 ? 21.684 23.019 9.766 1 97.78 185 TRP B N 1
ATOM 5603 C CA . TRP B 1 185 ? 20.45 23.63 10.247 1 97.78 185 TRP B CA 1
ATOM 5604 C C . TRP B 1 185 ? 20.111 23.139 11.65 1 97.78 185 TRP B C 1
ATOM 5606 O O . TRP B 1 185 ? 20.688 22.16 12.129 1 97.78 185 TRP B O 1
ATOM 5616 N N . LYS B 1 186 ? 19.27 23.881 12.283 1 96.73 186 LYS B N 1
ATOM 5617 C CA . LYS B 1 186 ? 18.611 23.398 13.493 1 96.73 186 LYS B CA 1
ATOM 5618 C C . LYS B 1 186 ? 17.227 22.836 13.178 1 96.73 186 LYS B C 1
ATOM 5620 O O . LYS B 1 186 ? 16.385 23.53 12.606 1 96.73 186 LYS B O 1
ATOM 5625 N N . VAL B 1 187 ? 17.074 21.597 13.486 1 97.87 187 VAL B N 1
ATOM 5626 C CA . VAL B 1 187 ? 15.789 20.932 13.295 1 97.87 187 VAL B CA 1
ATOM 5627 C C . VAL B 1 187 ? 15.302 20.357 14.623 1 97.87 187 VAL B C 1
ATOM 5629 O O . VAL B 1 187 ? 15.853 19.371 15.119 1 97.87 187 VAL B O 1
ATOM 5632 N N . LYS B 1 188 ? 14.33 20.926 15.07 1 97.35 188 LYS B N 1
ATOM 5633 C CA . LYS B 1 188 ? 13.842 20.495 16.378 1 97.35 188 LYS B CA 1
ATOM 5634 C C . LYS B 1 188 ? 12.782 19.406 16.238 1 97.35 188 LYS B C 1
ATOM 5636 O O . LYS B 1 188 ? 12.922 18.321 16.805 1 97.35 188 LYS B O 1
ATOM 5641 N N . TYR B 1 189 ? 11.765 19.63 15.468 1 98.6 189 TYR B N 1
ATOM 5642 C CA . TYR B 1 189 ? 10.617 18.732 15.407 1 98.6 189 TYR B CA 1
ATOM 5643 C C . TYR B 1 189 ? 10.776 17.719 14.279 1 98.6 189 TYR B C 1
ATOM 5645 O O . TYR B 1 189 ? 11.011 18.095 13.128 1 98.6 189 TYR B O 1
ATOM 5653 N N . PHE B 1 190 ? 10.655 16.484 14.594 1 98.52 190 PHE B N 1
ATOM 5654 C CA . PHE B 1 190 ? 10.833 15.424 13.608 1 98.52 190 PHE B CA 1
ATOM 5655 C C . PHE B 1 190 ? 9.789 14.329 13.796 1 98.52 190 PHE B C 1
ATOM 5657 O O . PHE B 1 190 ? 9.762 13.661 14.832 1 98.52 190 PHE B O 1
ATOM 5664 N N . GLY B 1 191 ? 8.992 14.211 12.82 1 98.24 191 GLY B N 1
ATOM 5665 C CA . GLY B 1 191 ? 8.018 13.131 12.822 1 98.24 191 GLY B CA 1
ATOM 5666 C C . GLY B 1 191 ? 8.57 11.83 12.271 1 98.24 191 GLY B C 1
ATOM 5667 O O . GLY B 1 191 ? 9.252 11.823 11.244 1 98.24 191 GLY B O 1
ATOM 5668 N N . ILE B 1 192 ? 8.309 10.767 12.94 1 98.2 192 ILE B N 1
ATOM 5669 C CA . ILE B 1 192 ? 8.702 9.442 12.473 1 98.2 192 ILE B CA 1
ATOM 5670 C C . ILE B 1 192 ? 7.495 8.73 11.867 1 98.2 192 ILE B C 1
ATOM 5672 O O . ILE B 1 192 ? 6.814 7.96 12.548 1 98.2 192 ILE B O 1
ATOM 5676 N N . GLY B 1 193 ? 7.327 9.027 10.6 1 96.6 193 GLY B N 1
ATOM 5677 C CA . GLY B 1 193 ? 6.142 8.577 9.887 1 96.6 193 GLY B CA 1
ATOM 5678 C C . GLY B 1 193 ? 5.021 9.599 9.887 1 96.6 193 GLY B C 1
ATOM 5679 O O . GLY B 1 193 ? 5.06 10.57 10.645 1 96.6 193 GLY B O 1
ATOM 5680 N N . ASN B 1 194 ? 4.113 9.402 9.043 1 96.79 194 ASN B N 1
ATOM 5681 C CA . ASN B 1 194 ? 2.907 10.209 8.895 1 96.79 194 ASN B CA 1
ATOM 5682 C C . ASN B 1 194 ? 1.719 9.364 8.443 1 96.79 194 ASN B C 1
ATOM 5684 O O . ASN B 1 194 ? 1.812 8.632 7.457 1 96.79 194 ASN B O 1
ATOM 5688 N N . GLU B 1 195 ? 0.691 9.436 9.155 1 96.76 195 GLU B N 1
ATOM 5689 C CA . GLU B 1 195 ? -0.527 8.716 8.795 1 96.76 195 GLU B CA 1
ATOM 5690 C C . GLU B 1 195 ? -0.234 7.247 8.502 1 96.76 195 GLU B C 1
ATOM 5692 O O . GLU B 1 195 ? -0.644 6.721 7.466 1 96.76 195 GLU B O 1
ATOM 5697 N N . ALA B 1 196 ? 0.502 6.679 9.422 1 97.47 196 ALA B N 1
ATOM 5698 C CA . ALA B 1 196 ? 0.956 5.3 9.265 1 97.47 196 ALA B CA 1
ATOM 5699 C C . ALA B 1 196 ? -0.225 4.349 9.093 1 97.47 196 ALA B C 1
ATOM 5701 O O . ALA B 1 196 ? -0.095 3.296 8.465 1 97.47 196 ALA B O 1
ATOM 5702 N N . TRP B 1 197 ? -1.438 4.713 9.577 1 96.8 197 TRP B N 1
ATOM 5703 C CA . TRP B 1 197 ? -2.646 3.896 9.534 1 96.8 197 TRP B CA 1
ATOM 5704 C C . TRP B 1 197 ? -3.284 3.938 8.149 1 96.8 197 TRP B C 1
ATOM 5706 O O . TRP B 1 197 ? -4.178 3.145 7.846 1 96.8 197 TRP B O 1
ATOM 5716 N N . GLY B 1 198 ? -2.904 4.793 7.261 1 94.95 198 GLY B N 1
ATOM 5717 C CA . GLY B 1 198 ? -3.452 4.979 5.927 1 94.95 198 GLY B CA 1
ATOM 5718 C C . GLY B 1 198 ? -2.389 5.019 4.845 1 94.95 198 GLY B C 1
ATOM 5719 O O . GLY B 1 198 ? -1.588 4.09 4.72 1 94.95 198 GLY B O 1
ATOM 5720 N N . CYS B 1 199 ? -2.197 6.142 4.223 1 93.37 199 CYS B N 1
ATOM 5721 C CA . CYS B 1 199 ? -1.313 6.283 3.071 1 93.37 199 CYS B CA 1
ATOM 5722 C C . CYS B 1 199 ? 0.146 6.124 3.481 1 93.37 199 CYS B C 1
ATOM 5724 O O . CYS B 1 199 ? 1.017 5.938 2.629 1 93.37 199 CYS B O 1
ATOM 5726 N N . GLY B 1 200 ? 0.428 6.195 4.774 1 95.02 200 GLY B N 1
ATOM 5727 C CA . GLY B 1 200 ? 1.79 6.003 5.246 1 95.02 200 GLY B CA 1
ATOM 5728 C C . GLY B 1 200 ? 2.205 4.545 5.294 1 95.02 200 GLY B C 1
ATOM 5729 O O . GLY B 1 200 ? 3.356 4.231 5.604 1 95.02 200 GLY B O 1
ATOM 5730 N N . GLY B 1 201 ? 1.234 3.635 4.978 1 95.57 201 GLY B N 1
ATOM 5731 C CA . GLY B 1 201 ? 1.631 2.238 4.915 1 95.57 201 GLY B CA 1
ATOM 5732 C C . GLY B 1 201 ? 0.528 1.285 5.335 1 95.57 201 GLY B C 1
ATOM 5733 O O . GLY B 1 201 ? 0.736 0.07 5.384 1 95.57 201 GLY B O 1
ATOM 5734 N N . ASN B 1 202 ? -0.619 1.815 5.755 1 96.66 202 ASN B N 1
ATOM 5735 C CA . ASN B 1 202 ? -1.727 0.997 6.234 1 96.66 202 ASN B CA 1
ATOM 5736 C C . ASN B 1 202 ? -1.282 0.04 7.336 1 96.66 202 ASN B C 1
ATOM 5738 O O . ASN B 1 202 ? -1.59 -1.153 7.291 1 96.66 202 ASN B O 1
ATOM 5742 N N . MET B 1 203 ? -0.558 0.479 8.254 1 97.65 203 MET B N 1
ATOM 5743 C CA . MET B 1 203 ? 0.007 -0.318 9.339 1 97.65 203 MET B CA 1
ATOM 5744 C C . MET B 1 203 ? -0.989 -0.458 10.486 1 97.65 203 MET B C 1
ATOM 5746 O O . MET B 1 203 ? -1.871 0.386 10.654 1 97.65 203 MET B O 1
ATOM 5750 N N . SER B 1 204 ? -0.831 -1.55 11.232 1 96.88 204 SER B N 1
ATOM 5751 C CA . SER B 1 204 ? -1.469 -1.618 12.542 1 96.88 204 SER B CA 1
ATOM 5752 C C . SER B 1 204 ? -0.712 -0.783 13.57 1 96.88 204 SER B C 1
ATOM 5754 O O . SER B 1 204 ? 0.473 -0.496 13.392 1 96.88 204 SER B O 1
ATOM 5756 N N . PRO B 1 205 ? -1.408 -0.302 14.601 1 97.93 205 PRO B N 1
ATOM 5757 C CA . PRO B 1 205 ? -0.673 0.478 15.6 1 97.93 205 PRO B CA 1
ATOM 5758 C C . PRO B 1 205 ? 0.456 -0.316 16.254 1 97.93 205 PRO B C 1
ATOM 5760 O O . PRO B 1 205 ? 1.488 0.255 16.616 1 97.93 205 PRO B O 1
ATOM 5763 N N . GLU B 1 206 ? 0.293 -1.69 16.385 1 97.93 206 GLU B N 1
ATOM 5764 C CA . GLU B 1 206 ? 1.351 -2.529 16.939 1 97.93 206 GLU B CA 1
ATOM 5765 C C . GLU B 1 206 ? 2.573 -2.553 16.026 1 97.93 206 GLU B C 1
ATOM 5767 O O . GLU B 1 206 ? 3.703 -2.376 16.486 1 97.93 206 GLU B O 1
ATOM 5772 N N . TYR B 1 207 ? 2.276 -2.823 14.762 1 97.8 207 TYR B N 1
ATOM 5773 C CA . TYR B 1 207 ? 3.364 -2.864 13.792 1 97.8 207 TYR B CA 1
ATOM 5774 C C . TYR B 1 207 ? 4.062 -1.513 13.697 1 97.8 207 TYR B C 1
ATOM 5776 O O . TYR B 1 207 ? 5.293 -1.439 13.723 1 97.8 207 TYR B O 1
ATOM 5784 N N . TYR B 1 208 ? 3.311 -0.416 13.63 1 98.41 208 TYR B N 1
ATOM 5785 C CA . TYR B 1 208 ? 3.897 0.918 13.561 1 98.41 208 TYR B CA 1
ATOM 5786 C C . TYR B 1 208 ? 4.738 1.209 14.798 1 98.41 208 TYR B C 1
ATOM 5788 O O . TYR B 1 208 ? 5.83 1.773 14.696 1 98.41 208 TYR B O 1
ATOM 5796 N N . SER B 1 209 ? 4.251 0.862 15.947 1 98.61 209 SER B N 1
ATOM 5797 C CA . SER B 1 209 ? 4.995 1.129 17.174 1 98.61 209 SER B CA 1
ATOM 5798 C C . SER B 1 209 ? 6.35 0.429 17.163 1 98.61 209 SER B C 1
ATOM 5800 O O . SER B 1 209 ? 7.345 0.986 17.63 1 98.61 209 SER B O 1
ATOM 5802 N N . ASP B 1 210 ? 6.351 -0.773 16.619 1 97.83 210 ASP B N 1
ATOM 5803 C CA . ASP B 1 210 ? 7.615 -1.493 16.502 1 97.83 210 ASP B CA 1
ATOM 5804 C C . ASP B 1 210 ? 8.549 -0.807 15.508 1 97.83 210 ASP B C 1
ATOM 5806 O O . ASP B 1 210 ? 9.75 -0.685 15.758 1 97.83 210 ASP B O 1
ATOM 5810 N N . GLU B 1 211 ? 7.967 -0.405 14.427 1 98.07 211 GLU B N 1
ATOM 5811 C CA . GLU B 1 211 ? 8.766 0.335 13.455 1 98.07 211 GLU B CA 1
ATOM 5812 C C . GLU B 1 211 ? 9.295 1.636 14.052 1 98.07 211 GLU B C 1
ATOM 5814 O O . GLU B 1 211 ? 10.462 1.985 13.859 1 98.07 211 GLU B O 1
ATOM 5819 N N . PHE B 1 212 ? 8.465 2.37 14.81 1 98.5 212 PHE B N 1
ATOM 5820 C CA . PHE B 1 212 ? 8.884 3.6 15.472 1 98.5 212 PHE B CA 1
ATOM 5821 C C . PHE B 1 212 ? 10.113 3.356 16.339 1 98.5 212 PHE B C 1
ATOM 5823 O O . PHE B 1 212 ? 11.089 4.106 16.267 1 98.5 212 PHE B O 1
ATOM 5830 N N . ARG B 1 213 ? 10.01 2.34 17.143 1 98.01 213 ARG B N 1
ATOM 5831 C CA . ARG B 1 213 ? 11.108 2.035 18.054 1 98.01 213 ARG B CA 1
ATOM 5832 C C . ARG B 1 213 ? 12.393 1.748 17.285 1 98.01 213 ARG B C 1
ATOM 5834 O O . ARG B 1 213 ? 13.468 2.217 17.664 1 98.01 213 ARG B O 1
ATOM 5841 N N . LYS B 1 214 ? 12.223 1.047 16.181 1 97.6 214 LYS B N 1
ATOM 5842 C CA . LYS B 1 214 ? 13.371 0.7 15.348 1 97.6 214 LYS B CA 1
ATOM 5843 C C . LYS B 1 214 ? 13.981 1.943 14.707 1 97.6 214 LYS B C 1
ATOM 5845 O O . LYS B 1 214 ? 15.183 2.187 14.833 1 97.6 214 LYS B O 1
ATOM 5850 N N . PHE B 1 215 ? 13.211 2.769 14.04 1 97.97 215 PHE B N 1
ATOM 5851 C CA . PHE B 1 215 ? 13.689 3.987 13.395 1 97.97 215 PHE B CA 1
ATOM 5852 C C . PHE B 1 215 ? 14.263 4.953 14.424 1 97.97 215 PHE B C 1
ATOM 5854 O O . PHE B 1 215 ? 15.33 5.534 14.21 1 97.97 215 PHE B O 1
ATOM 5861 N N . ASN B 1 216 ? 13.588 5.095 15.517 1 97.69 216 ASN B N 1
ATOM 5862 C CA . ASN B 1 216 ? 13.98 6.025 16.57 1 97.69 216 ASN B CA 1
ATOM 5863 C C . ASN B 1 216 ? 15.351 5.678 17.143 1 97.69 216 ASN B C 1
ATOM 5865 O O . ASN B 1 216 ? 16.118 6.569 17.513 1 97.69 216 ASN B O 1
ATOM 5869 N N . THR B 1 217 ? 15.613 4.39 17.231 1 96.67 217 THR B N 1
ATOM 5870 C CA . THR B 1 217 ? 16.874 3.924 17.796 1 96.67 217 THR B CA 1
ATOM 5871 C C . THR B 1 217 ? 18.059 4.509 17.032 1 96.67 217 THR B C 1
ATOM 5873 O O . THR B 1 217 ? 19.1 4.805 17.623 1 96.67 217 THR B O 1
ATOM 5876 N N . TYR B 1 218 ? 17.866 4.784 15.794 1 94.21 218 TYR B N 1
ATOM 5877 C CA . TYR B 1 218 ? 19.004 5.17 14.967 1 94.21 218 TYR B CA 1
ATOM 5878 C C . TYR B 1 218 ? 18.94 6.649 14.608 1 94.21 218 TYR B C 1
ATOM 5880 O O . TYR B 1 218 ? 19.825 7.167 13.922 1 94.21 218 TYR B O 1
ATOM 5888 N N . LEU B 1 219 ? 17.904 7.353 15.025 1 94.7 219 LEU B N 1
ATOM 5889 C CA . LEU B 1 219 ? 17.821 8.802 14.88 1 94.7 219 LEU B CA 1
ATOM 5890 C C . LEU B 1 219 ? 18.626 9.504 15.969 1 94.7 219 LEU B C 1
ATOM 5892 O O . LEU B 1 219 ? 18.086 9.847 17.023 1 94.7 219 LEU B O 1
ATOM 5896 N N . ARG B 1 220 ? 19.824 9.812 15.714 1 91.85 220 ARG B N 1
ATOM 5897 C CA . ARG B 1 220 ? 20.727 10.338 16.733 1 91.85 220 ARG B CA 1
ATOM 5898 C C . ARG B 1 220 ? 20.737 11.863 16.722 1 91.85 220 ARG B C 1
ATOM 5900 O O . ARG B 1 220 ? 20.672 12.481 15.658 1 91.85 220 ARG B O 1
ATOM 5907 N N . ASP B 1 221 ? 20.733 12.395 17.89 1 93.03 221 ASP B N 1
ATOM 5908 C CA . ASP B 1 221 ? 21.035 13.817 18.023 1 93.03 221 ASP B CA 1
ATOM 5909 C C . ASP B 1 221 ? 22.456 14.123 17.554 1 93.03 221 ASP B C 1
ATOM 5911 O O . ASP B 1 221 ? 23.378 13.341 17.797 1 93.03 221 ASP B O 1
ATOM 5915 N N . GLN B 1 222 ? 22.561 15.145 16.808 1 89.01 222 GLN B N 1
ATOM 5916 C CA . GLN B 1 222 ? 23.865 15.503 16.262 1 89.01 222 GLN B CA 1
ATOM 5917 C C . GLN B 1 222 ? 24.32 16.868 16.771 1 89.01 222 GLN B C 1
ATOM 5919 O O . GLN B 1 222 ? 23.576 17.848 16.685 1 89.01 222 GLN B O 1
ATOM 5924 N N . GLY B 1 223 ? 25.552 16.866 17.242 1 85.07 223 GLY B N 1
ATOM 5925 C CA . GLY B 1 223 ? 26.034 18.137 17.758 1 85.07 223 GLY B CA 1
ATOM 5926 C C . GLY B 1 223 ? 25.143 18.718 18.839 1 85.07 223 GLY B C 1
ATOM 5927 O O . GLY B 1 223 ? 24.808 18.034 19.809 1 85.07 223 GLY B O 1
ATOM 5928 N N . GLY B 1 224 ? 24.748 19.94 18.63 1 90.73 224 GLY B N 1
ATOM 5929 C CA . GLY B 1 224 ? 23.896 20.616 19.595 1 90.73 224 GLY B CA 1
ATOM 5930 C C . GLY B 1 224 ? 22.417 20.475 19.287 1 90.73 224 GLY B C 1
ATOM 5931 O O . GLY B 1 224 ? 21.571 20.924 20.063 1 90.73 224 GLY B O 1
ATOM 5932 N N . ASN B 1 225 ? 22.096 19.73 18.2 1 95.58 225 ASN B N 1
ATOM 5933 C CA . ASN B 1 225 ? 20.696 19.575 17.82 1 95.58 225 ASN B CA 1
ATOM 5934 C C . ASN B 1 225 ? 20.027 18.441 18.592 1 95.58 225 ASN B C 1
ATOM 5936 O O . ASN B 1 225 ? 20.555 17.329 18.652 1 95.58 225 ASN B O 1
ATOM 5940 N N . ARG B 1 226 ? 18.957 18.721 19.24 1 96.37 226 ARG B N 1
ATOM 5941 C CA . ARG B 1 226 ? 18.123 17.742 19.93 1 96.37 226 ARG B CA 1
ATOM 5942 C C . ARG B 1 226 ? 16.759 17.614 19.26 1 96.37 226 ARG B C 1
ATOM 5944 O O . ARG B 1 226 ? 16.053 18.609 19.083 1 96.37 226 ARG B O 1
ATOM 5951 N N . LEU B 1 227 ? 16.472 16.405 18.936 1 97.56 227 LEU B N 1
ATOM 5952 C CA . LEU B 1 227 ? 15.22 16.191 18.218 1 97.56 227 LEU B CA 1
ATOM 5953 C C . LEU B 1 227 ? 14.054 16.046 19.19 1 97.56 227 LEU B C 1
ATOM 5955 O O . LEU B 1 227 ? 14.191 15.416 20.241 1 97.56 227 LEU B O 1
ATOM 5959 N N . TYR B 1 228 ? 13.009 16.727 18.937 1 98.25 228 TYR B N 1
ATOM 5960 C CA . TYR B 1 228 ? 11.677 16.45 19.464 1 98.25 228 TYR B CA 1
ATOM 5961 C C . TYR B 1 228 ? 10.938 15.453 18.58 1 98.25 228 TYR B C 1
ATOM 5963 O O . TYR B 1 228 ? 10.418 15.817 17.522 1 98.25 228 TYR B O 1
ATOM 5971 N N . ARG B 1 229 ? 10.915 14.226 19.026 1 98.28 229 ARG B N 1
ATOM 5972 C CA . ARG B 1 229 ? 10.447 13.115 18.203 1 98.28 229 ARG B CA 1
ATOM 5973 C C . ARG B 1 229 ? 8.939 12.933 18.334 1 98.28 229 ARG B C 1
ATOM 5975 O O . ARG B 1 229 ? 8.421 12.776 19.442 1 98.28 229 ARG B O 1
ATOM 5982 N N . ILE B 1 230 ? 8.343 12.854 17.21 1 98.64 230 ILE B N 1
ATOM 5983 C CA . ILE B 1 230 ? 6.885 12.831 17.177 1 98.64 230 ILE B CA 1
ATOM 5984 C C . ILE B 1 230 ? 6.403 11.541 16.519 1 98.64 230 ILE B C 1
ATOM 5986 O O . ILE B 1 230 ? 6.809 11.218 15.4 1 98.64 230 ILE B O 1
ATOM 5990 N N . ALA B 1 231 ? 5.558 10.803 17.17 1 98.75 231 ALA B N 1
ATOM 5991 C CA . ALA B 1 231 ? 4.965 9.592 16.609 1 98.75 231 ALA B CA 1
ATOM 5992 C C . ALA B 1 231 ? 3.774 9.928 15.716 1 98.75 231 ALA B C 1
ATOM 5994 O O . ALA B 1 231 ? 3.027 10.869 15.995 1 98.75 231 ALA B O 1
ATOM 5995 N N . SER B 1 232 ? 3.656 9.19 14.628 1 97.95 232 SER B N 1
ATOM 5996 C CA . SER B 1 232 ? 2.427 9.26 13.843 1 97.95 232 SER B CA 1
ATOM 5997 C C . SER B 1 232 ? 1.222 8.811 14.663 1 97.95 232 SER B C 1
ATOM 5999 O O . SER B 1 232 ? 1.076 7.625 14.963 1 97.95 232 SER B O 1
ATOM 6001 N N . GLY B 1 233 ? 0.398 9.746 15.068 1 97.31 233 GLY B N 1
ATOM 6002 C CA . GLY B 1 233 ? -0.712 9.441 15.957 1 97.31 233 GLY B CA 1
ATOM 6003 C C . GLY B 1 233 ? -1.998 9.121 15.218 1 97.31 233 GLY B C 1
ATOM 6004 O O . GLY B 1 233 ? -1.966 8.694 14.063 1 97.31 233 GLY B O 1
ATOM 6005 N N . ALA B 1 234 ? -3.126 9.302 15.84 1 98.02 234 ALA B N 1
ATOM 6006 C CA . ALA B 1 234 ? -4.428 8.767 15.45 1 98.02 234 ALA B CA 1
ATOM 6007 C C . ALA B 1 234 ? -5.105 9.669 14.422 1 98.02 234 ALA B C 1
ATOM 6009 O O . ALA B 1 234 ? -4.858 10.877 14.388 1 98.02 234 ALA B O 1
ATOM 6010 N N . SER B 1 235 ? -5.916 9.033 13.683 1 96.11 235 SER B N 1
ATOM 6011 C CA . SER B 1 235 ? -6.937 9.737 12.914 1 96.11 235 SER B CA 1
ATOM 6012 C C . SER B 1 235 ? -8.215 9.919 13.727 1 96.11 235 SER B C 1
ATOM 6014 O O . SER B 1 235 ? -8.888 8.942 14.062 1 96.11 235 SER B O 1
ATOM 6016 N N . ASP B 1 236 ? -8.501 11.062 14.095 1 94.89 236 ASP B N 1
ATOM 6017 C CA . ASP B 1 236 ? -9.746 11.479 14.733 1 94.89 236 ASP B CA 1
ATOM 6018 C C . ASP B 1 236 ? -10.04 10.633 15.97 1 94.89 236 ASP B C 1
ATOM 6020 O O . ASP B 1 236 ? -9.38 10.781 17.001 1 94.89 236 ASP B O 1
ATOM 6024 N N . TYR B 1 237 ? -10.821 9.545 15.794 1 96.41 237 TYR B N 1
ATOM 6025 C CA . TYR B 1 237 ? -11.472 8.856 16.902 1 96.41 237 TYR B CA 1
ATOM 6026 C C . TYR B 1 237 ? -10.769 7.541 17.216 1 96.41 237 TYR B C 1
ATOM 6028 O O . TYR B 1 237 ? -11.253 6.75 18.029 1 96.41 237 TYR B O 1
ATOM 6036 N N . ASP B 1 238 ? -9.665 7.304 16.572 1 98.02 238 ASP B N 1
ATOM 6037 C CA . ASP B 1 238 ? -8.986 6.034 16.813 1 98.02 238 ASP B CA 1
ATOM 6038 C C . ASP B 1 238 ? -8.233 6.058 18.142 1 98.02 238 ASP B C 1
ATOM 6040 O O . ASP B 1 238 ? -7.003 6.126 18.163 1 98.02 238 ASP B O 1
ATOM 6044 N N . TYR B 1 239 ? -8.916 5.837 19.194 1 98.64 239 TYR B N 1
ATOM 6045 C CA . TYR B 1 239 ? -8.378 5.917 20.548 1 98.64 239 TYR B CA 1
ATOM 6046 C C . TYR B 1 239 ? -7.462 4.735 20.842 1 98.64 239 TYR B C 1
ATOM 6048 O O . TYR B 1 239 ? -6.524 4.851 21.634 1 98.64 239 TYR B O 1
ATOM 6056 N N . ASN B 1 240 ? -7.744 3.623 20.188 1 98.53 240 ASN B N 1
ATOM 6057 C CA . ASN B 1 240 ? -6.873 2.465 20.358 1 98.53 240 ASN B CA 1
ATOM 6058 C C . ASN B 1 240 ? -5.469 2.736 19.828 1 98.53 240 ASN B C 1
ATOM 6060 O O . ASN B 1 240 ? -4.485 2.243 20.383 1 98.53 240 ASN B O 1
ATOM 6064 N N . TRP B 1 241 ? -5.384 3.437 18.759 1 98.71 241 TRP B N 1
ATOM 6065 C CA . TRP B 1 241 ? -4.079 3.811 18.225 1 98.71 241 TRP B CA 1
ATOM 6066 C C . TRP B 1 241 ? -3.249 4.541 19.275 1 98.71 241 TRP B C 1
ATOM 6068 O O . TRP B 1 241 ? -2.08 4.213 19.49 1 98.71 241 TRP B O 1
ATOM 6078 N N . THR B 1 242 ? -3.845 5.522 19.933 1 98.81 242 THR B N 1
ATOM 6079 C CA . THR B 1 242 ? -3.159 6.275 20.978 1 98.81 242 THR B CA 1
ATOM 6080 C C . THR B 1 242 ? -2.782 5.363 22.142 1 98.81 242 THR B C 1
ATOM 6082 O O . THR B 1 242 ? -1.669 5.444 22.666 1 98.81 242 THR B O 1
ATOM 6085 N N . LYS B 1 243 ? -3.692 4.513 22.487 1 98.74 243 LYS B N 1
ATOM 6086 C CA . LYS B 1 243 ? -3.43 3.595 23.592 1 98.74 243 LYS B CA 1
ATOM 6087 C C . LYS B 1 243 ? -2.218 2.715 23.3 1 98.74 243 LYS B C 1
ATOM 6089 O O . LYS B 1 243 ? -1.321 2.587 24.136 1 98.74 243 LYS B O 1
ATOM 6094 N N . VAL B 1 244 ? -2.177 2.158 22.109 1 98.65 244 VAL B N 1
ATOM 6095 C CA . VAL B 1 244 ? -1.101 1.244 21.74 1 98.65 244 VAL B CA 1
ATOM 6096 C C . VAL B 1 244 ? 0.219 2.006 21.651 1 98.65 244 VAL B C 1
ATOM 6098 O O . VAL B 1 244 ? 1.252 1.53 22.127 1 98.65 244 VAL B O 1
ATOM 6101 N N . CYS B 1 245 ? 0.222 3.201 21.079 1 98.56 245 CYS B N 1
ATOM 6102 C CA . CYS B 1 245 ? 1.438 4.002 20.994 1 98.56 245 CYS B CA 1
ATOM 6103 C C . CYS B 1 245 ? 1.965 4.343 22.382 1 98.56 245 CYS B C 1
ATOM 6105 O O . CYS B 1 245 ? 3.166 4.243 22.637 1 98.56 245 CYS B O 1
ATOM 6107 N N . MET B 1 246 ? 1.063 4.723 23.285 1 98.68 246 MET B N 1
ATOM 6108 C CA . MET B 1 246 ? 1.478 5.051 24.646 1 98.68 246 MET B CA 1
ATOM 6109 C C . MET B 1 246 ? 2.059 3.828 25.348 1 98.68 246 MET B C 1
ATOM 6111 O O . MET B 1 246 ? 3.02 3.942 26.11 1 98.68 246 MET B O 1
ATOM 6115 N N . ASP B 1 247 ? 1.515 2.668 25.042 1 98.29 247 ASP B N 1
ATOM 6116 C CA . ASP B 1 247 ? 1.944 1.43 25.685 1 98.29 247 ASP B CA 1
ATOM 6117 C C . ASP B 1 247 ? 3.288 0.961 25.131 1 98.29 247 ASP B C 1
ATOM 6119 O O . ASP B 1 247 ? 4.162 0.535 25.889 1 98.29 247 ASP B O 1
ATOM 6123 N N . LYS B 1 248 ? 3.448 1.047 23.856 1 98.11 248 LYS B N 1
ATOM 6124 C CA . LYS B 1 248 ? 4.569 0.369 23.212 1 98.11 248 LYS B CA 1
ATOM 6125 C C . LYS B 1 248 ? 5.73 1.331 22.976 1 98.11 248 LYS B C 1
ATOM 6127 O O . LYS B 1 248 ? 6.895 0.929 23.025 1 98.11 248 LYS B O 1
ATOM 6132 N N . ILE B 1 249 ? 5.416 2.586 22.632 1 97.92 249 ILE B N 1
ATOM 6133 C CA . ILE B 1 249 ? 6.464 3.567 22.373 1 97.92 249 ILE B CA 1
ATOM 6134 C C . ILE B 1 249 ? 6.837 4.279 23.671 1 97.92 249 ILE B C 1
ATOM 6136 O O . ILE B 1 249 ? 8.018 4.392 24.008 1 97.92 249 ILE B O 1
ATOM 6140 N N . GLY B 1 250 ? 5.844 4.771 24.39 1 94.68 250 GLY B N 1
ATOM 6141 C CA . GLY B 1 250 ? 6.044 5.391 25.689 1 94.68 250 GLY B CA 1
ATOM 6142 C C . GLY B 1 250 ? 6.941 6.614 25.635 1 94.68 250 GLY B C 1
ATOM 6143 O O . GLY B 1 250 ? 6.739 7.502 24.805 1 94.68 250 GLY B O 1
ATOM 6144 N N . ALA B 1 251 ? 7.884 6.647 26.422 1 93.86 251 ALA B N 1
ATOM 6145 C CA . ALA B 1 251 ? 8.711 7.829 26.65 1 93.86 251 ALA B CA 1
ATOM 6146 C C . ALA B 1 251 ? 9.746 7.996 25.541 1 93.86 251 ALA B C 1
ATOM 6148 O O . ALA B 1 251 ? 10.499 8.973 25.528 1 93.86 251 ALA B O 1
ATOM 6149 N N . ARG B 1 252 ? 9.69 7.114 24.596 1 96.56 252 ARG B N 1
ATOM 6150 C CA . ARG B 1 252 ? 10.61 7.229 23.469 1 96.56 252 ARG B CA 1
ATOM 6151 C C . ARG B 1 252 ? 10.158 8.318 22.502 1 96.56 252 ARG B C 1
ATOM 6153 O O . ARG B 1 252 ? 10.921 8.734 21.627 1 96.56 252 ARG B O 1
ATOM 6160 N N . MET B 1 253 ? 9.014 8.831 22.738 1 98.25 253 MET B N 1
ATOM 6161 C CA . MET B 1 253 ? 8.516 9.967 21.968 1 98.25 253 MET B CA 1
ATOM 6162 C C . MET B 1 253 ? 8.298 11.18 22.867 1 98.25 253 MET B C 1
ATOM 6164 O O . MET B 1 253 ? 8.01 11.033 24.056 1 98.25 253 MET B O 1
ATOM 6168 N N . GLN B 1 254 ? 8.402 12.351 22.312 1 98.46 254 GLN B N 1
ATOM 6169 C CA . GLN B 1 254 ? 8.078 13.579 23.03 1 98.46 254 GLN B CA 1
ATOM 6170 C C . GLN B 1 254 ? 6.697 14.096 22.638 1 98.46 254 GLN B C 1
ATOM 6172 O O . GLN B 1 254 ? 6.142 14.969 23.309 1 98.46 254 GLN B O 1
ATOM 6177 N N . GLY B 1 255 ? 6.175 13.606 21.567 1 98.62 255 GLY B N 1
ATOM 6178 C CA . GLY B 1 255 ? 4.846 13.99 21.118 1 98.62 255 GLY B CA 1
ATOM 6179 C C . GLY B 1 255 ? 4.17 12.926 20.274 1 98.62 255 GLY B C 1
ATOM 6180 O O . GLY B 1 255 ? 4.839 12.061 19.704 1 98.62 255 GLY B O 1
ATOM 6181 N N . ILE B 1 256 ? 2.869 12.962 20.203 1 98.78 256 ILE B N 1
ATOM 6182 C CA . ILE B 1 256 ? 2.058 12.104 19.346 1 98.78 256 ILE B CA 1
ATOM 6183 C C . ILE B 1 256 ? 1.094 12.958 18.526 1 98.78 256 ILE B C 1
ATOM 6185 O O . ILE B 1 256 ? 0.429 13.846 19.065 1 98.78 256 ILE B O 1
ATOM 6189 N N . SER B 1 257 ? 1.059 12.672 17.272 1 98.22 257 SER B N 1
ATOM 6190 C CA . SER B 1 257 ? 0.238 13.442 16.343 1 98.22 257 SER B CA 1
ATOM 6191 C C . SER B 1 257 ? -1.241 13.11 16.507 1 98.22 257 SER B C 1
ATOM 6193 O O . SER B 1 257 ? -1.59 12.053 17.037 1 98.22 257 SER B O 1
ATOM 6195 N N . LEU B 1 258 ? -2.086 13.998 16.113 1 98.64 258 LEU B N 1
ATOM 6196 C CA . LEU B 1 258 ? -3.526 13.826 15.955 1 98.64 258 LEU B CA 1
ATOM 6197 C C . LEU B 1 258 ? -4.032 14.579 14.729 1 98.64 258 LEU B C 1
ATOM 6199 O O . LEU B 1 258 ? -3.795 15.781 14.592 1 98.64 258 LEU B O 1
ATOM 6203 N N . HIS B 1 259 ? -4.611 13.869 13.853 1 97.86 259 HIS B N 1
ATOM 6204 C CA . HIS B 1 259 ? -5.229 14.484 12.684 1 97.86 259 HIS B CA 1
ATOM 6205 C C . HIS B 1 259 ? -6.735 14.635 12.872 1 97.86 259 HIS B C 1
ATOM 6207 O O . HIS B 1 259 ? -7.416 13.68 13.253 1 97.86 259 HIS B O 1
ATOM 6213 N N . TYR B 1 260 ? -7.292 15.813 12.64 1 97.79 260 TYR B N 1
ATOM 6214 C CA . TYR B 1 260 ? -8.725 16.072 12.733 1 97.79 260 TYR B CA 1
ATOM 6215 C C . TYR B 1 260 ? -9.154 17.132 11.725 1 97.79 260 TYR B C 1
ATOM 6217 O O . TYR B 1 260 ? -8.724 18.285 11.806 1 97.79 260 TYR B O 1
ATOM 6225 N N . TYR B 1 261 ? -10.026 16.787 10.856 1 97.08 261 TYR B N 1
ATOM 6226 C CA . TYR B 1 261 ? -10.529 17.724 9.857 1 97.08 261 TYR B CA 1
ATOM 6227 C C . TYR B 1 261 ? -12.029 17.94 10.018 1 97.08 261 TYR B C 1
ATOM 6229 O O . TYR B 1 261 ? -12.761 17.013 10.372 1 97.08 261 TYR B O 1
ATOM 6237 N N . THR B 1 262 ? -12.457 19.111 9.822 1 97.6 262 THR B N 1
ATOM 6238 C CA . THR B 1 262 ? -13.875 19.412 9.662 1 97.6 262 THR B CA 1
ATOM 6239 C C . THR B 1 262 ? -14.344 19.075 8.25 1 97.6 262 THR B C 1
ATOM 6241 O O . THR B 1 262 ? -14.247 19.905 7.343 1 97.6 262 THR B O 1
ATOM 6244 N N . CYS B 1 263 ? -14.832 17.921 8.09 1 95.26 263 CYS B N 1
ATOM 6245 C CA . CYS B 1 263 ? -15.296 17.425 6.8 1 95.26 263 CYS B CA 1
ATOM 6246 C C . CYS B 1 263 ? -16.29 16.284 6.98 1 95.26 263 CYS B C 1
ATOM 6248 O O . CYS B 1 263 ? -16.442 15.755 8.083 1 95.26 263 CYS B O 1
ATOM 6250 N N . THR B 1 264 ? -16.993 15.876 5.974 1 90.72 264 THR B N 1
ATOM 6251 C CA . THR B 1 264 ? -18.059 14.882 6.045 1 90.72 264 THR B CA 1
ATOM 6252 C C . THR B 1 264 ? -17.483 13.469 6.023 1 90.72 264 THR B C 1
ATOM 6254 O O . THR B 1 264 ? -18.181 12.504 6.34 1 90.72 264 THR B O 1
ATOM 6257 N N . GLY B 1 265 ? -16.252 13.373 5.628 1 87.15 265 GLY B N 1
ATOM 6258 C CA . GLY B 1 265 ? -15.607 12.077 5.497 1 87.15 265 GLY B CA 1
ATOM 6259 C C . GLY B 1 265 ? -14.563 12.039 4.397 1 87.15 265 GLY B C 1
ATOM 6260 O O . GLY B 1 265 ? -14.225 13.073 3.819 1 87.15 265 GLY B O 1
ATOM 6261 N N . TRP B 1 266 ? -14.111 10.834 4.109 1 82.02 266 TRP B N 1
ATOM 6262 C CA . TRP B 1 266 ? -12.951 10.721 3.231 1 82.02 266 TRP B CA 1
ATOM 6263 C C . TRP B 1 266 ? -13.375 10.343 1.815 1 82.02 266 TRP B C 1
ATOM 6265 O O . TRP B 1 266 ? -12.563 10.373 0.888 1 82.02 266 TRP B O 1
ATOM 6275 N N . ASN B 1 267 ? -14.63 9.975 1.738 1 79.59 267 ASN B N 1
ATOM 6276 C CA . ASN B 1 267 ? -15.143 9.586 0.429 1 79.59 267 ASN B CA 1
ATOM 6277 C C . ASN B 1 267 ? -16.359 10.419 0.033 1 79.59 267 ASN B C 1
ATOM 6279 O O . ASN B 1 267 ? -17.083 10.917 0.896 1 79.59 267 ASN B O 1
ATOM 6283 N N . GLY B 1 268 ? -16.498 10.714 -1.171 1 82.63 268 GLY B N 1
ATOM 6284 C CA . GLY B 1 268 ? -17.679 11.394 -1.679 1 82.63 268 GLY B CA 1
ATOM 6285 C C . GLY B 1 268 ? -17.584 12.905 -1.585 1 82.63 268 GLY B C 1
ATOM 6286 O O . GLY B 1 268 ? -16.54 13.445 -1.212 1 82.63 268 GLY B O 1
ATOM 6287 N N . PRO B 1 269 ? -18.596 13.597 -1.882 1 89.65 269 PRO B N 1
ATOM 6288 C CA . PRO B 1 269 ? -18.614 15.062 -1.845 1 89.65 269 PRO B CA 1
ATOM 6289 C C . PRO B 1 269 ? -18.546 15.617 -0.424 1 89.65 269 PRO B C 1
ATOM 6291 O O . PRO B 1 269 ? -19.127 15.037 0.497 1 89.65 269 PRO B O 1
ATOM 6294 N N . LYS B 1 270 ? -17.9 16.708 -0.242 1 94.11 270 LYS B N 1
ATOM 6295 C CA . LYS B 1 270 ? -17.714 17.325 1.068 1 94.11 270 LYS B CA 1
ATOM 6296 C C . LYS B 1 270 ? -18.501 18.628 1.178 1 94.11 270 LYS B C 1
ATOM 6298 O O . LYS B 1 270 ? -18.639 19.185 2.269 1 94.11 270 LYS B O 1
ATOM 6303 N N . GLY B 1 271 ? -19.077 19.074 -0.005 1 94.63 271 GLY B N 1
ATOM 6304 C CA . GLY B 1 271 ? -19.813 20.328 -0.027 1 94.63 271 GLY B CA 1
ATOM 6305 C C . GLY B 1 271 ? -18.976 21.503 -0.494 1 94.63 271 GLY B C 1
ATOM 6306 O O . GLY B 1 271 ? -17.745 21.448 -0.459 1 94.63 271 GLY B O 1
ATOM 6307 N N . SER B 1 272 ? -19.678 22.573 -0.852 1 95.98 272 SER B N 1
ATOM 6308 C CA . SER B 1 272 ? -19.03 23.747 -1.428 1 95.98 272 SER B CA 1
ATOM 6309 C C . SER B 1 272 ? -18.373 24.601 -0.348 1 95.98 272 SER B C 1
ATOM 6311 O O . SER B 1 272 ? -18.915 24.749 0.749 1 95.98 272 SER B O 1
ATOM 6313 N N . ALA B 1 273 ? -17.3 25.248 -0.706 1 97.14 273 ALA B N 1
ATOM 6314 C CA . ALA B 1 273 ? -16.603 26.152 0.206 1 97.14 273 ALA B CA 1
ATOM 6315 C C . ALA B 1 273 ? -17.373 27.458 0.379 1 97.14 273 ALA B C 1
ATOM 6317 O O . ALA B 1 273 ? -17.245 28.131 1.404 1 97.14 273 ALA B O 1
ATOM 6318 N N . ILE B 1 274 ? -18.213 27.81 -0.605 1 97.07 274 ILE B N 1
ATOM 6319 C CA . ILE B 1 274 ? -18.761 29.162 -0.56 1 97.07 274 ILE B CA 1
ATOM 6320 C C . ILE B 1 274 ? -20.277 29.111 -0.742 1 97.07 274 ILE B C 1
ATOM 6322 O O . ILE B 1 274 ? -20.964 30.119 -0.565 1 97.07 274 ILE B O 1
ATOM 6326 N N . ASN B 1 275 ? -20.803 27.98 -1.26 1 96.58 275 ASN B N 1
ATOM 6327 C CA . ASN B 1 275 ? -22.243 27.793 -1.402 1 96.58 275 ASN B CA 1
ATOM 6328 C C . ASN B 1 275 ? -22.776 26.769 -0.404 1 96.58 275 ASN B C 1
ATOM 6330 O O . ASN B 1 275 ? -22.664 25.562 -0.627 1 96.58 275 ASN B O 1
ATOM 6334 N N . PHE B 1 276 ? -23.348 27.222 0.637 1 96.46 276 PHE B N 1
ATOM 6335 C CA . PHE B 1 276 ? -23.911 26.387 1.692 1 96.46 276 PHE B CA 1
ATOM 6336 C C . PHE B 1 276 ? -25.082 27.087 2.37 1 96.46 276 PHE B C 1
ATOM 6338 O O . PHE B 1 276 ? -25.165 28.317 2.364 1 96.46 276 PHE B O 1
ATOM 6345 N N . ASP B 1 277 ? -25.963 26.392 2.926 1 95.76 277 ASP B N 1
ATOM 6346 C CA . ASP B 1 277 ? -27.111 26.968 3.619 1 95.76 277 ASP B CA 1
ATOM 6347 C C . ASP B 1 277 ? -26.86 27.048 5.123 1 95.76 277 ASP B C 1
ATOM 6349 O O . ASP B 1 277 ? -25.759 26.751 5.591 1 95.76 277 ASP B O 1
ATOM 6353 N N . ASN B 1 278 ? -27.838 27.54 5.867 1 95.53 278 ASN B N 1
ATOM 6354 C CA . ASN B 1 278 ? -27.692 27.762 7.301 1 95.53 278 ASN B CA 1
ATOM 6355 C C . ASN B 1 278 ? -27.43 26.456 8.047 1 95.53 278 ASN B C 1
ATOM 6357 O O . ASN B 1 278 ? -26.656 26.427 9.005 1 95.53 278 ASN B O 1
ATOM 6361 N N . ASP B 1 279 ? -28.041 25.374 7.61 1 93.71 279 ASP B N 1
ATOM 6362 C CA . ASP B 1 279 ? -27.848 24.083 8.262 1 93.71 279 ASP B CA 1
ATOM 6363 C C . ASP B 1 279 ? -26.42 23.578 8.069 1 93.71 279 ASP B C 1
ATOM 6365 O O . ASP B 1 279 ? -25.805 23.063 9.005 1 93.71 279 ASP B O 1
ATOM 6369 N N . GLN B 1 280 ? -25.983 23.757 6.888 1 95.49 280 GLN B N 1
ATOM 6370 C CA . GLN B 1 280 ? -24.617 23.349 6.576 1 95.49 280 GLN B CA 1
ATOM 6371 C C . GLN B 1 280 ? -23.602 24.199 7.334 1 95.49 280 GLN B C 1
ATOM 6373 O O . GLN B 1 280 ? -22.543 23.706 7.729 1 95.49 280 GLN B O 1
ATOM 6378 N N . TYR B 1 281 ? -24.011 25.432 7.489 1 97.04 281 TYR B N 1
ATOM 6379 C CA . TYR B 1 281 ? -23.18 26.339 8.273 1 97.04 281 TYR B CA 1
ATOM 6380 C C . TYR B 1 281 ? -23.038 25.846 9.708 1 97.04 281 TYR B C 1
ATOM 6382 O O . TYR B 1 281 ? -21.922 25.661 10.199 1 97.04 281 TYR B O 1
ATOM 6390 N N . TYR B 1 282 ? -24.043 25.529 10.351 1 96.54 282 TYR B N 1
ATOM 6391 C CA . TYR B 1 282 ? -24 25.103 11.746 1 96.54 282 TYR B CA 1
ATOM 6392 C C . TYR B 1 282 ? -23.449 23.687 11.867 1 96.54 282 TYR B C 1
ATOM 6394 O O . TYR B 1 282 ? -22.792 23.353 12.856 1 96.54 282 TYR B O 1
ATOM 6402 N N . TRP B 1 283 ? -23.726 22.896 10.848 1 96.1 283 TRP B N 1
ATOM 6403 C CA . TRP B 1 283 ? -23.1 21.578 10.837 1 96.1 283 TRP B CA 1
ATOM 6404 C C . TRP B 1 283 ? -21.583 21.695 10.939 1 96.1 283 TRP B C 1
ATOM 6406 O O . TRP B 1 283 ? -20.954 21.005 11.745 1 96.1 283 TRP B O 1
ATOM 6416 N N . ALA B 1 284 ? -20.997 22.566 10.108 1 97.41 284 ALA B N 1
ATOM 6417 C CA . ALA B 1 284 ? -19.548 22.745 10.074 1 97.41 284 ALA B CA 1
ATOM 6418 C C . ALA B 1 284 ? -19.018 23.191 11.433 1 97.41 284 ALA B C 1
ATOM 6420 O O . ALA B 1 284 ? -17.994 22.69 11.902 1 97.41 284 ALA B O 1
ATOM 6421 N N . LEU B 1 285 ? -19.701 24.09 12.054 1 98.21 285 LEU B N 1
ATOM 6422 C CA . LEU B 1 285 ? -19.262 24.618 13.341 1 98.21 285 LEU B CA 1
ATOM 6423 C C . LEU B 1 285 ? -19.379 23.559 14.432 1 98.21 285 LEU B C 1
ATOM 6425 O O . LEU B 1 285 ? -18.495 23.437 15.283 1 98.21 285 LEU B O 1
ATOM 6429 N N . GLY B 1 286 ? -20.495 22.844 14.391 1 97.29 286 GLY B N 1
ATOM 6430 C CA . GLY B 1 286 ? -20.627 21.739 15.326 1 97.29 286 GLY B CA 1
ATOM 6431 C C . GLY B 1 286 ? -19.55 20.684 15.158 1 97.29 286 GLY B C 1
ATOM 6432 O O . GLY B 1 286 ? -18.979 20.209 16.143 1 97.29 286 GLY B O 1
ATOM 6433 N N . LYS B 1 287 ? -19.303 20.325 13.908 1 97.2 287 LYS B N 1
ATOM 6434 C CA . LYS B 1 287 ? -18.26 19.349 13.604 1 97.2 287 LYS B CA 1
ATOM 6435 C C . LYS B 1 287 ? -16.893 19.844 14.066 1 97.2 287 LYS B C 1
ATOM 6437 O O . LYS B 1 287 ? -16.105 19.077 14.623 1 97.2 287 LYS B O 1
ATOM 6442 N N . CYS B 1 288 ? -16.646 21.067 13.829 1 97.32 288 CYS B N 1
ATOM 6443 C CA . CYS B 1 288 ? -15.413 21.707 14.275 1 97.32 288 CYS B CA 1
ATOM 6444 C C . CYS B 1 288 ? -15.244 21.574 15.784 1 97.32 288 CYS B C 1
ATOM 6446 O O . CYS B 1 288 ? -14.18 21.176 16.26 1 97.32 288 CYS B O 1
ATOM 6448 N N . LEU B 1 289 ? -16.215 21.786 16.554 1 97.98 289 LEU B N 1
ATOM 6449 C CA . LEU B 1 289 ? -16.159 21.842 18.011 1 97.98 289 LEU B CA 1
ATOM 6450 C C . LEU B 1 289 ? -16.091 20.44 18.607 1 97.98 289 LEU B C 1
ATOM 6452 O O . LEU B 1 289 ? -15.683 20.269 19.758 1 97.98 289 LEU B O 1
ATOM 6456 N N . GLU B 1 290 ? -16.443 19.495 17.83 1 97.02 290 GLU B N 1
ATOM 6457 C CA . GLU B 1 290 ? -16.358 18.107 18.275 1 97.02 290 GLU B CA 1
ATOM 6458 C C . GLU B 1 290 ? -14.918 17.718 18.598 1 97.02 290 GLU B C 1
ATOM 6460 O O . GLU B 1 290 ? -14.679 16.764 19.342 1 97.02 290 GLU B O 1
ATOM 6465 N N . ILE B 1 291 ? -13.963 18.439 18.159 1 98.02 291 ILE B N 1
ATOM 6466 C CA . ILE B 1 291 ? -12.556 18.154 18.419 1 98.02 291 ILE B CA 1
ATOM 6467 C C . ILE B 1 291 ? -12.286 18.215 19.921 1 98.02 291 ILE B C 1
ATOM 6469 O O . ILE B 1 291 ? -11.352 17.58 20.416 1 98.02 291 ILE B O 1
ATOM 6473 N N . GLU B 1 292 ? -13.04 19.018 20.66 1 98.14 292 GLU B N 1
ATOM 6474 C CA . GLU B 1 292 ? -12.821 19.107 22.101 1 98.14 292 GLU B CA 1
ATOM 6475 C C . GLU B 1 292 ? -13.003 17.749 22.772 1 98.14 292 GLU B C 1
ATOM 6477 O O . GLU B 1 292 ? -12.162 17.327 23.568 1 98.14 292 GLU B O 1
ATOM 6482 N N . GLU B 1 293 ? -14.082 17.05 22.423 1 97.74 293 GLU B N 1
ATOM 6483 C CA . GLU B 1 293 ? -14.307 15.722 22.987 1 97.74 293 GLU B CA 1
ATOM 6484 C C . GLU B 1 293 ? -13.223 14.744 22.543 1 97.74 293 GLU B C 1
ATOM 6486 O O . GLU B 1 293 ? -12.809 13.876 23.314 1 97.74 293 GLU B O 1
ATOM 6491 N N . VAL B 1 294 ? -12.787 14.875 21.325 1 98.34 294 VAL B N 1
ATOM 6492 C CA . VAL B 1 294 ? -11.727 14.026 20.79 1 98.34 294 VAL B CA 1
ATOM 6493 C C . VAL B 1 294 ? -10.443 14.238 21.587 1 98.34 294 VAL B C 1
ATOM 6495 O O . VAL B 1 294 ? -9.802 13.273 22.011 1 98.34 294 VAL B O 1
ATOM 6498 N N . ILE B 1 295 ? -10.098 15.481 21.818 1 98.72 295 ILE B N 1
ATOM 6499 C CA . ILE B 1 295 ? -8.9 15.818 22.579 1 98.72 295 ILE B CA 1
ATOM 6500 C C . ILE B 1 295 ? -9.033 15.298 24.008 1 98.72 295 ILE B C 1
ATOM 6502 O O . ILE B 1 295 ? -8.099 14.699 24.547 1 98.72 295 ILE B O 1
ATOM 6506 N N . LYS B 1 296 ? -10.166 15.434 24.632 1 98.44 296 LYS B N 1
ATOM 6507 C CA . LYS B 1 296 ? -10.391 14.981 26.002 1 98.44 296 LYS B CA 1
ATOM 6508 C C . LYS B 1 296 ? -10.153 13.479 26.131 1 98.44 296 LYS B C 1
ATOM 6510 O O . LYS B 1 296 ? -9.517 13.026 27.084 1 98.44 296 LYS B O 1
ATOM 6515 N N . LYS B 1 297 ? -10.628 12.777 25.171 1 98.63 297 LYS B N 1
ATOM 6516 C CA . LYS B 1 297 ? -10.528 11.322 25.243 1 98.63 297 LYS B CA 1
ATOM 6517 C C . LYS B 1 297 ? -9.099 10.856 24.983 1 98.63 297 LYS B C 1
ATOM 6519 O O . LYS B 1 297 ? -8.599 9.959 25.665 1 98.63 297 LYS B O 1
ATOM 6524 N N . HIS B 1 298 ? -8.44 11.419 24.002 1 98.8 298 HIS B N 1
ATOM 6525 C CA . HIS B 1 298 ? -7.034 11.093 23.787 1 98.8 298 HIS B CA 1
ATOM 6526 C C . HIS B 1 298 ? -6.189 11.472 24.999 1 98.8 298 HIS B C 1
ATOM 6528 O O . HIS B 1 298 ? -5.317 10.707 25.417 1 98.8 298 HIS B O 1
ATOM 6534 N N . LYS B 1 299 ? -6.471 12.664 25.572 1 98.67 299 LYS B N 1
ATOM 6535 C CA . LYS B 1 299 ? -5.747 13.128 26.752 1 98.67 299 LYS B CA 1
ATOM 6536 C C . LYS B 1 299 ? -5.927 12.165 27.922 1 98.67 299 LYS B C 1
ATOM 6538 O O . LYS B 1 299 ? -4.969 11.859 28.634 1 98.67 299 LYS B O 1
ATOM 6543 N N . ALA B 1 300 ? -7.107 11.684 28.108 1 98.62 300 ALA B N 1
ATOM 6544 C CA . ALA B 1 300 ? -7.383 10.758 29.204 1 98.62 300 ALA B CA 1
ATOM 6545 C C . ALA B 1 300 ? -6.561 9.48 29.062 1 98.62 300 ALA B C 1
ATOM 6547 O O . ALA B 1 300 ? -6.036 8.959 30.048 1 98.62 300 ALA B O 1
ATOM 6548 N N . ILE B 1 301 ? -6.482 9.024 27.855 1 98.61 301 ILE B N 1
ATOM 6549 C CA . ILE B 1 301 ? -5.7 7.824 27.582 1 98.61 301 ILE B CA 1
ATOM 6550 C C . ILE B 1 301 ? -4.222 8.1 27.848 1 98.61 301 ILE B C 1
ATOM 6552 O O . ILE B 1 301 ? -3.538 7.294 28.483 1 98.61 301 ILE B O 1
ATOM 6556 N N . MET B 1 302 ? -3.743 9.204 27.401 1 98.66 302 MET B N 1
ATOM 6557 C CA . MET B 1 302 ? -2.345 9.576 27.595 1 98.66 302 MET B CA 1
ATOM 6558 C C . MET B 1 302 ? -2.031 9.762 29.076 1 98.66 302 MET B C 1
ATOM 6560 O O . MET B 1 302 ? -0.958 9.374 29.542 1 98.66 302 MET B O 1
ATOM 6564 N N . ASP B 1 303 ? -2.981 10.316 29.864 1 98.12 303 ASP B N 1
ATOM 6565 C CA . ASP B 1 303 ? -2.792 10.605 31.282 1 98.12 303 ASP B CA 1
ATOM 6566 C C . ASP B 1 303 ? -2.603 9.32 32.084 1 98.12 303 ASP B C 1
ATOM 6568 O O . ASP B 1 303 ? -1.941 9.322 33.124 1 98.12 303 ASP B O 1
ATOM 6572 N N . GLU B 1 304 ? -3.171 8.298 31.594 1 97.89 304 GLU B N 1
ATOM 6573 C CA . GLU B 1 304 ? -3.025 7.023 32.292 1 97.89 304 GLU B CA 1
ATOM 6574 C C . GLU B 1 304 ? -1.562 6.592 32.353 1 97.89 304 GLU B C 1
ATOM 6576 O O . GLU B 1 304 ? -1.116 6.034 33.358 1 97.89 304 GLU B O 1
ATOM 6581 N N . LYS B 1 305 ? -0.849 6.924 31.342 1 96.87 305 LYS B N 1
ATOM 6582 C CA . LYS B 1 305 ? 0.537 6.472 31.254 1 96.87 305 LYS B CA 1
ATOM 6583 C C . LYS B 1 305 ? 1.508 7.624 31.495 1 96.87 305 LYS B C 1
ATOM 6585 O O . LYS B 1 305 ? 2.679 7.401 31.808 1 96.87 305 LYS B O 1
ATOM 6590 N N . ASP B 1 306 ? 0.973 8.812 31.349 1 97.91 306 ASP B N 1
ATOM 6591 C CA . ASP B 1 306 ? 1.792 10.017 31.442 1 97.91 306 ASP B CA 1
ATOM 6592 C C . ASP B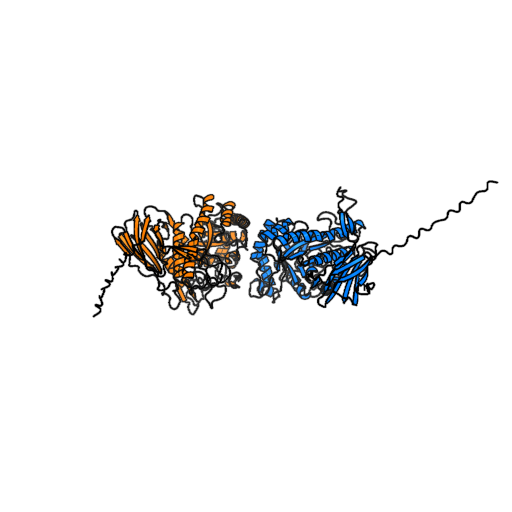 1 306 ? 1.042 11.136 32.161 1 97.91 306 ASP B C 1
ATOM 6594 O O . ASP B 1 306 ? 0.76 12.181 31.571 1 97.91 306 ASP B O 1
ATOM 6598 N N . PRO B 1 307 ? 0.804 11.034 33.39 1 96.7 307 PRO B N 1
ATOM 6599 C CA . PRO B 1 307 ? -0.026 11.988 34.13 1 96.7 307 PRO B CA 1
ATOM 6600 C C . PRO B 1 307 ? 0.625 13.363 34.256 1 96.7 307 PRO B C 1
ATOM 6602 O O . PRO B 1 307 ? -0.057 14.349 34.548 1 96.7 307 PRO B O 1
ATOM 6605 N N . GLN B 1 308 ? 1.91 13.474 34.063 1 96.3 308 GLN B N 1
ATOM 6606 C CA . GLN B 1 308 ? 2.607 14.749 34.201 1 96.3 308 GLN B CA 1
ATOM 6607 C C . GLN B 1 308 ? 2.657 15.495 32.871 1 96.3 308 GLN B C 1
ATOM 6609 O O . GLN B 1 308 ? 3.277 16.556 32.771 1 96.3 308 GLN B O 1
ATOM 6614 N N . ASN B 1 309 ? 2.08 14.95 31.8 1 96.2 309 ASN B N 1
ATOM 6615 C CA . ASN B 1 309 ? 1.952 15.591 30.496 1 96.2 309 ASN B CA 1
ATOM 6616 C C . ASN B 1 309 ? 3.316 15.843 29.86 1 96.2 309 ASN B C 1
ATOM 6618 O O . ASN B 1 309 ? 3.564 16.923 29.32 1 96.2 309 ASN B O 1
ATOM 6622 N N . ASN B 1 310 ? 4.17 14.876 29.995 1 97.37 310 ASN B N 1
ATOM 6623 C CA . ASN B 1 310 ? 5.484 14.992 29.373 1 97.37 310 ASN B CA 1
ATOM 6624 C C . ASN B 1 310 ? 5.406 14.819 27.859 1 97.37 310 ASN B C 1
ATOM 6626 O O . ASN B 1 310 ? 6.197 15.408 27.12 1 97.37 310 ASN B O 1
ATOM 6630 N N . ILE B 1 311 ? 4.521 13.962 27.422 1 98.54 311 ILE B N 1
ATOM 6631 C CA . ILE B 1 311 ? 4.317 13.722 25.997 1 98.54 311 ILE B CA 1
ATOM 6632 C C . ILE B 1 311 ? 3.234 14.658 25.466 1 98.54 311 ILE B C 1
ATOM 6634 O O . ILE B 1 311 ? 2.111 14.671 25.976 1 98.54 311 ILE B O 1
ATOM 6638 N N . GLY B 1 312 ? 3.562 15.409 24.516 1 98.67 312 GLY B N 1
ATOM 6639 C CA . GLY B 1 312 ? 2.614 16.362 23.963 1 98.67 312 GLY B CA 1
ATOM 6640 C C . GLY B 1 312 ? 1.648 15.738 22.974 1 98.67 312 GLY B C 1
ATOM 6641 O O . GLY B 1 312 ? 2.01 14.814 22.243 1 98.67 312 GLY B O 1
ATOM 6642 N N . LEU B 1 313 ? 0.456 16.191 22.963 1 98.82 313 LEU B N 1
ATOM 6643 C CA . LEU B 1 313 ? -0.484 15.941 21.876 1 98.82 313 LEU B CA 1
ATOM 6644 C C . LEU B 1 313 ? -0.378 17.023 20.807 1 98.82 313 LEU B C 1
ATOM 6646 O O . LEU B 1 313 ? -0.535 18.211 21.101 1 98.82 313 LEU B O 1
ATOM 6650 N N . LEU B 1 314 ? -0.075 16.638 19.627 1 98.83 314 LEU B N 1
ATOM 6651 C CA . LEU B 1 314 ? 0.116 17.592 18.54 1 98.83 314 LEU B CA 1
ATOM 6652 C C . LEU B 1 314 ? -0.989 17.457 17.498 1 98.83 314 LEU B C 1
ATOM 6654 O O . LEU B 1 314 ? -1.052 16.456 16.78 1 98.83 314 LEU B O 1
ATOM 6658 N N . VAL B 1 315 ? -1.877 18.414 17.402 1 98.72 315 VAL B N 1
ATOM 6659 C CA . VAL B 1 315 ? -2.88 18.44 16.343 1 98.72 315 VAL B CA 1
ATOM 6660 C C . VAL B 1 315 ? -2.263 18.988 15.058 1 98.72 315 VAL B C 1
ATOM 6662 O O . VAL B 1 315 ? -2.623 20.077 14.604 1 98.72 315 VAL B O 1
ATOM 6665 N N . ASP B 1 316 ? -1.417 18.157 14.503 1 97.48 316 ASP B N 1
ATOM 6666 C CA . ASP B 1 316 ? -0.502 18.719 13.514 1 97.48 316 ASP B CA 1
ATOM 6667 C C . ASP B 1 316 ? -1.059 18.564 12.101 1 97.48 316 ASP B C 1
ATOM 6669 O O . ASP B 1 316 ? -0.329 18.724 11.12 1 97.48 316 ASP B O 1
ATOM 6673 N N . GLU B 1 317 ? -2.356 18.22 11.957 1 97.47 317 GLU B N 1
ATOM 6674 C CA . GLU B 1 317 ? -3.161 18.396 10.752 1 97.47 317 GLU B CA 1
ATOM 6675 C C . GLU B 1 317 ? -4.622 18.669 11.1 1 97.47 317 GLU B C 1
ATOM 6677 O O . GLU B 1 317 ? -5.297 17.817 11.681 1 97.47 317 GLU B O 1
ATOM 6682 N N . TRP B 1 318 ? -5.053 19.805 10.777 1 98.23 318 TRP B N 1
ATOM 6683 C CA . TRP B 1 318 ? -6.441 20.168 11.043 1 98.23 318 TRP B CA 1
ATOM 6684 C C . TRP B 1 318 ? -6.907 21.27 10.098 1 98.23 318 TRP B C 1
ATOM 6686 O O . TRP B 1 318 ? -6.094 21.888 9.406 1 98.23 318 TRP B O 1
ATOM 6696 N N . GLY B 1 319 ? -8.135 21.531 9.979 1 97.98 319 GLY B N 1
ATOM 6697 C CA . GLY B 1 319 ? -8.758 22.522 9.115 1 97.98 319 GLY B CA 1
ATOM 6698 C C . GLY B 1 319 ? -10.024 22.019 8.447 1 97.98 319 GLY B C 1
ATOM 6699 O O . GLY B 1 319 ? -10.561 20.977 8.828 1 97.98 319 GLY B O 1
ATOM 6700 N N . THR B 1 320 ? -10.523 22.791 7.509 1 98.26 320 THR B N 1
ATOM 6701 C CA . THR B 1 320 ? -11.704 22.388 6.754 1 98.26 320 THR B CA 1
ATOM 6702 C C . THR B 1 320 ? -11.305 21.642 5.484 1 98.26 320 THR B C 1
ATOM 6704 O O . THR B 1 320 ? -10.218 21.861 4.945 1 98.26 320 THR B O 1
ATOM 6707 N N . TRP B 1 321 ? -12.05 20.789 5.082 1 97.23 321 TRP B N 1
ATOM 6708 C CA . TRP B 1 321 ? -11.91 20.099 3.804 1 97.23 321 TRP B CA 1
ATOM 6709 C C . TRP B 1 321 ? -13.224 20.116 3.029 1 97.23 321 TRP B C 1
ATOM 6711 O O . TRP B 1 321 ? -14.168 19.404 3.379 1 97.23 321 TRP B O 1
ATOM 6721 N N . TRP B 1 322 ? -13.32 20.91 2.009 1 96.84 322 TRP B N 1
ATOM 6722 C CA . TRP B 1 322 ? -14.475 21.05 1.128 1 96.84 322 TRP B CA 1
ATOM 6723 C C . TRP B 1 322 ? -14.162 20.522 -0.268 1 96.84 322 TRP B C 1
ATOM 6725 O O . TRP B 1 322 ? -13.028 20.129 -0.55 1 96.84 322 TRP B O 1
ATOM 6735 N N . ASP B 1 323 ? -15.197 20.536 -1.087 1 95.22 323 ASP B N 1
ATOM 6736 C CA . ASP B 1 323 ? -14.981 20.184 -2.487 1 95.22 323 ASP B CA 1
ATOM 6737 C C . ASP B 1 323 ? -14.054 21.186 -3.169 1 95.22 323 ASP B C 1
ATOM 6739 O O . ASP B 1 323 ? -14.095 22.382 -2.87 1 95.22 323 ASP B O 1
ATOM 6743 N N . GLU B 1 324 ? -13.279 20.697 -4.046 1 93.34 324 GLU B N 1
ATOM 6744 C CA . GLU B 1 324 ? -12.447 21.573 -4.864 1 93.34 324 GLU B CA 1
ATOM 6745 C C . GLU B 1 324 ? -13.294 22.599 -5.611 1 93.34 324 GLU B C 1
ATOM 6747 O O . GLU B 1 324 ? -14.4 22.291 -6.058 1 93.34 324 GLU B O 1
ATOM 6752 N N . GLU B 1 325 ? -12.691 23.745 -5.72 1 94.72 325 GLU B N 1
ATOM 6753 C CA . GLU B 1 325 ? -13.372 24.77 -6.506 1 94.72 325 GLU B CA 1
ATOM 6754 C C . GLU B 1 325 ? -13.583 24.311 -7.946 1 94.72 325 GLU B C 1
ATOM 6756 O O . GLU B 1 325 ? -12.672 23.761 -8.568 1 94.72 325 GLU B O 1
ATOM 6761 N N . PRO B 1 326 ? -14.802 24.493 -8.487 1 92.06 326 PRO B N 1
ATOM 6762 C CA . PRO B 1 326 ? -15.043 24.11 -9.88 1 92.06 326 PRO B CA 1
ATOM 6763 C C . PRO B 1 326 ? -14.053 24.753 -10.848 1 92.06 326 PRO B C 1
ATOM 6765 O O . PRO B 1 326 ? -13.708 25.928 -10.695 1 92.06 326 PRO B O 1
ATOM 6768 N N . GLY B 1 327 ? -13.615 23.996 -11.838 1 91.15 327 GLY B N 1
ATOM 6769 C CA . GLY B 1 327 ? -12.734 24.525 -12.867 1 91.15 327 GLY B CA 1
ATOM 6770 C C . GLY B 1 327 ? -11.264 24.421 -12.505 1 91.15 327 GLY B C 1
ATOM 6771 O O . GLY B 1 327 ? -10.396 24.771 -13.307 1 91.15 327 GLY B O 1
ATOM 6772 N N . THR B 1 328 ? -11.001 23.954 -11.315 1 92.25 328 THR B N 1
ATOM 6773 C CA . THR B 1 328 ? -9.608 23.779 -10.92 1 92.25 328 THR B CA 1
ATOM 6774 C C . THR B 1 328 ? -9.134 22.36 -11.221 1 92.25 328 THR B C 1
ATOM 6776 O O . THR B 1 328 ? -9.913 21.525 -11.685 1 92.25 328 THR B O 1
ATOM 6779 N N . ILE B 1 329 ? -7.917 22.08 -11.059 1 89 329 ILE B N 1
ATOM 6780 C CA . ILE B 1 329 ? -7.331 20.794 -11.42 1 89 329 ILE B CA 1
ATOM 6781 C C . ILE B 1 329 ? -7.75 19.733 -10.405 1 89 329 ILE B C 1
ATOM 6783 O O . ILE B 1 329 ? -7.461 19.856 -9.212 1 89 329 ILE B O 1
ATOM 6787 N N . PRO B 1 330 ? -8.424 18.698 -10.899 1 87.63 330 PRO B N 1
ATOM 6788 C CA . PRO B 1 330 ? -8.853 17.642 -9.979 1 87.63 330 PRO B CA 1
ATOM 6789 C C . PRO B 1 330 ? -7.693 17.039 -9.19 1 87.63 330 PRO B C 1
ATOM 6791 O O . PRO B 1 330 ? -6.617 16.807 -9.748 1 87.63 330 PRO B O 1
ATOM 6794 N N . GLY B 1 331 ? -7.896 16.879 -7.876 1 88.94 331 GLY B N 1
ATOM 6795 C CA . GLY B 1 331 ? -6.885 16.27 -7.028 1 88.94 331 GLY B CA 1
ATOM 6796 C C . GLY B 1 331 ? -5.971 17.284 -6.366 1 88.94 331 GLY B C 1
ATOM 6797 O O . GLY B 1 331 ? -5.236 16.95 -5.434 1 88.94 331 GLY B O 1
ATOM 6798 N N . HIS B 1 332 ? -6.135 18.548 -6.765 1 92.12 332 HIS B N 1
ATOM 6799 C CA . HIS B 1 332 ? -5.257 19.576 -6.216 1 92.12 332 HIS B CA 1
ATOM 6800 C C . HIS B 1 332 ? -5.863 20.209 -4.969 1 92.12 332 HIS B C 1
ATOM 6802 O O . HIS B 1 332 ? -5.183 20.943 -4.247 1 92.12 332 HIS B O 1
ATOM 6808 N N . LEU B 1 333 ? -7.107 20.023 -4.744 1 94.28 333 LEU B N 1
ATOM 6809 C CA . LEU B 1 333 ? -7.85 20.377 -3.539 1 94.28 333 LEU B CA 1
ATOM 6810 C C . LEU B 1 333 ? -7.822 21.884 -3.307 1 94.28 333 LEU B C 1
ATOM 6812 O O . LEU B 1 333 ? -7.721 22.339 -2.165 1 94.28 333 LEU B O 1
ATOM 6816 N N . TYR B 1 334 ? -7.779 22.645 -4.446 1 96.6 334 TYR B N 1
ATOM 6817 C CA . TYR B 1 334 ? -7.934 24.091 -4.335 1 96.6 334 TYR B CA 1
ATOM 6818 C C . TYR B 1 334 ? -9.326 24.454 -3.832 1 96.6 334 TYR B C 1
ATOM 6820 O O . TYR B 1 334 ? -10.331 24.035 -4.411 1 96.6 334 TYR B O 1
ATOM 6828 N N . GLN B 1 335 ? -9.372 25.218 -2.801 1 96.07 335 GLN B N 1
ATOM 6829 C CA . GLN B 1 335 ? -10.676 25.628 -2.292 1 96.07 335 GLN B CA 1
ATOM 6830 C C . GLN B 1 335 ? -10.647 27.074 -1.806 1 96.07 335 GLN B C 1
ATOM 6832 O O . GLN B 1 335 ? -9.611 27.559 -1.345 1 96.07 335 GLN B O 1
ATOM 6837 N N . GLN B 1 336 ? -11.77 27.747 -1.908 1 97.13 336 GLN B N 1
ATOM 6838 C CA . GLN B 1 336 ? -11.957 29.075 -1.333 1 97.13 336 GLN B CA 1
ATOM 6839 C C . GLN B 1 336 ? -12.099 29.003 0.185 1 97.13 336 GLN B C 1
ATOM 6841 O O . GLN B 1 336 ? -12.246 27.916 0.749 1 97.13 336 GLN B O 1
ATOM 6846 N N . ASN B 1 337 ? -11.987 30.099 0.813 1 97.87 337 ASN B N 1
ATOM 6847 C CA . ASN B 1 337 ? -12.035 30.245 2.264 1 97.87 337 ASN B CA 1
ATOM 6848 C C . ASN B 1 337 ? -12.998 31.351 2.685 1 97.87 337 ASN B C 1
ATOM 6850 O O . ASN B 1 337 ? -12.686 32.536 2.55 1 97.87 337 ASN B O 1
ATOM 6854 N N . ALA B 1 338 ? -14.097 30.983 3.221 1 98.52 338 ALA B N 1
ATOM 6855 C CA . ALA B 1 338 ? -15.15 31.933 3.57 1 98.52 338 ALA B CA 1
ATOM 6856 C C . ALA B 1 338 ? -15.039 32.364 5.03 1 98.52 338 ALA B C 1
ATOM 6858 O O . ALA B 1 338 ? -14.204 31.845 5.775 1 98.52 338 ALA B O 1
ATOM 6859 N N . LEU B 1 339 ? -15.889 33.296 5.451 1 98.83 339 LEU B N 1
ATOM 6860 C CA . LEU B 1 339 ? -15.958 33.701 6.851 1 98.83 339 LEU B CA 1
ATOM 6861 C C . LEU B 1 339 ? -16.29 32.511 7.745 1 98.83 339 LEU B C 1
ATOM 6863 O O . LEU B 1 339 ? -15.809 32.427 8.878 1 98.83 339 LEU B O 1
ATOM 6867 N N . ARG B 1 340 ? -17.077 31.55 7.261 1 98.69 340 ARG B N 1
ATOM 6868 C CA . ARG B 1 340 ? -17.348 30.312 7.984 1 98.69 340 ARG B CA 1
ATOM 6869 C C . ARG B 1 340 ? -16.053 29.651 8.443 1 98.69 340 ARG B C 1
ATOM 6871 O O . ARG B 1 340 ? -15.97 29.148 9.566 1 98.69 340 ARG B O 1
ATOM 6878 N N . ASP B 1 341 ? -15.135 29.626 7.574 1 98.74 341 ASP B N 1
ATOM 6879 C CA . ASP B 1 341 ? -13.878 28.94 7.86 1 98.74 341 ASP B CA 1
ATOM 6880 C C . ASP B 1 341 ? -13.06 29.704 8.899 1 98.74 341 ASP B C 1
ATOM 6882 O O . ASP B 1 341 ? -12.319 29.101 9.678 1 98.74 341 ASP B O 1
ATOM 6886 N N . ALA B 1 342 ? -13.174 31 8.902 1 98.82 342 ALA B N 1
ATOM 6887 C CA . ALA B 1 342 ? -12.578 31.794 9.973 1 98.82 342 ALA B CA 1
ATOM 6888 C C . ALA B 1 342 ? -13.15 31.4 11.331 1 98.82 342 ALA B C 1
ATOM 6890 O O . ALA B 1 342 ? -12.426 31.359 12.329 1 98.82 342 ALA B O 1
ATOM 6891 N N . PHE B 1 343 ? -14.46 31.157 11.364 1 98.87 343 PHE B N 1
ATOM 6892 C CA . PHE B 1 343 ? -15.082 30.695 12.6 1 98.87 343 PHE B CA 1
ATOM 6893 C C . PHE B 1 343 ? -14.511 29.347 13.023 1 98.87 343 PHE B C 1
ATOM 6895 O O . PHE B 1 343 ? -14.263 29.117 14.208 1 98.87 343 PHE B O 1
ATOM 6902 N N . VAL B 1 344 ? -14.296 28.46 12.064 1 98.8 344 VAL B N 1
ATOM 6903 C CA . VAL B 1 344 ? -13.701 27.164 12.375 1 98.8 344 VAL B CA 1
ATOM 6904 C C . VAL B 1 344 ? -12.324 27.365 13.005 1 98.8 344 VAL B C 1
ATOM 6906 O O . VAL B 1 344 ? -11.992 26.723 14.004 1 98.8 344 VAL B O 1
ATOM 6909 N N . ALA B 1 345 ? -11.542 28.239 12.441 1 98.83 345 ALA B N 1
ATOM 6910 C CA . ALA B 1 345 ? -10.209 28.512 12.972 1 98.83 345 ALA B CA 1
ATOM 6911 C C . ALA B 1 345 ? -10.287 29.075 14.388 1 98.83 345 ALA B C 1
ATOM 6913 O O . ALA B 1 345 ? -9.596 28.599 15.292 1 98.83 345 ALA B O 1
ATOM 6914 N N . ALA B 1 346 ? -11.129 30.069 14.593 1 98.87 346 ALA B N 1
ATOM 6915 C CA . ALA B 1 346 ? -11.242 30.726 15.892 1 98.87 346 ALA B CA 1
ATOM 6916 C C . ALA B 1 346 ? -11.723 29.748 16.96 1 98.87 346 ALA B C 1
ATOM 6918 O O . ALA B 1 346 ? -11.153 29.681 18.052 1 98.87 346 ALA B O 1
ATOM 6919 N N . LEU B 1 347 ? -12.768 29.023 16.616 1 98.78 347 LEU B N 1
ATOM 6920 C CA . LEU B 1 347 ? -13.329 28.061 17.558 1 98.78 347 LEU B CA 1
ATOM 6921 C C . LEU B 1 347 ? -12.308 26.984 17.908 1 98.78 347 LEU B C 1
ATOM 6923 O O . LEU B 1 347 ? -12.18 26.598 19.073 1 98.78 347 LEU B O 1
ATOM 6927 N N . SER B 1 348 ? -11.58 26.49 16.929 1 98.79 348 SER B N 1
ATOM 6928 C CA . SER B 1 348 ? -10.557 25.478 17.17 1 98.79 348 SER B CA 1
ATOM 6929 C C . SER B 1 348 ? -9.456 26.011 18.08 1 98.79 348 SER B C 1
ATOM 6931 O O . SER B 1 348 ? -9.057 25.344 19.037 1 98.79 348 SER B O 1
ATOM 6933 N N . LEU B 1 349 ? -8.977 27.175 17.766 1 98.85 349 LEU B N 1
ATOM 6934 C CA . LEU B 1 349 ? -7.919 27.773 18.573 1 98.85 349 LEU B CA 1
ATOM 6935 C C . LEU B 1 349 ? -8.378 27.968 20.014 1 98.85 349 LEU B C 1
ATOM 6937 O O . LEU B 1 349 ? -7.611 27.739 20.951 1 98.85 349 LEU B O 1
ATOM 6941 N N . ASN B 1 350 ? -9.63 28.409 20.19 1 98.75 350 ASN B N 1
ATOM 6942 C CA . ASN B 1 350 ? -10.164 28.539 21.542 1 98.75 350 ASN B CA 1
ATOM 6943 C C . ASN B 1 350 ? -10.127 27.21 22.29 1 98.75 350 ASN B C 1
ATOM 6945 O O . ASN B 1 350 ? -9.797 27.169 23.476 1 98.75 350 ASN B O 1
ATOM 6949 N N . VAL B 1 351 ? -10.449 26.168 21.597 1 98.58 351 VAL B N 1
ATOM 6950 C CA . VAL B 1 351 ? -10.408 24.845 22.211 1 98.58 351 VAL B CA 1
ATOM 6951 C C . VAL B 1 351 ? -8.962 24.462 22.517 1 98.58 351 VAL B C 1
ATOM 6953 O O . VAL B 1 351 ? -8.663 23.961 23.603 1 98.58 351 VAL B O 1
ATOM 6956 N N . PHE B 1 352 ? -8.038 24.682 21.595 1 98.83 352 PHE B N 1
ATOM 6957 C CA . PHE B 1 352 ? -6.638 24.33 21.804 1 98.83 352 PHE B CA 1
ATOM 6958 C C . PHE B 1 352 ? -6.073 25.057 23.018 1 98.83 352 PHE B C 1
ATOM 6960 O O . PHE B 1 352 ? -5.298 24.484 23.787 1 98.83 352 PHE B O 1
ATOM 6967 N N . HIS B 1 353 ? -6.467 26.339 23.166 1 98.67 353 HIS B N 1
ATOM 6968 C CA . HIS B 1 353 ? -6.022 27.112 24.321 1 98.67 353 HIS B CA 1
ATOM 6969 C C . HIS B 1 353 ? -6.415 26.429 25.626 1 98.67 353 HIS B C 1
ATOM 6971 O O . HIS B 1 353 ? -5.625 26.386 26.571 1 98.67 353 HIS B O 1
ATOM 6977 N N . LYS B 1 354 ? -7.586 25.948 25.637 1 97.75 354 LYS B N 1
ATOM 6978 C CA . LYS B 1 354 ? -8.146 25.333 26.836 1 97.75 354 LYS B CA 1
ATOM 6979 C C . LYS B 1 354 ? -7.351 24.095 27.242 1 97.75 354 LYS B C 1
ATOM 6981 O O . LYS B 1 354 ? -7.285 23.753 28.425 1 97.75 354 LYS B O 1
ATOM 6986 N N . TYR B 1 355 ? -6.698 23.478 26.3 1 98.28 355 TYR B N 1
ATOM 6987 C CA . TYR B 1 355 ? -6.038 22.206 26.571 1 98.28 355 TYR B CA 1
ATOM 6988 C C . TYR B 1 355 ? -4.537 22.307 26.324 1 98.28 355 TYR B C 1
ATOM 6990 O O . TYR B 1 355 ? -3.886 21.31 26.003 1 98.28 355 TYR B O 1
ATOM 6998 N N . THR B 1 356 ? -4.004 23.454 26.447 1 97.58 356 THR B N 1
ATOM 6999 C CA . THR B 1 356 ? -2.605 23.725 26.136 1 97.58 356 THR B CA 1
ATOM 7000 C C . THR B 1 356 ? -1.684 23.011 27.121 1 97.58 356 THR B C 1
ATOM 7002 O O . THR B 1 356 ? -0.478 22.907 26.888 1 97.58 356 THR B O 1
ATOM 7005 N N . ASP B 1 357 ? -2.18 22.517 28.18 1 97.32 357 ASP B N 1
ATOM 7006 C CA . ASP B 1 357 ? -1.369 21.699 29.077 1 97.32 357 ASP B CA 1
ATOM 7007 C C . ASP B 1 357 ? -0.93 20.405 28.394 1 97.32 357 ASP B C 1
ATOM 7009 O O . ASP B 1 357 ? 0.113 19.842 28.731 1 97.32 357 ASP B O 1
ATOM 7013 N N . ARG B 1 358 ? -1.717 19.939 27.428 1 98.41 358 ARG B N 1
ATOM 7014 C CA . ARG B 1 358 ? -1.42 18.705 26.708 1 98.41 358 ARG B CA 1
ATOM 7015 C C . ARG B 1 358 ? -1.206 18.976 25.222 1 98.41 358 ARG B C 1
ATOM 7017 O O . ARG B 1 358 ? -0.294 18.418 24.609 1 98.41 358 ARG B O 1
ATOM 7024 N N . VAL B 1 359 ? -2.048 19.82 24.669 1 98.71 359 VAL B N 1
ATOM 7025 C CA . VAL B 1 359 ? -1.894 20.208 23.271 1 98.71 359 VAL B CA 1
ATOM 7026 C C . VAL B 1 359 ? -0.74 21.199 23.134 1 98.71 359 VAL B C 1
ATOM 7028 O O . VAL B 1 359 ? -0.849 22.35 23.564 1 98.71 359 VAL B O 1
ATOM 7031 N N . LYS B 1 360 ? 0.298 20.747 22.454 1 98.59 360 LYS B N 1
ATOM 7032 C CA . LYS B 1 360 ? 1.523 21.541 22.465 1 98.59 360 LYS B CA 1
ATOM 7033 C C . LYS B 1 360 ? 1.772 22.187 21.105 1 98.59 360 LYS B C 1
ATOM 7035 O O . LYS B 1 360 ? 2.57 23.119 20.991 1 98.59 360 LYS B O 1
ATOM 7040 N N . MET B 1 361 ? 1.068 21.678 20.115 1 98.71 361 MET B N 1
ATOM 7041 C CA . MET B 1 361 ? 1.236 22.163 18.748 1 98.71 361 MET B CA 1
ATOM 7042 C C . MET B 1 361 ? -0.017 21.902 17.92 1 98.71 361 MET B C 1
ATOM 7044 O O . MET B 1 361 ? -0.74 20.934 18.167 1 98.71 361 MET B O 1
ATOM 7048 N N . ALA B 1 362 ? -0.27 22.766 17.046 1 98.72 362 ALA B N 1
ATOM 7049 C CA . ALA B 1 362 ? -1.271 22.553 16.004 1 98.72 362 ALA B CA 1
ATOM 7050 C C . ALA B 1 362 ? -0.807 23.134 14.671 1 98.72 362 ALA B C 1
ATOM 7052 O O . ALA B 1 362 ? -0.206 24.21 14.631 1 98.72 362 ALA B O 1
ATOM 7053 N N . ASN B 1 363 ? -0.994 22.412 13.591 1 98.64 363 ASN B N 1
ATOM 7054 C CA . ASN B 1 363 ? -0.665 22.883 12.249 1 98.64 363 ASN B CA 1
ATOM 7055 C C . ASN B 1 363 ? -1.884 22.855 11.331 1 98.64 363 ASN B C 1
ATOM 7057 O O . ASN B 1 363 ? -2.383 21.782 10.989 1 98.64 363 ASN B O 1
ATOM 7061 N N . ILE B 1 364 ? -2.354 23.978 10.967 1 98.3 364 ILE B N 1
ATOM 7062 C CA . ILE B 1 364 ? -3.53 24.04 10.106 1 98.3 364 ILE B CA 1
ATOM 7063 C C . ILE B 1 364 ? -3.14 23.685 8.673 1 98.3 364 ILE B C 1
ATOM 7065 O O . ILE B 1 364 ? -2.085 24.101 8.189 1 98.3 364 ILE B O 1
ATOM 7069 N N . ALA B 1 365 ? -4.04 22.9 7.986 1 96.35 365 ALA B N 1
ATOM 7070 C CA . ALA B 1 365 ? -3.827 22.488 6.601 1 96.35 365 ALA B CA 1
ATOM 7071 C C . ALA B 1 365 ? -4.564 23.411 5.635 1 96.35 365 ALA B C 1
ATOM 7073 O O . ALA B 1 365 ? -5.788 23.546 5.706 1 96.35 365 ALA B O 1
ATOM 7074 N N . GLN B 1 366 ? -4.067 24.042 4.587 1 94.91 366 GLN B N 1
ATOM 7075 C CA . GLN B 1 366 ? -2.621 24.171 4.44 1 94.91 366 GLN B CA 1
ATOM 7076 C C . GLN B 1 366 ? -2.21 25.635 4.315 1 94.91 366 GLN B C 1
ATOM 7078 O O . GLN B 1 366 ? -3.063 26.524 4.279 1 94.91 366 GLN B O 1
ATOM 7083 N N . VAL B 1 367 ? -0.995 25.888 4.206 1 98.11 367 VAL B N 1
ATOM 7084 C CA . VAL B 1 367 ? -0.456 27.239 4.315 1 98.11 367 VAL B CA 1
ATOM 7085 C C . VAL B 1 367 ? -0.85 28.053 3.084 1 98.11 367 VAL B C 1
ATOM 7087 O O . VAL B 1 367 ? -1.197 29.232 3.197 1 98.11 367 VAL B O 1
ATOM 7090 N N . VAL B 1 368 ? -0.87 27.345 1.841 1 98.42 368 VAL B N 1
ATOM 7091 C CA . VAL B 1 368 ? -1.169 28.083 0.618 1 98.42 368 VAL B CA 1
ATOM 7092 C C . VAL B 1 368 ? -2.017 27.219 -0.313 1 98.42 368 VAL B C 1
ATOM 7094 O O . VAL B 1 368 ? -1.716 26.041 -0.522 1 98.42 368 VAL B O 1
ATOM 7097 N N . ASN B 1 369 ? -3.15 27.693 -0.884 1 97.83 369 ASN B N 1
ATOM 7098 C CA . ASN B 1 369 ? -3.891 27.341 -2.09 1 97.83 369 ASN B CA 1
ATOM 7099 C C . ASN B 1 369 ? -4.737 26.088 -1.882 1 97.83 369 ASN B C 1
ATOM 7101 O O . ASN B 1 369 ? -5.598 25.771 -2.705 1 97.83 369 ASN B O 1
ATOM 7105 N N . VAL B 1 370 ? -4.575 25.332 -0.911 1 96.13 370 VAL B N 1
ATOM 7106 C CA . VAL B 1 370 ? -5.225 24.031 -0.789 1 96.13 370 VAL B CA 1
ATOM 7107 C C . VAL B 1 370 ? -6.321 24.1 0.273 1 96.13 370 VAL B C 1
ATOM 7109 O O . VAL B 1 370 ? -7.281 24.862 0.136 1 96.13 370 VAL B O 1
ATOM 7112 N N . LEU B 1 371 ? -6.282 23.269 1.33 1 95.84 371 LEU B N 1
ATOM 7113 C CA . LEU B 1 371 ? -7.259 23.173 2.408 1 95.84 371 LEU B CA 1
ATOM 7114 C C . LEU B 1 371 ? -7.17 24.384 3.331 1 95.84 371 LEU B C 1
ATOM 7116 O O . LEU B 1 371 ? -6.077 24.775 3.746 1 95.84 371 LEU B O 1
ATOM 7120 N N . GLN B 1 372 ? -8.281 24.983 3.625 1 97.74 372 GLN B N 1
ATOM 7121 C CA . GLN B 1 372 ? -8.419 26.129 4.518 1 97.74 372 GLN B CA 1
ATOM 7122 C C . GLN B 1 372 ? -7.13 26.944 4.571 1 97.74 372 GLN B C 1
ATOM 7124 O O . GLN B 1 372 ? -6.6 27.208 5.652 1 97.74 372 GLN B O 1
ATOM 7129 N N . SER B 1 373 ? -6.675 27.344 3.481 1 97.89 373 SER B N 1
ATOM 7130 C CA . SER B 1 373 ? -5.358 27.959 3.357 1 97.89 373 SER B CA 1
ATOM 7131 C C . SER B 1 373 ? -5.36 29.384 3.901 1 97.89 373 SER B C 1
ATOM 7133 O O . SER B 1 373 ? -6.385 30.068 3.861 1 97.89 373 SER B O 1
ATOM 7135 N N . MET B 1 374 ? -4.181 29.808 4.37 1 98.5 374 MET B N 1
ATOM 7136 C CA . MET B 1 374 ? -3.977 31.19 4.793 1 98.5 374 MET B CA 1
ATOM 7137 C C . MET B 1 374 ? -4.007 32.136 3.597 1 98.5 374 MET B C 1
ATOM 7139 O O . MET B 1 374 ? -4.491 33.264 3.703 1 98.5 374 MET B O 1
ATOM 7143 N N . ILE B 1 375 ? -3.48 31.597 2.503 1 98.81 375 ILE B N 1
ATOM 7144 C CA . ILE B 1 375 ? -3.183 32.439 1.349 1 98.81 375 ILE B CA 1
ATOM 7145 C C . ILE B 1 375 ? -3.613 31.728 0.068 1 98.81 375 ILE B C 1
ATOM 7147 O O . ILE B 1 375 ? -3.406 30.521 -0.079 1 98.81 375 ILE B O 1
ATOM 7151 N N . LEU B 1 376 ? -4.207 32.445 -0.87 1 98.68 376 LEU B N 1
ATOM 7152 C CA . LEU B 1 376 ? -4.471 31.957 -2.219 1 98.68 376 LEU B CA 1
ATOM 7153 C C . LEU B 1 376 ? -3.635 32.715 -3.245 1 98.68 376 LEU B C 1
ATOM 7155 O O . LEU B 1 376 ? -3.443 33.927 -3.122 1 98.68 376 LEU B O 1
ATOM 7159 N N . THR B 1 377 ? -3.161 31.999 -4.19 1 98.47 377 THR B N 1
ATOM 7160 C CA . THR B 1 377 ? -2.335 32.607 -5.228 1 98.47 377 THR B CA 1
ATOM 7161 C C . THR B 1 377 ? -2.738 32.097 -6.608 1 98.47 377 THR B C 1
ATOM 7163 O O . THR B 1 377 ? -3.389 31.057 -6.725 1 98.47 377 THR B O 1
ATOM 7166 N N . ASP B 1 378 ? -2.464 32.819 -7.603 1 96.76 378 ASP B N 1
ATOM 7167 C CA . ASP B 1 378 ? -2.412 32.333 -8.978 1 96.76 378 ASP B CA 1
ATOM 7168 C C . ASP B 1 378 ? -1.112 32.751 -9.66 1 96.76 378 ASP B C 1
ATOM 7170 O O . ASP B 1 378 ? -0.257 33.388 -9.041 1 96.76 378 ASP B O 1
ATOM 7174 N N . GLN B 1 379 ? -0.896 32.302 -10.834 1 94.55 379 GLN B N 1
ATOM 7175 C CA . GLN B 1 379 ? 0.362 32.564 -11.524 1 94.55 379 GLN B CA 1
ATOM 7176 C C . GLN B 1 379 ? 0.136 33.392 -12.786 1 94.55 379 GLN B C 1
ATOM 7178 O O . GLN B 1 379 ? 0.963 33.378 -13.7 1 94.55 379 GLN B O 1
ATOM 7183 N N . GLU B 1 380 ? -1.021 34.045 -12.828 1 94.46 380 GLU B N 1
ATOM 7184 C CA . GLU B 1 380 ? -1.317 34.877 -13.991 1 94.46 380 GLU B CA 1
ATOM 7185 C C . GLU B 1 380 ? -0.485 36.156 -13.982 1 94.46 380 GLU B C 1
ATOM 7187 O O . GLU B 1 380 ? -0.426 36.857 -12.97 1 94.46 380 GLU B O 1
ATOM 7192 N N . GLY B 1 381 ? 0.126 36.46 -15.1 1 93.85 381 GLY B N 1
ATOM 7193 C CA . GLY B 1 381 ? 0.97 37.642 -15.169 1 93.85 381 GLY B CA 1
ATOM 7194 C C . GLY B 1 381 ? 2.135 37.601 -14.198 1 93.85 381 GLY B C 1
ATOM 7195 O O . GLY B 1 381 ? 2.918 36.65 -14.2 1 93.85 381 GLY B O 1
ATOM 7196 N N . THR B 1 382 ? 2.107 38.557 -13.346 1 94.55 382 THR B N 1
ATOM 7197 C CA . THR B 1 382 ? 3.153 38.587 -12.33 1 94.55 382 THR B CA 1
ATOM 7198 C C . THR B 1 382 ? 2.659 37.965 -11.026 1 94.55 382 THR B C 1
ATOM 7200 O O . THR B 1 382 ? 3.281 38.138 -9.976 1 94.55 382 THR B O 1
ATOM 7203 N N . GLY B 1 383 ? 1.546 37.263 -11.105 1 96.49 383 GLY B N 1
ATOM 7204 C CA . GLY B 1 383 ? 0.996 36.547 -9.964 1 96.49 383 GLY B CA 1
ATOM 7205 C C . GLY B 1 383 ? 0.106 37.411 -9.091 1 96.49 383 GLY B C 1
ATOM 7206 O O . GLY B 1 383 ? 0.355 38.608 -8.933 1 96.49 383 GLY B O 1
ATOM 7207 N N . HIS B 1 384 ? -0.933 36.821 -8.593 1 97.77 384 HIS B N 1
ATOM 7208 C CA . HIS B 1 384 ? -1.802 37.469 -7.617 1 97.77 384 HIS B CA 1
ATOM 7209 C C . HIS B 1 384 ? -1.843 36.686 -6.309 1 97.77 384 HIS B C 1
ATOM 7211 O O . HIS B 1 384 ? -1.645 35.469 -6.303 1 97.77 384 HIS B O 1
ATOM 7217 N N . MET B 1 385 ? -2.035 37.394 -5.291 1 98.28 385 MET B N 1
ATOM 7218 C CA . MET B 1 385 ? -2.147 36.804 -3.96 1 98.28 385 MET B CA 1
ATOM 7219 C C . MET B 1 385 ? -3.269 37.463 -3.166 1 98.28 385 MET B C 1
ATOM 7221 O O . MET B 1 385 ? -3.481 38.672 -3.267 1 98.28 385 MET B O 1
ATOM 7225 N N . VAL B 1 386 ? -3.979 36.716 -2.404 1 98.67 386 VAL B N 1
ATOM 7226 C CA . VAL B 1 386 ? -5.008 37.272 -1.531 1 98.67 386 VAL B CA 1
ATOM 7227 C C . VAL B 1 386 ? -4.963 36.578 -0.172 1 98.67 386 VAL B C 1
ATOM 7229 O O . VAL B 1 386 ? -4.689 35.378 -0.089 1 98.67 386 VAL B O 1
ATOM 7232 N N . LEU B 1 387 ? -5.125 37.359 0.87 1 98.83 387 LEU B N 1
ATOM 7233 C CA . LEU B 1 387 ? -5.219 36.826 2.225 1 98.83 387 LEU B CA 1
ATOM 7234 C C . LEU B 1 387 ? -6.638 36.358 2.529 1 98.83 387 LEU B C 1
ATOM 7236 O O . LEU B 1 387 ? -7.608 37.023 2.157 1 98.83 387 LEU B O 1
ATOM 7240 N N . THR B 1 388 ? -6.76 35.237 3.149 1 98.77 388 THR B N 1
ATOM 7241 C CA . THR B 1 388 ? -8.075 34.664 3.417 1 98.77 388 THR B CA 1
ATOM 7242 C C . THR B 1 388 ? -8.595 35.118 4.778 1 98.77 388 THR B C 1
ATOM 7244 O O . THR B 1 388 ? -7.834 35.634 5.599 1 98.77 388 THR B O 1
ATOM 7247 N N . PRO B 1 389 ? -9.859 34.892 5.073 1 98.8 389 PRO B N 1
ATOM 7248 C CA . PRO B 1 389 ? -10.389 35.178 6.408 1 98.8 389 PRO B CA 1
ATOM 7249 C C . PRO B 1 389 ? -9.658 34.413 7.509 1 98.8 389 PRO B C 1
ATOM 7251 O O . PRO B 1 389 ? -9.481 34.933 8.614 1 98.8 389 PRO B O 1
ATOM 7254 N N . THR B 1 390 ? -9.236 33.208 7.236 1 98.84 390 THR B N 1
ATOM 7255 C CA . THR B 1 390 ? -8.485 32.415 8.204 1 98.84 390 THR B CA 1
ATOM 7256 C C . THR B 1 390 ? -7.157 33.088 8.541 1 98.84 390 THR B C 1
ATOM 7258 O O . THR B 1 390 ? -6.738 33.101 9.7 1 98.84 390 THR B O 1
ATOM 7261 N N . TYR B 1 391 ? -6.504 33.643 7.534 1 98.84 391 TYR B N 1
ATOM 7262 C CA . TYR B 1 391 ? -5.286 34.412 7.764 1 98.84 391 TYR B CA 1
ATOM 7263 C C . TYR B 1 391 ? -5.516 35.502 8.803 1 98.84 391 TYR B C 1
ATOM 7265 O O . TYR B 1 391 ? -4.703 35.683 9.712 1 98.84 391 TYR B O 1
ATOM 7273 N N . HIS B 1 392 ? -6.568 36.207 8.654 1 98.88 392 HIS B N 1
ATOM 7274 C CA . HIS B 1 392 ? -6.871 37.337 9.525 1 98.88 392 HIS B CA 1
ATOM 7275 C C . HIS B 1 392 ? -7.122 36.877 10.957 1 98.88 392 HIS B C 1
ATOM 7277 O O . HIS B 1 392 ? -6.768 37.576 11.909 1 98.88 392 HIS B O 1
ATOM 7283 N N . VAL B 1 393 ? -7.722 35.718 11.107 1 98.85 393 VAL B N 1
ATOM 7284 C CA . VAL B 1 393 ? -7.912 35.175 12.448 1 98.85 393 VAL B CA 1
ATOM 7285 C C . VAL B 1 393 ? -6.554 34.905 13.092 1 98.85 393 VAL B C 1
ATOM 7287 O O . VAL B 1 393 ? -6.319 35.285 14.242 1 98.85 393 VAL B O 1
ATOM 7290 N N . PHE B 1 394 ? -5.697 34.23 12.379 1 98.82 394 PHE B N 1
ATOM 7291 C CA . PHE B 1 394 ? -4.376 33.927 12.918 1 98.82 394 PHE B CA 1
ATOM 7292 C C . PHE B 1 394 ? -3.633 35.207 13.281 1 98.82 394 PHE B C 1
ATOM 7294 O O . PHE B 1 394 ? -2.945 35.263 14.302 1 98.82 394 PHE B O 1
ATOM 7301 N N . GLN B 1 395 ? -3.758 36.191 12.423 1 98.54 395 GLN B N 1
ATOM 7302 C CA . GLN B 1 395 ? -3.123 37.473 12.709 1 98.54 395 GLN B CA 1
ATOM 7303 C C . GLN B 1 395 ? -3.682 38.09 13.988 1 98.54 395 GLN B C 1
ATOM 7305 O O . GLN B 1 395 ? -2.927 38.591 14.824 1 98.54 395 GLN B O 1
ATOM 7310 N N . MET B 1 396 ? -4.972 38.056 14.146 1 98.5 396 MET B N 1
ATOM 7311 C CA . MET B 1 396 ? -5.63 38.636 15.312 1 98.5 396 MET B CA 1
ATOM 7312 C C . MET B 1 396 ? -5.272 37.865 16.579 1 98.5 396 MET B C 1
ATOM 7314 O O . MET B 1 396 ? -5.3 38.422 17.678 1 98.5 396 MET B O 1
ATOM 7318 N N . TYR B 1 397 ? -4.886 36.627 16.47 1 98.51 397 TYR B N 1
ATOM 7319 C CA . TYR B 1 397 ? -4.63 35.77 17.622 1 98.51 397 TYR B CA 1
ATOM 7320 C C . TYR B 1 397 ? -3.153 35.786 17.997 1 98.51 397 TYR B C 1
ATOM 7322 O O . TYR B 1 397 ? -2.735 35.093 18.927 1 98.51 397 TYR B O 1
ATOM 7330 N N . THR B 1 398 ? -2.258 36.526 17.325 1 97.66 398 THR B N 1
ATOM 7331 C CA . THR B 1 398 ? -0.819 36.562 17.561 1 97.66 398 THR B CA 1
ATOM 7332 C C . THR B 1 398 ? -0.517 36.93 19.011 1 97.66 398 THR B C 1
ATOM 7334 O O . THR B 1 398 ? 0.451 36.437 19.594 1 97.66 398 THR B O 1
ATOM 7337 N N . PRO B 1 399 ? -1.36 37.764 19.695 1 97.5 399 PRO B N 1
ATOM 7338 C CA . PRO B 1 399 ? -1.053 38.13 21.079 1 97.5 399 PRO B CA 1
ATOM 7339 C C . PRO B 1 399 ? -1.18 36.953 22.043 1 97.5 399 PRO B C 1
ATOM 7341 O O . PRO B 1 399 ? -0.683 37.017 23.171 1 97.5 399 PRO B O 1
ATOM 7344 N N . PHE B 1 400 ? -1.874 35.912 21.656 1 98.27 400 PHE B N 1
ATOM 7345 C CA . PHE B 1 400 ? -2.033 34.74 22.509 1 98.27 400 PHE B CA 1
ATOM 7346 C C . PHE B 1 400 ? -0.752 33.915 22.539 1 98.27 400 PHE B C 1
ATOM 7348 O O . PHE B 1 400 ? -0.578 33.061 23.411 1 98.27 400 PHE B O 1
ATOM 7355 N N . GLN B 1 401 ? 0.167 34.101 21.552 1 97.95 401 GLN B N 1
ATOM 7356 C CA . GLN B 1 401 ? 1.395 33.315 21.483 1 97.95 401 GLN B CA 1
ATOM 7357 C C . GLN B 1 401 ? 2.248 33.516 22.733 1 97.95 401 GLN B C 1
ATOM 7359 O O . GLN B 1 401 ? 2.658 34.638 23.036 1 97.95 401 GLN B O 1
ATOM 7364 N N . GLU B 1 402 ? 2.505 32.459 23.441 1 97.97 402 GLU B N 1
ATOM 7365 C CA . GLU B 1 402 ? 3.343 32.412 24.635 1 97.97 402 GLU B CA 1
ATOM 7366 C C . GLU B 1 402 ? 2.64 33.053 25.828 1 97.97 402 GLU B C 1
ATOM 7368 O O . GLU B 1 402 ? 3.256 33.276 26.872 1 97.97 402 GLU B O 1
ATOM 7373 N N . ALA B 1 403 ? 1.359 33.405 25.658 1 98.46 403 ALA B N 1
ATOM 7374 C CA . ALA B 1 403 ? 0.591 33.934 26.781 1 98.46 403 ALA B CA 1
ATOM 7375 C C . ALA B 1 403 ? 0.137 32.813 27.711 1 98.46 403 ALA B C 1
ATOM 7377 O O . ALA B 1 403 ? 0.261 31.632 27.378 1 98.46 403 ALA B O 1
ATOM 7378 N N . THR B 1 404 ? -0.258 33.186 28.891 1 98.54 404 THR B N 1
ATOM 7379 C CA . THR B 1 404 ? -0.744 32.219 29.869 1 98.54 404 THR B CA 1
ATOM 7380 C C . THR B 1 404 ? -2.264 32.1 29.803 1 98.54 404 THR B C 1
ATOM 7382 O O . THR B 1 404 ? -2.977 33.089 29.979 1 98.54 404 THR B O 1
ATOM 7385 N N . TYR B 1 405 ? -2.735 30.949 29.604 1 98.44 405 TYR B N 1
ATOM 7386 C CA . TYR B 1 405 ? -4.167 30.705 29.47 1 98.44 405 TYR B CA 1
ATOM 7387 C C . TYR B 1 405 ? -4.907 31.086 30.747 1 98.44 405 TYR B C 1
ATOM 7389 O O . TYR B 1 405 ? -4.438 30.803 31.852 1 98.44 405 TYR B O 1
ATOM 7397 N N . LEU B 1 406 ? -6.094 31.764 30.618 1 98.59 406 LEU B N 1
ATOM 7398 C CA . LEU B 1 406 ? -7.016 32.074 31.704 1 98.59 406 LEU B CA 1
ATOM 7399 C C . LEU B 1 406 ? -8.376 31.427 31.464 1 98.59 406 LEU B C 1
ATOM 7401 O O . LEU B 1 406 ? -8.983 31.622 30.408 1 98.59 406 LEU B O 1
ATOM 7405 N N . PRO B 1 407 ? -8.883 30.695 32.424 1 98.01 407 PRO B N 1
ATOM 7406 C CA . PRO B 1 407 ? -10.215 30.11 32.251 1 98.01 407 PRO B CA 1
ATOM 7407 C C . PRO B 1 407 ? -11.308 31.165 32.103 1 98.01 407 PRO B C 1
ATOM 7409 O O . PRO B 1 407 ? -11.258 32.209 32.759 1 98.01 407 PRO B O 1
ATOM 7412 N N . VAL B 1 408 ? -12.285 30.891 31.247 1 97.9 408 VAL B N 1
ATOM 7413 C CA . VAL B 1 408 ? -13.418 31.782 31.019 1 97.9 408 VAL B CA 1
ATOM 7414 C C . VAL B 1 408 ? -14.725 31.029 31.261 1 97.9 408 VAL B C 1
ATOM 7416 O O . VAL B 1 408 ? -14.951 29.964 30.684 1 97.9 408 VAL B O 1
ATOM 7419 N N . ASP B 1 409 ? -15.487 31.537 32.152 1 97.17 409 ASP B N 1
ATOM 7420 C CA . ASP B 1 409 ? -16.868 31.085 32.286 1 97.17 409 ASP B CA 1
ATOM 7421 C C . ASP B 1 409 ? -17.814 31.957 31.463 1 97.17 409 ASP B C 1
ATOM 7423 O O . ASP B 1 409 ? -18.017 33.131 31.78 1 97.17 409 ASP B O 1
ATOM 7427 N N . LEU B 1 410 ? -18.316 31.456 30.397 1 96.63 410 LEU B N 1
ATOM 7428 C CA . LEU B 1 410 ? -19.183 32.185 29.479 1 96.63 410 LEU B CA 1
ATOM 7429 C C . LEU B 1 410 ? -20.504 31.449 29.278 1 96.63 410 LEU B C 1
ATOM 7431 O O . LEU B 1 410 ? -20.513 30.271 28.915 1 96.63 410 LEU B O 1
ATOM 7435 N N . GLN B 1 411 ? -21.586 32.045 29.613 1 91.46 411 GLN B N 1
ATOM 7436 C CA . GLN B 1 411 ? -22.907 31.502 29.311 1 91.46 411 GLN B CA 1
ATOM 7437 C C . GLN B 1 411 ? -23.273 31.727 27.847 1 91.46 411 GLN B C 1
ATOM 7439 O O . GLN B 1 411 ? -23.103 32.829 27.321 1 91.46 411 GLN B O 1
ATOM 7444 N N . SER B 1 412 ? -23.619 30.697 27.142 1 93.17 412 SER B N 1
ATOM 7445 C CA . SER B 1 412 ? -23.962 30.833 25.731 1 93.17 412 SER B CA 1
ATOM 7446 C C . SER B 1 412 ? -25.179 29.985 25.374 1 93.17 412 SER B C 1
ATOM 7448 O O . SER B 1 412 ? -25.305 28.847 25.831 1 93.17 412 SER B O 1
ATOM 7450 N N . GLU B 1 413 ? -26.082 30.572 24.633 1 95 413 GLU B N 1
ATOM 7451 C CA . GLU B 1 413 ? -27.1 29.755 23.98 1 95 413 GLU B CA 1
ATOM 7452 C C . GLU B 1 413 ? -26.467 28.719 23.056 1 95 413 GLU B C 1
ATOM 7454 O O . GLU B 1 413 ? -25.442 28.986 22.424 1 95 413 GLU B O 1
ATOM 7459 N N . THR B 1 414 ? -27.042 27.509 23.029 1 96.19 414 THR B N 1
ATOM 7460 C CA . THR B 1 414 ? -26.503 26.427 22.212 1 96.19 414 THR B CA 1
ATOM 7461 C C . THR B 1 414 ? -27.521 25.98 21.168 1 96.19 414 THR B C 1
ATOM 7463 O O . THR B 1 414 ? -28.684 25.73 21.493 1 96.19 414 THR B O 1
ATOM 7466 N N . VAL B 1 415 ? -27.094 25.953 19.965 1 94.59 415 VAL B N 1
ATOM 7467 C CA . VAL B 1 415 ? -27.91 25.389 18.895 1 94.59 415 VAL B CA 1
ATOM 7468 C C . VAL B 1 415 ? -27.545 23.921 18.686 1 94.59 415 VAL B C 1
ATOM 7470 O O . VAL B 1 415 ? -26.37 23.552 18.744 1 94.59 415 VAL B O 1
ATOM 7473 N N . GLN B 1 416 ? -28.605 23.183 18.477 1 93.55 416 GLN B N 1
ATOM 7474 C CA . GLN B 1 416 ? -28.374 21.78 18.152 1 93.55 416 GLN B CA 1
ATOM 7475 C C . GLN B 1 416 ? -28.297 21.57 16.642 1 93.55 416 GLN B C 1
ATOM 7477 O O . GLN B 1 416 ? -29.279 21.788 15.929 1 93.55 416 GLN B O 1
ATOM 7482 N N . CYS B 1 417 ? -27.158 21.186 16.208 1 92.92 417 CYS B N 1
ATOM 7483 C CA . CYS B 1 417 ? -26.97 21.023 14.771 1 92.92 417 CYS B CA 1
ATOM 7484 C C . CYS B 1 417 ? -26.997 19.55 14.38 1 92.92 417 CYS B C 1
ATOM 7486 O O . CYS B 1 417 ? -26.467 18.703 15.102 1 92.92 417 CYS B O 1
ATOM 7488 N N . SER B 1 418 ? -27.535 19.229 13.262 1 89.04 418 SER B N 1
ATOM 7489 C CA . SER B 1 418 ? -27.59 17.864 12.749 1 89.04 418 SER B CA 1
ATOM 7490 C C . SER B 1 418 ? -26.19 17.298 12.532 1 89.04 418 SER B C 1
ATOM 7492 O O . SER B 1 418 ? -25.275 18.026 12.14 1 89.04 418 SER B O 1
ATOM 7494 N N . THR B 1 419 ? -26.032 16.055 12.678 1 90.32 419 THR B N 1
ATOM 7495 C CA . THR B 1 419 ? -24.758 15.414 12.373 1 90.32 419 THR B CA 1
ATOM 7496 C C . THR B 1 419 ? -24.675 15.051 10.893 1 90.32 419 THR B C 1
ATOM 7498 O O . THR B 1 419 ? -23.6 14.719 10.389 1 90.32 419 THR B O 1
ATOM 7501 N N . GLU B 1 420 ? -25.79 15.18 10.199 1 87.05 420 GLU B N 1
ATOM 7502 C CA . GLU B 1 420 ? -25.828 14.946 8.759 1 87.05 420 GLU B CA 1
ATOM 7503 C C . GLU B 1 420 ? -25.562 16.233 7.983 1 87.05 420 GLU B C 1
ATOM 7505 O O . GLU B 1 420 ? -26.165 17.27 8.266 1 87.05 420 GLU B O 1
ATOM 7510 N N . TYR B 1 421 ? -24.73 16.105 7.084 1 85.61 421 TYR B N 1
ATOM 7511 C CA . TYR B 1 421 ? -24.377 17.287 6.306 1 85.61 421 TYR B CA 1
ATOM 7512 C C . TYR B 1 421 ? -25.372 17.512 5.174 1 85.61 421 TYR B C 1
ATOM 7514 O O . TYR B 1 421 ? -25.771 18.648 4.907 1 85.61 421 TYR B O 1
ATOM 7522 N N . TRP B 1 422 ? -25.584 16.274 4.442 1 76.25 422 TRP B N 1
ATOM 7523 C CA . TRP B 1 422 ? -26.495 16.385 3.308 1 76.25 422 TRP B CA 1
ATOM 7524 C C . TRP B 1 422 ? -27.911 15.981 3.705 1 76.25 422 TRP B C 1
ATOM 7526 O O . TRP B 1 422 ? -28.16 14.822 4.045 1 76.25 422 TRP B O 1
ATOM 7536 N N . LYS B 1 423 ? -28.657 16.782 4.186 1 60.63 423 LYS B N 1
ATOM 7537 C CA . LYS B 1 423 ? -30.012 16.456 4.62 1 60.63 423 LYS B CA 1
ATOM 7538 C C . LYS B 1 423 ? -30.809 15.807 3.491 1 60.63 423 LYS B C 1
ATOM 7540 O O . LYS B 1 423 ? -31.624 14.914 3.733 1 60.63 423 LYS B O 1
ATOM 7545 N N . GLU B 1 424 ? -30.826 16.382 2.419 1 52.7 424 GLU B N 1
ATOM 7546 C CA . GLU B 1 424 ? -31.688 15.855 1.366 1 52.7 424 GLU B CA 1
ATOM 7547 C C . GLU B 1 424 ? -31.289 14.432 0.987 1 52.7 424 GLU B C 1
ATOM 7549 O O . GLU B 1 424 ? -32.128 13.641 0.551 1 52.7 424 GLU B O 1
ATOM 7554 N N . LYS B 1 425 ? -29.962 14.343 0.953 1 51.16 425 LYS B N 1
ATOM 7555 C CA . LYS B 1 425 ? -29.611 13.056 0.358 1 51.16 425 LYS B CA 1
ATOM 7556 C C . LYS B 1 425 ? -29.957 11.904 1.297 1 51.16 425 LYS B C 1
ATOM 7558 O O . LYS B 1 425 ? -30.547 10.908 0.875 1 51.16 425 LYS B O 1
ATOM 7563 N N . GLN B 1 426 ? -29.171 11.655 2.357 1 51.2 426 GLN B N 1
ATOM 7564 C CA . GLN B 1 426 ? -29.306 10.344 2.983 1 51.2 426 GLN B CA 1
ATOM 7565 C C . GLN B 1 426 ? -30.272 10.394 4.163 1 51.2 426 GLN B C 1
ATOM 7567 O O . GLN B 1 426 ? -29.962 10.98 5.202 1 51.2 426 GLN B O 1
ATOM 7572 N N . LYS B 1 427 ? -31.379 10.515 3.809 1 49.15 427 LYS B N 1
ATOM 7573 C CA . LYS B 1 427 ? -32.343 10.251 4.874 1 49.15 427 LYS B CA 1
ATOM 7574 C C . LYS B 1 427 ? -31.898 9.075 5.738 1 49.15 427 LYS B C 1
ATOM 7576 O O . LYS B 1 427 ? -32.178 7.919 5.413 1 49.15 427 LYS B O 1
ATOM 7581 N N . THR B 1 428 ? -30.681 9.332 6.233 1 54.64 428 THR B N 1
ATOM 7582 C CA . THR B 1 428 ? -30.43 8.324 7.257 1 54.64 428 THR B CA 1
ATOM 7583 C C . THR B 1 428 ? -31.304 8.57 8.484 1 54.64 428 THR B C 1
ATOM 7585 O O . THR B 1 428 ? -31.744 9.696 8.723 1 54.64 428 THR B O 1
ATOM 7588 N N . SER B 1 429 ? -31.95 7.678 9.008 1 60.54 429 SER B N 1
ATOM 7589 C CA . SER B 1 429 ? -32.683 7.601 10.268 1 60.54 429 SER B CA 1
ATOM 7590 C C . SER B 1 429 ? -31.849 8.139 11.426 1 60.54 429 SER B C 1
ATOM 7592 O O . SER B 1 429 ? -32.306 8.156 12.571 1 60.54 429 SER B O 1
ATOM 7594 N N . ASP B 1 430 ? -30.691 8.701 10.99 1 63.32 430 ASP B N 1
ATOM 7595 C CA . ASP B 1 430 ? -29.873 9.19 12.096 1 63.32 430 ASP B CA 1
ATOM 7596 C C . ASP B 1 430 ? -30.279 10.607 12.495 1 63.32 430 ASP B C 1
ATOM 7598 O O . ASP B 1 430 ? -30.025 11.562 11.757 1 63.32 430 ASP B O 1
ATOM 7602 N N . ASN B 1 431 ? -30.944 10.804 13.522 1 75.43 431 ASN B N 1
ATOM 7603 C CA . ASN B 1 431 ? -31.436 12.072 14.049 1 75.43 431 ASN B CA 1
ATOM 7604 C C . ASN B 1 431 ? -30.551 12.59 15.18 1 75.43 431 ASN B C 1
ATOM 7606 O O . ASN B 1 431 ? -31.01 13.351 16.034 1 75.43 431 ASN B O 1
ATOM 7610 N N . THR B 1 432 ? -29.359 12.273 15.05 1 87.1 432 THR B N 1
ATOM 7611 C CA . THR B 1 432 ? -28.449 12.696 16.108 1 87.1 432 THR B CA 1
ATOM 7612 C C . THR B 1 432 ? -27.974 14.127 15.874 1 87.1 432 THR B C 1
ATOM 7614 O O . THR B 1 432 ? -27.938 14.596 14.735 1 87.1 432 THR B O 1
ATOM 7617 N N . THR B 1 433 ? -27.771 14.918 16.944 1 91.84 433 THR B N 1
ATOM 7618 C CA . THR B 1 433 ? -27.327 16.306 16.885 1 91.84 433 THR B CA 1
ATOM 7619 C C . THR B 1 433 ? -26.053 16.502 17.702 1 91.84 433 THR B C 1
ATOM 7621 O O . THR B 1 433 ? -25.675 15.633 18.491 1 91.84 433 THR B O 1
ATOM 7624 N N . ARG B 1 434 ? -25.393 17.517 17.457 1 93.84 434 ARG B N 1
ATOM 7625 C CA . ARG B 1 434 ? -24.27 17.974 18.27 1 93.84 434 ARG B CA 1
ATOM 7626 C C . ARG B 1 434 ? -24.431 19.441 18.651 1 93.84 434 ARG B C 1
ATOM 7628 O O . ARG B 1 434 ? -25.052 20.214 17.918 1 93.84 434 ARG B O 1
ATOM 7635 N N . PRO B 1 435 ? -23.933 19.727 19.769 1 95.44 435 PRO B N 1
ATOM 7636 C CA . PRO B 1 435 ? -24.099 21.098 20.257 1 95.44 435 PRO B CA 1
ATOM 7637 C C . PRO B 1 435 ? -23.174 22.09 19.557 1 95.44 435 PRO B C 1
ATOM 7639 O O . PRO B 1 435 ? -22.025 21.76 19.253 1 95.44 435 PRO B O 1
ATOM 7642 N N . CYS B 1 436 ? -23.705 23.261 19.343 1 96.72 436 CYS B N 1
ATOM 7643 C CA . CYS B 1 436 ? -22.941 24.4 18.847 1 96.72 436 CYS B CA 1
ATOM 7644 C C . CYS B 1 436 ? -23.257 25.659 19.646 1 96.72 436 CYS B C 1
ATOM 7646 O O . CYS B 1 436 ? -24.207 26.377 19.331 1 96.72 436 CYS B O 1
ATOM 7648 N N . PRO B 1 437 ? -22.499 25.909 20.689 1 97.62 437 PRO B N 1
ATOM 7649 C CA . PRO B 1 437 ? -22.695 27.182 21.386 1 97.62 437 PRO B CA 1
ATOM 7650 C C . PRO B 1 437 ? -22.517 28.39 20.468 1 97.62 437 PRO B C 1
ATOM 7652 O O . PRO B 1 437 ? -21.593 28.418 19.652 1 97.62 437 PRO B O 1
ATOM 7655 N N . LEU B 1 438 ? -23.298 29.402 20.633 1 97.76 438 LEU B N 1
ATOM 7656 C CA . LEU B 1 438 ? -23.295 30.555 19.739 1 97.76 438 LEU B CA 1
ATOM 7657 C C . LEU B 1 438 ? -22.143 31.497 20.072 1 97.76 438 LEU B C 1
ATOM 7659 O O . LEU B 1 438 ? -21.676 32.243 19.208 1 97.76 438 LEU B O 1
ATOM 7663 N N . LEU B 1 439 ? -21.691 31.467 21.36 1 98.32 439 LEU B N 1
ATOM 7664 C CA . LEU B 1 439 ? -20.554 32.269 21.797 1 98.32 439 LEU B CA 1
ATOM 7665 C C . LEU B 1 439 ? -19.407 31.377 22.262 1 98.32 439 LEU B C 1
ATOM 7667 O O . LEU B 1 439 ? -19.636 30.344 22.895 1 98.32 439 LEU B O 1
ATOM 7671 N N . SER B 1 440 ? -18.251 31.731 21.921 1 98.35 440 SER B N 1
ATOM 7672 C CA . SER B 1 440 ? -17.018 31.107 22.39 1 98.35 440 SER B CA 1
ATOM 7673 C C . SER B 1 440 ? -15.969 32.156 22.745 1 98.35 440 SER B C 1
ATOM 7675 O O . SER B 1 440 ? -15.848 33.176 22.065 1 98.35 440 SER B O 1
ATOM 7677 N N . ALA B 1 441 ? -15.223 31.92 23.822 1 98.49 441 ALA B N 1
ATOM 7678 C CA . ALA B 1 441 ? -14.223 32.908 24.221 1 98.49 441 ALA B CA 1
ATOM 7679 C C . ALA B 1 441 ? -12.943 32.229 24.699 1 98.49 441 ALA B C 1
ATOM 7681 O O . ALA B 1 441 ? -12.976 31.092 25.175 1 98.49 441 ALA B O 1
ATOM 7682 N N . SER B 1 442 ? -11.871 32.848 24.563 1 98.68 442 SER B N 1
ATOM 7683 C CA . SER B 1 442 ? -10.562 32.502 25.108 1 98.68 442 SER B CA 1
ATOM 7684 C C . SER B 1 442 ? -9.844 33.735 25.647 1 98.68 442 SER B C 1
ATOM 7686 O O . SER B 1 442 ? -9.948 34.821 25.073 1 98.68 442 SER B O 1
ATOM 7688 N N . ALA B 1 443 ? -9.148 33.57 26.737 1 98.72 443 ALA B N 1
ATOM 7689 C CA . ALA B 1 443 ? -8.413 34.671 27.354 1 98.72 443 ALA B CA 1
ATOM 7690 C C . ALA B 1 443 ? -7.034 34.214 27.823 1 98.72 443 ALA B C 1
ATOM 7692 O O . ALA B 1 443 ? -6.84 33.04 28.15 1 98.72 443 ALA B O 1
ATOM 7693 N N . ALA B 1 444 ? -6.166 35.168 27.866 1 98.75 444 ALA B N 1
ATOM 7694 C CA . ALA B 1 444 ? -4.806 34.864 28.303 1 98.75 444 ALA B CA 1
ATOM 7695 C C . ALA B 1 444 ? -4.105 36.115 28.823 1 98.75 444 ALA B C 1
ATOM 7697 O O . ALA B 1 444 ? -4.437 37.233 28.421 1 98.75 444 ALA B O 1
ATOM 7698 N N . LYS B 1 445 ? -3.224 35.884 29.682 1 98.34 445 LYS B N 1
ATOM 7699 C CA . LYS B 1 445 ? -2.364 36.953 30.182 1 98.34 445 LYS B CA 1
ATOM 7700 C C . LYS B 1 445 ? -1.045 37.001 29.417 1 98.34 445 LYS B C 1
ATOM 7702 O O . LYS B 1 445 ? -0.293 36.024 29.402 1 98.34 445 LYS B O 1
ATOM 7707 N N . THR B 1 446 ? -0.828 38.14 28.833 1 97.25 446 THR B N 1
ATOM 7708 C CA . THR B 1 446 ? 0.377 38.299 28.026 1 97.25 446 THR B CA 1
ATOM 7709 C C . THR B 1 446 ? 1.59 38.568 28.912 1 97.25 446 THR B C 1
ATOM 7711 O O . THR B 1 446 ? 1.45 38.777 30.118 1 97.25 446 THR B O 1
ATOM 7714 N N . LYS B 1 447 ? 2.726 38.562 28.329 1 94.45 447 LYS B N 1
ATOM 7715 C CA . LYS B 1 447 ? 3.977 38.729 29.063 1 94.45 447 LYS B CA 1
ATOM 7716 C C . LYS B 1 447 ? 4.047 40.102 29.726 1 94.45 447 LYS B C 1
ATOM 7718 O O . LYS B 1 447 ? 4.623 40.247 30.806 1 94.45 447 LYS B O 1
ATOM 7723 N N . ASP B 1 448 ? 3.466 41.061 29.105 1 94.67 448 ASP B N 1
ATOM 7724 C CA . ASP B 1 448 ? 3.552 42.417 29.639 1 94.67 448 ASP B CA 1
ATOM 7725 C C . ASP B 1 448 ? 2.468 42.665 30.685 1 94.67 448 ASP B C 1
ATOM 7727 O O . ASP B 1 448 ? 2.301 43.791 31.159 1 94.67 448 ASP B O 1
ATOM 7731 N N . GLY B 1 449 ? 1.662 41.635 30.933 1 94 449 GLY B N 1
ATOM 7732 C CA . GLY B 1 449 ? 0.674 41.725 31.996 1 94 449 GLY B CA 1
ATOM 7733 C C . GLY B 1 449 ? -0.715 42.068 31.493 1 94 449 GLY B C 1
ATOM 7734 O O . GLY B 1 449 ? -1.687 42.007 32.249 1 94 449 GLY B O 1
ATOM 7735 N N . SER B 1 450 ? -0.807 42.352 30.233 1 96.66 450 SER B N 1
ATOM 7736 C CA . SER B 1 450 ? -2.115 42.61 29.639 1 96.66 450 SER B CA 1
ATOM 7737 C C . SER B 1 450 ? -2.917 41.322 29.487 1 96.66 450 SER B C 1
ATOM 7739 O O . SER B 1 450 ? -2.372 40.225 29.627 1 96.66 450 SER B O 1
ATOM 7741 N N . ILE B 1 451 ? -4.174 41.545 29.353 1 97.76 451 ILE B N 1
ATOM 7742 C CA . ILE B 1 451 ? -5.033 40.402 29.059 1 97.76 451 ILE B CA 1
ATOM 7743 C C . ILE B 1 451 ? -5.552 40.502 27.627 1 97.76 451 ILE B C 1
ATOM 7745 O O . ILE B 1 451 ? -6.019 41.561 27.201 1 97.76 451 ILE B O 1
ATOM 7749 N N . VAL B 1 452 ? -5.355 39.475 26.871 1 98.57 452 VAL B N 1
ATOM 7750 C CA . VAL B 1 452 ? -5.984 39.367 25.559 1 98.57 452 VAL B CA 1
ATOM 7751 C C . VAL B 1 452 ? -7.223 38.48 25.651 1 98.57 452 VAL B C 1
ATOM 7753 O O . VAL B 1 452 ? -7.217 37.464 26.35 1 98.57 452 VAL B O 1
ATOM 7756 N N . LEU B 1 453 ? -8.288 38.938 25.067 1 98.57 453 LEU B N 1
ATOM 7757 C CA . LEU B 1 453 ? -9.577 38.255 25.074 1 98.57 453 LEU B CA 1
ATOM 7758 C C . LEU B 1 453 ? -10.13 38.125 23.658 1 98.57 453 LEU B C 1
ATOM 7760 O O . LEU B 1 453 ? -10.211 39.112 22.925 1 98.57 453 LEU B O 1
ATOM 7764 N N . ALA B 1 454 ? -10.384 36.909 23.224 1 98.81 454 ALA B N 1
ATOM 7765 C CA . ALA B 1 454 ? -11.091 36.642 21.974 1 98.81 454 ALA B CA 1
ATOM 7766 C C . ALA B 1 454 ? -12.523 36.187 22.24 1 98.81 454 ALA B C 1
ATOM 7768 O O . ALA B 1 454 ? -12.766 35.368 23.131 1 98.81 454 ALA B O 1
ATOM 7769 N N . ILE B 1 455 ? -13.462 36.722 21.6 1 98.66 455 ILE B N 1
ATOM 7770 C CA . ILE B 1 455 ? -14.852 36.282 21.67 1 98.66 455 ILE B CA 1
ATOM 7771 C C . ILE B 1 455 ? -15.415 36.125 20.26 1 98.66 455 ILE B C 1
ATOM 7773 O O . ILE B 1 455 ? -15.191 36.978 19.397 1 98.66 455 ILE B O 1
ATOM 7777 N N . THR B 1 456 ? -16.068 35.045 19.98 1 98.71 456 THR B N 1
ATOM 7778 C CA . THR B 1 456 ? -16.647 34.694 18.689 1 98.71 456 THR B CA 1
ATOM 7779 C C . THR B 1 456 ? -18.157 34.509 18.805 1 98.71 456 THR B C 1
ATOM 7781 O O . THR B 1 456 ? -18.631 33.747 19.65 1 98.71 456 THR B O 1
ATOM 7784 N N . ASN B 1 457 ? -18.934 35.234 18.066 1 98.72 457 ASN B N 1
ATOM 7785 C CA . ASN B 1 457 ? -20.378 35.066 17.933 1 98.72 457 ASN B CA 1
ATOM 7786 C C . ASN B 1 457 ? -20.75 34.455 16.585 1 98.72 457 ASN B C 1
ATOM 7788 O O . ASN B 1 457 ? -20.71 35.135 15.558 1 98.72 457 ASN B O 1
ATOM 7792 N N . VAL B 1 458 ? -21.236 33.239 16.611 1 98.6 458 VAL B N 1
ATOM 7793 C CA . VAL B 1 458 ? -21.446 32.531 15.352 1 98.6 458 VAL B CA 1
ATOM 7794 C C . VAL B 1 458 ? -22.919 32.605 14.957 1 98.6 458 VAL B C 1
ATOM 7796 O O . VAL B 1 458 ? -23.33 32.014 13.955 1 98.6 458 VAL B O 1
ATOM 7799 N N . SER B 1 459 ? -23.667 33.354 15.763 1 98.15 459 SER B N 1
ATOM 7800 C CA . SER B 1 459 ? -25.074 33.511 15.408 1 98.15 459 SER B CA 1
ATOM 7801 C C . SER B 1 459 ? -25.23 34.197 14.055 1 98.15 459 SER B C 1
ATOM 7803 O O . SER B 1 459 ? -24.494 35.134 13.74 1 98.15 459 SER B O 1
ATOM 7805 N N . LEU B 1 460 ? -26.234 33.746 13.307 1 97.74 460 LEU B N 1
ATOM 7806 C CA . LEU B 1 460 ? -26.467 34.313 11.984 1 97.74 460 LEU B CA 1
ATOM 7807 C C . LEU B 1 460 ? -27.189 35.653 12.086 1 97.74 460 LEU B C 1
ATOM 7809 O O . LEU B 1 460 ? -27.125 36.468 11.163 1 97.74 460 LEU B O 1
ATOM 7813 N N . ASP B 1 461 ? -27.854 35.886 13.238 1 95.84 461 ASP B N 1
ATOM 7814 C CA . ASP B 1 461 ? -28.729 37.053 13.201 1 95.84 461 ASP B CA 1
ATOM 7815 C C . ASP B 1 461 ? -28.795 37.734 14.566 1 95.84 461 ASP B C 1
ATOM 7817 O O . ASP B 1 461 ? -29.407 38.795 14.708 1 95.84 461 ASP B O 1
ATOM 7821 N N . LYS B 1 462 ? -28.158 37.155 15.561 1 96.24 462 LYS B N 1
ATOM 7822 C CA . LYS B 1 462 ? -28.309 37.697 16.909 1 96.24 462 LYS B CA 1
ATOM 7823 C C . LYS B 1 462 ? -27.032 38.394 17.367 1 96.24 462 LYS B C 1
ATOM 7825 O O . LYS B 1 462 ? -26.004 37.746 17.574 1 96.24 462 LYS B O 1
ATOM 7830 N N . ASP B 1 463 ? -27.133 39.653 17.533 1 96.97 463 ASP B N 1
ATOM 7831 C CA . ASP B 1 463 ? -26.097 40.391 18.249 1 96.97 463 ASP B CA 1
ATOM 7832 C C . ASP B 1 463 ? -26.15 40.097 19.747 1 96.97 463 ASP B C 1
ATOM 7834 O O . ASP B 1 463 ? -27.231 39.925 20.313 1 96.97 463 ASP B O 1
ATOM 7838 N N . GLN B 1 464 ? -25.015 40.081 20.367 1 96.58 464 GLN B N 1
ATOM 7839 C CA . GLN B 1 464 ? -24.972 39.831 21.804 1 96.58 464 GLN B CA 1
ATOM 7840 C C . GLN B 1 464 ? -24.157 40.902 22.524 1 96.58 464 GLN B C 1
ATOM 7842 O O . GLN B 1 464 ? -23.132 41.357 22.014 1 96.58 464 GLN B O 1
ATOM 7847 N N . THR B 1 465 ? -24.675 41.347 23.645 1 97.42 465 THR B N 1
ATOM 7848 C CA . THR B 1 465 ? -23.888 42.164 24.563 1 97.42 465 THR B CA 1
ATOM 7849 C C . THR B 1 465 ? -23.389 41.328 25.738 1 97.42 465 THR B C 1
ATOM 7851 O O . THR B 1 465 ? -24.179 40.67 26.419 1 97.42 465 THR B O 1
ATOM 7854 N N . VAL B 1 466 ? -22.101 41.41 25.988 1 97.75 466 VAL B N 1
ATOM 7855 C CA . VAL B 1 466 ? -21.503 40.554 27.007 1 97.75 466 VAL B CA 1
ATOM 7856 C C . VAL B 1 466 ? -20.801 41.413 28.057 1 97.75 466 VAL B C 1
ATOM 7858 O O . VAL B 1 466 ? -20.032 42.315 27.716 1 97.75 466 VAL B O 1
ATOM 7861 N N . ASP B 1 467 ? -21.074 41.144 29.3 1 96.61 467 ASP B N 1
ATOM 7862 C CA . ASP B 1 467 ? -20.359 41.744 30.422 1 96.61 467 ASP B CA 1
ATOM 7863 C C . ASP B 1 467 ? -19.282 40.801 30.954 1 96.61 467 ASP B C 1
ATOM 7865 O O . ASP B 1 467 ? -19.592 39.743 31.504 1 96.61 467 ASP B O 1
ATOM 7869 N N . PHE B 1 468 ? -18.048 41.206 30.837 1 96.41 468 PHE B N 1
ATOM 7870 C CA . PHE B 1 468 ? -16.919 40.425 31.329 1 96.41 468 PHE B CA 1
ATOM 7871 C C . PHE B 1 468 ? -16.428 40.966 32.666 1 96.41 468 PHE B C 1
ATOM 7873 O O . PHE B 1 468 ? -16.005 42.12 32.757 1 96.41 468 PHE B O 1
ATOM 7880 N N . ASN B 1 469 ? -16.484 40.155 33.616 1 95.08 469 ASN B N 1
ATOM 7881 C CA . ASN B 1 469 ? -15.803 40.412 34.88 1 95.08 469 ASN B CA 1
ATOM 7882 C C . ASN B 1 469 ? -14.425 39.758 34.918 1 95.08 469 ASN B C 1
ATOM 7884 O O . ASN B 1 469 ? -14.255 38.63 34.452 1 95.08 469 ASN B O 1
ATOM 7888 N N . PHE B 1 470 ? -13.441 40.489 35.417 1 94.79 470 PHE B N 1
ATOM 7889 C CA . PHE B 1 470 ? -12.086 39.959 35.513 1 94.79 470 PHE B CA 1
ATOM 7890 C C . PHE B 1 470 ? -11.691 39.746 36.969 1 94.79 470 PHE B C 1
ATOM 7892 O O . PHE B 1 470 ? -11.339 40.698 37.668 1 94.79 470 PHE B O 1
ATOM 7899 N N . ALA B 1 471 ? -11.757 38.577 37.379 1 90 471 ALA B N 1
ATOM 7900 C CA . ALA B 1 471 ? -11.331 38.277 38.744 1 90 471 ALA B CA 1
ATOM 7901 C C . ALA B 1 471 ? -9.821 38.441 38.895 1 90 471 ALA B C 1
ATOM 7903 O O . ALA B 1 471 ? -9.045 37.728 38.255 1 90 471 ALA B O 1
ATOM 7904 N N . GLY B 1 472 ?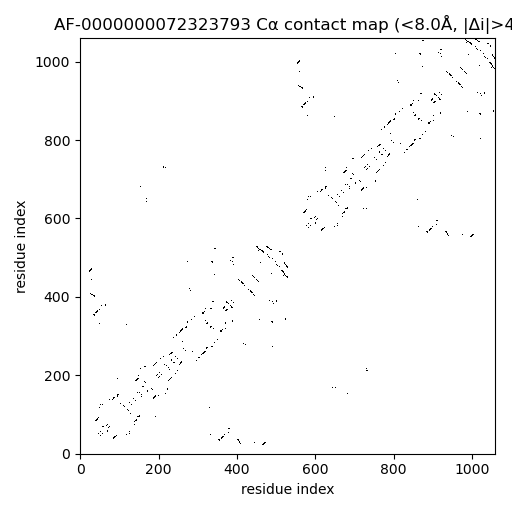 -9.379 39.458 39.69 1 87.95 472 GLY B N 1
ATOM 7905 C CA . GLY B 1 472 ? -7.958 39.628 39.948 1 87.95 472 GLY B CA 1
ATOM 7906 C C . GLY B 1 472 ? -7.282 40.565 38.965 1 87.95 472 GLY B C 1
ATOM 7907 O O . GLY B 1 472 ? -6.054 40.574 38.853 1 87.95 472 GLY B O 1
ATOM 7908 N N . PHE B 1 473 ? -8.001 41.252 38.176 1 89.79 473 PHE B N 1
ATOM 7909 C CA . PHE B 1 473 ? -7.451 42.181 37.195 1 89.79 473 PHE B CA 1
ATOM 7910 C C . PHE B 1 473 ? -8.349 43.403 37.044 1 89.79 473 PHE B C 1
ATOM 7912 O O . PHE B 1 473 ? -9.574 43.276 36.984 1 89.79 473 PHE B O 1
ATOM 7919 N N . ASN B 1 474 ? -7.81 44.543 37.076 1 88.54 474 ASN B N 1
ATOM 7920 C CA . ASN B 1 474 ? -8.539 45.79 36.868 1 88.54 474 ASN B CA 1
ATOM 7921 C C . ASN B 1 474 ? -8.218 46.406 35.51 1 88.54 474 ASN B C 1
ATOM 7923 O O . ASN B 1 474 ? -7.245 47.15 35.375 1 88.54 474 ASN B O 1
ATOM 7927 N N . ALA B 1 475 ? -9.067 46.218 34.575 1 86.27 475 ALA B N 1
ATOM 7928 C CA . ALA B 1 475 ? -8.883 46.729 33.219 1 86.27 475 ALA B CA 1
ATOM 7929 C C . ALA B 1 475 ? -9.136 48.233 33.161 1 86.27 475 ALA B C 1
ATOM 7931 O O . ALA B 1 475 ? -10.127 48.724 33.707 1 86.27 475 ALA B O 1
ATOM 7932 N N . LYS B 1 476 ? -8.27 48.963 32.5 1 88.9 476 LYS B N 1
ATOM 7933 C CA . LYS B 1 476 ? -8.434 50.411 32.406 1 88.9 476 LYS B CA 1
ATOM 7934 C C . LYS B 1 476 ? -8.629 50.85 30.958 1 88.9 476 LYS B C 1
ATOM 7936 O O . LYS B 1 476 ? -9.299 51.85 30.691 1 88.9 476 LYS B O 1
ATOM 7941 N N . GLN B 1 477 ? -7.993 50.105 30.076 1 93.93 477 GLN B N 1
ATOM 7942 C CA . GLN B 1 477 ? -8.059 50.419 28.653 1 93.93 477 GLN B CA 1
ATOM 7943 C C . GLN B 1 477 ? -8.361 49.171 27.828 1 93.93 477 GLN B C 1
ATOM 7945 O O . GLN B 1 477 ? -7.999 48.06 28.218 1 93.93 477 GLN B O 1
ATOM 7950 N N . VAL B 1 478 ? -9.046 49.384 26.751 1 96.52 478 VAL B N 1
ATOM 7951 C CA . VAL B 1 478 ? -9.386 48.28 25.86 1 96.52 478 VAL B CA 1
ATOM 7952 C C . VAL B 1 478 ? -9.208 48.714 24.407 1 96.52 478 VAL B C 1
ATOM 7954 O O . VAL B 1 478 ? -9.514 49.855 24.052 1 96.52 478 VAL B O 1
ATOM 7957 N N . SER B 1 479 ? -8.569 47.976 23.607 1 96.79 479 SER B N 1
ATOM 7958 C CA . SER B 1 479 ? -8.446 48.128 22.161 1 96.79 479 SER B CA 1
ATOM 7959 C C . SER B 1 479 ? -8.546 46.781 21.453 1 96.79 479 SER B C 1
ATOM 7961 O O . SER B 1 479 ? -8.178 45.749 22.017 1 96.79 479 SER B O 1
ATOM 7963 N N . GLY B 1 480 ? -9.093 46.83 20.34 1 96.97 480 GLY B N 1
ATOM 7964 C CA . GLY B 1 480 ? -9.198 45.531 19.695 1 96.97 480 GLY B CA 1
ATOM 7965 C C . GLY B 1 480 ? -9.598 45.622 18.234 1 96.97 480 GLY B C 1
ATOM 7966 O O . GLY B 1 480 ? -9.59 46.707 17.649 1 96.97 480 GLY B O 1
ATOM 7967 N N . ARG B 1 481 ? -9.744 44.494 17.639 1 98.64 481 ARG B N 1
ATOM 7968 C CA . ARG B 1 481 ? -10.122 44.314 16.241 1 98.64 481 ARG B CA 1
ATOM 7969 C C . ARG B 1 481 ? -11.32 43.379 16.113 1 98.64 481 ARG B C 1
ATOM 7971 O O . ARG B 1 481 ? -11.56 42.546 16.99 1 98.64 481 ARG B O 1
ATOM 7978 N N . ILE B 1 482 ? -12.041 43.599 15.039 1 98.83 482 ILE B N 1
ATOM 7979 C CA . ILE B 1 482 ? -13.209 42.775 14.746 1 98.83 482 ILE B CA 1
ATOM 7980 C C . ILE B 1 482 ? -13.132 42.264 13.309 1 98.83 482 ILE B C 1
ATOM 7982 O O . ILE B 1 482 ? -12.697 42.986 12.409 1 98.83 482 ILE B O 1
ATOM 7986 N N . LEU B 1 483 ? -13.381 41.024 13.07 1 98.91 483 LEU B N 1
ATOM 7987 C CA . LEU B 1 483 ? -13.58 40.408 11.763 1 98.91 483 LEU B CA 1
ATOM 7988 C C . LEU B 1 483 ? -15.038 40.004 11.569 1 98.91 483 LEU B C 1
ATOM 7990 O O . LEU B 1 483 ? -15.58 39.223 12.354 1 98.91 483 LEU B O 1
ATOM 7994 N N . THR B 1 484 ? -15.688 40.522 10.598 1 98.61 484 THR B N 1
ATOM 7995 C CA . THR B 1 484 ? -17.091 40.243 10.315 1 98.61 484 THR B CA 1
ATOM 7996 C C . THR B 1 484 ? -17.426 40.571 8.863 1 98.61 484 THR B C 1
ATOM 7998 O O . THR B 1 484 ? -16.588 41.104 8.133 1 98.61 484 THR B O 1
ATOM 8001 N N . SER B 1 485 ? -18.521 40.126 8.404 1 98.38 485 SER B N 1
ATOM 8002 C CA . SER B 1 485 ? -19.091 40.441 7.099 1 98.38 485 SER B CA 1
ATOM 8003 C C . SER B 1 485 ? -20.607 40.282 7.104 1 98.38 485 SER B C 1
ATOM 8005 O O . SER B 1 485 ? -21.182 39.79 8.078 1 98.38 485 SER B O 1
ATOM 8007 N N . LYS B 1 486 ? -21.213 40.717 6.058 1 96.82 486 LYS B N 1
ATOM 8008 C CA . LYS B 1 486 ? -22.665 40.643 5.934 1 96.82 486 LYS B CA 1
ATOM 8009 C C . LYS B 1 486 ? -23.137 39.193 5.869 1 96.82 486 LYS B C 1
ATOM 8011 O O . LYS B 1 486 ? -24.179 38.848 6.43 1 96.82 486 LYS B O 1
ATOM 8016 N N . ASN B 1 487 ? -22.36 38.419 5.199 1 97.83 487 ASN B N 1
ATOM 8017 C CA . ASN B 1 487 ? -22.719 37.015 5.03 1 97.83 487 ASN B CA 1
ATOM 8018 C C . ASN B 1 487 ? -21.581 36.091 5.456 1 97.83 487 ASN B C 1
ATOM 8020 O O . ASN B 1 487 ? -20.409 36.397 5.23 1 97.83 487 ASN B O 1
ATOM 8024 N N . VAL B 1 488 ? -21.958 34.939 5.991 1 98.56 488 VAL B N 1
ATOM 8025 C CA . VAL B 1 488 ? -20.965 33.978 6.461 1 98.56 488 VAL B CA 1
ATOM 8026 C C . VAL B 1 488 ? -20.289 33.307 5.267 1 98.56 488 VAL B C 1
ATOM 8028 O O . VAL B 1 488 ? -19.217 32.713 5.406 1 98.56 488 VAL B O 1
ATOM 8031 N N . ALA B 1 489 ? -20.821 33.438 4.047 1 98.48 489 ALA B N 1
ATOM 8032 C CA . ALA B 1 489 ? -20.263 32.858 2.828 1 98.48 489 ALA B CA 1
ATOM 8033 C C . ALA B 1 489 ? -19.33 33.843 2.129 1 98.48 489 ALA B C 1
ATOM 8035 O O . ALA B 1 489 ? -18.703 33.505 1.123 1 98.48 489 ALA B O 1
ATOM 8036 N N . ASP B 1 490 ? -19.199 35.061 2.67 1 98.71 490 ASP B N 1
ATOM 8037 C CA . ASP B 1 490 ? -18.303 36.044 2.067 1 98.71 490 ASP B CA 1
ATOM 8038 C C . ASP B 1 490 ? -16.851 35.575 2.131 1 98.71 490 ASP B C 1
ATOM 8040 O O . ASP B 1 490 ? -16.455 34.891 3.077 1 98.71 490 ASP B O 1
ATOM 8044 N N . TYR B 1 491 ? -16.094 35.942 1.143 1 98.62 491 TYR B N 1
ATOM 8045 C CA . TYR B 1 491 ? -14.697 35.544 1.007 1 98.62 491 TYR B CA 1
ATOM 8046 C C . TYR B 1 491 ? -13.903 36.596 0.242 1 98.62 491 TYR B C 1
ATOM 8048 O O . TYR B 1 491 ? -14.478 37.532 -0.318 1 98.62 491 TYR B O 1
ATOM 8056 N N . ASN B 1 492 ? -12.616 36.519 0.291 1 98.72 492 ASN B N 1
ATOM 8057 C CA . ASN B 1 492 ? -11.718 37.364 -0.488 1 98.72 492 ASN B CA 1
ATOM 8058 C C . ASN B 1 492 ? -11.272 36.673 -1.774 1 98.72 492 ASN B C 1
ATOM 8060 O O . ASN B 1 492 ? -10.994 35.472 -1.774 1 98.72 492 ASN B O 1
ATOM 8064 N N . ASP B 1 493 ? -11.311 37.328 -2.812 1 97.58 493 ASP B N 1
ATOM 8065 C CA . ASP B 1 493 ? -10.732 36.833 -4.058 1 97.58 493 ASP B CA 1
ATOM 8066 C C . ASP B 1 493 ? -9.781 37.861 -4.667 1 97.58 493 ASP B C 1
ATOM 8068 O O . ASP B 1 493 ? -9.545 38.92 -4.082 1 97.58 493 ASP B O 1
ATOM 8072 N N . PHE B 1 494 ? -9.206 37.571 -5.759 1 97.66 494 PHE B N 1
ATOM 8073 C CA . PHE B 1 494 ? -8.138 38.389 -6.322 1 97.66 494 PHE B CA 1
ATOM 8074 C C . PHE B 1 494 ? -8.668 39.753 -6.748 1 97.66 494 PHE B C 1
ATOM 8076 O O . PHE B 1 494 ? -7.941 40.747 -6.709 1 97.66 494 PHE B O 1
ATOM 8083 N N . ASN B 1 495 ? -9.896 39.787 -7.081 1 97.13 495 ASN B N 1
ATOM 8084 C CA . ASN B 1 495 ? -10.507 41.034 -7.527 1 97.13 495 ASN B CA 1
ATOM 8085 C C . ASN B 1 495 ? -11.117 41.808 -6.362 1 97.13 495 ASN B C 1
ATOM 8087 O O . ASN B 1 495 ? -11.296 43.025 -6.445 1 97.13 495 ASN B O 1
ATOM 8091 N N . HIS B 1 496 ? -11.473 41.12 -5.308 1 97.88 496 HIS B N 1
ATOM 8092 C CA . HIS B 1 496 ? -12.044 41.692 -4.094 1 97.88 496 HIS B CA 1
ATOM 8093 C C . HIS B 1 496 ? -11.305 41.202 -2.854 1 97.88 496 HIS B C 1
ATOM 8095 O O . HIS B 1 496 ? -11.863 40.455 -2.047 1 97.88 496 HIS B O 1
ATOM 8101 N N . PRO B 1 497 ? -10.135 41.669 -2.714 1 98.15 497 PRO B N 1
ATOM 8102 C CA . PRO B 1 497 ? -9.235 41.053 -1.736 1 98.15 497 PRO B CA 1
ATOM 8103 C C . PRO B 1 497 ? -9.565 41.449 -0.299 1 98.15 497 PRO B C 1
ATOM 8105 O O . PRO B 1 497 ? -9.021 40.871 0.645 1 98.15 497 PRO B O 1
ATOM 8108 N N . ASN B 1 498 ? -10.561 42.377 -0.013 1 97.99 498 ASN B N 1
ATOM 8109 C CA . ASN B 1 498 ? -10.747 42.893 1.339 1 97.99 498 ASN B CA 1
ATOM 8110 C C . ASN B 1 498 ? -12.214 42.85 1.759 1 97.99 498 ASN B C 1
ATOM 8112 O O . ASN B 1 498 ? -12.659 43.674 2.56 1 97.99 498 ASN B O 1
ATOM 8116 N N . VAL B 1 499 ? -12.944 41.943 1.101 1 98.52 499 VAL B N 1
ATOM 8117 C CA . VAL B 1 499 ? -14.347 41.796 1.473 1 98.52 499 VAL B CA 1
ATOM 8118 C C . VAL B 1 499 ? -14.454 41.426 2.951 1 98.52 499 VAL B C 1
ATOM 8120 O O . VAL B 1 499 ? -15.293 41.969 3.674 1 98.52 499 VAL B O 1
ATOM 8123 N N . VAL B 1 500 ? -13.659 40.522 3.376 1 98.71 500 VAL B N 1
ATOM 8124 C CA . VAL B 1 500 ? -13.55 40.129 4.777 1 98.71 500 VAL B CA 1
ATOM 8125 C C . VAL B 1 500 ? -12.177 40.519 5.318 1 98.71 500 VAL B C 1
ATOM 8127 O O . VAL B 1 500 ? -11.177 39.857 5.027 1 98.71 500 VAL B O 1
ATOM 8130 N N . ALA B 1 501 ? -12.076 41.48 6.071 1 98.36 501 ALA B N 1
ATOM 8131 C CA . ALA B 1 501 ? -10.834 42.007 6.631 1 98.36 501 ALA B CA 1
ATOM 8132 C C . ALA B 1 501 ? -11.065 42.597 8.018 1 98.36 501 ALA B C 1
ATOM 8134 O O . ALA B 1 501 ? -12.145 43.117 8.307 1 98.36 501 ALA B O 1
ATOM 8135 N N . PRO B 1 502 ? -10.088 42.563 8.87 1 98.53 502 PRO B N 1
ATOM 8136 C CA . PRO B 1 502 ? -10.249 43.111 10.219 1 98.53 502 PRO B CA 1
ATOM 8137 C C . PRO B 1 502 ? -10.451 44.624 10.221 1 98.53 502 PRO B C 1
ATOM 8139 O O . PRO B 1 502 ? -9.861 45.33 9.399 1 98.53 502 PRO B O 1
ATOM 8142 N N . LYS B 1 503 ? -11.229 45.08 11.128 1 98.4 503 LYS B N 1
ATOM 8143 C CA . LYS B 1 503 ? -11.44 46.499 11.404 1 98.4 503 LYS B CA 1
ATOM 8144 C C . LYS B 1 503 ? -11.227 46.809 12.882 1 98.4 503 LYS B C 1
ATOM 8146 O O . LYS B 1 503 ? -11.188 45.9 13.714 1 98.4 503 LYS B O 1
ATOM 8151 N N . GLU B 1 504 ? -11.077 48.07 13.104 1 98.09 504 GLU B N 1
ATOM 8152 C CA . GLU B 1 504 ? -10.991 48.478 14.503 1 98.09 504 GLU B CA 1
ATOM 8153 C C . GLU B 1 504 ? -12.303 48.214 15.237 1 98.09 504 GLU B C 1
ATOM 8155 O O . GLU B 1 504 ? -13.383 48.456 14.694 1 98.09 504 GLU B O 1
ATOM 8160 N N . TYR B 1 505 ? -12.189 47.649 16.361 1 98.02 505 TYR B N 1
ATOM 8161 C CA . TYR B 1 505 ? -13.359 47.404 17.197 1 98.02 505 TYR B CA 1
ATOM 8162 C C . TYR B 1 505 ? -13.544 48.522 18.216 1 98.02 505 TYR B C 1
ATOM 8164 O O . TYR B 1 505 ? -12.649 48.793 19.02 1 98.02 505 TYR B O 1
ATOM 8172 N N . LYS B 1 506 ? -14.773 49.125 18.315 1 95.53 506 LYS B N 1
ATOM 8173 C CA . LYS B 1 506 ? -14.972 50.317 19.135 1 95.53 506 LYS B CA 1
ATOM 8174 C C . LYS B 1 506 ? -16.121 50.121 20.12 1 95.53 506 LYS B C 1
ATOM 8176 O O . LYS B 1 506 ? -16.409 51.005 20.93 1 95.53 506 LYS B O 1
ATOM 8181 N N . ASP B 1 507 ? -16.694 49.038 20.095 1 96.15 507 ASP B N 1
ATOM 8182 C CA . ASP B 1 507 ? -17.917 48.851 20.87 1 96.15 507 ASP B CA 1
ATOM 8183 C C . ASP B 1 507 ? -17.632 48.11 22.175 1 96.15 507 ASP B C 1
ATOM 8185 O O . ASP B 1 507 ? -18.294 47.119 22.49 1 96.15 507 ASP B O 1
ATOM 8189 N N . ALA B 1 508 ? -16.607 48.543 22.849 1 96.24 508 ALA B N 1
ATOM 8190 C CA . ALA B 1 508 ? -16.236 48.055 24.174 1 96.24 508 ALA B CA 1
ATOM 8191 C C . ALA B 1 508 ? -16.11 49.206 25.167 1 96.24 508 ALA B C 1
ATOM 8193 O O . ALA B 1 508 ? -15.607 50.279 24.824 1 96.24 508 ALA B O 1
ATOM 8194 N N . LYS B 1 509 ? -16.665 48.972 26.403 1 94.9 509 LYS B N 1
ATOM 8195 C CA . LYS B 1 509 ? -16.58 49.969 27.465 1 94.9 509 LYS B CA 1
ATOM 8196 C C . LYS B 1 509 ? -16.256 49.318 28.807 1 94.9 509 LYS B C 1
ATOM 8198 O O . LYS B 1 509 ? -16.768 48.241 29.119 1 94.9 509 LYS B O 1
ATOM 8203 N N . ILE B 1 510 ? -15.441 50.001 29.539 1 94.77 510 ILE B N 1
ATOM 8204 C CA . ILE B 1 510 ? -15.107 49.557 30.888 1 94.77 510 ILE B CA 1
ATOM 8205 C C . ILE B 1 510 ? -15.765 50.479 31.912 1 94.77 510 ILE B C 1
ATOM 8207 O O . ILE B 1 510 ? -15.582 51.698 31.868 1 94.77 510 ILE B O 1
ATOM 8211 N N . LYS B 1 511 ? -16.525 49.856 32.731 1 90.63 511 LYS B N 1
ATOM 8212 C CA . LYS B 1 511 ? -17.131 50.576 33.847 1 90.63 511 LYS B CA 1
ATOM 8213 C C . LYS B 1 511 ? -17.037 49.768 35.138 1 90.63 511 LYS B C 1
ATOM 8215 O O . LYS B 1 511 ? -17.538 48.645 35.212 1 90.63 511 LYS B O 1
ATOM 8220 N N . LYS B 1 512 ? -16.421 50.377 36.175 1 85.14 512 LYS B N 1
ATOM 8221 C CA . LYS B 1 512 ? -16.304 49.776 37.501 1 85.14 512 LYS B CA 1
ATOM 8222 C C . LYS B 1 512 ? -15.713 48.372 37.418 1 85.14 512 LYS B C 1
ATOM 8224 O O . LYS B 1 512 ? -16.267 47.426 37.982 1 85.14 512 LYS B O 1
ATOM 8229 N N . GLY B 1 513 ? -14.832 48.216 36.525 1 83.31 513 GLY B N 1
ATOM 8230 C CA . GLY B 1 513 ? -14.098 46.963 36.447 1 83.31 513 GLY B CA 1
ATOM 8231 C C . GLY B 1 513 ? -14.758 45.941 35.54 1 83.31 513 GLY B C 1
ATOM 8232 O O . GLY B 1 513 ? -14.256 44.826 35.384 1 83.31 513 GLY B O 1
ATOM 8233 N N . VAL B 1 514 ? -15.859 46.265 35.004 1 92.51 514 VAL B N 1
ATOM 8234 C CA . VAL B 1 514 ? -16.586 45.37 34.11 1 92.51 514 VAL B CA 1
ATOM 8235 C C . VAL B 1 514 ? -16.426 45.84 32.666 1 92.51 514 VAL B C 1
ATOM 8237 O O . VAL B 1 514 ? -16.644 47.015 32.362 1 92.51 514 VAL B O 1
ATOM 8240 N N . LEU B 1 515 ? -15.978 44.935 31.808 1 96.27 515 LEU B N 1
ATOM 8241 C CA . LEU B 1 515 ? -15.915 45.228 30.38 1 96.27 515 LEU B CA 1
ATOM 8242 C C . LEU B 1 515 ? -17.215 44.835 29.687 1 96.27 515 LEU B C 1
ATOM 8244 O O . LEU B 1 515 ? -17.604 43.665 29.704 1 96.27 515 LEU B O 1
ATOM 8248 N N . THR B 1 516 ? -17.906 45.751 29.161 1 97.23 516 THR B N 1
ATOM 8249 C CA . THR B 1 516 ? -19.092 45.479 28.355 1 97.23 516 THR B CA 1
ATOM 8250 C C . THR B 1 516 ? -18.767 45.566 26.867 1 97.23 516 THR B C 1
ATOM 8252 O O . THR B 1 516 ? -18.277 46.593 26.393 1 97.23 516 THR B O 1
ATOM 8255 N N . MET B 1 517 ? -19.047 44.459 26.131 1 97.8 517 MET B N 1
ATOM 8256 C CA . MET B 1 517 ? -18.759 44.403 24.701 1 97.8 517 MET B CA 1
ATOM 8257 C C . MET B 1 517 ? -20.021 44.093 23.903 1 97.8 517 MET B C 1
ATOM 8259 O O . MET B 1 517 ? -20.75 43.153 24.226 1 97.8 517 MET B O 1
ATOM 8263 N N . LYS B 1 518 ? -20.265 44.86 22.914 1 97.94 518 LYS B N 1
ATOM 8264 C CA . LYS B 1 518 ? -21.237 44.465 21.898 1 97.94 518 LYS B CA 1
ATOM 8265 C C . LYS B 1 518 ? -20.597 43.559 20.849 1 97.94 518 LYS B C 1
ATOM 8267 O O . LYS B 1 518 ? -19.679 43.975 20.139 1 97.94 518 LYS B O 1
ATOM 8272 N N . VAL B 1 519 ? -21.042 42.397 20.764 1 98.06 519 VAL B N 1
ATOM 8273 C CA . VAL B 1 519 ? -20.5 41.408 19.838 1 98.06 519 VAL B CA 1
ATOM 8274 C C . VAL B 1 519 ? -21.516 41.122 18.734 1 98.06 519 VAL B C 1
ATOM 8276 O O . VAL B 1 519 ? -22.404 40.284 18.902 1 98.06 519 VAL B O 1
ATOM 8279 N N . PRO B 1 520 ? -21.359 41.697 17.566 1 98.18 520 PRO B N 1
ATOM 8280 C CA . PRO B 1 520 ? -22.322 41.506 16.479 1 98.18 520 PRO B CA 1
ATOM 8281 C C . PRO B 1 520 ? -22.433 40.049 16.038 1 98.18 520 PRO B C 1
ATOM 8283 O O . PRO B 1 520 ? -21.498 39.268 16.232 1 98.18 520 PRO B O 1
ATOM 8286 N N . ALA B 1 521 ? -23.622 39.748 15.456 1 98.05 521 ALA B N 1
ATOM 8287 C CA . ALA B 1 521 ? -23.744 38.455 14.789 1 98.05 521 ALA B CA 1
ATOM 8288 C C . ALA B 1 521 ? -22.647 38.27 13.745 1 98.05 521 ALA B C 1
ATOM 8290 O O . ALA B 1 521 ? -22.182 39.243 13.145 1 98.05 521 ALA B O 1
ATOM 8291 N N . LYS B 1 522 ? -22.191 37 13.588 1 98.67 522 LYS B N 1
ATOM 8292 C CA . LYS B 1 522 ? -21.203 36.626 12.58 1 98.67 522 LYS B CA 1
ATOM 8293 C C . LYS B 1 522 ? -19.921 37.438 12.739 1 98.67 522 LYS B C 1
ATOM 8295 O O . LYS B 1 522 ? -19.464 38.077 11.789 1 98.67 522 LYS B O 1
ATOM 8300 N N . SER B 1 523 ? -19.333 37.35 14.004 1 98.81 523 SER B N 1
ATOM 8301 C CA . SER B 1 523 ? -18.157 38.187 14.215 1 98.81 523 SER B CA 1
ATOM 8302 C C . SER B 1 523 ? -17.151 37.504 15.136 1 98.81 523 SER B C 1
ATOM 8304 O O . SER B 1 523 ? -17.523 36.663 15.956 1 98.81 523 SER B O 1
ATOM 8306 N N . ILE B 1 524 ? -15.921 37.81 14.972 1 98.92 524 ILE B N 1
ATOM 8307 C CA . ILE B 1 524 ? -14.794 37.476 15.835 1 98.92 524 ILE B CA 1
ATOM 8308 C C . ILE B 1 524 ? -14.137 38.757 16.345 1 98.92 524 ILE B C 1
ATOM 8310 O O . ILE B 1 524 ? -13.717 39.604 15.553 1 98.92 524 ILE B O 1
ATOM 8314 N N . VAL B 1 525 ? -14.082 38.882 17.635 1 98.86 525 VAL B N 1
ATOM 8315 C CA . VAL B 1 525 ? -13.493 40.076 18.231 1 98.86 525 VAL B CA 1
ATOM 8316 C C . VAL B 1 525 ? -12.32 39.682 19.126 1 98.86 525 VAL B C 1
ATOM 8318 O O . VAL B 1 525 ? -12.431 38.757 19.935 1 98.86 525 VAL B O 1
ATOM 8321 N N . VAL B 1 526 ? -11.212 40.326 18.975 1 98.85 526 VAL B N 1
ATOM 8322 C CA . VAL B 1 526 ? -10.065 40.168 19.863 1 98.85 526 VAL B CA 1
ATOM 8323 C C . VAL B 1 526 ? -9.691 41.519 20.468 1 98.85 526 VAL B C 1
ATOM 8325 O O . VAL B 1 526 ? -9.472 42.492 19.743 1 98.85 526 VAL B O 1
ATOM 8328 N N . VAL B 1 527 ? -9.633 41.563 21.781 1 98.43 527 VAL B N 1
ATOM 8329 C CA . VAL B 1 527 ? -9.297 42.816 22.449 1 98.43 527 VAL B CA 1
ATOM 8330 C C . VAL B 1 527 ? -8.119 42.598 23.395 1 98.43 527 VAL B C 1
ATOM 8332 O O . VAL B 1 527 ? -7.884 41.479 23.856 1 98.43 527 VAL B O 1
ATOM 8335 N N . THR B 1 528 ? -7.417 43.587 23.605 1 97.84 528 THR B N 1
ATOM 8336 C CA . THR B 1 528 ? -6.357 43.642 24.606 1 97.84 528 THR B CA 1
ATOM 8337 C C . THR B 1 528 ? -6.707 44.636 25.709 1 97.84 528 THR B C 1
ATOM 8339 O O . THR B 1 528 ? -7.079 45.778 25.429 1 97.84 528 THR B O 1
ATOM 8342 N N . LEU B 1 529 ? -6.586 44.161 26.896 1 97 529 LEU B N 1
ATOM 8343 C CA . LEU B 1 529 ? -6.865 44.967 28.079 1 97 529 LEU B CA 1
ATOM 8344 C C . LEU B 1 529 ? -5.58 45.279 28.84 1 97 529 LEU B C 1
ATOM 8346 O O . LEU B 1 529 ? -4.72 44.41 28.997 1 97 529 LEU B O 1
ATOM 8350 N N . LYS B 1 530 ? -5.557 46.503 29.235 1 94.21 530 LYS B N 1
ATOM 8351 C CA . LYS B 1 530 ? -4.421 46.946 30.039 1 94.21 530 LYS B CA 1
ATOM 8352 C C . LYS B 1 530 ? -4.887 47.556 31.358 1 94.21 530 LYS B C 1
ATOM 8354 O O . LYS B 1 530 ? -5.986 48.108 31.439 1 94.21 530 LYS B O 1
#

Secondary structure (DSSP, 8-state):
----------------------PEEEEE-TTS---B--GGGGEEE--SSTTSTBTTTB--TT-SS-EETTEEHHHHHHHHHHT--EEEES-TGGGGT--GGGGSS-GGGPPPEE-TTTTTPEE---S-HHHHHHHHHHHT-EEEEEE--SS--HHHHHHHHHHHH--SS-HHHHHHHHTT--SPPP--EEEE-S-TTTTTT---HHHHHHHHHHHHHT----TT---EEEEEEEETT-HHHHHHHHHHTGGG-SEEEEEEEESS-SSS----SS---HHHHHHHHHHHHTHHHHHHHHHHHHHHH-TT--SEEEEEEEEE--PPPTTSPTTS-B---BHHHHHHHHHHHHHHHHTTTTEEEEEEE-SBSBSS-SEEEE-STT-EEEE-HHHHHHHHTGGGTTPEEE-EEE---EEEEES-S-SSS---S---EEEEESEEEEEEE-TTS-EEEEEEE--SS--EEEEEEETT-----EEEEEEE-SSTT-B--SS-TTSS--EEE--EEEETTEEEEEE-SSEEEEEEE-/---------------------PPEEEEE-TTS---B--GGGGEEE--SSTTSTBTTTB--TT-SS-EETTEEHHHHHHHHHHT--EEEES-TGGGGT--GGGGSS-GGGSPPEE-TTTTTPEE---S-HHHHHHHHHHHT-EEEEEE--SS--HHHHHHHHHHHH--SS-HHHHHHHHTT--SPPP--EEEE-S-TTTTTT---HHHHHHHHHHHHHH---BTTB--EEEEEEEETT-HHHHHHHHHHTGGG-SEEEEEEEESS-SSS----SS---HHHHHHHHHHHHTHHHHHHHHHHHHHHH-TT--SEEEEEEEEE--PPPTTSPTTS-----BHHHHHHHHHHHHHHHHTTTTEEEEEEE-SBSSTT-SEEEE-STT-EEEE-HHHHHHHHTGGGTTPEEE-EEE---EEEEES-S-TTT---S---EEEEESEEEEEEE-TTS-EEEEEEE--SS--EEEEEEETT-----EEEEEEE-S-TT-B--SS-TTSS--EEE--EEEETTEEEEEE-SSEEEEEEE-

Foldseek 3Di:
DPPPPDPPDPPPPPPPPPPPPDFFEKEWAPVDFFAWAALQQQAFEAAPFFCCPDQNQFPAPPALADDDRGGRPVLLVLLLLLLHAEYEPNADLVQQVDQQVLQFADLVPRDWDQDPQFLRDIRSSPPGDCNVLVSCVSSVHAYAYEHHLQNDDLVRRQLVLCLQAALDPDPSQVVNVVRPDNHHGAHAHYEDFAPCCPSSHVDDLLVQLVSLVVSLVSNDAHDPHDYQYEYHADEQQPLVSLLSNCVRCNPSHQEYEYEAEQFLDDDDFGAAQQDDDPLLLQLSLLSLLCVLVSCVSSVVSNCVNPVQLRYAYEPAEYFYQGDADPPDRHRSQFHFHFLSRLSSLLSNSLSCLVVCSRHVHYHYPHCERHGNHQKYKDSPRNIFIFGKSNVQSSSQCSQSHRFTWIDMDTDFDKDWHANDNDVPPDPPVDRHTGIRTQKGKTWTQGPVGKIKMKMHGAALADKRKYKYAYNPDAFDDKWKKKWFANDRSDIADRVRRVRTHIDTADQWDDDPRIIIGTGGHSMMMMMITD/DPPPPPPPPDPPPPPPPPPPPDFFEKEWAPVDFFAWAALQQQAFEAAPFFCCPDQNQFPAPPALADDDRGGRPVLLVLLLLLLHAEYEPNADLVQQVDQQVLQFADLVPRDWDQDPQFLRDIRSSPPGDCNVLVSCVSSVHAYAYEHHLQNDDLVSRQLVLCLQAALDPDPSQVVNVVRPDNHHGAHAHYEDFAPCCPSSHVDDLLVQLVSCVVSLVSNDAHDPHDYQYEYHADEQQPLVSLLSNCVRCNPSHQEYEYEAEQFLDDDDFGAAQQDDDPLLLQLSLLSLLCVLVSCVSSVVSNCVNPVQQRYAYEPAEYFYQGDADPPDRHRSQFHFHFLSRLSSLLSNSLSCLVVCSRHVHYHYPHCERHGNHQKYKDSPRNIFIFGKSNVQSSSQCSQSHRFTWIDMDTDFDKDWHANDNDVPPDPPPDRHTGIRTQKGKTWTQGPVGKIKMKMHGQALADKRKYKYAYNPDAFDDKWKKKWFANDRSDIADRVRRVRTHIDTADQWDDDPRIIIGTGGHSMMMMMITD

Radius of gyration: 38.72 Å; Cα contacts (8 Å, |Δi|>4): 2464; chains: 2; bounding box: 119×164×73 Å

InterPro domains:
  IPR010720 Alpha-L-arabinofuranosidase, C-terminal [PF06964] (316-523)
  IPR010720 Alpha-L-arabinofuranosidase, C-terminal [SM00813] (316-523)
  IPR013780 Glycosyl hydrolase, all-beta [G3DSA:2.60.40.1180] (33-527)
  IPR017853 Glycoside hydrolase superfamily [SSF51445] (37-400)
  IPR055235 Alpha-L-arabinofuranosidase 1, catalytic domain [PF22848] (79-240)

Organism: Xylanibacter ruminicola (strain ATCC 19189 / DSM 19721 / CIP 105475 / JCM 8958 / 23) (NCBI:txid264731)

pLDDT: mean 92.98, std 13.6, range [18.27, 98.92]

Sequence (1060 aa):
MKKFIFTATIALAFATSASAAENVKATVHADQAGAKINKEIYGQFSEHLGSCIYGGLWVGENSQIPNINGYRKDVFEALKALQIPVLRWPGGCFADDYHWMDGIGPKSERPSLRNNNWGGTIEDNSFGTHEFLNLCEMLGCEPYISGNVGSGTVKEMAQWVEYMTSDGDTPMARLRRANGREKAWKVKYFGIGNEAWGCGGNMSPEYYSDEFRKFNTYLRDQGGNRLYRIASGASDYDYNWTKVCMDKIGARMQGISLHYYTCTGWNGPKGSAINFDNDQYYWALGKCLEIEEVIKKHKAIMDEKDPQNNIGLLVDEWGTWWDEEPGTIPGHLYQQNALRDAFVAALSLNVFHKYTDRVKMANIAQVVNVLQSMILTDQEGTGHMVLTPTYHVFQMYTPFQEATYLPVDLQSETVQCSTEYWKEKQKTSDNTTRPCPLLSASAAKTKDGSIVLAITNVSLDKDQTVDFNFAGFNAKQVSGRILTSKNVADYNDFNHPNVVAPKEYKDAKIKKGVLTMKVPAKSIVVVTLKMKKFIFTATIALAFATSASAAENVKATVHADQAGAKINKEIYGQFSEHLGSCIYGGLWVGENSQIPNINGYRKDVFEALKALQIPVLRWPGGCFADDYHWMDGIGPKSERPSLRNNNWGGTIEDNSFGTHEFLNLCEMLGCEPYISGNVGSGTVKEMAQWVEYMTSDGDTPMARLRRANGREKAWKVKYFGIGNEAWGCGGNMSPEYYSDEFRKFNTYLRDQGGNRLYRIASGASDYDYNWTKVCMDKIGARMQGISLHYYTCTGWNGPKGSAINFDNDQYYWALGKCLEIEEVIKKHKAIMDEKDPQNNIGLLVDEWGTWWDEEPGTIPGHLYQQNALRDAFVAALSLNVFHKYTDRVKMANIAQVVNVLQSMILTDQEGTGHMVLTPTYHVFQMYTPFQEATYLPVDLQSETVQCSTEYWKEKQKTSDNTTRPCPLLSASAAKTKDGSIVLAITNVSLDKDQTVDFNFAGFNAKQVSGRILTSKNVADYNDFNHPNVVAPKEYKDAKIKKGVLTMKVPAKSIVVVTLK

Nearest PDB structures (foldseek):
  6d25-assembly2_F  TM=9.789E-01  e=2.071E-75  Xanthomonas citri pv. citri str. 306
  6zt7-assembly1_A  TM=9.748E-01  e=5.354E-76  Thermobacillus xylanilyticus
  3ug4-assembly1_E  TM=8.804E-01  e=1.082E-48  Thermotoga maritima
  2c8n-assembly4_D  TM=8.874E-01  e=7.389E-39  Acetivibrio thermocellus
  2c8n-assembly2_B  TM=8.786E-01  e=1.587E-38  Acetivibrio thermocellus

Solvent-accessible surface area (backbone atoms only — not comparable to full-atom values): 54002 Å² total; per-residue (Å²): 135,85,79,77,81,82,81,80,79,82,80,80,78,77,76,74,71,73,70,72,79,74,65,39,54,31,39,35,33,60,71,49,74,53,46,53,26,48,42,36,49,58,14,32,22,43,36,87,39,52,42,20,37,56,58,30,52,32,56,41,71,84,39,76,37,62,47,59,91,12,29,22,36,70,55,48,52,52,46,45,73,52,55,42,39,25,45,30,32,46,27,64,57,52,16,24,72,53,57,67,77,37,22,46,63,60,56,93,74,23,55,66,44,67,34,81,86,36,63,54,44,76,39,51,33,72,71,24,63,62,53,51,53,51,48,26,59,75,51,69,26,43,42,29,39,34,37,27,55,48,70,49,46,46,47,59,49,30,47,48,50,36,31,42,29,25,73,60,95,35,59,40,25,50,49,32,36,74,54,74,38,79,72,45,52,78,53,41,37,35,26,56,24,37,48,35,64,44,77,14,62,56,40,53,48,68,58,44,29,49,50,42,35,29,43,54,62,59,54,67,65,30,82,90,39,58,66,44,35,26,40,47,39,25,62,63,78,39,54,64,40,47,48,43,34,54,70,69,43,42,85,77,33,44,26,33,32,32,36,48,64,37,51,80,63,94,64,80,83,45,46,54,47,58,64,72,53,73,67,44,50,42,22,49,48,18,51,38,56,48,49,54,59,45,50,53,52,51,49,53,57,48,36,76,81,35,73,81,45,71,50,26,36,22,39,56,35,25,43,47,44,50,34,53,42,87,92,56,66,75,58,24,43,36,35,64,45,11,42,53,50,22,50,43,50,52,55,46,50,37,50,46,50,74,40,22,65,38,39,48,28,20,10,41,31,18,47,25,37,20,31,47,22,32,30,40,59,46,74,62,80,58,42,48,70,28,54,22,30,40,33,51,47,53,53,65,48,51,71,48,50,63,7,29,25,25,54,67,51,68,68,51,65,64,46,77,21,48,71,61,69,60,73,83,61,72,77,54,91,70,81,53,62,36,68,29,57,33,50,50,65,41,36,24,40,29,91,90,68,29,38,39,39,37,42,36,27,67,29,88,77,53,62,43,44,36,38,35,37,42,45,80,49,75,58,78,45,78,48,36,36,30,36,48,53,96,45,58,50,44,46,42,38,84,88,42,46,64,63,41,50,74,38,83,45,77,57,63,47,74,56,97,50,30,38,38,34,62,42,48,34,39,28,39,37,36,35,41,31,71,136,82,78,76,78,78,78,80,77,79,79,77,76,76,74,72,70,73,69,72,80,74,65,40,53,31,39,34,33,61,73,47,72,53,46,54,25,48,43,36,48,58,15,30,22,42,36,88,39,51,41,21,36,58,60,30,51,31,55,41,71,86,40,77,37,63,48,60,92,12,29,22,38,71,55,50,52,52,46,45,73,51,56,42,40,25,45,29,33,48,28,64,58,52,15,21,72,52,57,69,77,38,23,48,61,60,55,91,73,23,56,49,40,63,32,81,86,38,64,54,44,75,39,52,32,74,72,23,61,63,55,50,54,51,48,26,59,75,49,68,25,42,41,30,40,35,37,26,56,39,41,48,46,59,66,58,49,30,46,49,49,37,31,42,28,26,74,61,95,41,76,41,24,49,49,32,37,73,54,73,38,80,71,47,51,79,54,40,38,35,26,57,24,38,49,36,66,44,76,14,13,45,36,51,49,68,58,44,29,52,50,44,54,57,42,52,72,57,54,67,68,26,82,90,39,57,66,44,34,25,41,48,41,26,63,62,80,39,54,64,42,49,48,43,35,53,69,68,43,42,83,77,33,43,24,34,33,32,36,50,64,37,53,79,64,94,65,81,82,46,47,55,48,57,65,74,53,73,66,44,49,41,22,50,48,19,52,40,57,48,50,53,61,46,49,51,53,52,48,54,55,46,35,75,81,35,73,84,43,70,52,26,37,22,40,57,33,26,41,44,46,53,34,53,42,86,93,56,66,76,58,26,44,36,39,65,41,12,40,54,50,21,50,41,50,51,54,45,49,38,49,46,52,75,39,21,67,37,38,48,29,20,10,40,29,18,48,26,34,16,33,56,20,32,29,41,57,47,73,62,81,56,41,48,70,29,56,22,30,41,33,50,47,54,52,65,48,51,70,50,49,61,6,29,24,25,54,66,52,67,68,52,64,64,44,78,22,50,73,59,72,56,63,82,70,60,75,53,91,70,82,52,62,37,69,30,59,32,51,49,65,40,34,25,40,28,89,88,68,28,36,41,39,38,41,33,26,68,29,88,79,52,63,44,44,36,38,36,38,41,45,82,50,74,57,77,46,77,48,36,36,30,37,47,51,95,46,59,51,42,45,41,39,83,91,43,46,64,62,41,50,74,40,81,45,77,56,62,47,73,54,96,50,28,38,40,33,62,43,48,34,39,26,40,36,36,37,41,30,70